Protein AF-A0A1X7U929-F1 (afdb_monomer)

Solvent-accessible surface area (backbone atoms only — not comparable to full-atom values): 43446 Å² total; per-residue (Å²): 134,88,80,62,65,66,48,79,47,64,87,82,89,85,88,79,94,68,87,87,74,83,86,74,84,82,66,61,44,80,42,69,68,27,72,35,33,40,43,38,45,81,45,80,49,63,68,26,73,37,28,40,35,34,29,31,42,14,30,39,35,40,33,35,40,37,37,33,32,51,13,36,17,60,44,0,4,36,32,26,34,28,62,79,19,32,39,34,43,32,74,53,23,42,38,38,36,32,47,12,29,11,58,36,32,0,0,27,33,21,31,53,52,97,72,80,81,77,54,67,86,36,68,28,37,69,31,51,58,41,88,62,91,51,76,89,76,54,54,49,40,38,40,40,31,63,35,34,33,64,44,32,9,18,36,27,20,33,33,52,62,59,66,43,41,54,92,48,30,92,65,63,53,64,66,48,53,62,72,32,47,42,74,54,84,66,93,65,82,67,43,40,71,27,41,65,42,44,37,35,42,76,31,46,82,80,79,50,98,66,65,83,52,68,47,78,44,44,38,48,25,65,44,77,48,27,34,24,27,16,17,94,85,70,40,40,7,43,40,59,33,40,49,43,31,34,36,56,43,79,55,97,91,43,81,41,81,43,82,49,43,85,36,38,49,76,79,55,31,55,43,79,30,46,35,50,89,50,31,81,41,70,43,47,40,38,60,74,93,67,73,102,82,57,62,30,37,42,35,35,25,31,80,92,42,91,40,52,31,69,35,41,46,44,82,46,75,54,55,91,68,35,35,76,35,86,87,80,37,23,39,34,53,19,71,74,46,43,77,75,71,33,71,59,48,43,59,74,69,47,24,36,45,49,68,56,37,38,40,65,35,64,44,64,72,88,87,42,63,27,40,35,39,27,78,65,32,44,86,80,24,40,47,69,66,73,46,74,40,36,50,89,55,48,52,75,50,28,33,59,54,24,18,69,48,62,23,35,40,49,33,92,80,30,10,43,22,40,53,30,94,50,34,41,73,38,85,56,63,72,59,35,55,54,51,53,54,48,50,54,54,49,51,52,50,49,54,53,46,38,54,59,32,64,67,30,48,40,75,44,75,50,60,40,56,52,54,42,50,58,53,50,72,72,31,68,49,40,53,53,38,41,74,78,30,68,67,58,39,55,51,57,30,69,66,38,90,44,87,62,59,37,61,57,70,37,48,81,48,73,71,36,46,69,69,57,42,56,54,48,53,53,50,55,62,51,46,59,54,50,53,50,53,49,51,56,57,48,24,75,77,31,72,72,52,27,69,62,42,66,96,41,54,59,35,46,51,53,32,50,54,61,64,48,43,61,57,57,49,48,56,29,46,56,66,66,38,73,34,66,38,41,34,38,38,82,88,69,54,73,49,74,49,60,17,27,44,71,33,44,81,43,48,51,86,68,39,69,70,56,41,51,50,42,52,50,31,51,47,44,42,63,70,42,55,50,49,52,36,49,46,31,46,42,38,83,65,46,51,77,40,70,71,52,37,71,73,44,41,69,53,46,49,28,67,33,52,32,32,31,87,94,35,33,37,52,57,14,51,53,49,51,51,55,51,50,52,51,53,50,45,73,73,41,71,72,79,42,72,64,59,52,39,51,52,51,39,52,55,52,48,53,49,45,53,47,47,72,73,64,48,42,40,69,51,68,66,53,44,54,55,32,47,50,40,45,50,46,50,46,54,38,37,52,47,57,65,68,52,91,46,72,69,60,29,37,54,42,36,49,52,37,52,52,54,55,48,53,52,48,51,52,54,51,51,53,31,48,54,50,20,46,71,72,35,64,68,59,44,52,55,52,50,57,55,55,57,67,68,65,77,78,73,80,93,79,85,88,86,84,88,82,80,90,81,83,86,83,82,81,89,131

Nearest PDB structures (foldseek):
  5dfk-assembly1_A  TM=5.315E-01  e=3.531E-02  Escherichia coli
  7sqc-assembly1_O0  TM=4.287E-01  e=1.063E-02  Chlamydomonas reinhardtii
  5e5m-assembly4_G  TM=3.569E-01  e=5.771E-02  Mus musculus
  7oqz-assembly1_A  TM=4.203E-01  e=6.303E+00  Homo sapiens

Organism: Amphimedon queenslandica (NCBI:txid400682)

Structure (mmCIF, N/CA/C/O backbone):
data_AF-A0A1X7U929-F1
#
_entry.id   AF-A0A1X7U929-F1
#
loop_
_atom_site.group_PDB
_atom_site.id
_atom_site.type_symbol
_atom_site.label_atom_id
_atom_site.label_alt_id
_atom_site.label_comp_id
_atom_site.label_asym_id
_atom_site.label_entity_id
_atom_site.label_seq_id
_atom_site.pdbx_PDB_ins_code
_atom_site.Cartn_x
_atom_site.Cartn_y
_atom_site.Cartn_z
_atom_site.occupancy
_atom_site.B_iso_or_equiv
_atom_site.auth_seq_id
_atom_site.auth_comp_id
_atom_site.auth_asym_id
_atom_site.auth_atom_id
_atom_site.pdbx_PDB_model_num
ATOM 1 N N . MET A 1 1 ? 19.955 2.041 -81.168 1.00 29.95 1 MET A N 1
ATOM 2 C CA . MET A 1 1 ? 20.367 2.458 -79.813 1.00 29.95 1 MET A CA 1
ATOM 3 C C . MET A 1 1 ? 21.600 3.330 -79.960 1.00 29.95 1 MET A C 1
ATOM 5 O O . MET A 1 1 ? 22.627 2.822 -80.381 1.00 29.95 1 MET A O 1
ATOM 9 N N . LEU A 1 2 ? 21.472 4.642 -79.746 1.00 27.42 2 LEU A N 1
ATOM 10 C CA . LEU A 1 2 ? 22.621 5.549 -79.690 1.00 27.42 2 LEU A CA 1
ATOM 11 C C . LEU A 1 2 ? 23.243 5.412 -78.298 1.00 27.42 2 LEU A C 1
ATOM 13 O O . LEU A 1 2 ? 22.657 5.854 -77.315 1.00 27.42 2 LEU A O 1
ATOM 17 N N . GLU A 1 3 ? 24.393 4.752 -78.221 1.00 36.56 3 GLU A N 1
ATOM 18 C CA . GLU A 1 3 ? 25.202 4.662 -77.008 1.00 36.56 3 GLU A CA 1
ATOM 19 C C . GLU A 1 3 ? 25.937 6.002 -76.838 1.00 36.56 3 GLU A C 1
ATOM 21 O O . GLU A 1 3 ? 26.908 6.298 -77.536 1.00 36.56 3 GLU A O 1
ATOM 26 N N . ILE A 1 4 ? 25.407 6.879 -75.982 1.00 48.03 4 ILE A N 1
ATOM 27 C CA . ILE A 1 4 ? 26.048 8.159 -75.664 1.00 48.03 4 ILE A CA 1
ATOM 28 C C . ILE A 1 4 ? 27.238 7.853 -74.748 1.00 48.03 4 ILE A C 1
ATOM 30 O O . ILE A 1 4 ? 27.059 7.576 -73.566 1.00 48.03 4 ILE A O 1
ATOM 34 N N . LYS A 1 5 ? 28.454 7.881 -75.308 1.00 49.88 5 LYS A N 1
ATOM 35 C CA . LYS A 1 5 ? 29.692 7.547 -74.581 1.00 49.88 5 LYS A CA 1
ATOM 36 C C . LYS A 1 5 ? 30.238 8.684 -73.707 1.00 49.88 5 LYS A C 1
ATOM 38 O O . LYS A 1 5 ? 31.030 8.405 -72.811 1.00 49.88 5 LYS A O 1
ATOM 43 N N . SER A 1 6 ? 29.832 9.937 -73.934 1.00 54.31 6 SER A N 1
ATOM 44 C CA . SER A 1 6 ? 30.267 11.083 -73.119 1.00 54.31 6 SER A CA 1
ATOM 45 C C . SER A 1 6 ? 29.239 12.223 -73.053 1.00 54.31 6 SER A C 1
ATOM 47 O O . SER A 1 6 ? 28.485 12.450 -74.002 1.00 54.31 6 SER A O 1
ATOM 49 N N . PHE A 1 7 ? 29.207 12.944 -71.924 1.00 60.88 7 PHE A N 1
ATOM 50 C CA . PHE A 1 7 ? 28.325 14.093 -71.673 1.00 60.88 7 PHE A CA 1
ATOM 51 C C . PHE A 1 7 ? 29.051 15.188 -70.870 1.00 60.88 7 PHE A C 1
ATOM 53 O O . PHE A 1 7 ? 29.724 14.893 -69.887 1.00 60.88 7 PHE A O 1
ATOM 60 N N . HIS A 1 8 ? 28.907 16.459 -71.261 1.00 60.97 8 HIS A N 1
ATOM 61 C CA . HIS A 1 8 ? 29.612 17.593 -70.647 1.00 60.97 8 HIS A CA 1
ATOM 62 C C . HIS A 1 8 ? 28.639 18.732 -70.289 1.00 60.97 8 HIS A C 1
ATOM 64 O O . HIS A 1 8 ? 27.838 19.134 -71.135 1.00 60.97 8 HIS A O 1
ATOM 70 N N . VAL A 1 9 ? 28.720 19.269 -69.062 1.00 61.00 9 VAL A N 1
ATOM 71 C CA . VAL A 1 9 ? 27.876 20.377 -68.557 1.00 61.00 9 VAL A CA 1
ATOM 72 C C . VAL A 1 9 ? 28.749 21.516 -68.012 1.00 61.00 9 VAL A C 1
ATOM 74 O O . VAL A 1 9 ? 29.560 21.277 -67.118 1.00 61.00 9 VAL A O 1
ATOM 77 N N . GLY A 1 10 ? 28.563 22.739 -68.531 1.00 56.09 10 GLY A N 1
ATOM 78 C CA . GLY A 1 10 ? 29.246 23.967 -68.088 1.00 56.09 10 GLY A CA 1
ATOM 79 C C . GLY A 1 10 ? 29.126 25.130 -69.093 1.00 56.09 10 GLY A C 1
ATOM 80 O O . GLY A 1 10 ? 28.741 24.920 -70.248 1.00 56.09 10 GLY A O 1
ATOM 81 N N . ASP A 1 11 ? 29.459 26.357 -68.675 1.00 43.72 11 ASP A N 1
ATOM 82 C CA . ASP A 1 11 ? 29.458 27.539 -69.556 1.00 43.72 11 ASP A CA 1
ATOM 83 C C . ASP A 1 11 ? 30.633 27.514 -70.565 1.00 43.72 11 ASP A C 1
ATOM 85 O O . ASP A 1 11 ? 31.771 27.177 -70.240 1.00 43.72 11 ASP A O 1
ATOM 89 N N . ARG A 1 12 ? 30.308 27.805 -71.834 1.00 47.31 12 ARG A N 1
ATOM 90 C CA . ARG A 1 12 ? 31.078 27.579 -73.089 1.00 47.31 12 ARG A CA 1
ATOM 91 C C . ARG A 1 12 ? 32.472 28.247 -73.153 1.00 47.31 12 ARG A C 1
ATOM 93 O O . ARG A 1 12 ? 32.685 29.277 -72.536 1.00 47.31 12 ARG A O 1
ATOM 100 N N . GLN A 1 13 ? 33.431 27.782 -73.979 1.00 33.47 13 GLN A N 1
ATOM 101 C CA . GLN A 1 13 ? 33.316 27.568 -75.440 1.00 33.47 13 GLN A CA 1
ATOM 102 C C . GLN A 1 13 ? 34.194 26.434 -76.027 1.00 33.47 13 GLN A C 1
ATOM 104 O O . GLN A 1 13 ? 35.414 26.522 -76.044 1.00 33.47 13 GLN A O 1
ATOM 109 N N . SER A 1 14 ? 33.575 25.442 -76.677 1.00 29.39 14 SER A N 1
ATOM 110 C CA . SER A 1 14 ? 33.659 25.186 -78.135 1.00 29.39 14 SER A CA 1
ATOM 111 C C . SER A 1 14 ? 32.857 23.923 -78.510 1.00 29.39 14 SER A C 1
ATOM 113 O O . SER A 1 14 ? 32.583 23.066 -77.676 1.00 29.39 14 SER A O 1
ATOM 115 N N . LYS A 1 15 ? 32.337 23.890 -79.744 1.00 28.81 15 LYS A N 1
ATOM 116 C CA . LYS A 1 15 ? 31.302 22.966 -80.251 1.00 28.81 15 LYS A CA 1
ATOM 117 C C . LYS A 1 15 ? 31.901 21.682 -80.844 1.00 28.81 15 LYS A C 1
ATOM 119 O O . LYS A 1 15 ? 32.730 21.797 -81.737 1.00 28.81 15 LYS A O 1
ATOM 124 N N . ILE A 1 16 ? 31.305 20.522 -80.545 1.00 26.70 16 ILE A N 1
ATOM 125 C CA . ILE A 1 16 ? 31.075 19.429 -81.516 1.00 26.70 16 ILE A CA 1
ATOM 126 C C . ILE A 1 16 ? 29.621 18.941 -81.355 1.00 26.70 16 ILE A C 1
ATOM 128 O O . ILE A 1 16 ? 29.051 19.004 -80.268 1.00 26.70 16 ILE A O 1
ATOM 132 N N . ALA A 1 17 ? 28.982 18.568 -82.466 1.00 31.50 17 ALA A N 1
ATOM 133 C CA . ALA A 1 17 ? 27.551 18.297 -82.575 1.00 31.50 17 ALA A CA 1
ATOM 134 C C . ALA A 1 17 ? 27.130 16.918 -82.019 1.00 31.50 17 ALA A C 1
ATOM 136 O O . ALA A 1 17 ? 27.472 15.885 -82.580 1.00 31.50 17 ALA A O 1
ATOM 137 N N . ALA A 1 18 ? 26.305 16.938 -80.972 1.00 28.17 18 ALA A N 1
ATOM 138 C CA . ALA A 1 18 ? 25.324 15.923 -80.562 1.00 28.17 18 ALA A CA 1
ATOM 139 C C . ALA A 1 18 ? 24.189 16.680 -79.816 1.00 28.17 18 ALA A C 1
ATOM 141 O O . ALA A 1 18 ? 24.393 17.859 -79.504 1.00 28.17 18 ALA A O 1
ATOM 142 N N . PRO A 1 19 ? 22.968 16.128 -79.647 1.00 26.73 19 PRO A N 1
ATOM 143 C CA . PRO A 1 19 ? 21.728 16.909 -79.600 1.00 26.73 19 PRO A CA 1
ATOM 144 C C . PRO A 1 19 ? 21.768 18.039 -78.566 1.00 26.73 19 PRO A C 1
ATOM 146 O O . PRO A 1 19 ? 22.056 17.835 -77.390 1.00 26.73 19 PRO A O 1
ATOM 149 N N . LYS A 1 20 ? 21.458 19.252 -79.042 1.00 26.48 20 LYS A N 1
ATOM 150 C CA . LYS A 1 20 ? 21.290 20.450 -78.220 1.00 26.48 20 LYS A CA 1
ATOM 151 C C . LYS A 1 20 ? 20.157 20.211 -77.220 1.00 26.48 20 LYS A C 1
ATOM 153 O O . LYS A 1 20 ? 18.993 20.334 -77.589 1.00 26.48 20 LYS A O 1
ATOM 158 N N . ILE A 1 21 ? 20.490 19.955 -75.962 1.00 33.19 21 ILE A N 1
ATOM 159 C CA . ILE A 1 21 ? 19.586 20.250 -74.852 1.00 33.19 21 ILE A CA 1
ATOM 160 C C . ILE A 1 21 ? 19.982 21.637 -74.353 1.00 33.19 21 ILE A C 1
ATOM 162 O O . ILE A 1 21 ? 21.122 21.877 -73.958 1.00 33.19 21 ILE A O 1
ATOM 166 N N . ARG A 1 22 ? 19.050 22.583 -74.475 1.00 28.33 22 ARG A N 1
ATOM 167 C CA . ARG A 1 22 ? 19.158 23.924 -73.906 1.00 28.33 22 ARG A CA 1
ATOM 168 C C . ARG A 1 22 ? 18.928 23.783 -72.401 1.00 28.33 22 ARG A C 1
ATOM 170 O O . ARG A 1 22 ? 17.828 23.440 -71.985 1.00 28.33 22 ARG A O 1
ATOM 177 N N . VAL A 1 23 ? 19.989 23.961 -71.623 1.00 42.19 23 VAL A N 1
ATOM 178 C CA . VAL A 1 23 ? 19.998 23.828 -70.163 1.00 42.19 23 VAL A CA 1
ATOM 179 C C . VAL A 1 23 ? 19.705 25.198 -69.556 1.00 42.19 23 VAL A C 1
ATOM 181 O O . VAL A 1 23 ? 20.608 25.893 -69.117 1.00 42.19 23 VAL A O 1
ATOM 184 N N . ASP A 1 24 ? 18.434 25.591 -69.585 1.00 28.12 24 ASP A N 1
ATOM 185 C CA . ASP A 1 24 ? 17.897 26.684 -68.772 1.00 28.12 24 ASP A CA 1
ATOM 186 C C . ASP A 1 24 ? 16.918 26.010 -67.781 1.00 28.12 24 ASP A C 1
ATOM 188 O O . ASP A 1 24 ? 15.962 25.373 -68.219 1.00 28.12 24 ASP A O 1
ATOM 192 N N . ASN A 1 25 ? 17.175 26.087 -66.466 1.00 38.59 25 ASN A N 1
ATOM 193 C CA . ASN A 1 25 ? 16.407 25.460 -65.362 1.00 38.59 25 ASN A CA 1
ATOM 194 C C . ASN A 1 25 ? 16.397 23.915 -65.288 1.00 38.59 25 ASN A C 1
ATOM 196 O O . ASN A 1 25 ? 15.356 23.283 -65.480 1.00 38.59 25 ASN A O 1
ATOM 200 N N . ILE A 1 26 ? 17.511 23.270 -64.912 1.00 46.31 26 ILE A N 1
ATOM 201 C CA . ILE A 1 26 ? 17.467 21.838 -64.563 1.00 46.31 26 ILE A CA 1
ATOM 202 C C . ILE A 1 26 ? 17.121 21.643 -63.088 1.00 46.31 26 ILE A C 1
ATOM 204 O O . ILE A 1 26 ? 17.910 21.941 -62.198 1.00 46.31 26 ILE A O 1
ATOM 208 N N . GLY A 1 27 ? 15.952 21.045 -62.865 1.00 57.22 27 GLY A N 1
ATOM 209 C CA . GLY A 1 27 ? 15.507 20.541 -61.571 1.00 57.22 27 GLY A CA 1
ATOM 210 C C . GLY A 1 27 ? 15.985 19.125 -61.222 1.00 57.22 27 GLY A C 1
ATOM 211 O O . GLY A 1 27 ? 15.583 18.648 -60.173 1.00 57.22 27 GLY A O 1
ATOM 212 N N . LYS A 1 28 ? 16.772 18.423 -62.063 1.00 73.19 28 LYS A N 1
ATOM 213 C CA . LYS A 1 28 ? 17.411 17.112 -61.772 1.00 73.19 28 LYS A CA 1
ATOM 214 C C . LYS A 1 28 ? 18.264 16.585 -62.944 1.00 73.19 28 LYS A C 1
ATOM 216 O O . LYS A 1 28 ? 17.809 16.643 -64.083 1.00 73.19 28 LYS A O 1
ATOM 221 N N . LEU A 1 29 ? 19.422 15.976 -62.686 1.00 84.00 29 LEU A N 1
ATOM 222 C CA . LEU A 1 29 ? 20.263 15.259 -63.658 1.00 84.00 29 LEU A CA 1
ATOM 223 C C . LEU A 1 29 ? 20.238 13.750 -63.377 1.00 84.00 29 LEU A C 1
ATOM 225 O O . LEU A 1 29 ? 20.488 13.325 -62.251 1.00 84.00 29 LEU A O 1
ATOM 229 N N . ILE A 1 30 ? 19.946 12.933 -64.393 1.00 84.50 30 ILE A N 1
ATOM 230 C CA . ILE A 1 30 ? 19.907 11.467 -64.277 1.00 84.50 30 ILE A CA 1
ATOM 231 C C . ILE A 1 30 ? 20.780 10.848 -65.372 1.00 84.50 30 ILE A C 1
ATOM 233 O O . ILE A 1 30 ? 20.557 11.103 -66.553 1.00 84.50 30 ILE A O 1
ATOM 237 N N . PHE A 1 31 ? 21.737 10.011 -64.976 1.00 85.38 31 PHE A N 1
ATOM 238 C CA . PHE A 1 31 ? 22.667 9.307 -65.858 1.00 85.38 31 PHE A CA 1
ATOM 239 C C . PHE A 1 31 ? 22.551 7.798 -65.642 1.00 85.38 31 PHE A C 1
ATOM 241 O O . PHE A 1 31 ? 22.587 7.328 -64.505 1.00 85.38 31 PHE A O 1
ATOM 248 N N . VAL A 1 32 ? 22.391 7.041 -66.729 1.00 84.56 32 VAL A N 1
ATOM 249 C CA . VAL A 1 32 ? 22.271 5.576 -66.704 1.00 84.56 32 VAL A CA 1
ATOM 250 C C . VAL A 1 32 ? 23.157 4.996 -67.801 1.00 84.56 32 VAL A C 1
ATOM 252 O O . VAL A 1 32 ? 22.965 5.341 -68.966 1.00 84.56 32 VAL A O 1
ATOM 255 N N . ASN A 1 33 ? 24.092 4.111 -67.443 1.00 83.44 33 ASN A N 1
ATOM 256 C CA . ASN A 1 33 ? 25.058 3.491 -68.362 1.00 83.44 33 ASN A CA 1
ATOM 257 C C . ASN A 1 33 ? 25.922 4.498 -69.154 1.00 83.44 33 ASN A C 1
ATOM 259 O O . ASN A 1 33 ? 26.187 4.291 -70.338 1.00 83.44 33 ASN A O 1
ATOM 263 N N . VAL A 1 34 ? 26.350 5.599 -68.522 1.00 80.00 34 VAL A N 1
ATOM 264 C CA . VAL A 1 34 ? 27.199 6.629 -69.150 1.00 80.00 34 VAL A CA 1
ATOM 265 C C . VAL A 1 34 ? 28.591 6.627 -68.522 1.00 80.00 34 VAL A C 1
ATOM 267 O O . VAL A 1 34 ? 28.760 7.008 -67.369 1.00 80.00 34 VAL A O 1
ATOM 270 N N . GLY A 1 35 ? 29.608 6.239 -69.291 1.00 75.06 35 GLY A N 1
ATOM 271 C CA . GLY A 1 35 ? 30.975 6.070 -68.779 1.00 75.06 35 GLY A CA 1
ATOM 272 C C . GLY A 1 35 ? 31.802 7.353 -68.623 1.00 75.06 35 GLY A C 1
ATOM 273 O O . GLY A 1 35 ? 32.908 7.288 -68.107 1.00 75.06 35 GLY A O 1
ATOM 274 N N . ASN A 1 36 ? 31.334 8.513 -69.095 1.00 81.12 36 ASN A N 1
ATOM 275 C CA . ASN A 1 36 ? 32.084 9.763 -68.936 1.00 81.12 36 ASN A CA 1
ATOM 276 C C . ASN A 1 36 ? 31.168 10.991 -68.911 1.00 81.12 36 ASN A C 1
ATOM 278 O O . ASN A 1 36 ? 30.815 11.544 -69.956 1.00 81.12 36 ASN A O 1
ATOM 282 N N . VAL A 1 37 ? 30.773 11.418 -67.713 1.00 82.94 37 VAL A N 1
ATOM 283 C CA . VAL A 1 37 ? 29.990 12.640 -67.506 1.00 82.94 37 VAL A CA 1
ATOM 284 C C . VAL A 1 37 ? 30.843 13.680 -66.799 1.00 82.94 37 VAL A C 1
ATOM 286 O O . VAL A 1 37 ? 31.101 13.523 -65.617 1.00 82.94 37 VAL A O 1
ATOM 289 N N . THR A 1 38 ? 31.246 14.766 -67.457 1.00 84.19 38 THR A N 1
ATOM 290 C CA . THR A 1 38 ? 32.010 15.839 -66.791 1.00 84.19 38 THR A CA 1
ATOM 291 C C . THR A 1 38 ? 31.146 17.060 -66.508 1.00 84.19 38 THR A C 1
ATOM 293 O O . THR A 1 38 ? 30.606 17.679 -67.426 1.00 84.19 38 THR A O 1
ATOM 296 N N . ILE A 1 39 ? 31.073 17.447 -65.238 1.00 84.19 39 ILE A N 1
ATOM 297 C CA . ILE A 1 39 ? 30.466 18.691 -64.767 1.00 84.19 39 ILE A CA 1
ATOM 298 C C . ILE A 1 39 ? 31.606 19.629 -64.389 1.00 84.19 39 ILE A C 1
ATOM 300 O O . ILE A 1 39 ? 32.355 19.352 -63.450 1.00 84.19 39 ILE A O 1
ATOM 304 N N . TYR A 1 40 ? 31.753 20.721 -65.137 1.00 82.25 40 TYR A N 1
ATOM 305 C CA . TYR A 1 40 ? 32.863 21.654 -64.973 1.00 82.25 40 TYR A CA 1
ATOM 306 C C . TYR A 1 40 ? 32.401 23.113 -64.879 1.00 82.25 40 TYR A C 1
ATOM 308 O O . TYR A 1 40 ? 31.286 23.464 -65.268 1.00 82.25 40 TYR A O 1
ATOM 316 N N . GLY A 1 41 ? 33.275 23.983 -64.373 1.00 75.75 41 GLY A N 1
ATOM 317 C CA . GLY A 1 41 ? 33.029 25.426 -64.291 1.00 75.75 41 GLY A CA 1
ATOM 318 C C . GLY A 1 41 ? 32.432 25.859 -62.952 1.00 75.75 41 GLY A C 1
ATOM 319 O O . GLY A 1 41 ? 32.745 25.269 -61.921 1.00 75.75 41 GLY A O 1
ATOM 320 N N . SER A 1 42 ? 31.625 26.926 -62.959 1.00 78.31 42 SER A N 1
ATOM 321 C CA . SER A 1 42 ? 30.987 27.487 -61.760 1.00 78.31 42 SER A CA 1
ATOM 322 C C . SER A 1 42 ? 29.484 27.201 -61.765 1.00 78.31 42 SER A C 1
ATOM 324 O O . SER A 1 42 ? 28.730 27.950 -62.377 1.00 78.31 42 SER A O 1
ATOM 326 N N . ASN A 1 43 ? 29.044 26.133 -61.094 1.00 75.56 43 ASN A N 1
ATOM 327 C CA . ASN A 1 43 ? 27.644 25.682 -61.118 1.00 75.56 43 ASN A CA 1
ATOM 328 C C . ASN A 1 43 ? 26.977 25.850 -59.746 1.00 75.56 43 ASN A C 1
ATOM 330 O O . ASN A 1 43 ? 27.574 25.492 -58.731 1.00 75.56 43 ASN A O 1
ATOM 334 N N . ILE A 1 44 ? 25.733 26.341 -59.716 1.00 82.38 44 ILE A N 1
ATOM 335 C CA . ILE A 1 44 ? 24.904 26.452 -58.503 1.00 82.38 44 ILE A CA 1
ATOM 336 C C . ILE A 1 44 ? 23.603 25.679 -58.727 1.00 82.38 44 ILE A C 1
ATOM 338 O O . ILE A 1 44 ? 22.876 25.952 -59.679 1.00 82.38 44 ILE A O 1
ATOM 342 N N . MET A 1 45 ? 23.331 24.696 -57.868 1.00 85.19 45 MET A N 1
ATOM 343 C CA . MET A 1 45 ? 22.179 23.798 -57.946 1.00 85.19 45 MET A CA 1
ATOM 344 C C . MET A 1 45 ? 21.445 23.786 -56.606 1.00 85.19 45 MET A C 1
ATOM 346 O O . MET A 1 45 ? 21.935 23.229 -55.617 1.00 85.19 45 MET A O 1
ATOM 350 N N . GLU A 1 46 ? 20.275 24.418 -56.570 1.00 87.81 46 GLU A N 1
ATOM 351 C CA . GLU A 1 46 ? 19.562 24.662 -55.322 1.00 87.81 46 GLU A CA 1
ATOM 352 C C . GLU A 1 46 ? 18.053 24.426 -55.373 1.00 87.81 46 GLU A C 1
ATOM 354 O O . GLU A 1 46 ? 17.427 24.503 -56.427 1.00 87.81 46 GLU A O 1
ATOM 359 N N . TYR A 1 47 ? 17.479 24.142 -54.199 1.00 85.94 47 TYR A N 1
ATOM 360 C CA . TYR A 1 47 ? 16.041 23.933 -53.977 1.00 85.94 47 TYR A CA 1
ATOM 361 C C . TYR A 1 47 ? 15.416 22.791 -54.795 1.00 85.94 47 TYR A C 1
ATOM 363 O O . TYR A 1 47 ? 14.218 22.798 -55.088 1.00 85.94 47 TYR A O 1
ATOM 371 N N . ILE A 1 48 ? 16.203 21.768 -55.127 1.00 84.06 48 ILE A N 1
ATOM 372 C CA . ILE A 1 48 ? 15.733 20.612 -55.889 1.00 84.06 48 ILE A CA 1
ATOM 373 C C . ILE A 1 48 ? 15.120 19.554 -54.963 1.00 84.06 48 ILE A C 1
ATOM 375 O O . ILE A 1 48 ? 15.666 19.214 -53.910 1.00 84.06 48 ILE A O 1
ATOM 379 N N . SER A 1 49 ? 13.978 18.999 -55.384 1.00 82.75 49 SER A N 1
ATOM 380 C CA . SER A 1 49 ? 13.375 17.813 -54.774 1.00 82.75 49 SER A CA 1
ATOM 381 C C . SER A 1 49 ? 13.762 16.550 -55.555 1.00 82.75 49 SER A C 1
ATOM 383 O O . SER A 1 49 ? 13.488 16.415 -56.746 1.00 82.75 49 SER A O 1
ATOM 385 N N . GLY A 1 50 ? 14.407 15.609 -54.872 1.00 82.56 50 GLY A N 1
ATOM 386 C CA . GLY A 1 50 ? 15.169 14.505 -55.447 1.00 82.56 50 GLY A CA 1
ATOM 387 C C . GLY A 1 50 ? 16.673 14.795 -55.452 1.00 82.56 50 GLY A C 1
ATOM 388 O O . GLY A 1 50 ? 17.099 15.924 -55.253 1.00 82.56 50 GLY A O 1
ATOM 389 N N . SER A 1 51 ? 17.489 13.760 -55.654 1.00 88.75 51 SER A N 1
ATOM 390 C CA . SER A 1 51 ? 18.942 13.923 -55.784 1.00 88.75 51 SER A CA 1
ATOM 391 C C . SER A 1 51 ? 19.254 14.737 -57.034 1.00 88.75 51 SER A C 1
ATOM 393 O O . SER A 1 51 ? 18.795 14.348 -58.110 1.00 88.75 51 SER A O 1
ATOM 395 N N . VAL A 1 52 ? 20.015 15.826 -56.898 1.00 89.94 52 VAL A N 1
ATOM 396 C CA . VAL A 1 52 ? 20.398 16.696 -58.025 1.00 89.94 52 VAL A CA 1
ATOM 397 C C . VAL A 1 52 ? 21.095 15.902 -59.122 1.00 89.94 52 VAL A C 1
ATOM 399 O O . VAL A 1 52 ? 20.751 16.055 -60.287 1.00 89.94 52 VAL A O 1
ATOM 402 N N . ILE A 1 53 ? 22.027 15.027 -58.752 1.00 90.75 53 ILE A N 1
ATOM 403 C CA . ILE A 1 53 ? 22.683 14.074 -59.643 1.00 90.75 53 ILE A CA 1
ATOM 404 C C . ILE A 1 53 ? 22.292 12.671 -59.196 1.00 90.75 53 ILE A C 1
ATOM 406 O O . ILE A 1 53 ? 22.578 12.266 -58.072 1.00 90.75 53 ILE A O 1
ATOM 410 N N . LEU A 1 54 ? 21.659 11.917 -60.086 1.00 90.06 54 LEU A N 1
ATOM 411 C CA . LEU A 1 54 ? 21.394 10.495 -59.927 1.00 90.06 54 LEU A CA 1
ATOM 412 C C . LEU A 1 54 ? 22.181 9.733 -60.992 1.00 90.06 54 LEU A C 1
ATOM 414 O O . LEU A 1 54 ? 21.842 9.811 -62.169 1.00 90.06 54 LEU A O 1
ATOM 418 N N . ALA A 1 55 ? 23.207 8.993 -60.591 1.00 89.12 55 ALA A N 1
ATOM 419 C CA . ALA A 1 55 ? 24.015 8.176 -61.487 1.00 89.12 55 ALA A CA 1
ATOM 420 C C . ALA A 1 55 ? 23.773 6.689 -61.208 1.00 89.12 55 ALA A C 1
ATOM 422 O O . ALA A 1 55 ? 23.766 6.264 -60.053 1.00 89.12 55 ALA A O 1
ATOM 423 N N . CYS A 1 56 ? 23.566 5.904 -62.260 1.00 86.81 56 CYS A N 1
ATOM 424 C CA . CYS A 1 56 ? 23.431 4.456 -62.191 1.00 86.81 56 CYS A CA 1
ATOM 425 C C . CYS A 1 56 ? 24.350 3.815 -63.232 1.00 86.81 56 CYS A C 1
ATOM 427 O O . CYS A 1 56 ? 24.227 4.118 -64.423 1.00 86.81 56 CYS A O 1
ATOM 429 N N . ASN A 1 57 ? 25.290 2.974 -62.787 1.00 85.88 57 ASN A N 1
ATOM 430 C CA . ASN A 1 57 ? 26.308 2.358 -63.649 1.00 85.88 57 ASN A CA 1
ATOM 431 C C . ASN A 1 57 ? 26.983 3.383 -64.591 1.00 85.88 57 ASN A C 1
ATOM 433 O O . ASN A 1 57 ? 27.043 3.214 -65.805 1.00 85.88 57 ASN A O 1
ATOM 437 N N . SER A 1 58 ? 27.342 4.534 -64.028 1.00 85.94 58 SER A N 1
ATOM 438 C CA . SER A 1 58 ? 27.840 5.716 -64.737 1.00 85.94 58 SER A CA 1
ATOM 439 C C . SER A 1 58 ? 28.926 6.419 -63.931 1.00 85.94 58 SER A C 1
ATOM 441 O O . SER A 1 58 ? 28.800 6.509 -62.706 1.00 85.94 58 SER A O 1
ATOM 443 N N . ASP A 1 59 ? 29.910 6.989 -64.621 1.00 88.69 59 ASP A N 1
ATOM 444 C CA . ASP A 1 59 ? 31.040 7.695 -64.015 1.00 88.69 59 ASP A CA 1
ATOM 445 C C . ASP A 1 59 ? 30.881 9.212 -64.168 1.00 88.69 59 ASP A C 1
ATOM 447 O O . ASP A 1 59 ? 30.748 9.745 -65.277 1.00 88.69 59 ASP A O 1
ATOM 451 N N . ILE A 1 60 ? 30.875 9.910 -63.031 1.00 89.62 60 ILE A N 1
ATOM 452 C CA . ILE A 1 60 ? 30.661 11.356 -62.938 1.00 89.62 60 ILE A CA 1
ATOM 453 C C . ILE A 1 60 ? 31.966 12.033 -62.536 1.00 89.62 60 ILE A C 1
ATOM 455 O O . ILE A 1 60 ? 32.513 11.737 -61.486 1.00 89.62 60 ILE A O 1
ATOM 459 N N . TYR A 1 61 ? 32.430 12.986 -63.326 1.00 90.00 61 TYR A N 1
ATOM 460 C CA . TYR A 1 61 ? 33.634 13.774 -63.113 1.00 90.00 61 TYR A CA 1
ATOM 461 C C . TYR A 1 61 ? 33.249 15.193 -62.695 1.00 90.00 61 TYR A C 1
ATOM 463 O O . TYR A 1 61 ? 32.527 15.878 -63.421 1.00 90.00 61 TYR A O 1
ATOM 471 N N . LEU A 1 62 ? 33.734 15.650 -61.543 1.00 89.69 62 LEU A N 1
ATOM 472 C CA . LEU A 1 62 ? 33.561 17.023 -61.069 1.00 89.69 62 LEU A CA 1
ATOM 473 C C . LEU A 1 62 ? 34.851 17.818 -61.247 1.00 89.69 62 LEU A C 1
ATOM 475 O O . LEU A 1 62 ? 35.933 17.321 -60.943 1.00 89.69 62 LEU A O 1
ATOM 479 N N . HIS A 1 63 ? 34.717 19.055 -61.721 1.00 87.69 63 HIS A N 1
ATOM 480 C CA . HIS A 1 63 ? 35.820 19.994 -61.898 1.00 87.69 63 HIS A CA 1
ATOM 481 C C . HIS A 1 63 ? 35.352 21.442 -61.679 1.00 87.69 63 HIS A C 1
ATOM 483 O O . HIS A 1 63 ? 34.250 21.822 -62.065 1.00 87.69 63 HIS A O 1
ATOM 489 N N . GLY A 1 64 ? 36.190 22.302 -61.109 1.00 85.75 64 GLY A N 1
ATOM 490 C CA . GLY A 1 64 ? 35.847 23.705 -60.857 1.00 85.75 64 GLY A CA 1
ATOM 491 C C . GLY A 1 64 ? 35.054 23.925 -59.564 1.00 85.75 64 GLY A C 1
ATOM 492 O O . GLY A 1 64 ? 35.237 23.210 -58.582 1.00 85.75 64 GLY A O 1
ATOM 493 N N . LYS A 1 65 ? 34.215 24.967 -59.522 1.00 86.94 65 LYS A N 1
ATOM 494 C CA . LYS A 1 65 ? 33.522 25.442 -58.312 1.00 86.94 65 LYS A CA 1
ATOM 495 C C . LYS A 1 65 ? 32.036 25.076 -58.360 1.00 86.94 65 LYS A C 1
ATOM 497 O O . LYS A 1 65 ? 31.293 25.620 -59.167 1.00 86.94 65 LYS A O 1
ATOM 502 N N . ILE A 1 66 ? 31.574 24.178 -57.495 1.00 88.31 66 ILE A N 1
ATOM 503 C CA . ILE A 1 66 ? 30.223 23.601 -57.597 1.00 88.31 66 ILE A CA 1
ATOM 504 C C . ILE A 1 66 ? 29.473 23.756 -56.275 1.00 88.31 66 ILE A C 1
ATOM 506 O O . ILE A 1 66 ? 30.028 23.489 -55.218 1.00 88.31 66 ILE A O 1
ATOM 510 N N . TRP A 1 67 ? 28.217 24.195 -56.324 1.00 89.88 67 TRP A N 1
ATOM 511 C CA . TRP A 1 67 ? 27.387 24.450 -55.148 1.00 89.88 67 TRP A CA 1
ATOM 512 C C . TRP A 1 67 ? 26.114 23.617 -55.217 1.00 89.88 67 TRP A C 1
ATOM 514 O O . TRP A 1 67 ? 25.365 23.708 -56.187 1.00 89.88 67 TRP A O 1
ATOM 524 N N . PHE A 1 68 ? 25.854 22.848 -54.165 1.00 92.31 68 PHE A N 1
ATOM 525 C CA . PHE A 1 68 ? 24.599 22.140 -53.946 1.00 92.31 68 PHE A CA 1
ATOM 526 C C . PHE A 1 68 ? 23.948 22.685 -52.679 1.00 92.31 68 PHE A C 1
ATOM 528 O O . PHE A 1 68 ? 24.456 22.435 -51.583 1.00 92.31 68 PHE A O 1
ATOM 535 N N . ALA A 1 69 ? 22.847 23.429 -52.805 1.00 92.31 69 ALA A N 1
ATOM 536 C CA . ALA A 1 69 ? 22.222 24.096 -51.664 1.00 92.31 69 ALA A CA 1
ATOM 537 C C . ALA A 1 69 ? 20.732 23.765 -51.487 1.00 92.31 69 ALA A C 1
ATOM 539 O O . ALA A 1 69 ? 19.957 23.784 -52.432 1.00 92.31 69 ALA A O 1
ATOM 540 N N . ASN A 1 70 ? 20.290 23.518 -50.253 1.00 92.00 70 ASN A N 1
ATOM 541 C CA . ASN A 1 70 ? 18.871 23.352 -49.905 1.00 92.00 70 ASN A CA 1
ATOM 542 C C . ASN A 1 70 ? 18.131 22.235 -50.681 1.00 92.00 70 ASN A C 1
ATOM 544 O O . ASN A 1 70 ? 16.910 22.303 -50.853 1.00 92.00 70 ASN A O 1
ATOM 548 N N . ASN A 1 71 ? 18.840 21.201 -51.149 1.00 92.00 71 ASN A N 1
ATOM 549 C CA . ASN A 1 71 ? 18.234 20.096 -51.898 1.00 92.00 71 ASN A CA 1
ATOM 550 C C . ASN A 1 71 ? 17.686 19.018 -50.954 1.00 92.00 71 ASN A C 1
ATOM 552 O O . ASN A 1 71 ? 18.248 18.767 -49.887 1.00 92.00 71 ASN A O 1
ATOM 556 N N . LYS A 1 72 ? 16.582 18.363 -51.331 1.00 91.38 72 LYS A N 1
ATOM 557 C CA . LYS A 1 72 ? 15.885 17.375 -50.489 1.00 91.38 72 LYS A CA 1
ATOM 558 C C . LYS A 1 72 ? 15.638 16.078 -51.244 1.00 91.38 72 LYS A C 1
ATOM 560 O O . LYS A 1 72 ? 14.910 16.095 -52.228 1.00 91.38 72 LYS A O 1
ATOM 565 N N . ALA A 1 73 ? 16.135 14.942 -50.763 1.00 91.50 73 ALA A N 1
ATOM 566 C CA . ALA A 1 73 ? 15.951 13.641 -51.418 1.00 91.50 73 ALA A CA 1
ATOM 567 C C . ALA A 1 73 ? 15.608 12.512 -50.434 1.00 91.50 73 ALA A C 1
ATOM 569 O O . ALA A 1 73 ? 15.625 12.691 -49.219 1.00 91.50 73 ALA A O 1
ATOM 570 N N . THR A 1 74 ? 15.311 11.318 -50.957 1.00 89.69 74 THR A N 1
ATOM 571 C CA . THR A 1 74 ? 15.213 10.107 -50.125 1.00 89.69 74 THR A CA 1
ATOM 572 C C . THR A 1 74 ? 16.589 9.662 -49.631 1.00 89.69 74 THR A C 1
ATOM 574 O O . THR A 1 74 ? 16.762 9.464 -48.436 1.00 89.69 74 THR A O 1
ATOM 577 N N . ASN A 1 75 ? 17.573 9.613 -50.530 1.00 91.69 75 ASN A N 1
ATOM 578 C CA . ASN A 1 75 ? 18.995 9.407 -50.244 1.00 91.69 75 ASN A CA 1
ATOM 579 C C . ASN A 1 75 ? 19.803 10.397 -51.082 1.00 91.69 75 ASN A C 1
ATOM 581 O O . ASN A 1 75 ? 19.416 10.608 -52.234 1.00 91.69 75 ASN A O 1
ATOM 585 N N . GLY A 1 76 ? 20.894 10.959 -50.560 1.00 92.12 76 GLY A N 1
ATOM 586 C CA . GLY A 1 76 ? 21.799 11.821 -51.332 1.00 92.12 76 GLY A CA 1
ATOM 587 C C . GLY A 1 76 ? 21.099 13.059 -51.881 1.00 92.12 76 GLY A C 1
ATOM 588 O O . GLY A 1 76 ? 20.691 13.059 -53.042 1.00 92.12 76 GLY A O 1
ATOM 589 N N . GLY A 1 77 ? 20.917 14.103 -51.067 1.00 90.19 77 GLY A N 1
ATOM 590 C CA . GLY A 1 77 ? 20.240 15.340 -51.484 1.00 90.19 77 GLY A CA 1
ATOM 591 C C . GLY A 1 77 ? 20.884 15.995 -52.708 1.00 90.19 77 GLY A C 1
ATOM 592 O O . GLY A 1 77 ? 20.183 16.471 -53.598 1.00 90.19 77 GLY A O 1
ATOM 593 N N . ALA A 1 78 ? 22.212 15.943 -52.797 1.00 93.31 78 ALA A N 1
ATOM 594 C CA . ALA A 1 78 ? 22.973 16.438 -53.933 1.00 93.31 78 ALA A CA 1
ATOM 595 C C . ALA A 1 78 ? 23.287 15.318 -54.931 1.00 93.31 78 ALA A C 1
ATOM 597 O O . ALA A 1 78 ? 22.882 15.389 -56.086 1.00 93.31 78 ALA A O 1
ATOM 598 N N . ILE A 1 79 ? 23.985 14.270 -54.496 1.00 93.50 79 ILE A N 1
ATOM 599 C CA . ILE A 1 79 ? 24.505 13.230 -55.390 1.00 93.50 79 ILE A CA 1
ATOM 600 C C . ILE A 1 79 ? 24.082 11.859 -54.880 1.00 93.50 79 ILE A C 1
ATOM 602 O O . ILE A 1 79 ? 24.255 11.537 -53.706 1.00 93.50 79 ILE A O 1
ATOM 606 N N . ARG A 1 80 ? 23.557 11.031 -55.779 1.00 92.62 80 ARG A N 1
ATOM 607 C CA . ARG A 1 80 ? 23.179 9.646 -55.520 1.00 92.62 80 ARG A CA 1
ATOM 608 C C . ARG A 1 80 ? 23.789 8.737 -56.575 1.00 92.62 80 ARG A C 1
ATOM 610 O O . ARG A 1 80 ? 23.440 8.836 -57.749 1.00 92.62 80 ARG A O 1
ATOM 617 N N . LEU A 1 81 ? 24.675 7.852 -56.138 1.00 90.81 81 LEU A N 1
ATOM 618 C CA . LEU A 1 81 ? 25.366 6.868 -56.964 1.00 90.81 81 LEU A CA 1
ATOM 619 C C . LEU A 1 81 ? 24.768 5.482 -56.708 1.00 90.81 81 LEU A C 1
ATOM 621 O O . LEU A 1 81 ? 24.547 5.095 -55.559 1.00 90.81 81 LEU A O 1
ATOM 625 N N . TYR A 1 82 ? 24.502 4.745 -57.783 1.00 86.19 82 TYR A N 1
ATOM 626 C CA . TYR A 1 82 ? 23.945 3.400 -57.738 1.00 86.19 82 TYR A CA 1
ATOM 627 C C . TYR A 1 82 ? 24.729 2.407 -58.583 1.00 86.19 82 TYR A C 1
ATOM 629 O O . TYR A 1 82 ? 25.172 2.731 -59.685 1.00 86.19 82 TYR A O 1
ATOM 637 N N . GLN A 1 83 ? 24.774 1.155 -58.114 1.00 83.00 83 GLN A N 1
ATOM 638 C CA . GLN A 1 83 ? 25.486 0.060 -58.782 1.00 83.00 83 GLN A CA 1
ATOM 639 C C . GLN A 1 83 ? 26.971 0.426 -58.962 1.00 83.00 83 GLN A C 1
ATOM 641 O O . GLN A 1 83 ? 27.566 1.000 -58.058 1.00 83.00 83 GLN A O 1
ATOM 646 N N . SER A 1 84 ? 27.584 0.118 -60.104 1.00 82.12 84 SER A N 1
ATOM 647 C CA . SER A 1 84 ? 28.984 0.454 -60.400 1.00 82.12 84 SER A CA 1
ATOM 648 C C . SER A 1 84 ? 29.155 1.915 -60.850 1.00 82.12 84 SER A C 1
ATOM 650 O O . SER A 1 84 ? 29.749 2.175 -61.890 1.00 82.12 84 SER A O 1
ATOM 652 N N . SER A 1 85 ? 28.571 2.869 -60.119 1.00 87.50 85 SER A N 1
ATOM 653 C CA . SER A 1 85 ? 28.742 4.305 -60.371 1.00 87.50 85 SER A CA 1
ATOM 654 C C . SER A 1 85 ? 29.826 4.905 -59.490 1.00 87.50 85 SER A C 1
ATOM 656 O O . SER A 1 85 ? 29.816 4.688 -58.278 1.00 87.50 85 SER A O 1
ATOM 658 N N . HIS A 1 86 ? 30.677 5.745 -60.077 1.00 89.31 86 HIS A N 1
ATOM 659 C CA . HIS A 1 86 ? 31.764 6.407 -59.359 1.00 89.31 86 HIS A CA 1
ATOM 660 C C . HIS A 1 86 ? 31.728 7.925 -59.558 1.00 89.31 86 HIS A C 1
ATOM 662 O O . HIS A 1 86 ? 31.322 8.435 -60.604 1.00 89.31 86 HIS A O 1
ATOM 668 N N . LEU A 1 87 ? 32.170 8.653 -58.536 1.00 90.94 87 LEU A N 1
ATOM 669 C CA . LEU A 1 87 ? 32.369 10.096 -58.557 1.00 90.94 87 LEU A CA 1
ATOM 670 C C . LEU A 1 87 ? 33.865 10.399 -58.593 1.00 90.94 87 LEU A C 1
ATOM 672 O O . LEU A 1 87 ? 34.549 10.268 -57.585 1.00 90.94 87 LEU A O 1
ATOM 676 N N . PHE A 1 88 ? 34.365 10.830 -59.738 1.00 90.00 88 PHE A N 1
ATOM 677 C CA . PHE A 1 88 ? 35.730 11.288 -59.933 1.00 90.00 88 PHE A CA 1
ATOM 678 C C . PHE A 1 88 ? 35.851 12.780 -59.606 1.00 90.00 88 PHE A C 1
ATOM 680 O O . PHE A 1 88 ? 35.151 13.618 -60.175 1.00 90.00 88 PHE A O 1
ATOM 687 N N . LEU A 1 89 ? 36.763 13.129 -58.706 1.00 90.38 89 LEU A N 1
ATOM 688 C CA . LEU A 1 89 ? 37.104 14.511 -58.374 1.00 90.38 89 LEU A CA 1
ATOM 689 C C . LEU A 1 89 ? 38.387 14.894 -59.121 1.00 90.38 89 LEU A C 1
ATOM 691 O O . LEU A 1 89 ? 39.443 14.311 -58.870 1.00 90.38 89 LEU A O 1
ATOM 695 N N . LEU A 1 90 ? 38.284 15.848 -60.050 1.00 88.81 90 LEU A N 1
ATOM 696 C CA . LEU A 1 90 ? 39.404 16.347 -60.854 1.00 88.81 90 LEU A CA 1
ATOM 697 C C . LEU A 1 90 ? 40.038 17.580 -60.197 1.00 88.81 90 LEU A C 1
ATOM 699 O O . LEU A 1 90 ? 39.346 18.393 -59.589 1.00 88.81 90 LEU A O 1
ATOM 703 N N . GLU A 1 91 ? 41.338 17.799 -60.371 1.00 85.00 91 GLU A N 1
ATOM 704 C CA . GLU A 1 91 ? 41.983 19.034 -59.907 1.00 85.00 91 GLU A CA 1
ATOM 705 C C . GLU A 1 91 ? 41.874 20.179 -60.939 1.00 85.00 91 GLU A C 1
ATOM 707 O O . GLU A 1 91 ? 42.195 19.956 -62.108 1.00 85.00 91 GLU A O 1
ATOM 712 N N . PRO A 1 92 ? 41.509 21.419 -60.542 1.00 89.00 92 PRO A N 1
ATOM 713 C CA . PRO A 1 92 ? 41.005 21.830 -59.227 1.00 89.00 92 PRO A CA 1
ATOM 714 C C . PRO A 1 92 ? 39.493 21.589 -59.045 1.00 89.00 92 PRO A C 1
ATOM 716 O O . PRO A 1 92 ? 38.711 21.914 -59.937 1.00 89.00 92 PRO A O 1
ATOM 719 N N . THR A 1 93 ? 39.062 21.126 -57.864 1.00 89.69 93 THR A N 1
ATOM 720 C CA . THR A 1 93 ? 37.632 21.032 -57.487 1.00 89.69 93 THR A CA 1
ATOM 721 C C . THR A 1 93 ? 37.367 21.713 -56.150 1.00 89.69 93 THR A C 1
ATOM 723 O O . THR A 1 93 ? 38.037 21.446 -55.159 1.00 89.69 93 THR A O 1
ATOM 726 N N . ASN A 1 94 ? 36.352 22.569 -56.100 1.00 91.62 94 ASN A N 1
ATOM 727 C CA . ASN A 1 94 ? 35.843 23.180 -54.878 1.00 91.62 94 ASN A CA 1
ATOM 728 C C . ASN A 1 94 ? 34.319 23.015 -54.835 1.00 91.62 94 ASN A C 1
ATOM 730 O O . ASN A 1 94 ? 33.589 23.805 -55.440 1.00 91.62 94 ASN A O 1
ATOM 734 N N . ALA A 1 95 ? 33.853 21.950 -54.182 1.00 92.50 95 ALA A N 1
ATOM 735 C CA . ALA A 1 95 ? 32.440 21.603 -54.102 1.00 92.50 95 ALA A CA 1
ATOM 736 C C . ALA A 1 95 ? 31.878 21.910 -52.708 1.00 92.50 95 ALA A C 1
ATOM 738 O O . ALA A 1 95 ? 32.374 21.398 -51.708 1.00 92.50 95 ALA A O 1
ATOM 739 N N . THR A 1 96 ? 30.815 22.707 -52.646 1.00 93.56 96 THR A N 1
ATOM 740 C CA . THR A 1 96 ? 30.160 23.108 -51.398 1.00 93.56 96 THR A CA 1
ATOM 741 C C . THR A 1 96 ? 28.744 22.539 -51.331 1.00 93.56 96 THR A C 1
ATOM 743 O O . THR A 1 96 ? 27.932 22.763 -52.228 1.00 93.56 96 THR A O 1
ATOM 746 N N . PHE A 1 97 ? 28.429 21.841 -50.243 1.00 94.12 97 PHE A N 1
ATOM 747 C CA . PHE A 1 97 ? 27.144 21.212 -49.954 1.00 94.12 97 PHE A CA 1
ATOM 748 C C . PHE A 1 97 ? 26.511 21.880 -48.731 1.00 94.12 97 PHE A C 1
ATOM 750 O O . PHE A 1 97 ? 26.973 21.672 -47.610 1.00 94.12 97 PHE A O 1
ATOM 757 N N . ILE A 1 98 ? 25.457 22.671 -48.937 1.00 93.69 98 ILE A N 1
ATOM 758 C CA . ILE A 1 98 ? 24.832 23.502 -47.899 1.00 93.69 98 ILE A CA 1
ATOM 759 C C . ILE A 1 98 ? 23.380 23.077 -47.678 1.00 93.69 98 ILE A C 1
ATOM 761 O O . ILE A 1 98 ? 22.593 23.069 -48.622 1.00 93.69 98 ILE A O 1
ATOM 765 N N . ASN A 1 99 ? 22.983 22.790 -46.438 1.00 92.75 99 ASN A N 1
ATOM 766 C CA . ASN A 1 99 ? 21.586 22.523 -46.068 1.00 92.75 99 ASN A CA 1
ATOM 767 C C . ASN A 1 99 ? 20.896 21.430 -46.916 1.00 92.75 99 ASN A C 1
ATOM 769 O O . ASN A 1 99 ? 19.680 21.481 -47.131 1.00 92.75 99 ASN A O 1
ATOM 773 N N . ASN A 1 100 ? 21.637 20.448 -47.437 1.00 93.50 100 ASN A N 1
ATOM 774 C CA . ASN A 1 100 ? 21.029 19.333 -48.161 1.00 93.50 100 ASN A CA 1
ATOM 775 C C . ASN A 1 100 ? 20.459 18.321 -47.161 1.00 93.50 100 ASN A C 1
ATOM 777 O O . ASN A 1 100 ? 21.065 18.035 -46.126 1.00 93.50 100 ASN A O 1
ATOM 781 N N . LYS A 1 101 ? 19.275 17.782 -47.460 1.00 93.25 101 LYS A N 1
ATOM 782 C CA . LYS A 1 101 ? 18.537 16.889 -46.565 1.00 93.25 101 LYS A CA 1
ATOM 783 C C . LYS A 1 101 ? 18.166 15.580 -47.254 1.00 93.25 101 LYS A C 1
ATOM 785 O O . LYS A 1 101 ? 17.523 15.583 -48.303 1.00 93.25 101 LYS A O 1
ATOM 790 N N . ALA A 1 102 ? 18.484 14.460 -46.616 1.00 93.19 102 ALA A N 1
ATOM 791 C CA . ALA A 1 102 ? 18.024 13.134 -47.009 1.00 93.19 102 ALA A CA 1
ATOM 792 C C . ALA A 1 102 ? 17.025 12.572 -45.990 1.00 93.19 102 ALA A C 1
ATOM 794 O O . ALA A 1 102 ? 17.178 12.756 -44.783 1.00 93.19 102 ALA A O 1
ATOM 795 N N . PHE A 1 103 ? 16.003 11.860 -46.466 1.00 90.06 103 PHE A N 1
ATOM 796 C CA . PHE A 1 103 ? 15.070 11.153 -45.585 1.00 90.06 103 PHE A CA 1
ATOM 797 C C . PHE A 1 103 ? 15.725 9.950 -44.896 1.00 90.06 103 PHE A C 1
ATOM 799 O O . PHE A 1 103 ? 15.454 9.709 -43.726 1.00 90.06 103 PHE A O 1
ATOM 806 N N . SER A 1 104 ? 16.596 9.216 -45.593 1.00 90.00 104 SER A N 1
ATOM 807 C CA . SER A 1 104 ? 17.223 7.999 -45.073 1.00 90.00 104 SER A CA 1
ATOM 808 C C . SER A 1 104 ? 18.736 8.156 -44.929 1.00 90.00 104 SER A C 1
ATOM 810 O O . SER A 1 104 ? 19.210 8.313 -43.809 1.00 90.00 104 SER A O 1
ATOM 812 N N . TYR A 1 105 ? 19.501 8.178 -46.019 1.00 90.75 105 TYR A N 1
ATOM 813 C CA . TYR A 1 105 ? 20.966 8.115 -45.943 1.00 90.75 105 TYR A CA 1
ATOM 814 C C . TYR A 1 105 ? 21.656 9.233 -46.722 1.00 90.75 105 TYR A C 1
ATOM 816 O O . TYR A 1 105 ? 21.214 9.567 -47.826 1.00 90.75 105 TYR A O 1
ATOM 824 N N . GLY A 1 106 ? 22.771 9.746 -46.192 1.00 91.56 106 GLY A N 1
ATOM 825 C CA . GLY A 1 106 ? 23.669 10.650 -46.917 1.00 91.56 106 GLY A CA 1
ATOM 826 C C . GLY A 1 106 ? 22.998 11.972 -47.273 1.00 91.56 106 GLY A C 1
ATOM 827 O O . GLY A 1 106 ? 22.466 12.105 -48.373 1.00 91.56 106 GLY A O 1
ATOM 828 N N . GLY A 1 107 ? 22.987 12.961 -46.376 1.00 91.38 107 GLY A N 1
ATOM 829 C CA . GLY A 1 107 ? 22.253 14.216 -46.608 1.00 91.38 107 GLY A CA 1
ATOM 830 C C . GLY A 1 107 ? 22.683 14.948 -47.879 1.00 91.38 107 GLY A C 1
ATOM 831 O O . GLY A 1 107 ? 21.829 15.439 -48.621 1.00 91.38 107 GLY A O 1
ATOM 832 N N . ALA A 1 108 ? 23.980 14.933 -48.196 1.00 93.69 108 ALA A N 1
ATOM 833 C CA . ALA A 1 108 ? 24.523 15.455 -49.445 1.00 93.69 108 ALA A CA 1
ATOM 834 C C . ALA A 1 108 ? 24.818 14.339 -50.458 1.00 93.69 108 ALA A C 1
ATOM 836 O O . ALA A 1 108 ? 24.257 14.352 -51.555 1.00 93.69 108 ALA A O 1
ATOM 837 N N . ILE A 1 109 ? 25.663 13.368 -50.100 1.00 93.94 109 ILE A N 1
ATOM 838 C CA . ILE A 1 109 ? 26.125 12.314 -51.012 1.00 93.94 109 ILE A CA 1
ATOM 839 C C . ILE A 1 109 ? 25.702 10.943 -50.490 1.00 93.94 109 ILE A C 1
ATOM 841 O O . ILE A 1 109 ? 25.949 10.599 -49.335 1.00 93.94 109 ILE A O 1
ATOM 845 N N . TYR A 1 110 ? 25.110 10.141 -51.369 1.00 93.38 110 TYR A N 1
ATOM 846 C CA . TYR A 1 110 ? 24.805 8.742 -51.116 1.00 93.38 110 TYR A CA 1
ATOM 847 C C . TYR A 1 110 ? 25.434 7.850 -52.180 1.00 93.38 110 TYR A C 1
ATOM 849 O O . TYR A 1 110 ? 25.236 8.076 -53.374 1.00 93.38 110 TYR A O 1
ATOM 857 N N . SER A 1 111 ? 26.117 6.798 -51.746 1.00 90.50 111 SER A N 1
ATOM 858 C CA . SER A 1 111 ? 26.538 5.691 -52.593 1.00 90.50 111 SER A CA 1
ATOM 859 C C . SER A 1 111 ? 26.346 4.378 -51.853 1.00 90.50 111 SER A C 1
ATOM 861 O O . SER A 1 111 ? 26.790 4.231 -50.713 1.00 90.50 111 SER A O 1
ATOM 863 N N . TYR A 1 112 ? 25.693 3.425 -52.506 1.00 84.81 112 TYR A N 1
ATOM 864 C CA . TYR A 1 112 ? 25.527 2.084 -51.973 1.00 84.81 112 TYR A CA 1
ATOM 865 C C . TYR A 1 112 ? 25.649 1.051 -53.082 1.00 84.81 112 TYR A C 1
ATOM 867 O O . TYR A 1 112 ? 25.010 1.158 -54.136 1.00 84.81 112 TYR A O 1
ATOM 875 N N . VAL A 1 113 ? 26.451 0.033 -52.799 1.00 74.50 113 VAL A N 1
ATOM 876 C CA . VAL A 1 113 ? 26.713 -1.085 -53.690 1.00 74.50 113 VAL A CA 1
ATOM 877 C C . VAL A 1 113 ? 26.411 -2.365 -52.921 1.00 74.50 113 VAL A C 1
ATOM 879 O O . VAL A 1 113 ? 27.064 -2.666 -51.927 1.00 74.50 113 VAL A O 1
ATOM 882 N N . ASP A 1 114 ? 25.402 -3.102 -53.375 1.00 62.75 114 ASP A N 1
ATOM 883 C CA . ASP A 1 114 ? 24.987 -4.369 -52.773 1.00 62.75 114 ASP A CA 1
ATOM 884 C C . ASP A 1 114 ? 26.001 -5.464 -53.152 1.00 62.75 114 ASP A C 1
ATOM 886 O O . ASP A 1 114 ? 26.014 -5.921 -54.300 1.00 62.75 114 ASP A O 1
ATOM 890 N N . ARG A 1 115 ? 26.935 -5.815 -52.254 1.00 59.97 115 ARG A N 1
ATOM 891 C CA . ARG A 1 115 ? 27.923 -6.887 -52.490 1.00 59.97 115 ARG A CA 1
ATOM 892 C C . ARG A 1 115 ? 28.244 -7.678 -51.221 1.00 59.97 115 ARG A C 1
ATOM 894 O O . ARG A 1 115 ? 28.611 -7.115 -50.194 1.00 59.97 115 ARG A O 1
ATOM 901 N N . ASN A 1 116 ? 28.210 -9.002 -51.362 1.00 48.97 116 ASN A N 1
ATOM 902 C CA . ASN A 1 116 ? 28.821 -9.960 -50.440 1.00 48.97 116 ASN A CA 1
ATOM 903 C C . ASN A 1 116 ? 30.360 -9.915 -50.632 1.00 48.97 116 ASN A C 1
ATOM 905 O O . ASN A 1 116 ? 30.804 -9.949 -51.775 1.00 48.97 116 ASN A O 1
ATOM 909 N N . LEU A 1 117 ? 31.133 -9.790 -49.540 1.00 50.75 117 LEU A N 1
ATOM 910 C CA . LEU A 1 117 ? 32.609 -9.626 -49.408 1.00 50.75 117 LEU A CA 1
ATOM 911 C C . LEU A 1 117 ? 33.550 -10.248 -50.482 1.00 50.75 117 LEU A C 1
ATOM 913 O O . LEU A 1 117 ? 33.184 -11.259 -51.080 1.00 50.75 117 LEU A O 1
ATOM 917 N N . PRO A 1 118 ? 34.825 -9.781 -50.613 1.00 50.81 118 PRO A N 1
ATOM 918 C CA . PRO A 1 118 ? 35.532 -8.747 -49.837 1.00 50.81 118 PRO A CA 1
ATOM 919 C C . PRO A 1 118 ? 35.725 -7.423 -50.604 1.00 50.81 118 PRO A C 1
ATOM 921 O O . PRO A 1 118 ? 35.786 -7.385 -51.828 1.00 50.81 118 PRO A O 1
ATOM 924 N N . LEU A 1 119 ? 35.816 -6.319 -49.858 1.00 54.09 119 LEU A N 1
ATOM 925 C CA . LEU A 1 119 ? 35.868 -4.943 -50.382 1.00 54.09 119 LEU A CA 1
ATOM 926 C C . LEU A 1 119 ? 37.220 -4.574 -51.028 1.00 54.09 119 LEU A C 1
ATOM 928 O O . LEU A 1 119 ? 37.266 -3.620 -51.807 1.00 54.09 119 LEU A O 1
ATOM 932 N N . SER A 1 120 ? 38.271 -5.366 -50.784 1.00 53.84 120 SER A N 1
ATOM 933 C CA . SER A 1 120 ? 39.668 -5.052 -51.124 1.00 53.84 120 SER A CA 1
ATOM 934 C C . SER A 1 120 ? 39.941 -4.845 -52.618 1.00 53.84 120 SER A C 1
ATOM 936 O O . SER A 1 120 ? 40.816 -4.058 -52.966 1.00 53.84 120 SER A O 1
ATOM 938 N N . ASP A 1 121 ? 39.170 -5.492 -53.499 1.00 57.28 121 ASP A N 1
ATOM 939 C CA . ASP A 1 121 ? 39.361 -5.413 -54.959 1.00 57.28 121 ASP A CA 1
ATOM 940 C C . ASP A 1 121 ? 38.356 -4.466 -55.642 1.00 57.28 121 ASP A C 1
ATOM 942 O O . ASP A 1 121 ? 38.301 -4.361 -56.869 1.00 57.28 121 ASP A O 1
ATOM 946 N N . SER A 1 122 ? 37.511 -3.786 -54.861 1.00 72.00 122 SER A N 1
ATOM 947 C CA . SER A 1 122 ? 36.481 -2.891 -55.390 1.00 72.00 122 SER A CA 1
ATOM 948 C C . SER A 1 122 ? 36.975 -1.451 -55.497 1.00 72.00 122 SER A C 1
ATOM 950 O O . SER A 1 122 ? 37.702 -0.954 -54.638 1.00 72.00 122 SER A O 1
ATOM 952 N N . LEU A 1 123 ? 36.558 -0.752 -56.554 1.00 80.25 123 LEU A N 1
ATOM 953 C CA . LEU A 1 123 ? 36.819 0.677 -56.691 1.00 80.25 123 LEU A CA 1
ATOM 954 C C . LEU A 1 123 ? 36.034 1.462 -55.640 1.00 80.25 123 LEU A C 1
ATOM 956 O O . LEU A 1 123 ? 34.842 1.232 -55.435 1.00 80.25 123 LEU A O 1
ATOM 960 N N . CYS A 1 124 ? 36.687 2.436 -55.009 1.00 82.94 124 CYS A N 1
ATOM 961 C CA . CYS A 1 124 ? 35.999 3.386 -54.142 1.00 82.94 124 CYS A CA 1
ATOM 962 C C . CYS A 1 124 ? 34.928 4.155 -54.918 1.00 82.94 124 CYS A C 1
ATOM 964 O O . CYS A 1 124 ? 35.173 4.606 -56.039 1.00 82.94 124 CYS A O 1
ATOM 966 N N . ALA A 1 125 ? 33.771 4.381 -54.296 1.00 85.00 125 ALA A N 1
ATOM 967 C CA . ALA A 1 125 ? 32.688 5.138 -54.923 1.00 85.00 125 ALA A CA 1
ATOM 968 C C . ALA A 1 125 ? 33.082 6.588 -55.252 1.00 85.00 125 ALA A C 1
ATOM 970 O O . ALA A 1 125 ? 32.540 7.174 -56.184 1.00 85.00 125 ALA A O 1
ATOM 971 N N . ILE A 1 126 ? 34.021 7.170 -54.500 1.00 87.75 126 ILE A N 1
ATOM 972 C CA . ILE A 1 126 ? 34.604 8.480 -54.800 1.00 87.75 126 ILE A CA 1
ATOM 973 C C . ILE A 1 126 ? 36.074 8.272 -55.168 1.00 87.75 126 ILE A C 1
ATOM 975 O O . ILE A 1 126 ? 36.875 7.838 -54.340 1.00 87.75 126 ILE A O 1
ATOM 979 N N . GLN A 1 127 ? 36.417 8.589 -56.407 1.00 87.44 127 GLN A N 1
ATOM 980 C CA . GLN A 1 127 ? 37.748 8.459 -56.979 1.00 87.44 127 GLN A CA 1
ATOM 981 C C . GLN A 1 127 ? 38.422 9.827 -57.043 1.00 87.44 127 GLN A C 1
ATOM 983 O O . GLN A 1 127 ? 37.791 10.823 -57.400 1.00 87.44 127 GLN A O 1
ATOM 988 N N . ILE A 1 128 ? 39.711 9.886 -56.728 1.00 86.31 128 ILE A N 1
ATOM 989 C CA . ILE A 1 128 ? 40.494 11.119 -56.842 1.00 86.31 128 ILE A CA 1
ATOM 990 C C . ILE A 1 128 ? 41.477 10.993 -57.993 1.00 86.31 128 ILE A C 1
ATOM 992 O O . ILE A 1 128 ? 42.323 10.099 -58.011 1.00 86.31 128 ILE A O 1
ATOM 996 N N . ASP A 1 129 ? 41.364 11.903 -58.957 1.00 84.69 129 ASP A N 1
ATOM 997 C CA . ASP A 1 129 ? 42.249 11.958 -60.115 1.00 84.69 129 ASP A CA 1
ATOM 998 C C . ASP A 1 129 ? 43.415 12.916 -59.824 1.00 84.69 129 ASP A C 1
ATOM 1000 O O . ASP A 1 129 ? 43.368 14.103 -60.154 1.00 84.69 129 ASP A O 1
ATOM 1004 N N . SER A 1 130 ? 44.437 12.414 -59.119 1.00 80.81 130 SER A N 1
ATOM 1005 C CA . SER A 1 130 ? 45.648 13.174 -58.792 1.00 80.81 130 SER A CA 1
ATOM 1006 C C . SER A 1 130 ? 46.869 12.274 -58.617 1.00 80.81 130 SER A C 1
ATOM 1008 O O . SER A 1 130 ? 46.876 11.381 -57.773 1.00 80.81 130 SER A O 1
ATOM 1010 N N . ASN A 1 131 ? 47.945 12.585 -59.346 1.00 78.25 131 ASN A N 1
ATOM 1011 C CA . ASN A 1 131 ? 49.234 11.886 -59.256 1.00 78.25 131 ASN A CA 1
ATOM 1012 C C . ASN A 1 131 ? 50.118 12.380 -58.089 1.00 78.25 131 ASN A C 1
ATOM 1014 O O . ASN A 1 131 ? 51.292 12.017 -58.007 1.00 78.25 131 ASN A O 1
ATOM 1018 N N . LYS A 1 132 ? 49.604 13.258 -57.220 1.00 80.75 132 LYS A N 1
ATOM 1019 C CA . LYS A 1 132 ? 50.368 13.842 -56.109 1.00 80.75 132 LYS A CA 1
ATOM 1020 C C . LYS A 1 132 ? 50.491 12.854 -54.948 1.00 80.75 132 LYS A C 1
ATOM 1022 O O . LYS A 1 132 ? 49.548 12.140 -54.620 1.00 80.75 132 LYS A O 1
ATOM 1027 N N . THR A 1 133 ? 51.658 12.839 -54.307 1.00 74.25 133 THR A N 1
ATOM 1028 C CA . THR A 1 133 ? 51.973 11.933 -53.188 1.00 74.25 133 THR A CA 1
ATOM 1029 C C . THR A 1 133 ? 51.700 12.541 -51.815 1.00 74.25 133 THR A C 1
ATOM 1031 O O . THR A 1 133 ? 51.617 11.800 -50.843 1.00 74.25 133 THR A O 1
ATOM 1034 N N . ASN A 1 134 ? 51.559 13.867 -51.720 1.00 77.00 134 ASN A N 1
ATOM 1035 C CA . ASN A 1 134 ? 51.237 14.574 -50.482 1.00 77.00 134 ASN A CA 1
ATOM 1036 C C . ASN A 1 134 ? 49.823 15.149 -50.545 1.00 77.00 134 ASN A C 1
ATOM 1038 O O . ASN A 1 134 ? 49.444 15.809 -51.511 1.00 77.00 134 ASN A O 1
ATOM 1042 N N . VAL A 1 135 ? 49.064 14.937 -49.472 1.00 75.00 135 VAL A N 1
ATOM 1043 C CA . VAL A 1 135 ? 47.657 15.344 -49.374 1.00 75.00 135 VAL A CA 1
ATOM 1044 C C . VAL A 1 135 ? 47.490 16.871 -49.387 1.00 75.00 135 VAL A C 1
ATOM 1046 O O . VAL A 1 135 ? 46.530 17.374 -49.960 1.00 75.00 135 VAL A O 1
ATOM 1049 N N . SER A 1 136 ? 48.444 17.615 -48.814 1.00 76.94 136 SER A N 1
ATOM 1050 C CA . SER A 1 136 ? 48.446 19.089 -48.778 1.00 76.94 136 SER A CA 1
ATOM 1051 C C . SER A 1 136 ? 48.489 19.742 -50.157 1.00 76.94 136 SER A C 1
ATOM 1053 O O . SER A 1 136 ? 48.066 20.886 -50.312 1.00 76.94 136 SER A O 1
ATOM 1055 N N . ASP A 1 137 ? 49.010 19.021 -51.148 1.00 79.88 137 ASP A N 1
ATOM 1056 C CA . ASP A 1 137 ? 49.271 19.560 -52.477 1.00 79.88 137 ASP A CA 1
ATOM 1057 C C . ASP A 1 137 ? 48.062 19.353 -53.404 1.00 79.88 137 ASP A C 1
ATOM 1059 O O . ASP A 1 137 ? 48.018 19.915 -54.502 1.00 79.88 137 ASP A O 1
ATOM 1063 N N . ILE A 1 138 ? 47.075 18.558 -52.976 1.00 83.44 138 ILE A N 1
ATOM 1064 C CA . ILE A 1 138 ? 45.861 18.234 -53.728 1.00 83.44 138 ILE A CA 1
ATOM 1065 C C . ILE A 1 138 ? 44.906 19.429 -53.700 1.00 83.44 138 ILE A C 1
ATOM 1067 O O . ILE A 1 138 ? 44.463 19.878 -52.644 1.00 83.44 138 ILE A O 1
ATOM 1071 N N . ASN A 1 139 ? 44.536 19.937 -54.879 1.00 87.12 139 ASN A N 1
ATOM 1072 C CA . ASN A 1 139 ? 43.625 21.080 -54.997 1.00 87.12 139 ASN A CA 1
ATOM 1073 C C . ASN A 1 139 ? 42.156 20.632 -55.112 1.00 87.12 139 ASN A C 1
ATOM 1075 O O . ASN A 1 139 ? 41.471 20.934 -56.092 1.00 87.12 139 ASN A O 1
ATOM 1079 N N . ILE A 1 140 ? 41.691 19.864 -54.124 1.00 89.06 140 ILE A N 1
ATOM 1080 C CA . ILE A 1 140 ? 40.312 19.368 -54.025 1.00 89.06 140 ILE A CA 1
ATOM 1081 C C . ILE A 1 140 ? 39.774 19.710 -52.640 1.00 89.06 140 ILE A C 1
ATOM 1083 O O . ILE A 1 140 ? 40.362 19.330 -51.631 1.00 89.06 140 ILE A O 1
ATOM 1087 N N . LYS A 1 141 ? 38.651 20.429 -52.591 1.00 90.44 141 LYS A N 1
ATOM 1088 C CA . LYS A 1 141 ? 37.973 20.821 -51.352 1.00 90.44 141 LYS A CA 1
ATOM 1089 C C . LYS A 1 141 ? 36.493 20.478 -51.434 1.00 90.44 141 LYS A C 1
ATOM 1091 O O . LYS A 1 141 ? 35.815 20.890 -52.376 1.00 90.44 141 LYS A O 1
ATOM 1096 N N . LEU A 1 142 ? 36.012 19.724 -50.451 1.00 91.38 142 LEU A N 1
ATOM 1097 C CA . LEU A 1 142 ? 34.605 19.399 -50.254 1.00 91.38 142 LEU A CA 1
ATOM 1098 C C . LEU A 1 142 ? 34.143 20.054 -48.954 1.00 91.38 142 LEU A C 1
ATOM 1100 O O . LEU A 1 142 ? 34.568 19.646 -47.879 1.00 91.38 142 LEU A O 1
ATOM 1104 N N . ASN A 1 143 ? 33.283 21.062 -49.039 1.00 92.00 143 ASN A N 1
ATOM 1105 C CA . ASN A 1 143 ? 32.780 21.775 -47.869 1.00 92.00 143 ASN A CA 1
ATOM 1106 C C . ASN A 1 143 ? 31.344 21.341 -47.578 1.00 92.00 143 ASN A C 1
ATOM 1108 O O . ASN A 1 143 ? 30.460 21.542 -48.407 1.00 92.00 143 ASN A O 1
ATOM 1112 N N . PHE A 1 144 ? 31.097 20.784 -46.399 1.00 91.50 144 PHE A N 1
ATOM 1113 C CA . PHE A 1 144 ? 29.785 20.341 -45.949 1.00 91.50 144 PHE A CA 1
ATOM 1114 C C . PHE A 1 144 ? 29.290 21.241 -44.818 1.00 91.50 144 PHE A C 1
ATOM 1116 O O . PHE A 1 144 ? 29.931 21.373 -43.778 1.00 91.50 144 PHE A O 1
ATOM 1123 N N . ILE A 1 145 ? 28.139 21.874 -45.031 1.00 90.88 145 ILE A N 1
ATOM 1124 C CA . ILE A 1 145 ? 27.579 22.875 -44.127 1.00 90.88 145 ILE A CA 1
ATOM 1125 C C . ILE A 1 145 ? 26.132 22.490 -43.824 1.00 90.88 145 ILE A C 1
ATOM 1127 O O . ILE A 1 145 ? 25.269 22.569 -44.700 1.00 90.88 145 ILE A O 1
ATOM 1131 N N . ASN A 1 146 ? 25.868 22.082 -42.580 1.00 89.94 146 ASN A N 1
ATOM 1132 C CA . ASN A 1 146 ? 24.520 21.828 -42.058 1.00 89.94 146 ASN A CA 1
ATOM 1133 C C . ASN A 1 146 ? 23.666 20.859 -42.919 1.00 89.94 146 ASN A C 1
ATOM 1135 O O . ASN A 1 146 ? 22.469 21.067 -43.134 1.00 89.94 146 ASN A O 1
ATOM 1139 N N . ASN A 1 147 ? 24.283 19.801 -43.456 1.00 90.88 147 ASN A N 1
ATOM 1140 C CA . ASN A 1 147 ? 23.561 18.728 -44.147 1.00 90.88 147 ASN A CA 1
ATOM 1141 C C . ASN A 1 147 ? 22.949 17.756 -43.123 1.00 90.88 147 ASN A C 1
ATOM 1143 O O . ASN A 1 147 ? 23.474 17.595 -42.026 1.00 90.88 147 ASN A O 1
ATOM 1147 N N . THR A 1 148 ? 21.823 17.118 -43.455 1.00 90.69 148 THR A N 1
ATOM 1148 C CA . THR A 1 148 ? 21.112 16.223 -42.520 1.00 90.69 148 THR A CA 1
ATOM 1149 C C . THR A 1 148 ? 20.600 14.956 -43.200 1.00 90.69 148 THR A C 1
ATOM 1151 O O . THR A 1 148 ? 20.108 15.000 -44.329 1.00 90.69 148 THR A O 1
ATOM 1154 N N . ALA A 1 149 ? 20.655 13.824 -42.496 1.00 90.62 149 ALA A N 1
ATOM 1155 C CA . ALA A 1 149 ? 20.059 12.556 -42.918 1.00 90.62 149 ALA A CA 1
ATOM 1156 C C . ALA A 1 149 ? 19.198 11.964 -41.793 1.00 90.62 149 ALA A C 1
ATOM 1158 O O . ALA A 1 149 ? 19.463 12.204 -40.619 1.00 90.62 149 ALA A O 1
ATOM 1159 N N . GLY A 1 150 ? 18.151 11.211 -42.142 1.00 86.88 150 GLY A N 1
ATOM 1160 C CA . GLY A 1 150 ? 17.240 10.645 -41.141 1.00 86.88 150 GLY A CA 1
ATOM 1161 C C . GLY A 1 150 ? 17.737 9.372 -40.448 1.00 86.88 150 GLY A C 1
ATOM 1162 O O . GLY A 1 150 ? 17.361 9.148 -39.302 1.00 86.88 150 GLY A O 1
ATOM 1163 N N . LEU A 1 151 ? 18.553 8.541 -41.111 1.00 86.75 151 LEU A N 1
ATOM 1164 C CA . LEU A 1 151 ? 19.026 7.253 -40.579 1.00 86.75 151 LEU A CA 1
ATOM 1165 C C . LEU A 1 151 ? 20.536 7.206 -40.322 1.00 86.75 151 LEU A C 1
ATOM 1167 O O . LEU A 1 151 ? 20.921 6.748 -39.254 1.00 86.75 151 LEU A O 1
ATOM 1171 N N . ALA A 1 152 ? 21.382 7.621 -41.275 1.00 88.44 152 ALA A N 1
ATOM 1172 C CA . ALA A 1 152 ? 22.842 7.664 -41.100 1.00 88.44 152 ALA A CA 1
ATOM 1173 C C . ALA A 1 152 ? 23.544 8.543 -42.156 1.00 88.44 152 ALA A C 1
ATOM 1175 O O . ALA A 1 152 ? 23.063 8.676 -43.286 1.00 88.44 152 ALA A O 1
ATOM 1176 N N . GLY A 1 153 ? 24.714 9.090 -41.800 1.00 88.38 153 GLY A N 1
ATOM 1177 C CA . GLY A 1 153 ? 25.560 9.900 -42.684 1.00 88.38 153 GLY A CA 1
ATOM 1178 C C . GLY A 1 153 ? 24.942 11.261 -43.001 1.00 88.38 153 GLY A C 1
ATOM 1179 O O . GLY A 1 153 ? 24.345 11.442 -44.063 1.00 88.38 153 GLY A O 1
ATOM 1180 N N . ASN A 1 154 ? 25.071 12.231 -42.092 1.00 89.00 154 ASN A N 1
ATOM 1181 C CA . ASN A 1 154 ? 24.498 13.573 -42.265 1.00 89.00 154 ASN A CA 1
ATOM 1182 C C . ASN A 1 154 ? 24.973 14.250 -43.551 1.00 89.00 154 ASN A C 1
ATOM 1184 O O . ASN A 1 154 ? 24.170 14.842 -44.268 1.00 89.00 154 ASN A O 1
ATOM 1188 N N . SER A 1 155 ? 26.252 14.097 -43.880 1.00 90.62 155 SER A N 1
ATOM 1189 C CA . SER A 1 155 ? 26.833 14.611 -45.114 1.00 90.62 155 SER A CA 1
ATOM 1190 C C . SER A 1 155 ? 26.988 13.505 -46.150 1.00 90.62 155 SER A C 1
ATOM 1192 O O . SER A 1 155 ? 26.481 13.632 -47.268 1.00 90.62 155 SER A O 1
ATOM 1194 N N . MET A 1 156 ? 27.631 12.397 -45.780 1.00 90.56 156 MET A N 1
ATOM 1195 C CA . MET A 1 156 ? 27.962 11.315 -46.701 1.00 90.56 156 MET A CA 1
ATOM 1196 C C . MET A 1 156 ? 27.588 9.948 -46.130 1.00 90.56 156 MET A C 1
ATOM 1198 O O . MET A 1 156 ? 27.987 9.595 -45.023 1.00 90.56 156 MET A O 1
ATOM 1202 N N . TYR A 1 157 ? 26.867 9.159 -46.925 1.00 90.38 157 TYR A N 1
ATOM 1203 C CA . TYR A 1 157 ? 26.705 7.724 -46.702 1.00 90.38 157 TYR A CA 1
ATOM 1204 C C . TYR A 1 157 ? 27.257 6.978 -47.912 1.00 90.38 157 TYR A C 1
ATOM 1206 O O . TYR A 1 157 ? 26.645 7.011 -48.980 1.00 90.38 157 TYR A O 1
ATOM 1214 N N . VAL A 1 158 ? 28.440 6.380 -47.785 1.00 87.56 158 VAL A N 1
ATOM 1215 C CA . VAL A 1 158 ? 29.206 5.872 -48.933 1.00 87.56 158 VAL A CA 1
ATOM 1216 C C . VAL A 1 158 ? 29.711 4.465 -48.644 1.00 87.56 158 VAL A C 1
ATOM 1218 O O . VAL A 1 158 ? 30.377 4.237 -47.641 1.00 87.56 158 VAL A O 1
ATOM 1221 N N . SER A 1 159 ? 29.416 3.514 -49.529 1.00 81.00 159 SER A N 1
ATOM 1222 C CA . SER A 1 159 ? 29.911 2.138 -49.446 1.00 81.00 159 SER A CA 1
ATOM 1223 C C . SER A 1 159 ? 30.288 1.616 -50.842 1.00 81.00 159 SER A C 1
ATOM 1225 O O . SER A 1 159 ? 29.438 1.686 -51.733 1.00 81.00 159 SER A O 1
ATOM 1227 N N . PRO A 1 160 ? 31.520 1.110 -51.064 1.00 71.50 160 PRO A N 1
ATOM 1228 C CA . PRO A 1 160 ? 32.670 1.145 -50.154 1.00 71.50 160 PRO A CA 1
ATOM 1229 C C . PRO A 1 160 ? 33.220 2.569 -49.976 1.00 71.50 160 PRO A C 1
ATOM 1231 O O . PRO A 1 160 ? 33.469 3.273 -50.957 1.00 71.50 160 PRO A O 1
ATOM 1234 N N . SER A 1 161 ? 33.434 2.992 -48.729 1.00 69.44 161 SER A N 1
ATOM 1235 C CA . SER A 1 161 ? 34.174 4.223 -48.405 1.00 69.44 161 SER A CA 1
ATOM 1236 C C . SER A 1 161 ? 35.599 3.952 -47.927 1.00 69.44 161 SER A C 1
ATOM 1238 O O . SER A 1 161 ? 36.434 4.843 -47.986 1.00 69.44 161 SER A O 1
ATOM 1240 N N . TYR A 1 162 ? 35.896 2.749 -47.439 1.00 68.50 162 TYR A N 1
ATOM 1241 C CA . TYR A 1 162 ? 37.193 2.393 -46.864 1.00 68.50 162 TYR A CA 1
ATOM 1242 C C . TYR A 1 162 ? 37.564 0.974 -47.300 1.00 68.50 162 TYR A C 1
ATOM 1244 O O . TYR A 1 162 ? 36.669 0.192 -47.620 1.00 68.50 162 TYR A O 1
ATOM 1252 N N . ASP A 1 163 ? 38.865 0.672 -47.334 1.00 70.50 163 ASP A N 1
ATOM 1253 C CA . ASP A 1 163 ? 39.405 -0.605 -47.834 1.00 70.50 163 ASP A CA 1
ATOM 1254 C C . ASP A 1 163 ? 38.980 -0.913 -49.287 1.00 70.50 163 ASP A C 1
ATOM 1256 O O . ASP A 1 163 ? 38.426 -1.961 -49.601 1.00 70.50 163 ASP A O 1
ATOM 1260 N N . CYS A 1 164 ? 39.180 0.077 -50.164 1.00 77.75 164 CYS A N 1
ATOM 1261 C CA . CYS A 1 164 ? 38.843 0.056 -51.588 1.00 77.75 164 CYS A CA 1
ATOM 1262 C C . CYS A 1 164 ? 39.980 0.669 -52.420 1.00 77.75 164 CYS A C 1
ATOM 1264 O O . CYS A 1 164 ? 40.778 1.466 -51.915 1.00 77.75 164 CYS A O 1
ATOM 1266 N N . GLN A 1 165 ? 40.042 0.332 -53.707 1.00 80.88 165 GLN A N 1
ATOM 1267 C CA . GLN A 1 165 ? 41.102 0.772 -54.608 1.00 80.88 165 GLN A CA 1
ATOM 1268 C C . GLN A 1 165 ? 40.813 2.163 -55.208 1.00 80.88 165 GLN A C 1
ATOM 1270 O O . GLN A 1 165 ? 39.739 2.426 -55.766 1.00 80.88 165 GLN A O 1
ATOM 1275 N N . GLN A 1 166 ? 41.806 3.053 -55.135 1.00 82.88 166 GLN A N 1
ATOM 1276 C CA . GLN A 1 166 ? 41.870 4.296 -55.911 1.00 82.88 166 GLN A CA 1
ATOM 1277 C C . GLN A 1 166 ? 42.631 4.027 -57.216 1.00 82.88 166 GLN A C 1
ATOM 1279 O O . GLN A 1 166 ? 43.733 3.485 -57.188 1.00 82.88 166 GLN A O 1
ATOM 1284 N N . LEU A 1 167 ? 42.064 4.395 -58.368 1.00 78.88 167 LEU A N 1
ATOM 1285 C CA . LEU A 1 167 ? 42.667 4.101 -59.679 1.00 78.88 167 LEU A CA 1
ATOM 1286 C C . LEU A 1 167 ? 43.918 4.930 -59.975 1.00 78.88 167 LEU A C 1
ATOM 1288 O O . LEU A 1 167 ? 44.820 4.467 -60.669 1.00 78.88 167 LEU A O 1
ATOM 1292 N N . LYS A 1 168 ? 43.933 6.183 -59.517 1.00 73.75 168 LYS A N 1
ATOM 1293 C CA . LYS A 1 168 ? 44.910 7.193 -59.944 1.00 73.75 168 LYS A CA 1
ATOM 1294 C C . LYS A 1 168 ? 45.602 7.914 -58.791 1.00 73.75 168 LYS A C 1
ATOM 1296 O O . LYS A 1 168 ? 46.380 8.822 -59.044 1.00 73.75 168 LYS A O 1
ATOM 1301 N N . SER A 1 169 ? 45.343 7.509 -57.547 1.00 70.94 169 SER A N 1
ATOM 1302 C CA . SER A 1 169 ? 45.959 8.104 -56.361 1.00 70.94 169 SER A CA 1
ATOM 1303 C C . SER A 1 169 ? 46.702 7.038 -55.550 1.00 70.94 169 SER A C 1
ATOM 1305 O O . SER A 1 169 ? 46.113 5.999 -55.252 1.00 70.94 169 SER A O 1
ATOM 1307 N N . PRO A 1 170 ? 47.968 7.277 -55.157 1.00 67.25 170 PRO A N 1
ATOM 1308 C CA . PRO A 1 170 ? 48.744 6.348 -54.331 1.00 67.25 170 PRO A CA 1
ATOM 1309 C C . PRO A 1 170 ? 48.408 6.438 -52.827 1.00 67.25 170 PRO A C 1
ATOM 1311 O O . PRO A 1 170 ? 49.076 5.808 -52.010 1.00 67.25 170 PRO A O 1
ATOM 1314 N N . LEU A 1 171 ? 47.426 7.260 -52.440 1.00 70.62 171 LEU A N 1
ATOM 1315 C CA . LEU A 1 171 ? 47.128 7.615 -51.051 1.00 70.62 171 LEU A CA 1
ATOM 1316 C C . LEU A 1 171 ? 46.060 6.714 -50.418 1.00 70.62 171 LEU A C 1
ATOM 1318 O O . LEU A 1 171 ? 45.117 6.276 -51.072 1.00 70.62 171 LEU A O 1
ATOM 1322 N N . ASN A 1 172 ? 46.176 6.505 -49.102 1.00 72.25 172 ASN A N 1
ATOM 1323 C CA . ASN A 1 172 ? 45.164 5.798 -48.317 1.00 72.25 172 ASN A CA 1
ATOM 1324 C C . ASN A 1 172 ? 43.842 6.592 -48.291 1.00 72.25 172 ASN A C 1
ATOM 1326 O O . ASN A 1 172 ? 43.824 7.783 -47.973 1.00 72.25 172 ASN A O 1
ATOM 1330 N N . THR A 1 173 ? 42.735 5.914 -48.585 1.00 70.38 173 THR A N 1
ATOM 1331 C CA . THR A 1 173 ? 41.397 6.487 -48.787 1.00 70.38 173 THR A CA 1
ATOM 1332 C C . THR A 1 173 ? 40.844 7.189 -47.550 1.00 70.38 173 THR A C 1
ATOM 1334 O O . THR A 1 173 ? 40.233 8.249 -47.671 1.00 70.38 173 THR A O 1
ATOM 1337 N N . SER A 1 174 ? 41.101 6.663 -46.348 1.00 67.88 174 SER A N 1
ATOM 1338 C CA . SER A 1 174 ? 40.608 7.256 -45.097 1.00 67.88 174 SER A CA 1
ATOM 1339 C C . SER A 1 174 ? 41.263 8.603 -44.776 1.00 67.88 174 SER A C 1
ATOM 1341 O O . SER A 1 174 ? 40.569 9.580 -44.487 1.00 67.88 174 SER A O 1
ATOM 1343 N N . ALA A 1 175 ? 42.591 8.680 -44.889 1.00 66.12 175 ALA A N 1
ATOM 1344 C CA . ALA A 1 175 ? 43.352 9.918 -44.718 1.00 66.12 175 ALA A CA 1
ATOM 1345 C C . ALA A 1 175 ? 42.983 10.958 -45.788 1.00 66.12 175 ALA A C 1
ATOM 1347 O O . ALA A 1 175 ? 42.915 12.152 -45.503 1.00 66.12 175 ALA A O 1
ATOM 1348 N N . LEU A 1 176 ? 42.695 10.489 -47.004 1.00 73.31 176 LEU A N 1
ATOM 1349 C CA . LEU A 1 176 ? 42.328 11.317 -48.142 1.00 73.31 176 LEU A CA 1
ATOM 1350 C C . LEU A 1 176 ? 40.950 11.974 -47.965 1.00 73.31 176 LEU A C 1
ATOM 1352 O O . LEU A 1 176 ? 40.843 13.191 -48.102 1.00 73.31 176 LEU A O 1
ATOM 1356 N N . TYR A 1 177 ? 39.912 11.213 -47.593 1.00 75.50 177 TYR A N 1
ATOM 1357 C CA . TYR A 1 177 ? 38.574 11.779 -47.368 1.00 75.50 177 TYR A CA 1
ATOM 1358 C C . TYR A 1 177 ? 38.539 12.772 -46.209 1.00 75.50 177 TYR A C 1
ATOM 1360 O O . TYR A 1 177 ? 37.898 13.816 -46.337 1.00 75.50 177 TYR A O 1
ATOM 1368 N N . ASN A 1 178 ? 39.256 12.487 -45.118 1.00 72.25 178 ASN A N 1
ATOM 1369 C CA . ASN A 1 178 ? 39.337 13.389 -43.968 1.00 72.25 178 ASN A CA 1
ATOM 1370 C C . ASN A 1 178 ? 40.048 14.704 -44.301 1.00 72.25 178 ASN A C 1
ATOM 1372 O O . ASN A 1 178 ? 39.705 15.738 -43.741 1.00 72.25 178 ASN A O 1
ATOM 1376 N N . ALA A 1 179 ? 41.029 14.683 -45.203 1.00 71.94 179 ALA A N 1
ATOM 1377 C CA . ALA A 1 179 ? 41.786 15.880 -45.545 1.00 71.94 179 ALA A CA 1
ATOM 1378 C C . ALA A 1 179 ? 41.091 16.781 -46.576 1.00 71.94 179 ALA A C 1
ATOM 1380 O O . ALA A 1 179 ? 41.273 17.997 -46.546 1.00 71.94 179 ALA A O 1
ATOM 1381 N N . ILE A 1 180 ? 40.299 16.210 -47.488 1.00 79.94 180 ILE A N 1
ATOM 1382 C CA . ILE A 1 180 ? 39.567 16.997 -48.494 1.00 79.94 180 ILE A CA 1
ATOM 1383 C C . ILE A 1 180 ? 38.202 17.482 -47.985 1.00 79.94 180 ILE A C 1
ATOM 1385 O O . ILE A 1 180 ? 37.684 18.476 -48.498 1.00 79.94 180 ILE A O 1
ATOM 1389 N N . SER A 1 181 ? 37.617 16.804 -46.989 1.00 85.31 181 SER A N 1
ATOM 1390 C CA . SER A 1 181 ? 36.280 17.105 -46.462 1.00 85.31 181 SER A CA 1
ATOM 1391 C C . SER A 1 181 ? 36.351 18.046 -45.262 1.00 85.31 181 SER A C 1
ATOM 1393 O O . SER A 1 181 ? 36.935 17.717 -44.237 1.00 85.31 181 SER A O 1
ATOM 1395 N N . HIS A 1 182 ? 35.718 19.208 -45.380 1.00 85.69 182 HIS A N 1
ATOM 1396 C CA . HIS A 1 182 ? 35.653 20.238 -44.349 1.00 85.69 182 HIS A CA 1
ATOM 1397 C C . HIS A 1 182 ? 34.207 20.387 -43.871 1.00 85.69 182 HIS A C 1
ATOM 1399 O O . HIS A 1 182 ? 33.297 20.499 -44.694 1.00 85.69 182 HIS A O 1
ATOM 1405 N N . PHE A 1 183 ? 33.997 20.412 -42.555 1.00 83.56 183 PHE A N 1
ATOM 1406 C CA . PHE A 1 183 ? 32.671 20.466 -41.936 1.00 83.56 183 PHE A CA 1
ATOM 1407 C C . PHE A 1 183 ? 32.526 21.747 -41.111 1.00 83.56 183 PHE A C 1
ATOM 1409 O O . PHE A 1 183 ? 33.265 21.937 -40.146 1.00 83.56 183 PHE A O 1
ATOM 1416 N N . ASP A 1 184 ? 31.578 22.615 -41.474 1.00 70.38 184 ASP A N 1
ATOM 1417 C CA . ASP A 1 184 ? 31.254 23.824 -40.707 1.00 70.38 184 ASP A CA 1
ATOM 1418 C C . ASP A 1 184 ? 29.997 23.582 -39.858 1.00 70.38 184 ASP A C 1
ATOM 1420 O O . ASP A 1 184 ? 28.927 23.256 -40.379 1.00 70.38 184 ASP A O 1
ATOM 1424 N N . HIS A 1 185 ? 30.126 23.791 -38.542 1.00 59.66 185 HIS A N 1
ATOM 1425 C CA . HIS A 1 185 ? 29.042 23.710 -37.550 1.00 59.66 185 HIS A CA 1
ATOM 1426 C C . HIS A 1 185 ? 28.451 22.302 -37.297 1.00 59.66 185 HIS A C 1
ATOM 1428 O O . HIS A 1 185 ? 27.236 22.113 -37.283 1.00 59.66 185 HIS A O 1
ATOM 1434 N N . SER A 1 186 ? 29.298 21.309 -37.004 1.00 51.56 186 SER A N 1
ATOM 1435 C CA . SER A 1 186 ? 28.861 20.020 -36.442 1.00 51.56 186 SER A CA 1
ATOM 1436 C C . SER A 1 186 ? 29.151 19.959 -34.938 1.00 51.56 186 SER A C 1
ATOM 1438 O O . SER A 1 186 ? 30.305 19.831 -34.521 1.00 51.56 186 SER A O 1
ATOM 1440 N N . ASN A 1 187 ? 28.114 20.022 -34.103 1.00 44.09 187 ASN A N 1
ATOM 1441 C CA . ASN A 1 187 ? 28.222 19.629 -32.698 1.00 44.09 187 ASN A CA 1
ATOM 1442 C C . ASN A 1 187 ? 28.511 18.116 -32.632 1.00 44.09 187 ASN A C 1
ATOM 1444 O O . ASN A 1 187 ? 27.588 17.310 -32.614 1.00 44.09 187 ASN A O 1
ATOM 1448 N N . GLY A 1 188 ? 29.792 17.738 -32.618 1.00 50.91 188 GLY A N 1
ATOM 1449 C CA . GLY A 1 188 ? 30.242 16.345 -32.542 1.00 50.91 188 GLY A CA 1
ATOM 1450 C C . GLY A 1 188 ? 30.422 15.684 -33.914 1.00 50.91 188 GLY A C 1
ATOM 1451 O O . GLY A 1 188 ? 29.501 15.588 -34.713 1.00 50.91 188 GLY A O 1
ATOM 1452 N N . ILE A 1 189 ? 31.635 15.195 -34.170 1.00 54.25 189 ILE A N 1
ATOM 1453 C CA . ILE A 1 189 ? 32.131 14.674 -35.460 1.00 54.25 189 ILE A CA 1
ATOM 1454 C C . ILE A 1 189 ? 31.518 13.300 -35.842 1.00 54.25 189 ILE A C 1
ATOM 1456 O O . ILE A 1 189 ? 31.753 12.789 -36.933 1.00 54.25 189 ILE A O 1
ATOM 1460 N N . SER A 1 190 ? 30.725 12.657 -34.978 1.00 58.75 190 SER A N 1
ATOM 1461 C CA . SER A 1 190 ? 30.548 11.196 -35.025 1.00 58.75 190 SER A CA 1
ATOM 1462 C C . SER A 1 190 ? 29.585 10.627 -36.077 1.00 58.75 190 SER A C 1
ATOM 1464 O O . SER A 1 190 ? 29.542 9.411 -36.186 1.00 58.75 190 SER A O 1
ATOM 1466 N N . ASN A 1 191 ? 28.852 11.433 -36.860 1.00 68.38 191 ASN A N 1
ATOM 1467 C CA . ASN A 1 191 ? 27.848 10.928 -37.823 1.00 68.38 191 ASN A CA 1
ATOM 1468 C C . ASN A 1 191 ? 27.871 11.615 -39.212 1.00 68.38 191 ASN A C 1
ATOM 1470 O O . ASN A 1 191 ? 26.917 11.479 -39.984 1.00 68.38 191 ASN A O 1
ATOM 1474 N N . GLU A 1 192 ? 28.928 12.359 -39.558 1.00 83.25 192 GLU A N 1
ATOM 1475 C CA . GLU A 1 192 ? 28.996 13.100 -40.833 1.00 83.25 192 GLU A CA 1
ATOM 1476 C C . GLU A 1 192 ? 29.282 12.210 -42.048 1.00 83.25 192 GLU A C 1
ATOM 1478 O O . GLU A 1 192 ? 28.599 12.323 -43.071 1.00 83.25 192 GLU A O 1
ATOM 1483 N N . ILE A 1 193 ? 30.259 11.310 -41.923 1.00 85.81 193 ILE A N 1
ATOM 1484 C CA . ILE A 1 193 ? 30.629 10.324 -42.941 1.00 85.81 193 ILE A CA 1
ATOM 1485 C C . ILE A 1 193 ? 30.421 8.943 -42.334 1.00 85.81 193 ILE A C 1
ATOM 1487 O O . ILE A 1 193 ? 31.026 8.628 -41.313 1.00 85.81 193 ILE A O 1
ATOM 1491 N N . VAL A 1 194 ? 29.567 8.132 -42.952 1.00 85.81 194 VAL A N 1
ATOM 1492 C CA . VAL A 1 194 ? 29.220 6.797 -42.451 1.00 85.81 194 VAL A CA 1
ATOM 1493 C C . VAL A 1 194 ? 29.165 5.800 -43.611 1.00 85.81 194 VAL A C 1
ATOM 1495 O O . VAL A 1 194 ? 28.771 6.159 -44.722 1.00 85.81 194 VAL A O 1
ATOM 1498 N N . SER A 1 195 ? 29.540 4.543 -43.371 1.00 85.44 195 SER A N 1
ATOM 1499 C CA . SER A 1 195 ? 29.356 3.445 -44.332 1.00 85.44 195 SER A CA 1
ATOM 1500 C C . SER A 1 195 ? 28.332 2.405 -43.865 1.00 85.44 195 SER A C 1
ATOM 1502 O O . SER A 1 195 ? 27.669 2.554 -42.835 1.00 85.44 195 SER A O 1
ATOM 1504 N N . VAL A 1 196 ? 28.187 1.330 -44.641 1.00 84.31 196 VAL A N 1
ATOM 1505 C CA . VAL A 1 196 ? 27.398 0.158 -44.245 1.00 84.31 196 VAL A CA 1
ATOM 1506 C C . VAL A 1 196 ? 27.925 -0.403 -42.923 1.00 84.31 196 VAL A C 1
ATOM 1508 O O . VAL A 1 196 ? 29.134 -0.508 -42.716 1.00 84.31 196 VAL A O 1
ATOM 1511 N N . ALA A 1 197 ? 27.017 -0.729 -42.004 1.00 86.50 197 ALA A N 1
ATOM 1512 C CA . ALA A 1 197 ? 27.390 -1.362 -40.749 1.00 86.50 197 ALA A CA 1
ATOM 1513 C C . ALA A 1 197 ? 27.917 -2.779 -41.009 1.00 86.50 197 ALA A C 1
ATOM 1515 O O . ALA A 1 197 ? 27.280 -3.557 -41.715 1.00 86.50 197 ALA A O 1
ATOM 1516 N N . VAL A 1 198 ? 29.055 -3.111 -40.403 1.00 83.56 198 VAL A N 1
ATOM 1517 C CA . VAL A 1 198 ? 29.724 -4.413 -40.564 1.00 83.56 198 VAL A CA 1
ATOM 1518 C C . VAL A 1 198 ? 29.825 -5.157 -39.238 1.00 83.56 198 VAL A C 1
ATOM 1520 O O . VAL A 1 198 ? 29.840 -6.387 -39.225 1.00 83.56 198 VAL A O 1
ATOM 1523 N N . THR A 1 199 ? 29.879 -4.433 -38.117 1.00 86.25 199 THR A N 1
ATOM 1524 C CA . THR A 1 199 ? 30.022 -5.037 -36.790 1.00 86.25 199 THR A CA 1
ATOM 1525 C C . THR A 1 199 ? 28.929 -4.559 -35.841 1.00 86.25 199 THR A C 1
ATOM 1527 O O . THR A 1 199 ? 28.458 -3.421 -35.917 1.00 86.25 199 THR A O 1
ATOM 1530 N N . THR A 1 200 ? 28.515 -5.436 -34.930 1.00 90.00 200 THR A N 1
ATOM 1531 C CA . THR A 1 200 ? 27.663 -5.090 -33.784 1.00 90.00 200 THR A CA 1
ATOM 1532 C C . THR A 1 200 ? 28.502 -5.087 -32.514 1.00 90.00 200 THR A C 1
ATOM 1534 O O . THR A 1 200 ? 29.306 -5.996 -32.309 1.00 90.00 200 THR A O 1
ATOM 1537 N N . GLN A 1 201 ? 28.275 -4.125 -31.628 1.00 89.44 201 GLN A N 1
ATOM 1538 C CA . GLN A 1 201 ? 28.951 -4.017 -30.340 1.00 89.44 201 GLN A CA 1
ATOM 1539 C C . GLN A 1 201 ? 27.929 -3.746 -29.233 1.00 89.44 201 GLN A C 1
ATOM 1541 O O . GLN A 1 201 ? 26.933 -3.052 -29.445 1.00 89.44 201 GLN A O 1
ATOM 1546 N N . LEU A 1 202 ? 28.186 -4.284 -28.041 1.00 89.56 202 LEU A N 1
ATOM 1547 C CA . LEU A 1 202 ? 27.392 -3.990 -26.850 1.00 89.56 202 LEU A CA 1
ATOM 1548 C C . LEU A 1 202 ? 27.727 -2.586 -26.332 1.00 89.56 202 LEU A C 1
ATOM 1550 O O . LEU A 1 202 ? 28.878 -2.147 -26.396 1.00 89.56 202 LEU A O 1
ATOM 1554 N N . CYS A 1 203 ? 26.726 -1.882 -25.813 1.00 87.44 203 CYS A N 1
ATOM 1555 C CA . CYS A 1 203 ? 26.884 -0.539 -25.264 1.00 87.44 203 CYS A CA 1
ATOM 1556 C C . CYS A 1 203 ? 26.042 -0.342 -24.000 1.00 87.44 203 CYS A C 1
ATOM 1558 O O . CYS A 1 203 ? 25.028 -1.004 -23.790 1.00 87.44 203 CYS A O 1
ATOM 1560 N N . SER A 1 204 ? 26.482 0.582 -23.145 1.00 84.19 204 SER A N 1
ATOM 1561 C CA . SER A 1 204 ? 25.781 0.931 -21.908 1.00 84.19 204 SER A CA 1
ATOM 1562 C C . SER A 1 204 ? 24.669 1.941 -22.187 1.00 84.19 204 SER A C 1
ATOM 1564 O O . SER A 1 204 ? 24.912 2.988 -22.786 1.00 84.19 204 SER A O 1
ATOM 1566 N N . ILE A 1 205 ? 23.451 1.637 -21.733 1.00 78.81 205 ILE A N 1
ATOM 1567 C CA . ILE A 1 205 ? 22.257 2.476 -21.942 1.00 78.81 205 ILE A CA 1
ATOM 1568 C C . ILE A 1 205 ? 22.256 3.694 -20.996 1.00 78.81 205 ILE A C 1
ATOM 1570 O O . ILE A 1 205 ? 21.726 4.744 -21.347 1.00 78.81 205 ILE A O 1
ATOM 1574 N N . ASN A 1 206 ? 22.899 3.585 -19.824 1.00 68.06 206 ASN A N 1
ATOM 1575 C CA . ASN A 1 206 ? 22.801 4.567 -18.732 1.00 68.06 206 ASN A CA 1
ATOM 1576 C C . ASN A 1 206 ? 24.101 5.352 -18.465 1.00 68.06 206 ASN A C 1
ATOM 1578 O O . ASN A 1 206 ? 24.232 5.974 -17.414 1.00 68.06 206 ASN A O 1
ATOM 1582 N N . GLY A 1 207 ? 25.083 5.309 -19.373 1.00 58.97 207 GLY A N 1
ATOM 1583 C CA . GLY A 1 207 ? 26.353 6.036 -19.206 1.00 58.97 207 GLY A CA 1
ATOM 1584 C C . GLY A 1 207 ? 27.253 5.510 -18.079 1.00 58.97 207 GLY A C 1
ATOM 1585 O O . GLY A 1 207 ? 28.204 6.177 -17.692 1.00 58.97 207 GLY A O 1
ATOM 1586 N N . VAL A 1 208 ? 26.959 4.321 -17.545 1.00 55.75 208 VAL A N 1
ATOM 1587 C CA . VAL A 1 208 ? 27.827 3.606 -16.601 1.00 55.75 208 VAL A CA 1
ATOM 1588 C C . VAL A 1 208 ? 28.886 2.859 -17.415 1.00 55.75 208 VAL A C 1
ATOM 1590 O O . VAL A 1 208 ? 28.522 2.096 -18.309 1.00 55.75 208 VAL A O 1
ATOM 1593 N N . ASP A 1 209 ? 30.174 3.040 -17.107 1.00 57.19 209 ASP A N 1
ATOM 1594 C CA . ASP A 1 209 ? 31.330 2.539 -17.887 1.00 57.19 209 ASP A CA 1
ATOM 1595 C C . ASP A 1 209 ? 31.443 1.003 -18.020 1.00 57.19 209 ASP A C 1
ATOM 1597 O O . ASP A 1 209 ? 32.380 0.493 -18.637 1.00 57.19 209 ASP A O 1
ATOM 1601 N N . LYS A 1 210 ? 30.508 0.230 -17.454 1.00 71.06 210 LYS A N 1
ATOM 1602 C CA . LYS A 1 210 ? 30.503 -1.235 -17.534 1.00 71.06 210 LYS A CA 1
ATOM 1603 C C . LYS A 1 210 ? 29.395 -1.721 -18.458 1.00 71.06 210 LYS A C 1
ATOM 1605 O O . LYS A 1 210 ? 28.214 -1.558 -18.174 1.00 71.06 210 LYS A O 1
ATOM 1610 N N . VAL A 1 211 ? 29.807 -2.343 -19.558 1.00 79.88 211 VAL A N 1
ATOM 1611 C CA . VAL A 1 211 ? 28.925 -3.081 -20.463 1.00 79.88 211 VAL A CA 1
ATOM 1612 C C . VAL A 1 211 ? 28.653 -4.457 -19.859 1.00 79.88 211 VAL A C 1
ATOM 1614 O O . VAL A 1 211 ? 29.588 -5.213 -19.594 1.00 79.88 211 VAL A O 1
ATOM 1617 N N . GLU A 1 212 ? 27.383 -4.779 -19.629 1.00 80.62 212 GLU A N 1
ATOM 1618 C CA . GLU A 1 212 ? 26.966 -6.092 -19.137 1.00 80.62 212 GLU A CA 1
ATOM 1619 C C . GLU A 1 212 ? 27.056 -7.141 -20.253 1.00 80.62 212 GLU A C 1
ATOM 1621 O O . GLU A 1 212 ? 26.535 -6.962 -21.354 1.00 80.62 212 GLU A O 1
ATOM 1626 N N . THR A 1 213 ? 27.741 -8.248 -19.971 1.00 85.00 213 THR A N 1
ATOM 1627 C CA . THR A 1 213 ? 27.918 -9.378 -20.902 1.00 85.00 213 THR A CA 1
ATOM 1628 C C . THR A 1 213 ? 27.170 -10.633 -20.455 1.00 85.00 213 THR A C 1
ATOM 1630 O O . THR A 1 213 ? 27.102 -11.607 -21.207 1.00 85.00 213 THR A O 1
ATOM 1633 N N . SER A 1 214 ? 26.589 -10.610 -19.253 1.00 87.19 214 SER A N 1
ATOM 1634 C CA . SER A 1 214 ? 25.830 -11.706 -18.654 1.00 87.19 214 SER A CA 1
ATOM 1635 C C . SER A 1 214 ? 24.526 -11.190 -18.055 1.00 87.19 214 SER A C 1
ATOM 1637 O O . SER A 1 214 ? 24.563 -10.286 -17.220 1.00 87.19 214 SER A O 1
ATOM 1639 N N . TYR A 1 215 ? 23.405 -11.802 -18.429 1.00 86.75 215 TYR A N 1
ATOM 1640 C CA . TYR A 1 215 ? 22.079 -11.471 -17.910 1.00 86.75 215 TYR A CA 1
ATOM 1641 C C . TYR A 1 215 ? 21.436 -12.700 -17.277 1.00 86.75 215 TYR A C 1
ATOM 1643 O O . TYR A 1 215 ? 21.412 -13.774 -17.881 1.00 86.75 215 TYR A O 1
ATOM 1651 N N . SER A 1 216 ? 20.872 -12.529 -16.085 1.00 86.00 216 SER A N 1
ATOM 1652 C CA . SER A 1 216 ? 19.979 -13.513 -15.479 1.00 86.00 216 SER A CA 1
ATOM 1653 C C . SER A 1 216 ? 18.525 -13.130 -15.751 1.00 86.00 216 SER A C 1
ATOM 1655 O O . SER A 1 216 ? 18.182 -11.946 -15.763 1.00 86.00 216 SER A O 1
ATOM 1657 N N . PHE A 1 217 ? 17.671 -14.114 -16.033 1.00 85.44 217 PHE A N 1
ATOM 1658 C CA . PHE A 1 217 ? 16.279 -13.850 -16.400 1.00 85.44 217 PHE A CA 1
ATOM 1659 C C . PHE A 1 217 ? 15.320 -14.934 -15.917 1.00 85.44 217 PHE A C 1
ATOM 1661 O O . PHE A 1 217 ? 15.668 -16.113 -15.840 1.00 85.44 217 PHE A O 1
ATOM 1668 N N . TYR A 1 218 ? 14.079 -14.535 -15.647 1.00 85.75 218 TYR A N 1
ATOM 1669 C CA . TYR A 1 218 ? 12.974 -15.454 -15.400 1.00 85.75 218 TYR A CA 1
ATOM 1670 C C . TYR A 1 218 ? 12.245 -15.807 -16.706 1.00 85.75 218 TYR A C 1
ATOM 1672 O O . TYR A 1 218 ? 12.090 -14.947 -17.577 1.00 85.75 218 TYR A O 1
ATOM 1680 N N . PRO A 1 219 ? 11.722 -17.036 -16.859 1.00 84.94 219 PRO A N 1
ATOM 1681 C CA . PRO A 1 219 ? 10.924 -17.423 -18.020 1.00 84.94 219 PRO A CA 1
ATOM 1682 C C . PRO A 1 219 ? 9.793 -16.434 -18.358 1.00 84.94 219 PRO A C 1
ATOM 1684 O O . PRO A 1 219 ? 8.860 -16.240 -17.573 1.00 84.94 219 PRO A O 1
ATOM 1687 N N . GLY A 1 220 ? 9.846 -15.847 -19.558 1.00 80.06 220 GLY A N 1
ATOM 1688 C CA . GLY A 1 220 ? 8.862 -14.877 -20.049 1.00 80.06 220 GLY A CA 1
ATOM 1689 C C . GLY A 1 220 ? 9.125 -13.416 -19.663 1.00 80.06 220 GLY A C 1
ATOM 1690 O O . GLY A 1 220 ? 8.329 -12.563 -20.060 1.00 80.06 220 GLY A O 1
ATOM 1691 N N . GLN A 1 221 ? 10.211 -13.130 -18.935 1.00 86.31 221 GLN A N 1
ATOM 1692 C CA . GLN A 1 221 ? 10.682 -11.777 -18.625 1.00 86.31 221 GLN A CA 1
ATOM 1693 C C . GLN A 1 221 ? 11.237 -11.075 -19.871 1.00 86.31 221 GLN A C 1
ATOM 1695 O O . GLN A 1 221 ? 11.853 -11.701 -20.741 1.00 86.31 221 GLN A O 1
ATOM 1700 N N . THR A 1 222 ? 11.043 -9.760 -19.934 1.00 87.69 222 THR A N 1
ATOM 1701 C CA . THR A 1 222 ? 11.634 -8.896 -20.958 1.00 87.69 222 THR A CA 1
ATOM 1702 C C . THR A 1 222 ? 12.993 -8.362 -20.502 1.00 87.69 222 THR A C 1
ATOM 1704 O O . THR A 1 222 ? 13.087 -7.669 -19.493 1.00 87.69 222 THR A O 1
ATOM 1707 N N . LEU A 1 223 ? 14.046 -8.656 -21.263 1.00 88.25 223 LEU A N 1
ATOM 1708 C CA . LEU A 1 223 ? 15.396 -8.123 -21.076 1.00 88.25 223 LEU A CA 1
ATOM 1709 C C . LEU A 1 223 ? 15.639 -6.929 -21.996 1.00 88.25 223 LEU A C 1
ATOM 1711 O O . LEU A 1 223 ? 15.263 -6.969 -23.167 1.00 88.25 223 LEU A O 1
ATOM 1715 N N . THR A 1 224 ? 16.321 -5.901 -21.493 1.00 89.50 224 THR A N 1
ATOM 1716 C CA . THR A 1 224 ? 16.755 -4.751 -22.296 1.00 89.50 224 THR A CA 1
ATOM 1717 C C . THR A 1 224 ? 18.266 -4.807 -22.499 1.00 89.50 224 THR A C 1
ATOM 1719 O O . THR A 1 224 ? 19.019 -4.772 -21.531 1.00 89.50 224 THR A O 1
ATOM 1722 N N . ILE A 1 225 ? 18.714 -4.875 -23.754 1.00 90.00 225 ILE A N 1
ATOM 1723 C CA . ILE A 1 225 ? 20.134 -4.965 -24.124 1.00 90.00 225 ILE A CA 1
ATOM 1724 C C . ILE A 1 225 ? 20.492 -3.780 -25.021 1.00 90.00 225 ILE A C 1
ATOM 1726 O O . ILE A 1 225 ? 19.803 -3.499 -26.002 1.00 90.00 225 ILE A O 1
ATOM 1730 N N . GLY A 1 226 ? 21.572 -3.076 -24.681 1.00 90.00 226 GLY A N 1
ATOM 1731 C CA . GLY A 1 226 ? 22.078 -1.948 -25.457 1.00 90.00 226 GLY A CA 1
ATOM 1732 C C . GLY A 1 226 ? 22.987 -2.412 -26.589 1.00 90.00 226 GLY A C 1
ATOM 1733 O O . GLY A 1 226 ? 24.025 -3.028 -26.336 1.00 90.00 226 GLY A O 1
ATOM 1734 N N . LEU A 1 227 ? 22.628 -2.085 -27.832 1.00 90.62 227 LEU A N 1
ATOM 1735 C CA . LEU A 1 227 ? 23.448 -2.366 -29.010 1.00 90.62 227 LEU A CA 1
ATOM 1736 C C . LEU A 1 227 ? 23.802 -1.098 -29.780 1.00 90.62 227 LEU A C 1
ATOM 1738 O O . LEU A 1 227 ? 22.995 -0.177 -29.924 1.00 90.62 227 LEU A O 1
ATOM 1742 N N . ARG A 1 228 ? 25.015 -1.096 -30.330 1.00 89.75 228 ARG A N 1
ATOM 1743 C CA . ARG A 1 228 ? 25.461 -0.154 -31.354 1.00 89.75 228 ARG A CA 1
ATOM 1744 C C . ARG A 1 228 ? 26.021 -0.921 -32.541 1.00 89.75 228 ARG A C 1
ATOM 1746 O O . ARG A 1 228 ? 26.657 -1.962 -32.385 1.00 89.75 228 ARG A O 1
ATOM 1753 N N . THR A 1 229 ? 25.802 -0.395 -33.730 1.00 88.88 229 THR A N 1
ATOM 1754 C CA . THR A 1 229 ? 26.332 -0.939 -34.979 1.00 88.88 229 THR A CA 1
ATOM 1755 C C . THR A 1 229 ? 27.379 0.006 -35.524 1.00 88.88 229 THR A C 1
ATOM 1757 O O . THR A 1 229 ? 27.174 1.219 -35.503 1.00 88.88 229 THR A O 1
ATOM 1760 N N . THR A 1 230 ? 28.501 -0.531 -35.992 1.00 86.38 230 THR A N 1
ATOM 1761 C CA . THR A 1 230 ? 29.591 0.274 -36.541 1.00 86.38 230 THR A CA 1
ATOM 1762 C C . THR A 1 230 ? 30.029 -0.210 -37.914 1.00 86.38 230 THR A C 1
ATOM 1764 O O . THR A 1 230 ? 29.900 -1.390 -38.259 1.00 86.38 230 THR A O 1
ATOM 1767 N N . ASP A 1 231 ? 30.518 0.728 -38.718 1.00 83.06 231 ASP A N 1
ATOM 1768 C CA . ASP A 1 231 ? 31.202 0.427 -39.971 1.00 83.06 231 ASP A CA 1
ATOM 1769 C C . ASP A 1 231 ? 32.649 -0.057 -39.735 1.00 83.06 231 ASP A C 1
ATOM 1771 O O . ASP A 1 231 ? 33.096 -0.224 -38.597 1.00 83.06 231 ASP A O 1
ATOM 1775 N N . LEU A 1 232 ? 33.396 -0.299 -40.817 1.00 78.69 232 LEU A N 1
ATOM 1776 C CA . LEU A 1 232 ? 34.790 -0.766 -40.763 1.00 78.69 232 LEU A CA 1
ATOM 1777 C C . LEU A 1 232 ? 35.750 0.191 -40.036 1.00 78.69 232 LEU A C 1
ATOM 1779 O O . LEU A 1 232 ? 36.779 -0.255 -39.536 1.00 78.69 232 LEU A O 1
ATOM 1783 N N . ASN A 1 233 ? 35.411 1.478 -39.935 1.00 76.69 233 ASN A N 1
ATOM 1784 C CA . ASN A 1 233 ? 36.207 2.482 -39.229 1.00 76.69 233 ASN A CA 1
ATOM 1785 C C . ASN A 1 233 ? 35.713 2.720 -37.799 1.00 76.69 233 ASN A C 1
ATOM 1787 O O . ASN A 1 233 ? 36.129 3.682 -37.150 1.00 76.69 233 ASN A O 1
ATOM 1791 N N . ASN A 1 234 ? 34.846 1.840 -37.294 1.00 80.62 234 ASN A N 1
ATOM 1792 C CA . ASN A 1 234 ? 34.276 1.918 -35.959 1.00 80.62 234 ASN A CA 1
ATOM 1793 C C . ASN A 1 234 ? 33.374 3.156 -35.743 1.00 80.62 234 ASN A C 1
ATOM 1795 O O . ASN A 1 234 ? 33.174 3.577 -34.602 1.00 80.62 234 ASN A O 1
ATOM 1799 N N . VAL A 1 235 ? 32.817 3.728 -36.820 1.00 82.19 235 VAL A N 1
ATOM 1800 C CA . VAL A 1 235 ? 31.847 4.836 -36.768 1.00 82.19 235 VAL A CA 1
ATOM 1801 C C . VAL A 1 235 ? 30.433 4.271 -36.650 1.00 82.19 235 VAL A C 1
ATOM 1803 O O . VAL A 1 235 ? 30.102 3.287 -37.312 1.00 82.19 235 VAL A O 1
ATOM 1806 N N . SER A 1 236 ? 29.587 4.868 -35.804 1.00 85.75 236 SER A N 1
ATOM 1807 C CA . SER A 1 236 ? 28.207 4.417 -35.599 1.00 85.75 236 SER A CA 1
ATOM 1808 C C . SER A 1 236 ? 27.373 4.531 -36.873 1.00 85.75 236 SER A C 1
ATOM 1810 O O . SER A 1 236 ? 27.280 5.592 -37.485 1.00 85.75 236 SER A O 1
ATOM 1812 N N . SER A 1 237 ? 26.715 3.439 -37.251 1.00 87.12 237 SER A N 1
ATOM 1813 C CA . SER A 1 237 ? 25.892 3.350 -38.456 1.00 87.12 237 SER A CA 1
ATOM 1814 C C . SER A 1 237 ? 24.547 2.705 -38.154 1.00 87.12 237 SER A C 1
ATOM 1816 O O . SER A 1 237 ? 24.376 2.047 -37.132 1.00 87.12 237 SER A O 1
ATOM 1818 N N . TYR A 1 238 ? 23.582 2.909 -39.042 1.00 88.00 238 TYR A N 1
ATOM 1819 C CA . TYR A 1 238 ? 22.262 2.295 -38.972 1.00 88.00 238 TYR A CA 1
ATOM 1820 C C . TYR A 1 238 ? 22.303 0.876 -39.552 1.00 88.00 238 TYR A C 1
ATOM 1822 O O . TYR A 1 238 ? 22.824 0.680 -40.654 1.00 88.00 238 TYR A O 1
ATOM 1830 N N . ALA A 1 239 ? 21.709 -0.100 -38.861 1.00 87.94 239 ALA A N 1
ATOM 1831 C CA . ALA A 1 239 ? 21.564 -1.457 -39.388 1.00 87.94 239 ALA A CA 1
ATOM 1832 C C . ALA A 1 239 ? 20.330 -2.186 -38.845 1.00 87.94 239 ALA A C 1
ATOM 1834 O O . ALA A 1 239 ? 19.865 -1.935 -37.732 1.00 87.94 239 ALA A O 1
ATOM 1835 N N . GLN A 1 240 ? 19.840 -3.155 -39.619 1.00 87.94 240 GLN A N 1
ATOM 1836 C CA . GLN A 1 240 ? 18.960 -4.201 -39.102 1.00 87.94 240 GLN A CA 1
ATOM 1837 C C . GLN A 1 240 ? 19.823 -5.327 -38.538 1.00 87.94 240 GLN A C 1
ATOM 1839 O O . GLN A 1 240 ? 20.682 -5.868 -39.236 1.00 87.94 240 GLN A O 1
ATOM 1844 N N . VAL A 1 241 ? 19.596 -5.659 -37.271 1.00 89.50 241 VAL A N 1
ATOM 1845 C CA . VAL A 1 241 ? 20.340 -6.685 -36.544 1.00 89.50 241 VAL A CA 1
ATOM 1846 C C . VAL A 1 241 ? 19.468 -7.921 -36.394 1.00 89.50 241 VAL A C 1
ATOM 1848 O O . VAL A 1 241 ? 18.324 -7.838 -35.939 1.00 89.50 241 VAL A O 1
ATOM 1851 N N . LEU A 1 242 ? 20.032 -9.064 -36.778 1.00 89.44 242 LEU A N 1
ATOM 1852 C CA . LEU A 1 242 ? 19.476 -10.382 -36.531 1.00 89.44 242 LEU A CA 1
ATOM 1853 C C . LEU A 1 242 ? 19.969 -10.885 -35.173 1.00 89.44 242 LEU A C 1
ATOM 1855 O O . LEU A 1 242 ? 21.174 -10.964 -34.919 1.00 89.44 242 LEU A O 1
ATOM 1859 N N . THR A 1 243 ? 19.025 -11.255 -34.321 1.00 89.00 243 THR A N 1
ATOM 1860 C CA . THR A 1 243 ? 19.272 -11.886 -33.032 1.00 89.00 243 THR A CA 1
ATOM 1861 C C . THR A 1 243 ? 18.999 -13.376 -33.141 1.00 89.00 243 THR A C 1
ATOM 1863 O O . THR A 1 243 ? 17.894 -13.788 -33.494 1.00 89.00 243 THR A O 1
ATOM 1866 N N . THR A 1 244 ? 19.997 -14.181 -32.792 1.00 87.06 244 THR A N 1
ATOM 1867 C CA . THR A 1 244 ? 19.880 -15.641 -32.720 1.00 87.06 244 THR A CA 1
ATOM 1868 C C . THR A 1 244 ? 20.191 -16.127 -31.314 1.00 87.06 244 THR A C 1
ATOM 1870 O O . THR A 1 244 ? 21.005 -15.541 -30.598 1.00 87.06 244 THR A O 1
ATOM 1873 N N . LEU A 1 245 ? 19.521 -17.196 -30.906 1.00 86.81 245 LEU A N 1
ATOM 1874 C CA . LEU A 1 245 ? 19.721 -17.845 -29.621 1.00 86.81 245 LEU A CA 1
ATOM 1875 C C . LEU A 1 245 ? 20.358 -19.207 -29.872 1.00 86.81 245 LEU A C 1
ATOM 1877 O O . LEU A 1 245 ? 19.844 -19.999 -30.655 1.00 86.81 245 LEU A O 1
ATOM 1881 N N . THR A 1 246 ? 21.482 -19.474 -29.220 1.00 84.06 246 THR A N 1
ATOM 1882 C CA . THR A 1 246 ? 22.226 -20.725 -29.384 1.00 84.06 246 THR A CA 1
ATOM 1883 C C . THR A 1 246 ? 22.497 -21.359 -28.032 1.00 84.06 246 THR A C 1
ATOM 1885 O O . THR A 1 246 ? 22.803 -20.675 -27.054 1.00 84.06 246 THR A O 1
ATOM 1888 N N . LYS A 1 247 ? 22.376 -22.682 -27.973 1.00 80.81 247 LYS A N 1
ATOM 1889 C CA . LYS A 1 247 ? 22.661 -23.484 -26.786 1.00 80.81 247 LYS A CA 1
ATOM 1890 C C . LYS A 1 247 ? 23.881 -24.353 -27.051 1.00 80.81 247 LYS A C 1
ATOM 1892 O O . LYS A 1 247 ? 23.927 -25.031 -28.077 1.00 80.81 247 LYS A O 1
ATOM 1897 N N . LYS A 1 248 ? 24.843 -24.367 -26.127 1.00 78.69 248 LYS A N 1
ATOM 1898 C CA . LYS A 1 248 ? 25.982 -25.287 -26.213 1.00 78.69 248 LYS A CA 1
ATOM 1899 C C . LYS A 1 248 ? 25.600 -26.664 -25.693 1.00 78.69 248 LYS A C 1
ATOM 1901 O O . LYS A 1 248 ? 25.329 -26.829 -24.508 1.00 78.69 248 LYS A O 1
ATOM 1906 N N . PHE A 1 249 ? 25.654 -27.652 -26.574 1.00 71.56 249 PHE A N 1
ATOM 1907 C CA . PHE A 1 249 ? 25.381 -29.049 -26.273 1.00 71.56 249 PHE A CA 1
ATOM 1908 C C . PHE A 1 249 ? 26.669 -29.875 -26.358 1.00 71.56 249 PHE A C 1
ATOM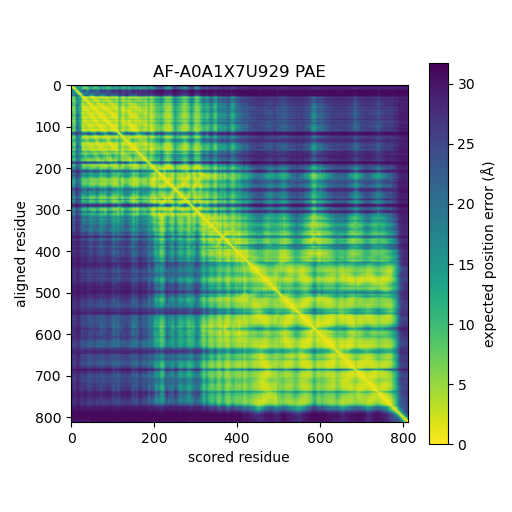 1910 O O . PHE A 1 249 ? 27.401 -29.791 -27.343 1.00 71.56 249 PHE A O 1
ATOM 1917 N N . LYS A 1 250 ? 26.955 -30.689 -25.334 1.00 73.25 250 LYS A N 1
ATOM 1918 C CA . LYS A 1 250 ? 28.087 -31.630 -25.332 1.00 73.25 250 LYS A CA 1
ATOM 1919 C C . LYS A 1 250 ? 27.597 -33.037 -25.635 1.00 73.25 250 LYS A C 1
ATOM 1921 O O . LYS A 1 250 ? 26.836 -33.600 -24.854 1.00 73.25 250 LYS A O 1
ATOM 1926 N N . TYR A 1 251 ? 28.093 -33.628 -26.718 1.00 72.75 251 TYR A N 1
ATOM 1927 C CA . TYR A 1 251 ? 27.822 -35.021 -27.068 1.00 72.75 251 TYR A CA 1
ATOM 1928 C C . TYR A 1 251 ? 29.119 -35.728 -27.447 1.00 72.75 251 TYR A C 1
ATOM 1930 O O . TYR A 1 251 ? 29.863 -35.244 -28.295 1.00 72.75 251 TYR A O 1
ATOM 1938 N N . ASN A 1 252 ? 29.412 -36.859 -26.799 1.00 73.88 252 ASN A N 1
ATOM 1939 C CA . ASN A 1 252 ? 30.629 -37.651 -27.031 1.00 73.88 252 ASN A CA 1
ATOM 1940 C C . ASN A 1 252 ? 31.941 -36.832 -27.009 1.00 73.88 252 ASN A C 1
ATOM 1942 O O . ASN A 1 252 ? 32.859 -37.097 -27.777 1.00 73.88 252 ASN A O 1
ATOM 1946 N N . GLY A 1 253 ? 32.032 -35.820 -26.139 1.00 73.56 253 GLY A N 1
ATOM 1947 C CA . GLY A 1 253 ? 33.221 -34.967 -26.005 1.00 73.56 253 GLY A CA 1
ATOM 1948 C C . GLY A 1 253 ? 33.349 -33.838 -27.037 1.00 73.56 253 GLY A C 1
ATOM 1949 O O . GLY A 1 253 ? 34.261 -33.027 -26.907 1.00 73.56 253 GLY A O 1
ATOM 1950 N N . LEU A 1 254 ? 32.434 -33.738 -28.007 1.00 72.19 254 LEU A N 1
ATOM 1951 C CA . LEU A 1 254 ? 32.353 -32.636 -28.970 1.00 72.19 254 LEU A CA 1
ATOM 1952 C C . LEU A 1 254 ? 31.292 -31.611 -28.530 1.00 72.19 254 LEU A C 1
ATOM 1954 O O . LEU A 1 254 ? 30.215 -31.981 -28.054 1.00 72.19 254 LEU A O 1
ATOM 1958 N N . GLU A 1 255 ? 31.615 -30.321 -28.662 1.00 74.12 255 GLU A N 1
ATOM 1959 C CA . GLU A 1 255 ? 30.698 -29.200 -28.407 1.00 74.12 255 GLU A CA 1
ATOM 1960 C C . GLU A 1 255 ? 29.984 -28.798 -29.706 1.00 74.12 255 GLU A C 1
ATOM 1962 O O . GLU A 1 255 ? 30.631 -28.527 -30.716 1.00 74.12 255 GLU A O 1
ATOM 1967 N N . TYR A 1 256 ? 28.653 -28.740 -29.664 1.00 76.44 256 TYR A N 1
ATOM 1968 C CA . TYR A 1 256 ? 27.793 -28.302 -30.762 1.00 76.44 256 TYR A CA 1
ATOM 1969 C C . TYR A 1 256 ? 26.975 -27.081 -30.334 1.00 76.44 256 TYR A C 1
ATOM 1971 O O . TYR A 1 256 ? 26.410 -27.069 -29.240 1.00 76.44 256 TYR A O 1
ATOM 1979 N N . ASP A 1 257 ? 26.859 -26.085 -31.214 1.00 75.56 257 ASP A N 1
ATOM 1980 C CA . ASP A 1 257 ? 25.923 -24.971 -31.045 1.00 75.56 257 ASP A CA 1
ATOM 1981 C C . ASP A 1 257 ? 24.577 -25.346 -31.683 1.00 75.56 257 ASP A C 1
ATOM 1983 O O . ASP A 1 257 ? 24.474 -25.498 -32.900 1.00 75.56 257 ASP A O 1
ATOM 1987 N N . MET A 1 258 ? 23.538 -25.507 -30.865 1.00 78.00 258 MET A N 1
ATOM 1988 C CA . MET A 1 258 ? 22.175 -25.775 -31.325 1.00 78.00 258 MET A CA 1
ATOM 1989 C C . MET A 1 258 ? 21.381 -24.469 -31.397 1.00 78.00 258 MET A C 1
ATOM 1991 O O . MET A 1 258 ? 21.307 -23.743 -30.405 1.00 78.00 258 MET A O 1
ATOM 1995 N N . ASP A 1 259 ? 20.774 -24.180 -32.548 1.00 80.62 259 ASP A N 1
ATOM 1996 C CA . ASP A 1 259 ? 19.897 -23.018 -32.719 1.00 80.62 259 ASP A CA 1
ATOM 1997 C C . ASP A 1 259 ? 18.563 -23.230 -31.986 1.00 80.62 259 ASP A C 1
ATOM 1999 O O . ASP A 1 259 ? 17.831 -24.193 -32.227 1.00 80.62 259 ASP A O 1
ATOM 2003 N N . THR A 1 260 ? 18.255 -22.318 -31.071 1.00 78.69 260 THR A N 1
ATOM 2004 C CA . THR A 1 260 ? 17.027 -22.276 -30.269 1.00 78.69 260 THR A CA 1
ATOM 2005 C C . THR A 1 260 ? 16.316 -20.929 -30.407 1.00 78.69 260 THR A C 1
ATOM 2007 O O . THR A 1 260 ? 15.518 -20.540 -29.552 1.00 78.69 260 THR A O 1
ATOM 2010 N N . SER A 1 261 ? 16.552 -20.213 -31.513 1.00 78.62 261 SER A N 1
ATOM 2011 C CA . SER A 1 261 ? 15.973 -18.889 -31.791 1.00 78.62 261 SER A CA 1
ATOM 2012 C C . SER A 1 261 ? 14.440 -18.879 -31.790 1.00 78.62 261 SER A C 1
ATOM 2014 O O . SER A 1 261 ? 13.829 -17.839 -31.556 1.00 78.62 261 SER A O 1
ATOM 2016 N N . ASN A 1 262 ? 13.796 -20.041 -31.952 1.00 76.19 262 ASN A N 1
ATOM 2017 C CA . ASN A 1 262 ? 12.348 -20.211 -31.801 1.00 76.19 262 ASN A CA 1
ATOM 2018 C C . ASN A 1 262 ? 11.804 -19.894 -30.391 1.00 76.19 262 ASN A C 1
ATOM 2020 O O . ASN A 1 262 ? 10.590 -19.764 -30.238 1.00 76.19 262 ASN A O 1
ATOM 2024 N N . GLN A 1 263 ? 12.663 -19.766 -29.373 1.00 76.75 263 GLN A N 1
ATOM 2025 C CA . GLN A 1 263 ? 12.270 -19.302 -28.037 1.00 76.75 263 GLN A CA 1
ATOM 2026 C C . GLN A 1 263 ? 12.274 -17.771 -27.897 1.00 76.75 263 GLN A C 1
ATOM 2028 O O . GLN A 1 263 ? 11.843 -17.248 -26.874 1.00 76.75 263 GLN A O 1
ATOM 2033 N N . VAL A 1 264 ? 12.729 -17.031 -28.907 1.00 81.06 264 VAL A N 1
ATOM 2034 C CA . VAL A 1 264 ? 12.590 -15.571 -28.958 1.00 81.06 264 VAL A CA 1
ATOM 2035 C C . VAL A 1 264 ? 11.365 -15.234 -29.800 1.00 81.06 264 VAL A C 1
ATOM 2037 O O . VAL A 1 264 ? 11.117 -15.866 -30.829 1.00 81.06 264 VAL A O 1
ATOM 2040 N N . ASN A 1 265 ? 10.594 -14.227 -29.382 1.00 79.44 265 ASN A N 1
ATOM 2041 C CA . ASN A 1 265 ? 9.461 -13.746 -30.166 1.00 79.44 265 ASN A CA 1
ATOM 2042 C C . ASN A 1 265 ? 9.921 -13.409 -31.604 1.00 79.44 265 ASN A C 1
ATOM 2044 O O . ASN A 1 265 ? 10.863 -12.629 -31.756 1.00 79.44 265 ASN A O 1
ATOM 2048 N N . PRO A 1 266 ? 9.263 -13.921 -32.662 1.00 79.94 266 PRO A N 1
ATOM 2049 C CA . PRO A 1 266 ? 9.683 -13.688 -34.045 1.00 79.94 266 PRO A CA 1
ATOM 2050 C C . PRO A 1 266 ? 9.841 -12.205 -34.400 1.00 79.94 266 PRO A C 1
ATOM 2052 O O . PRO A 1 266 ? 10.737 -11.836 -35.151 1.00 79.94 266 PRO A O 1
ATOM 2055 N N . LYS A 1 267 ? 9.015 -11.327 -33.812 1.00 81.81 267 LYS A N 1
ATOM 2056 C CA . LYS A 1 267 ? 9.103 -9.872 -34.029 1.00 81.81 267 LYS A CA 1
ATOM 2057 C C . LYS A 1 267 ? 10.355 -9.235 -33.416 1.00 81.81 267 LYS A C 1
ATOM 2059 O O . LYS A 1 267 ? 10.719 -8.136 -33.808 1.00 81.81 267 LYS A O 1
ATOM 2064 N N . GLN A 1 268 ? 10.974 -9.894 -32.440 1.00 84.88 268 GLN A N 1
ATOM 2065 C CA . GLN A 1 268 ? 12.161 -9.418 -31.728 1.00 84.88 268 GLN A CA 1
ATOM 2066 C C . GLN A 1 268 ? 13.460 -10.012 -32.284 1.00 84.88 268 GLN A C 1
ATOM 2068 O O . GLN A 1 268 ? 14.530 -9.531 -31.922 1.00 84.88 268 GLN A O 1
ATOM 2073 N N . GLN A 1 269 ? 13.386 -11.018 -33.162 1.00 84.75 269 GLN A N 1
ATOM 2074 C CA . GLN A 1 269 ? 14.561 -11.601 -33.818 1.00 84.75 269 GLN A CA 1
ATOM 2075 C C . GLN A 1 269 ? 15.208 -10.639 -34.817 1.00 84.75 269 GLN A C 1
ATOM 2077 O O . GLN A 1 269 ? 16.392 -10.760 -35.099 1.00 84.75 269 GLN A O 1
ATOM 2082 N N . THR A 1 270 ? 14.459 -9.681 -35.363 1.00 87.62 270 THR A N 1
ATOM 2083 C CA . THR A 1 270 ? 15.004 -8.652 -36.251 1.00 87.62 270 THR A CA 1
ATOM 2084 C C . THR A 1 270 ? 14.597 -7.283 -35.743 1.00 87.62 270 THR A C 1
ATOM 2086 O O . THR A 1 270 ? 13.424 -6.919 -35.787 1.00 87.62 270 THR A O 1
ATOM 2089 N N . GLN A 1 271 ? 15.572 -6.528 -35.244 1.00 89.50 271 GLN A N 1
ATOM 2090 C CA . GLN A 1 271 ? 15.358 -5.192 -34.696 1.00 89.50 271 GLN A CA 1
ATOM 2091 C C . GLN A 1 271 ? 16.319 -4.191 -35.333 1.00 89.50 271 GLN A C 1
ATOM 2093 O O . GLN A 1 271 ? 17.374 -4.544 -35.859 1.00 89.50 271 GLN A O 1
ATOM 2098 N N . VAL A 1 272 ? 15.921 -2.924 -35.323 1.00 88.81 272 VAL A N 1
ATOM 2099 C CA . VAL A 1 272 ? 16.685 -1.829 -35.922 1.00 88.81 272 VAL A CA 1
ATOM 2100 C C . VAL A 1 272 ? 17.580 -1.196 -34.864 1.00 88.81 272 VAL A C 1
ATOM 2102 O O . VAL A 1 272 ? 17.098 -0.814 -33.799 1.00 88.81 272 VAL A O 1
ATOM 2105 N N . VAL A 1 273 ? 18.860 -1.034 -35.189 1.00 87.56 273 VAL A N 1
ATOM 2106 C CA . VAL A 1 273 ? 19.821 -0.259 -34.402 1.00 87.56 273 VAL A CA 1
ATOM 2107 C C . VAL A 1 273 ? 20.095 1.047 -35.140 1.00 87.56 273 VAL A C 1
ATOM 2109 O O . VAL A 1 273 ? 20.461 1.050 -36.317 1.00 87.56 273 VAL A O 1
ATOM 2112 N N . TYR A 1 274 ? 19.868 2.167 -34.457 1.00 85.38 274 TYR A N 1
ATOM 2113 C CA . TYR A 1 274 ? 20.066 3.499 -35.023 1.00 85.38 274 TYR A CA 1
ATOM 2114 C C . TYR A 1 274 ? 21.534 3.917 -34.923 1.00 85.38 274 TYR A C 1
ATOM 2116 O O . TYR A 1 274 ? 22.248 3.466 -34.030 1.00 85.38 274 TYR A O 1
ATOM 2124 N N . SER A 1 275 ? 21.971 4.850 -35.775 1.00 76.69 275 SER A N 1
ATOM 2125 C CA . SER A 1 275 ? 23.337 5.403 -35.768 1.00 76.69 275 SER A CA 1
ATOM 2126 C C . SER A 1 275 ? 23.651 6.301 -34.556 1.00 76.69 275 SER A C 1
ATOM 2128 O O . SER A 1 275 ? 24.628 7.047 -34.565 1.00 76.69 275 SER A O 1
ATOM 2130 N N . ASN A 1 276 ? 22.808 6.289 -33.525 1.00 70.88 276 ASN A N 1
ATOM 2131 C CA . ASN A 1 276 ? 23.076 6.967 -32.262 1.00 70.88 276 ASN A CA 1
ATOM 2132 C C . ASN A 1 276 ? 24.024 6.105 -31.411 1.00 70.88 276 ASN A C 1
ATOM 2134 O O . ASN A 1 276 ? 24.179 4.909 -31.651 1.00 70.88 276 ASN A O 1
ATOM 2138 N N . SER A 1 277 ? 24.656 6.696 -30.396 1.00 70.75 277 SER A N 1
ATOM 2139 C CA . SER A 1 277 ? 25.715 6.043 -29.609 1.00 70.75 277 SER A CA 1
ATOM 2140 C C . SER A 1 277 ? 25.319 4.702 -28.964 1.00 70.75 277 SER A C 1
ATOM 2142 O O . SER A 1 277 ? 26.193 3.848 -28.799 1.00 70.75 277 SER A O 1
ATOM 2144 N N . CYS A 1 278 ? 24.041 4.494 -28.615 1.00 86.38 278 CYS A N 1
ATOM 2145 C CA . CYS A 1 278 ? 23.521 3.221 -28.103 1.00 86.38 278 CYS A CA 1
ATOM 2146 C C . CYS A 1 278 ? 21.993 3.107 -28.276 1.00 86.38 278 CYS A C 1
ATOM 2148 O O . CYS A 1 278 ? 21.267 4.026 -27.897 1.00 86.38 278 CYS A O 1
ATOM 2150 N N . THR A 1 279 ? 21.490 1.990 -28.817 1.00 89.25 279 THR A N 1
ATOM 2151 C CA . THR A 1 279 ? 20.045 1.713 -28.959 1.00 89.25 279 THR A CA 1
ATOM 2152 C C . THR A 1 279 ? 19.604 0.628 -27.962 1.00 89.25 279 THR A C 1
ATOM 2154 O O . THR A 1 279 ? 20.153 -0.474 -28.013 1.00 89.25 279 THR A O 1
ATOM 2157 N N . PRO A 1 280 ? 18.621 0.883 -27.074 1.00 90.19 280 PRO A N 1
ATOM 2158 C CA . PRO A 1 280 ? 18.073 -0.137 -26.180 1.00 90.19 280 PRO A CA 1
ATOM 2159 C C . PRO A 1 280 ? 17.082 -1.044 -26.925 1.00 90.19 280 PRO A C 1
ATOM 2161 O O . PRO A 1 280 ? 16.089 -0.567 -27.475 1.00 90.19 280 PRO A O 1
ATOM 2164 N N . LEU A 1 281 ? 17.336 -2.353 -26.927 1.00 90.25 281 LEU A N 1
ATOM 2165 C CA . LEU A 1 281 ? 16.482 -3.364 -27.557 1.00 90.25 281 LEU A CA 1
ATOM 2166 C C . LEU A 1 281 ? 15.847 -4.275 -26.509 1.00 90.25 281 LEU A C 1
ATOM 2168 O O . LEU A 1 281 ? 16.516 -4.685 -25.565 1.00 90.25 281 LEU A O 1
ATOM 2172 N N . ASN A 1 282 ? 14.575 -4.628 -26.703 1.00 90.75 282 ASN A N 1
ATOM 2173 C CA . ASN A 1 282 ? 13.816 -5.458 -25.766 1.00 90.75 282 ASN A CA 1
ATOM 2174 C C . ASN A 1 282 ? 13.643 -6.883 -26.305 1.00 90.75 282 ASN A C 1
ATOM 2176 O O . ASN A 1 282 ? 13.175 -7.078 -27.430 1.00 90.75 282 ASN A O 1
ATOM 2180 N N . PHE A 1 283 ? 13.958 -7.875 -25.475 1.00 88.19 283 PHE A N 1
ATOM 2181 C CA . PHE A 1 283 ? 13.876 -9.297 -25.798 1.00 88.19 283 PHE A CA 1
ATOM 2182 C C . PHE A 1 283 ? 13.067 -10.031 -24.737 1.00 88.19 283 PHE A C 1
ATOM 2184 O O . PHE A 1 283 ? 13.463 -10.096 -23.579 1.00 88.19 283 PHE A O 1
ATOM 2191 N N . GLN A 1 284 ? 11.942 -10.613 -25.134 1.00 86.19 284 GLN A N 1
ATOM 2192 C CA . GLN A 1 284 ? 11.173 -11.518 -24.297 1.00 86.19 284 GLN A CA 1
ATOM 2193 C C . GLN A 1 284 ? 11.635 -12.942 -24.586 1.00 86.19 284 GLN A C 1
ATOM 2195 O O . GLN A 1 284 ? 11.393 -13.479 -25.672 1.00 86.19 284 GLN A O 1
ATOM 2200 N N . ILE A 1 285 ? 12.323 -13.537 -23.617 1.00 78.62 285 ILE A N 1
ATOM 2201 C CA . ILE A 1 285 ? 12.909 -14.865 -23.773 1.00 78.62 285 ILE A CA 1
ATOM 2202 C C . ILE A 1 285 ? 11.950 -15.895 -23.191 1.00 78.62 285 ILE A C 1
ATOM 2204 O O . ILE A 1 285 ? 11.638 -15.889 -21.996 1.00 78.62 285 ILE A O 1
ATOM 2208 N N . LEU A 1 286 ? 11.469 -16.786 -24.053 1.00 76.50 286 LEU A N 1
ATOM 2209 C CA . LEU A 1 286 ? 10.714 -17.950 -23.628 1.00 76.50 286 LEU A CA 1
ATOM 2210 C C . LEU A 1 286 ? 11.685 -19.006 -23.057 1.00 76.50 286 LEU A C 1
ATOM 2212 O O . LEU A 1 286 ? 12.834 -19.103 -23.484 1.00 76.50 286 LEU A O 1
ATOM 2216 N N . PRO A 1 287 ? 11.242 -19.801 -22.077 1.00 69.62 287 PRO A N 1
ATOM 2217 C CA . PRO A 1 287 ? 11.990 -20.881 -21.445 1.00 69.62 287 PRO A CA 1
ATOM 2218 C C . PRO A 1 287 ? 12.626 -21.819 -22.464 1.00 69.62 287 PRO A C 1
ATOM 2220 O O . PRO A 1 287 ? 11.961 -22.341 -23.364 1.00 69.62 287 PRO A O 1
ATOM 2223 N N . ILE A 1 288 ? 13.903 -22.109 -22.244 1.00 64.94 288 ILE A N 1
ATOM 2224 C CA . ILE A 1 288 ? 14.647 -23.091 -23.022 1.00 64.94 288 ILE A CA 1
ATOM 2225 C C . ILE A 1 288 ? 14.589 -24.391 -22.230 1.00 64.94 288 ILE A C 1
ATOM 2227 O O . ILE A 1 288 ? 15.202 -24.531 -21.176 1.00 64.94 288 ILE A O 1
ATOM 2231 N N . VAL A 1 289 ? 13.789 -25.340 -22.709 1.00 54.97 289 VAL A N 1
ATOM 2232 C CA . VAL A 1 289 ? 13.639 -26.646 -22.061 1.00 54.97 289 VAL A CA 1
ATOM 2233 C C . VAL A 1 289 ? 14.970 -27.400 -22.160 1.00 54.97 289 VAL A C 1
ATOM 2235 O O . VAL A 1 289 ? 15.361 -27.853 -23.235 1.00 54.97 289 VAL A O 1
ATOM 2238 N N . GLY A 1 290 ? 15.686 -27.525 -21.044 1.00 54.84 290 GLY A N 1
ATOM 2239 C CA . GLY A 1 290 ? 16.849 -28.400 -20.904 1.00 54.84 290 GLY A CA 1
ATOM 2240 C C . GLY A 1 290 ? 17.618 -28.156 -19.604 1.00 54.84 290 GLY A C 1
ATOM 2241 O O . GLY A 1 290 ? 17.550 -27.068 -19.049 1.00 54.84 290 GLY A O 1
ATOM 2242 N N . ASN A 1 291 ? 18.319 -29.191 -19.130 1.00 53.47 291 ASN A N 1
ATOM 2243 C CA . ASN A 1 291 ? 18.990 -29.272 -17.826 1.00 53.47 291 ASN A CA 1
ATOM 2244 C C . ASN A 1 291 ? 19.761 -28.008 -17.390 1.00 53.47 291 ASN A C 1
ATOM 2246 O O . ASN A 1 291 ? 20.415 -27.347 -18.194 1.00 53.47 291 ASN A O 1
ATOM 2250 N N . GLU A 1 292 ? 19.757 -27.776 -16.073 1.00 54.28 292 GLU A N 1
ATOM 2251 C CA . GLU A 1 292 ? 20.237 -26.607 -15.306 1.00 54.28 292 GLU A CA 1
ATOM 2252 C C . GLU A 1 292 ? 21.741 -26.248 -15.439 1.00 54.28 292 GLU A C 1
ATOM 2254 O O . GLU A 1 292 ? 22.268 -25.497 -14.625 1.00 54.28 292 GLU A O 1
ATOM 2259 N N . LYS A 1 293 ? 22.484 -26.776 -16.425 1.00 54.97 293 LYS A N 1
ATOM 2260 C CA . LYS A 1 293 ? 23.946 -26.564 -16.551 1.00 54.97 293 LYS A CA 1
ATOM 2261 C C . LYS A 1 293 ? 24.437 -26.166 -17.943 1.00 54.97 293 LYS A C 1
ATOM 2263 O O . LYS A 1 293 ? 25.629 -26.282 -18.224 1.00 54.97 293 LYS A O 1
ATOM 2268 N N . GLU A 1 294 ? 23.556 -25.717 -18.827 1.00 68.19 294 GLU A N 1
ATOM 2269 C CA . GLU A 1 294 ? 23.939 -25.355 -20.195 1.00 68.19 294 GLU A CA 1
ATOM 2270 C C . GLU A 1 294 ? 23.970 -23.835 -20.388 1.00 68.19 294 GLU A C 1
ATOM 2272 O O . GLU A 1 294 ? 22.996 -23.140 -20.110 1.00 68.19 294 GLU A O 1
ATOM 2277 N N . GLN A 1 295 ? 25.101 -23.322 -20.882 1.00 72.31 295 GLN A N 1
ATOM 2278 C CA . GLN A 1 295 ? 25.254 -21.907 -21.214 1.00 72.31 295 GLN A CA 1
ATOM 2279 C C . GLN A 1 295 ? 24.477 -21.577 -22.489 1.00 72.31 295 GLN A C 1
ATOM 2281 O O . GLN A 1 295 ? 24.642 -22.228 -23.528 1.00 72.31 295 GLN A O 1
ATOM 2286 N N . ILE A 1 296 ? 23.653 -20.539 -22.400 1.00 82.12 296 ILE A N 1
ATOM 2287 C CA . ILE A 1 296 ? 22.869 -20.011 -23.510 1.00 82.12 296 ILE A CA 1
ATOM 2288 C C . ILE A 1 296 ? 23.543 -18.731 -23.999 1.00 82.12 296 ILE A C 1
ATOM 2290 O O . ILE A 1 296 ? 23.890 -17.857 -23.204 1.00 82.12 296 ILE A O 1
ATOM 2294 N N . PHE A 1 297 ? 23.709 -18.614 -25.313 1.00 86.38 297 PHE A N 1
ATOM 2295 C CA . PHE A 1 297 ? 24.310 -17.454 -25.958 1.00 86.38 297 PHE A CA 1
ATOM 2296 C C . PHE A 1 297 ? 23.282 -16.781 -26.853 1.00 86.38 297 PHE A C 1
ATOM 2298 O O . PHE A 1 297 ? 22.736 -17.407 -27.764 1.00 86.38 297 PHE A O 1
ATOM 2305 N N . MET A 1 298 ? 23.063 -15.492 -26.632 1.00 88.25 298 MET A N 1
ATOM 2306 C CA . MET A 1 298 ? 22.316 -14.649 -27.556 1.00 88.25 298 MET A CA 1
ATOM 2307 C C . MET A 1 298 ? 23.315 -13.881 -28.416 1.00 88.25 298 MET A C 1
ATOM 2309 O O . MET A 1 298 ? 24.145 -13.144 -27.887 1.00 88.25 298 MET A O 1
ATOM 2313 N N . ARG A 1 299 ? 23.267 -14.099 -29.732 1.00 89.00 299 ARG A N 1
ATOM 2314 C CA . ARG A 1 299 ? 24.180 -13.518 -30.721 1.00 89.00 299 ARG A CA 1
ATOM 2315 C C . ARG A 1 299 ? 23.457 -12.466 -31.546 1.00 89.00 299 ARG A C 1
ATOM 2317 O O . ARG A 1 299 ? 22.319 -12.675 -31.961 1.00 89.00 299 ARG A O 1
ATOM 2324 N N . PHE A 1 300 ? 24.152 -11.376 -31.822 1.00 90.19 300 PHE A N 1
ATOM 2325 C CA . PHE A 1 300 ? 23.689 -10.252 -32.621 1.00 90.19 300 PHE A CA 1
ATOM 2326 C C . PHE A 1 300 ? 24.589 -10.129 -33.840 1.00 90.19 300 PHE A C 1
ATOM 2328 O O . PHE A 1 300 ? 25.805 -10.081 -33.684 1.00 90.19 300 PHE A O 1
ATOM 2335 N N . ALA A 1 301 ? 24.012 -10.087 -35.034 1.00 88.38 301 ALA A N 1
ATOM 2336 C CA . ALA A 1 301 ? 24.771 -9.932 -36.269 1.00 88.38 301 ALA A CA 1
ATOM 2337 C C . ALA A 1 301 ? 24.047 -9.000 -37.241 1.00 88.38 301 ALA A C 1
ATOM 2339 O O . ALA A 1 301 ? 22.816 -8.973 -37.298 1.00 88.38 301 ALA A O 1
ATOM 2340 N N . VAL A 1 302 ? 24.815 -8.245 -38.026 1.00 86.12 302 VAL A N 1
ATOM 2341 C CA . VAL A 1 302 ? 24.277 -7.516 -39.180 1.00 86.12 302 VAL A CA 1
ATOM 2342 C C . VAL A 1 302 ? 24.108 -8.501 -40.337 1.00 86.12 302 VAL A C 1
ATOM 2344 O O . VAL A 1 302 ? 24.965 -9.357 -40.560 1.00 86.12 302 VAL A O 1
ATOM 2347 N N . PHE A 1 303 ? 23.010 -8.391 -41.088 1.00 74.19 303 PHE A N 1
ATOM 2348 C CA . PHE A 1 303 ? 22.798 -9.220 -42.276 1.00 74.19 303 PHE A CA 1
ATOM 2349 C C . PHE A 1 303 ? 23.982 -9.113 -43.253 1.00 74.19 303 PHE A C 1
ATOM 2351 O O . PHE A 1 303 ? 24.397 -8.014 -43.611 1.00 74.19 303 PHE A O 1
ATOM 2358 N N . GLY A 1 304 ? 24.509 -10.262 -43.688 1.00 67.19 304 GLY A N 1
ATOM 2359 C CA . GLY A 1 304 ? 25.604 -10.343 -44.664 1.00 67.19 304 GLY A CA 1
ATOM 2360 C C . GLY A 1 304 ? 27.025 -10.322 -44.084 1.00 67.19 304 GLY A C 1
ATOM 2361 O O . GLY A 1 304 ? 27.974 -10.477 -44.851 1.00 67.19 304 GLY A O 1
ATOM 2362 N N . TYR A 1 305 ? 27.197 -10.195 -42.760 1.00 72.62 305 TYR A N 1
ATOM 2363 C CA . TYR A 1 305 ? 28.516 -10.127 -42.114 1.00 72.62 305 TYR A CA 1
ATOM 2364 C C . TYR A 1 305 ? 28.654 -11.104 -40.934 1.00 72.62 305 TYR A C 1
ATOM 2366 O O . TYR A 1 305 ? 27.706 -11.354 -40.195 1.00 72.62 305 TYR A O 1
ATOM 2374 N N . PHE A 1 306 ? 29.861 -11.653 -40.742 1.00 62.34 306 PHE A N 1
ATOM 2375 C CA . PHE A 1 306 ? 30.160 -12.641 -39.689 1.00 62.34 306 PHE A CA 1
ATOM 2376 C C . PHE A 1 306 ? 30.542 -12.027 -38.331 1.00 62.34 306 PHE A C 1
ATOM 2378 O O . PHE A 1 306 ? 30.659 -12.752 -37.345 1.00 62.34 306 PHE A O 1
ATOM 2385 N N . SER A 1 307 ? 30.773 -10.712 -38.261 1.00 71.19 307 SER A N 1
ATOM 2386 C CA . SER A 1 307 ? 31.141 -10.041 -37.011 1.00 71.19 307 SER A CA 1
ATOM 2387 C C . SER A 1 307 ? 29.897 -9.771 -36.169 1.00 71.19 307 SER A C 1
ATOM 2389 O O . SER A 1 307 ? 28.983 -9.071 -36.607 1.00 71.19 307 SER A O 1
ATOM 2391 N N . GLY A 1 308 ? 29.869 -10.325 -34.958 1.00 78.94 308 GLY A N 1
ATOM 2392 C CA . GLY A 1 308 ? 28.719 -10.242 -34.071 1.00 78.94 308 GLY A CA 1
ATOM 2393 C C . GLY A 1 308 ? 29.101 -10.094 -32.604 1.00 78.94 308 GLY A C 1
ATOM 2394 O O . GLY A 1 308 ? 30.149 -10.568 -32.166 1.00 78.94 308 GLY A O 1
ATOM 2395 N N . ALA A 1 309 ? 28.231 -9.444 -31.839 1.00 86.94 309 ALA A N 1
ATOM 2396 C CA . ALA A 1 309 ? 28.307 -9.393 -30.385 1.00 86.94 309 ALA A CA 1
ATOM 2397 C C . ALA A 1 309 ? 27.519 -10.561 -29.787 1.00 86.94 309 ALA A C 1
ATOM 2399 O O . ALA A 1 309 ? 26.563 -11.049 -30.392 1.00 86.94 309 ALA A O 1
ATOM 2400 N N . PHE A 1 310 ? 27.883 -10.996 -28.584 1.00 88.44 310 PHE A N 1
ATOM 2401 C CA . PHE A 1 310 ? 27.117 -12.007 -27.865 1.00 88.44 310 PHE A CA 1
ATOM 2402 C C . PHE A 1 310 ? 27.012 -11.685 -26.379 1.00 88.44 310 PHE A C 1
ATOM 2404 O O . PHE A 1 310 ? 27.908 -11.068 -25.805 1.00 88.44 310 PHE A O 1
ATOM 2411 N N . VAL A 1 311 ? 25.921 -12.138 -25.766 1.00 90.38 311 VAL A N 1
ATOM 2412 C CA . VAL A 1 311 ? 25.719 -12.116 -24.314 1.00 90.38 311 VAL A CA 1
ATOM 2413 C C . VAL A 1 311 ? 25.417 -13.521 -23.812 1.00 90.38 311 VAL A C 1
ATOM 2415 O O . VAL A 1 311 ? 24.844 -14.345 -24.532 1.00 90.38 311 VAL A O 1
ATOM 2418 N N . ILE A 1 312 ? 25.819 -13.789 -22.575 1.00 88.12 312 ILE A N 1
ATOM 2419 C CA . ILE A 1 312 ? 25.539 -15.039 -21.873 1.00 88.12 312 ILE A CA 1
ATOM 2420 C C . ILE A 1 312 ? 24.236 -14.866 -21.097 1.00 88.12 312 ILE A C 1
ATOM 2422 O O . ILE A 1 312 ? 24.037 -13.854 -20.424 1.00 88.12 312 ILE A O 1
ATOM 2426 N N . LEU A 1 313 ? 23.356 -15.856 -21.189 1.00 86.31 313 LEU A N 1
ATOM 2427 C CA . LEU A 1 313 ? 22.078 -15.863 -20.492 1.00 86.31 313 LEU A CA 1
ATOM 2428 C C . LEU A 1 313 ? 22.035 -16.980 -19.456 1.00 86.31 313 LEU A C 1
ATOM 2430 O O . LEU A 1 313 ? 22.342 -18.135 -19.761 1.00 86.31 313 LEU A O 1
ATOM 2434 N N . GLU A 1 314 ? 21.604 -16.627 -18.250 1.00 83.88 314 GLU A N 1
ATOM 2435 C CA . GLU A 1 314 ? 21.364 -17.550 -17.147 1.00 83.88 314 GLU A CA 1
ATOM 2436 C C . GLU A 1 314 ? 19.869 -17.569 -16.814 1.00 83.88 314 GLU A C 1
ATOM 2438 O O . GLU A 1 314 ? 19.284 -16.560 -16.416 1.00 83.88 314 GLU A O 1
ATOM 2443 N N . GLN A 1 315 ? 19.226 -18.718 -17.015 1.00 80.94 315 GLN A N 1
ATOM 2444 C CA . GLN A 1 315 ? 17.811 -18.875 -16.699 1.00 80.94 315 GLN A CA 1
ATOM 2445 C C . GLN A 1 315 ? 17.644 -19.167 -15.204 1.00 80.94 315 GLN A C 1
ATOM 2447 O O . GLN A 1 315 ? 18.163 -20.162 -14.702 1.00 80.94 315 GLN A O 1
ATOM 2452 N N . LEU A 1 316 ? 16.867 -18.335 -14.514 1.00 81.81 316 LEU A N 1
ATOM 2453 C CA . LEU A 1 316 ? 16.486 -18.536 -13.120 1.00 81.81 316 LEU A CA 1
ATOM 2454 C C . LEU A 1 316 ? 15.163 -19.306 -13.018 1.00 81.81 316 LEU A C 1
ATOM 2456 O O . LEU A 1 316 ? 14.288 -19.216 -13.885 1.00 81.81 316 LEU A O 1
ATOM 2460 N N . ASN A 1 317 ? 14.986 -20.031 -11.915 1.00 81.88 317 ASN A N 1
ATOM 2461 C CA . ASN A 1 317 ? 13.691 -20.611 -11.563 1.00 81.88 317 ASN A CA 1
ATOM 2462 C C . ASN A 1 317 ? 12.679 -19.503 -11.244 1.00 81.88 317 ASN A C 1
ATOM 2464 O O . ASN A 1 317 ? 13.060 -18.440 -10.756 1.00 81.88 317 ASN A O 1
ATOM 2468 N N . CYS A 1 318 ? 11.388 -19.740 -11.514 1.00 82.25 318 CYS A N 1
ATOM 2469 C CA . CYS A 1 318 ? 10.352 -18.750 -11.213 1.00 82.25 318 CYS A CA 1
ATOM 2470 C C . CYS A 1 318 ? 10.408 -18.343 -9.726 1.00 82.25 318 CYS A C 1
ATOM 2472 O O . CYS A 1 318 ? 10.560 -19.214 -8.865 1.00 82.25 318 CYS A O 1
ATOM 2474 N N . PRO A 1 319 ? 10.268 -17.044 -9.414 1.00 83.94 319 PRO A N 1
ATOM 2475 C CA . PRO A 1 319 ? 10.327 -16.569 -8.040 1.00 83.94 319 PRO A CA 1
ATOM 2476 C C . PRO A 1 319 ? 9.118 -17.066 -7.238 1.00 83.94 319 PRO A C 1
ATOM 2478 O O . PRO A 1 319 ? 8.072 -17.400 -7.799 1.00 83.94 319 PRO A O 1
ATOM 2481 N N . LEU A 1 320 ? 9.240 -17.087 -5.909 1.00 81.62 320 LEU A N 1
ATOM 2482 C CA . LEU A 1 320 ? 8.149 -17.500 -5.023 1.00 81.62 320 LEU A CA 1
ATOM 2483 C C . LEU A 1 320 ? 6.880 -16.674 -5.286 1.00 81.62 320 LEU A C 1
ATOM 2485 O O . LEU A 1 320 ? 6.920 -15.453 -5.417 1.00 81.62 320 LEU A O 1
ATOM 2489 N N . GLY A 1 321 ? 5.743 -17.365 -5.390 1.00 78.75 321 GLY A N 1
ATOM 2490 C CA . GLY A 1 321 ? 4.465 -16.784 -5.818 1.00 78.75 321 GLY A CA 1
ATOM 2491 C C . GLY A 1 321 ? 4.178 -16.932 -7.310 1.00 78.75 321 GLY A C 1
ATOM 2492 O O . GLY A 1 321 ? 3.012 -16.847 -7.703 1.00 78.75 321 GLY A O 1
ATOM 2493 N N . PHE A 1 322 ? 5.188 -17.264 -8.115 1.00 85.50 322 PHE A N 1
ATOM 2494 C CA . PHE A 1 322 ? 5.056 -17.556 -9.535 1.00 85.50 322 PHE A CA 1
ATOM 2495 C C . PHE A 1 322 ? 5.317 -19.040 -9.809 1.00 85.50 322 PHE A C 1
ATOM 2497 O O . PHE A 1 322 ? 6.166 -19.672 -9.189 1.00 85.50 322 PHE A O 1
ATOM 2504 N N . VAL A 1 323 ? 4.579 -19.608 -10.756 1.00 86.19 323 VAL A N 1
ATOM 2505 C CA . VAL A 1 323 ? 4.730 -20.989 -11.216 1.00 86.19 323 VAL A CA 1
ATOM 2506 C C . VAL A 1 323 ? 4.859 -20.980 -12.728 1.00 86.19 323 VAL A C 1
ATOM 2508 O O . VAL A 1 323 ? 4.151 -20.258 -13.433 1.00 86.19 323 VAL A O 1
ATOM 2511 N N . TYR A 1 324 ? 5.778 -21.798 -13.220 1.00 84.81 324 TYR A N 1
ATOM 2512 C CA . TYR A 1 324 ? 5.982 -21.995 -14.640 1.00 84.81 324 TYR A CA 1
ATOM 2513 C C . TYR A 1 324 ? 4.744 -22.629 -15.292 1.00 84.81 324 TYR A C 1
ATOM 2515 O O . TYR A 1 324 ? 4.337 -23.727 -14.912 1.00 84.81 324 TYR A O 1
ATOM 2523 N N . ASP A 1 325 ? 4.153 -21.955 -16.280 1.00 83.25 325 ASP A N 1
ATOM 2524 C CA . ASP A 1 325 ? 3.066 -22.511 -17.087 1.00 83.25 325 ASP A CA 1
ATOM 2525 C C . ASP A 1 325 ? 3.600 -22.994 -18.442 1.00 83.25 325 ASP A C 1
ATOM 2527 O O . ASP A 1 325 ? 4.133 -22.224 -19.243 1.00 83.25 325 ASP A O 1
ATOM 2531 N N . ASN A 1 326 ? 3.420 -24.289 -18.715 1.00 80.81 326 ASN A N 1
ATOM 2532 C CA . ASN A 1 326 ? 3.854 -24.926 -19.956 1.00 80.81 326 ASN A CA 1
ATOM 2533 C C . ASN A 1 326 ? 3.071 -24.424 -21.188 1.00 80.81 326 ASN A C 1
ATOM 2535 O O . ASN A 1 326 ? 3.569 -24.506 -22.308 1.00 80.81 326 ASN A O 1
ATOM 2539 N N . LYS A 1 327 ? 1.849 -23.895 -21.009 1.00 81.81 327 LYS A N 1
ATOM 2540 C CA . LYS A 1 327 ? 1.031 -23.373 -22.118 1.00 81.81 327 LYS A CA 1
ATOM 2541 C C . LYS A 1 327 ? 1.511 -22.006 -22.587 1.00 81.81 327 LYS A C 1
ATOM 2543 O O . LYS A 1 327 ? 1.683 -21.796 -23.784 1.00 81.81 327 LYS A O 1
ATOM 2548 N N . THR A 1 328 ? 1.711 -21.080 -21.652 1.00 77.75 328 THR A N 1
ATOM 2549 C CA . THR A 1 328 ? 2.180 -19.721 -21.958 1.00 77.75 328 THR A CA 1
ATOM 2550 C C . THR A 1 328 ? 3.695 -19.644 -22.081 1.00 77.75 328 THR A C 1
ATOM 2552 O O . THR A 1 328 ? 4.203 -18.638 -22.570 1.00 77.75 328 THR A O 1
ATOM 2555 N N . LYS A 1 329 ? 4.410 -20.695 -21.648 1.00 79.75 329 LYS A N 1
ATOM 2556 C CA . LYS A 1 329 ? 5.869 -20.720 -21.546 1.00 79.75 329 LYS A CA 1
ATOM 2557 C C . LYS A 1 329 ? 6.379 -19.519 -20.738 1.00 79.75 329 LYS A C 1
ATOM 2559 O O . LYS A 1 329 ? 7.326 -18.849 -21.128 1.00 79.75 329 LYS A O 1
ATOM 2564 N N . SER A 1 330 ? 5.734 -19.200 -19.623 1.00 82.81 330 SER A N 1
ATOM 2565 C CA . SER A 1 330 ? 6.118 -18.062 -18.781 1.00 82.81 330 SER A CA 1
ATOM 2566 C C . SER A 1 330 ? 5.810 -18.326 -17.312 1.00 82.81 330 SER A C 1
ATOM 2568 O O . SER A 1 330 ? 5.006 -19.199 -16.975 1.00 82.81 330 SER A O 1
ATOM 2570 N N . CYS A 1 331 ? 6.459 -17.579 -16.420 1.00 85.94 331 CYS A N 1
ATOM 2571 C CA . CYS A 1 331 ? 6.110 -17.576 -15.004 1.00 85.94 331 CYS A CA 1
ATOM 2572 C C . CYS A 1 331 ? 4.766 -16.850 -14.804 1.00 85.94 331 CYS A C 1
ATOM 2574 O O . CYS A 1 331 ? 4.663 -15.644 -15.023 1.00 85.94 331 CYS A O 1
ATOM 2576 N N . THR A 1 332 ? 3.737 -17.582 -14.377 1.00 87.38 332 THR A N 1
ATOM 2577 C CA . THR A 1 332 ? 2.388 -17.056 -14.088 1.00 87.38 332 THR A CA 1
ATOM 2578 C C . THR A 1 332 ? 2.088 -17.120 -12.591 1.00 87.38 332 THR A C 1
ATOM 2580 O O . THR A 1 332 ? 2.853 -17.720 -11.841 1.00 87.38 332 THR A O 1
ATOM 2583 N N . CYS A 1 333 ? 0.986 -16.524 -12.118 1.00 87.38 333 CYS A N 1
ATOM 2584 C CA . CYS A 1 333 ? 0.615 -16.626 -10.702 1.00 87.38 333 CYS A CA 1
ATOM 2585 C C . CYS A 1 333 ? 0.477 -18.091 -10.252 1.00 87.38 333 CYS A C 1
ATOM 2587 O O . CYS A 1 333 ? -0.199 -18.900 -10.905 1.00 87.38 333 CYS A O 1
ATOM 2589 N N . SER A 1 334 ? 1.054 -18.398 -9.090 1.00 87.00 334 SER A N 1
ATOM 2590 C CA . SER A 1 334 ? 0.894 -19.682 -8.408 1.00 87.00 334 SER A CA 1
ATOM 2591 C C . SER A 1 334 ? -0.574 -20.009 -8.115 1.00 87.00 334 SER A C 1
ATOM 2593 O O . SER A 1 334 ? -1.425 -19.126 -7.977 1.00 87.00 334 SER A O 1
ATOM 2595 N N . SER A 1 335 ? -0.880 -21.302 -7.983 1.00 86.12 335 SER A N 1
ATOM 2596 C CA . SER A 1 335 ? -2.205 -21.769 -7.554 1.00 86.12 335 SER A CA 1
ATOM 2597 C C . SER A 1 335 ? -2.599 -21.203 -6.186 1.00 86.12 335 SER A C 1
ATOM 2599 O O . SER A 1 335 ? -3.761 -20.859 -5.998 1.00 86.12 335 SER A O 1
ATOM 2601 N N . PHE A 1 336 ? -1.635 -21.032 -5.276 1.00 86.12 336 PHE A N 1
ATOM 2602 C CA . PHE A 1 336 ? -1.826 -20.402 -3.968 1.00 86.12 336 PHE A CA 1
ATOM 2603 C C . PHE A 1 336 ? -2.439 -19.000 -4.081 1.00 86.12 336 PHE A C 1
ATOM 2605 O O . PHE A 1 336 ? -3.471 -18.739 -3.473 1.00 86.12 336 PHE A O 1
ATOM 2612 N N . LEU A 1 337 ? -1.863 -18.123 -4.910 1.00 86.62 337 LEU A N 1
ATOM 2613 C CA . LEU A 1 337 ? -2.381 -16.765 -5.111 1.00 86.62 337 LEU A CA 1
ATOM 2614 C C . LEU A 1 337 ? -3.751 -16.764 -5.808 1.00 86.62 337 LEU A C 1
ATOM 2616 O O . LEU A 1 337 ? -4.644 -16.009 -5.423 1.00 86.62 337 LEU A O 1
ATOM 2620 N N . LYS A 1 338 ? -3.956 -17.667 -6.776 1.00 85.88 338 LYS A N 1
ATOM 2621 C CA . LYS A 1 338 ? -5.231 -17.796 -7.503 1.00 85.88 338 LYS A CA 1
ATOM 2622 C C . LYS A 1 338 ? -6.405 -18.155 -6.588 1.00 85.88 338 LYS A C 1
ATOM 2624 O O . LYS A 1 338 ? -7.507 -17.663 -6.816 1.00 85.88 338 LYS A O 1
ATOM 2629 N N . VAL A 1 339 ? -6.182 -18.958 -5.541 1.00 85.88 339 VAL A N 1
ATOM 2630 C CA . VAL A 1 339 ? -7.217 -19.295 -4.539 1.00 85.88 339 VAL A CA 1
ATOM 2631 C C . VAL A 1 339 ? -7.745 -18.046 -3.821 1.00 85.88 339 VAL A C 1
ATOM 2633 O O . VAL A 1 339 ? -8.917 -18.005 -3.461 1.00 85.88 339 VAL A O 1
ATOM 2636 N N . PHE A 1 340 ? -6.921 -17.007 -3.675 1.00 83.12 340 PHE A N 1
ATOM 2637 C CA . PHE A 1 340 ? -7.295 -15.734 -3.050 1.00 83.12 340 PHE A CA 1
ATOM 2638 C C . PHE A 1 340 ? -7.761 -14.665 -4.055 1.00 83.12 340 PHE A C 1
ATOM 2640 O O . PHE A 1 340 ? -7.871 -13.493 -3.706 1.00 83.12 340 PHE A O 1
ATOM 2647 N N . GLY A 1 341 ? -8.031 -15.046 -5.310 1.00 81.38 341 GLY A N 1
ATOM 2648 C CA . GLY A 1 341 ? -8.496 -14.128 -6.356 1.00 81.38 341 GLY A CA 1
ATOM 2649 C C . GLY A 1 341 ? -7.395 -13.280 -7.004 1.00 81.38 341 GLY A C 1
ATOM 2650 O O . GLY A 1 341 ? -7.696 -12.410 -7.817 1.00 81.38 341 GLY A O 1
ATOM 2651 N N . ILE A 1 342 ? -6.122 -13.540 -6.692 1.00 84.56 342 ILE A N 1
ATOM 2652 C CA . ILE A 1 342 ? -4.979 -12.836 -7.281 1.00 84.56 342 ILE A CA 1
ATOM 2653 C C . ILE A 1 342 ? -4.602 -13.526 -8.597 1.00 84.56 342 ILE A C 1
ATOM 2655 O O . ILE A 1 342 ? -4.094 -14.650 -8.607 1.00 84.56 342 ILE A O 1
ATOM 2659 N N . THR A 1 343 ? -4.874 -12.857 -9.719 1.00 81.62 343 THR A N 1
ATOM 2660 C CA . THR A 1 343 ? -4.663 -13.405 -11.074 1.00 81.62 343 THR A CA 1
ATOM 2661 C C . THR A 1 343 ? -3.712 -12.577 -11.942 1.00 81.62 343 THR A C 1
ATOM 2663 O O . THR A 1 343 ? -3.118 -13.128 -12.869 1.00 81.62 343 THR A O 1
ATOM 2666 N N . ASP A 1 344 ? -3.487 -11.309 -11.594 1.00 83.38 344 ASP A N 1
ATOM 2667 C CA . ASP A 1 344 ? -2.611 -10.392 -12.324 1.00 83.38 344 ASP A CA 1
ATOM 2668 C C . ASP A 1 344 ? -1.202 -10.348 -11.705 1.00 83.38 344 ASP A C 1
ATOM 2670 O O . ASP A 1 344 ? -0.901 -9.533 -10.827 1.00 83.38 344 ASP A O 1
ATOM 2674 N N . CYS A 1 345 ? -0.315 -11.229 -12.180 1.00 83.50 345 CYS A N 1
ATOM 2675 C CA . CYS A 1 345 ? 1.108 -11.232 -11.823 1.00 83.50 345 CYS A CA 1
ATOM 2676 C C . CYS A 1 345 ? 1.969 -10.849 -13.032 1.00 83.50 345 CYS A C 1
ATOM 2678 O O . CYS A 1 345 ? 1.892 -11.478 -14.087 1.00 83.50 345 CYS A O 1
ATOM 2680 N N . LYS A 1 346 ? 2.829 -9.842 -12.864 1.00 84.06 346 LYS A N 1
ATOM 2681 C CA . LYS A 1 346 ? 3.757 -9.335 -13.881 1.00 84.06 346 LYS A CA 1
ATOM 2682 C C . LYS A 1 346 ? 5.187 -9.727 -13.526 1.00 84.06 346 LYS A C 1
ATOM 2684 O O . LYS A 1 346 ? 5.758 -9.203 -12.570 1.00 84.06 346 LYS A O 1
ATOM 2689 N N . ILE A 1 347 ? 5.775 -10.622 -14.318 1.00 83.69 347 ILE A N 1
ATOM 2690 C CA . ILE A 1 347 ? 7.129 -11.133 -14.070 1.00 83.69 347 ILE A CA 1
ATOM 2691 C C . ILE A 1 347 ? 8.223 -10.082 -14.310 1.00 83.69 347 ILE A C 1
ATOM 2693 O O . ILE A 1 347 ? 9.212 -10.096 -13.587 1.00 83.69 347 ILE A O 1
ATOM 2697 N N . ASP A 1 348 ? 8.022 -9.129 -15.235 1.00 78.69 348 ASP A N 1
ATOM 2698 C CA . ASP A 1 348 ? 9.044 -8.135 -15.621 1.00 78.69 348 ASP A CA 1
ATOM 2699 C C . ASP A 1 348 ? 9.629 -7.367 -14.428 1.00 78.69 348 ASP A C 1
ATOM 2701 O O . ASP A 1 348 ? 10.836 -7.164 -14.350 1.00 78.69 348 ASP A O 1
ATOM 2705 N N . ASN A 1 349 ? 8.769 -7.004 -13.473 1.00 75.44 349 ASN A N 1
ATOM 2706 C CA . ASN A 1 349 ? 9.142 -6.292 -12.250 1.00 75.44 349 ASN A CA 1
ATOM 2707 C C . ASN A 1 349 ? 8.852 -7.113 -10.981 1.00 75.44 349 ASN A C 1
ATOM 2709 O O . ASN A 1 349 ? 8.754 -6.534 -9.898 1.00 75.44 349 ASN A O 1
ATOM 2713 N N . THR A 1 350 ? 8.598 -8.422 -11.124 1.00 78.12 350 THR A N 1
ATOM 2714 C CA . THR A 1 350 ? 8.121 -9.305 -10.041 1.00 78.12 350 THR A CA 1
ATOM 2715 C C . THR A 1 350 ? 6.962 -8.694 -9.244 1.00 78.12 350 THR A C 1
ATOM 2717 O O . THR A 1 350 ? 6.918 -8.770 -8.014 1.00 78.12 350 THR A O 1
ATOM 2720 N N . LYS A 1 351 ? 6.034 -8.033 -9.950 1.00 81.31 351 LYS A N 1
ATOM 2721 C CA . LYS A 1 351 ? 4.913 -7.315 -9.344 1.00 81.31 351 LYS A CA 1
ATOM 2722 C C . LYS A 1 351 ? 3.641 -8.144 -9.346 1.00 81.31 351 LYS A C 1
ATOM 2724 O O . LYS A 1 351 ? 3.330 -8.811 -10.330 1.00 81.31 351 LYS A O 1
ATOM 2729 N N . VAL A 1 352 ? 2.877 -8.048 -8.268 1.00 82.88 352 VAL A N 1
ATOM 2730 C CA . VAL A 1 352 ? 1.583 -8.716 -8.107 1.00 82.88 352 VAL A CA 1
ATOM 2731 C C . VAL A 1 352 ? 0.532 -7.678 -7.741 1.00 82.88 352 VAL A C 1
ATOM 2733 O O . VAL A 1 352 ? 0.778 -6.822 -6.890 1.00 82.88 352 VAL A O 1
ATOM 2736 N N . LEU A 1 353 ? -0.626 -7.733 -8.398 1.00 83.06 353 LEU A N 1
ATOM 2737 C CA . LEU A 1 353 ? -1.773 -6.904 -8.044 1.00 83.06 353 LEU A CA 1
ATOM 2738 C C . LEU A 1 353 ? -2.545 -7.572 -6.902 1.00 83.06 353 LEU A C 1
ATOM 2740 O O . LEU A 1 353 ? -3.131 -8.638 -7.094 1.00 83.06 353 LEU A O 1
ATOM 2744 N N . ILE A 1 354 ? -2.546 -6.951 -5.721 1.00 81.44 354 ILE A N 1
ATOM 2745 C CA . ILE A 1 354 ? -3.270 -7.479 -4.557 1.00 81.44 354 ILE A CA 1
ATOM 2746 C C . ILE A 1 354 ? -4.585 -6.720 -4.302 1.00 81.44 354 ILE A C 1
ATOM 2748 O O . ILE A 1 354 ? -4.682 -5.530 -4.626 1.00 81.44 354 ILE A O 1
ATOM 2752 N N . PRO A 1 355 ? -5.594 -7.376 -3.695 1.00 77.69 355 PRO A N 1
ATOM 2753 C CA . PRO A 1 355 ? -6.812 -6.721 -3.226 1.00 77.69 355 PRO A CA 1
ATOM 2754 C C . PRO A 1 355 ? -6.543 -5.619 -2.191 1.00 77.69 355 PRO A C 1
ATOM 2756 O O . PRO A 1 355 ? -5.539 -5.644 -1.475 1.00 77.69 355 PRO A O 1
ATOM 2759 N N . GLN A 1 356 ? -7.477 -4.674 -2.067 1.00 74.50 356 GLN A N 1
ATOM 2760 C CA . GLN A 1 356 ? -7.410 -3.613 -1.056 1.00 74.50 356 GLN A CA 1
ATOM 2761 C C . GLN A 1 356 ? -7.343 -4.193 0.363 1.00 74.50 356 GLN A C 1
ATOM 2763 O O . GLN A 1 356 ? -7.939 -5.233 0.634 1.00 74.50 356 GLN A O 1
ATOM 2768 N N . ALA A 1 357 ? -6.632 -3.501 1.260 1.00 74.69 357 ALA A N 1
ATOM 2769 C CA . ALA A 1 357 ? -6.485 -3.875 2.671 1.00 74.69 357 ALA A CA 1
ATOM 2770 C C . ALA A 1 357 ? -5.921 -5.292 2.918 1.00 74.69 357 ALA A C 1
ATOM 2772 O O . ALA A 1 357 ? -6.085 -5.834 4.010 1.00 74.69 357 ALA A O 1
ATOM 2773 N N . SER A 1 358 ? -5.226 -5.874 1.936 1.00 83.31 358 SER A N 1
ATOM 2774 C CA . SER A 1 358 ? -4.500 -7.137 2.084 1.00 83.31 358 SER A CA 1
ATOM 2775 C C . SER A 1 358 ? -2.996 -6.899 2.230 1.00 83.31 358 SER A C 1
ATOM 2777 O O . SER A 1 358 ? -2.483 -5.830 1.892 1.00 83.31 358 SER A O 1
ATOM 2779 N N . TRP A 1 359 ? -2.281 -7.886 2.766 1.00 86.75 359 TRP A N 1
ATOM 2780 C CA . TRP A 1 359 ? -0.829 -7.826 2.935 1.00 86.75 359 TRP A CA 1
ATOM 2781 C C . TRP A 1 359 ? -0.184 -9.082 2.349 1.00 86.75 359 TRP A C 1
ATOM 2783 O O . TRP A 1 359 ? -0.668 -10.197 2.561 1.00 86.75 359 TRP A O 1
ATOM 2793 N N . LEU A 1 360 ? 0.898 -8.887 1.594 1.00 87.25 360 LEU A N 1
ATOM 2794 C CA . LEU A 1 360 ? 1.652 -9.932 0.906 1.00 87.25 360 LEU A CA 1
ATOM 2795 C C . LEU A 1 360 ? 3.145 -9.642 1.057 1.00 87.25 360 LEU A C 1
ATOM 2797 O O . LEU A 1 360 ? 3.584 -8.530 0.776 1.00 87.25 360 LEU A O 1
ATOM 2801 N N . SER A 1 361 ? 3.928 -10.633 1.465 1.00 84.88 361 SER A N 1
ATOM 2802 C CA . SER A 1 361 ? 5.369 -10.463 1.649 1.00 84.88 361 SER A CA 1
ATOM 2803 C C . SER A 1 361 ? 6.116 -11.783 1.498 1.00 84.88 361 SER A C 1
ATOM 2805 O O . SER A 1 361 ? 5.569 -12.840 1.811 1.00 84.88 361 SER A O 1
ATOM 2807 N N . ILE A 1 362 ? 7.372 -11.729 1.049 1.00 83.31 362 ILE A N 1
ATOM 2808 C CA . ILE A 1 362 ? 8.313 -12.837 1.232 1.00 83.31 362 ILE A CA 1
ATOM 2809 C C . ILE A 1 362 ? 9.032 -12.611 2.557 1.00 83.31 362 ILE A C 1
ATOM 2811 O O . ILE A 1 362 ? 9.706 -11.602 2.747 1.00 83.31 362 ILE A O 1
ATOM 2815 N N . VAL A 1 363 ? 8.897 -13.570 3.463 1.00 79.06 363 VAL A N 1
ATOM 2816 C CA . VAL A 1 363 ? 9.574 -13.571 4.759 1.00 79.06 363 VAL A CA 1
ATOM 2817 C C . VAL A 1 363 ? 10.621 -14.677 4.743 1.00 79.06 363 VAL A C 1
ATOM 2819 O O . VAL A 1 363 ? 10.421 -15.710 4.105 1.00 79.06 363 VAL A O 1
ATOM 2822 N N . ASP A 1 364 ? 11.729 -14.472 5.451 1.00 77.62 364 ASP A N 1
ATOM 2823 C CA . ASP A 1 364 ? 12.742 -15.502 5.688 1.00 77.62 364 ASP A CA 1
ATOM 2824 C C . ASP A 1 364 ? 12.683 -16.022 7.142 1.00 77.62 364 ASP A C 1
ATOM 2826 O O . ASP A 1 364 ? 13.494 -15.640 7.994 1.00 77.62 364 ASP A O 1
ATOM 2830 N N . PRO A 1 365 ? 11.691 -16.860 7.499 1.00 64.44 365 PRO A N 1
ATOM 2831 C CA . PRO A 1 365 ? 11.686 -17.524 8.791 1.00 64.44 365 PRO A CA 1
ATOM 2832 C C . PRO A 1 365 ? 12.802 -18.579 8.857 1.00 64.44 365 PRO A C 1
ATOM 2834 O O . PRO A 1 365 ? 12.639 -19.704 8.393 1.00 64.44 365 PRO A O 1
ATOM 2837 N N . LYS A 1 366 ? 13.904 -18.255 9.549 1.00 63.16 366 LYS A N 1
ATOM 2838 C CA . LYS A 1 366 ? 15.003 -19.193 9.873 1.00 63.16 366 LYS A CA 1
ATOM 2839 C C . LYS A 1 366 ? 15.765 -19.731 8.643 1.00 63.16 366 LYS A C 1
ATOM 2841 O O . LYS A 1 366 ? 16.062 -20.925 8.598 1.00 63.16 366 LYS A O 1
ATOM 2846 N N . ASN A 1 367 ? 16.131 -18.865 7.696 1.00 65.69 367 ASN A N 1
ATOM 2847 C CA . ASN A 1 367 ? 16.846 -19.201 6.450 1.00 65.69 367 ASN A CA 1
ATOM 2848 C C . ASN A 1 367 ? 16.033 -20.084 5.479 1.00 65.69 367 ASN A C 1
ATOM 2850 O O . ASN A 1 367 ? 16.600 -20.870 4.718 1.00 65.69 367 ASN A O 1
ATOM 2854 N N . GLN A 1 368 ? 14.704 -19.985 5.518 1.00 75.25 368 GLN A N 1
ATOM 2855 C CA . GLN A 1 368 ? 13.793 -20.604 4.561 1.00 75.25 368 GLN A CA 1
ATOM 2856 C C . GLN A 1 368 ? 12.814 -19.555 4.045 1.00 75.25 368 GLN A C 1
ATOM 2858 O O . GLN A 1 368 ? 11.883 -19.177 4.748 1.00 75.25 368 GLN A O 1
ATOM 2863 N N . LEU A 1 369 ? 12.991 -19.126 2.795 1.00 81.38 369 LEU A N 1
ATOM 2864 C CA . LEU A 1 369 ? 12.095 -18.166 2.155 1.00 81.38 369 LEU A CA 1
ATOM 2865 C C . LEU A 1 369 ? 10.673 -18.732 2.052 1.00 81.38 369 LEU A C 1
ATOM 2867 O O . LEU A 1 369 ? 10.454 -19.827 1.532 1.00 81.38 369 LEU A O 1
ATOM 2871 N N . ALA A 1 370 ? 9.694 -17.963 2.508 1.00 84.25 370 ALA A N 1
ATOM 2872 C CA . ALA A 1 370 ? 8.289 -18.312 2.406 1.00 84.25 370 ALA A CA 1
ATOM 2873 C C . ALA A 1 370 ? 7.463 -17.101 1.980 1.00 84.25 370 ALA A C 1
ATOM 2875 O O . ALA A 1 370 ? 7.687 -15.980 2.432 1.00 84.25 370 ALA A O 1
ATOM 2876 N N . LEU A 1 371 ? 6.488 -17.335 1.104 1.00 86.56 371 LEU A N 1
ATOM 2877 C CA . LEU A 1 371 ? 5.525 -16.315 0.711 1.00 86.56 371 LEU A CA 1
ATOM 2878 C C . LEU A 1 371 ? 4.360 -16.323 1.696 1.00 86.56 371 LEU A C 1
ATOM 2880 O O . LEU A 1 371 ? 3.704 -17.348 1.874 1.00 86.56 371 LEU A O 1
ATOM 2884 N N . GLU A 1 372 ? 4.080 -15.180 2.300 1.00 88.56 372 GLU A N 1
ATOM 2885 C CA . GLU A 1 372 ? 3.024 -15.007 3.286 1.00 88.56 372 GLU A CA 1
ATOM 2886 C C . GLU A 1 372 ? 1.959 -14.039 2.782 1.00 88.56 372 GLU A C 1
ATOM 2888 O O . GLU A 1 372 ? 2.266 -12.973 2.252 1.00 88.56 372 GLU A O 1
ATOM 2893 N N . TYR A 1 373 ? 0.696 -14.415 2.965 1.00 88.62 373 TYR A N 1
ATOM 2894 C CA . TYR A 1 373 ? -0.467 -13.636 2.567 1.00 88.62 373 TYR A CA 1
ATOM 2895 C C . TYR A 1 373 ? -1.501 -13.584 3.691 1.00 88.62 373 TYR A C 1
ATOM 2897 O O . TYR A 1 373 ? -1.827 -14.607 4.305 1.00 88.62 373 TYR A O 1
ATOM 2905 N N . THR A 1 374 ? -2.069 -12.401 3.914 1.00 87.25 374 THR A N 1
ATOM 2906 C CA . THR A 1 374 ? -3.304 -12.228 4.684 1.00 87.25 374 THR A CA 1
ATOM 2907 C C . THR A 1 374 ? -4.302 -11.381 3.892 1.00 87.25 374 THR A C 1
ATOM 2909 O O . THR A 1 374 ? -3.927 -10.344 3.335 1.00 87.25 374 THR A O 1
ATOM 2912 N N . PRO A 1 375 ? -5.587 -11.776 3.858 1.00 82.00 375 PRO A N 1
ATOM 2913 C CA . PRO A 1 375 ? -6.628 -10.973 3.226 1.00 82.00 375 PRO A CA 1
ATOM 2914 C C . PRO A 1 375 ? -6.936 -9.684 3.997 1.00 82.00 375 PRO A C 1
ATOM 2916 O O . PRO A 1 375 ? -7.536 -8.776 3.431 1.00 82.00 375 PRO A O 1
ATOM 2919 N N . HIS A 1 376 ? -6.547 -9.600 5.273 1.00 81.88 376 HIS A N 1
ATOM 2920 C CA . HIS A 1 376 ? -6.939 -8.514 6.166 1.00 81.88 376 HIS A CA 1
ATOM 2921 C C . HIS A 1 376 ? -5.721 -7.920 6.863 1.00 81.88 376 HIS A C 1
ATOM 2923 O O . HIS A 1 376 ? -5.041 -8.609 7.626 1.00 81.88 376 HIS A O 1
ATOM 2929 N N . CYS A 1 377 ? -5.476 -6.640 6.607 1.00 84.94 377 CYS A N 1
ATOM 2930 C CA . CYS A 1 377 ? -4.487 -5.811 7.278 1.00 84.94 377 CYS A CA 1
ATOM 2931 C C . CYS A 1 377 ? -5.177 -4.829 8.242 1.00 84.94 377 CYS A C 1
ATOM 2933 O O . CYS A 1 377 ? -6.293 -4.389 7.945 1.00 84.94 377 CYS A O 1
ATOM 2935 N N . PRO A 1 378 ? -4.553 -4.465 9.379 1.00 82.75 378 PRO A N 1
ATOM 2936 C CA . PRO A 1 378 ? -5.150 -3.525 10.315 1.00 82.75 378 PRO A CA 1
ATOM 2937 C C . PRO A 1 378 ? -5.416 -2.158 9.669 1.00 82.75 378 PRO A C 1
ATOM 2939 O O . PRO A 1 378 ? -4.601 -1.681 8.864 1.00 82.75 378 PRO A O 1
ATOM 2942 N N . PRO A 1 379 ? -6.539 -1.504 10.015 1.00 75.50 379 PRO A N 1
ATOM 2943 C CA . PRO A 1 379 ? -6.896 -0.211 9.446 1.00 75.50 379 PRO A CA 1
ATOM 2944 C C . PRO A 1 379 ? -5.822 0.836 9.767 1.00 75.50 379 PRO A C 1
ATOM 2946 O O . PRO A 1 379 ? -5.363 0.957 10.902 1.00 75.50 379 PRO A O 1
ATOM 2949 N N . GLY A 1 380 ? -5.387 1.568 8.739 1.00 73.19 380 GLY A N 1
ATOM 2950 C CA . GLY A 1 380 ? -4.335 2.585 8.836 1.00 73.19 380 GLY A CA 1
ATOM 2951 C C . GLY A 1 380 ? -2.891 2.066 8.752 1.00 73.19 380 GLY A C 1
ATOM 2952 O O . GLY A 1 380 ? -1.975 2.882 8.712 1.00 73.19 380 GLY A O 1
ATOM 2953 N N . TYR A 1 381 ? -2.664 0.747 8.687 1.00 83.06 381 TYR A N 1
ATOM 2954 C CA . TYR A 1 381 ? -1.313 0.163 8.659 1.00 83.06 381 TYR A CA 1
ATOM 2955 C C . TYR A 1 381 ? -0.851 -0.092 7.219 1.00 83.06 381 TYR A C 1
ATOM 2957 O O . TYR A 1 381 ? 0.245 0.319 6.824 1.00 83.06 381 TYR A O 1
ATOM 2965 N N . CYS A 1 382 ? -1.708 -0.731 6.418 1.00 82.88 382 CYS A N 1
ATOM 2966 C CA . CYS A 1 382 ? -1.485 -0.950 4.991 1.00 82.88 382 CYS A CA 1
ATOM 2967 C C . CYS A 1 382 ? -2.145 0.134 4.138 1.00 82.88 382 CYS A C 1
ATOM 2969 O O . CYS A 1 382 ? -3.178 0.703 4.496 1.00 82.88 382 CYS A O 1
ATOM 2971 N N . ARG A 1 383 ? -1.572 0.369 2.958 1.00 75.31 383 ARG A N 1
ATOM 2972 C CA . ARG A 1 383 ? -2.187 1.179 1.905 1.00 75.31 383 ARG A CA 1
ATOM 2973 C C . ARG A 1 383 ? -3.539 0.605 1.468 1.00 75.31 383 ARG A C 1
ATOM 2975 O O . ARG A 1 383 ? -3.708 -0.605 1.345 1.00 75.31 383 ARG A O 1
ATOM 2982 N N . THR A 1 384 ? -4.501 1.493 1.231 1.00 64.88 384 THR A N 1
ATOM 2983 C CA . THR A 1 384 ? -5.874 1.145 0.830 1.00 64.88 384 THR A CA 1
ATOM 2984 C C . THR A 1 384 ? -6.083 1.170 -0.685 1.00 64.88 384 THR A C 1
ATOM 2986 O O . THR A 1 384 ? -7.123 0.717 -1.162 1.00 64.88 384 THR A O 1
ATOM 2989 N N . ASP A 1 385 ? -5.110 1.659 -1.461 1.00 65.69 385 ASP A N 1
ATOM 2990 C CA . ASP A 1 385 ? -5.155 1.647 -2.920 1.00 65.69 385 ASP A CA 1
ATOM 2991 C C . ASP A 1 385 ? -4.703 0.295 -3.497 1.00 65.69 385 ASP A C 1
ATOM 2993 O O . ASP A 1 385 ? -3.762 -0.334 -3.015 1.00 65.69 385 ASP A O 1
ATOM 2997 N N . THR A 1 386 ? -5.378 -0.168 -4.555 1.00 60.09 386 THR A N 1
ATOM 2998 C CA . THR A 1 386 ? -4.956 -1.360 -5.306 1.00 60.09 386 THR A CA 1
ATOM 2999 C C . THR A 1 386 ? -3.609 -1.075 -5.955 1.00 60.09 386 THR A C 1
ATOM 3001 O O . THR A 1 386 ? -3.520 -0.209 -6.831 1.00 60.09 386 THR A O 1
ATOM 3004 N N . ARG A 1 387 ? -2.561 -1.789 -5.539 1.00 64.50 387 ARG A N 1
ATOM 3005 C CA . ARG A 1 387 ? -1.206 -1.587 -6.055 1.00 64.50 387 ARG A CA 1
ATOM 3006 C C . ARG A 1 387 ? -0.617 -2.847 -6.647 1.00 64.50 387 ARG A C 1
ATOM 3008 O O . ARG A 1 387 ? -0.787 -3.949 -6.133 1.00 64.50 387 ARG A O 1
ATOM 3015 N N . GLU A 1 388 ? 0.156 -2.622 -7.701 1.00 71.62 388 GLU A N 1
ATOM 3016 C CA . GLU A 1 388 ? 1.180 -3.548 -8.150 1.00 71.62 388 GLU A CA 1
ATOM 3017 C C . GLU A 1 388 ? 2.349 -3.489 -7.163 1.00 71.62 388 GLU A C 1
ATOM 3019 O O . GLU A 1 388 ? 3.126 -2.528 -7.160 1.00 71.62 388 GLU A O 1
ATOM 3024 N N . ILE A 1 389 ? 2.464 -4.500 -6.312 1.00 73.19 389 ILE A N 1
ATOM 3025 C CA . ILE A 1 389 ? 3.518 -4.568 -5.302 1.00 73.19 389 ILE A CA 1
ATOM 3026 C C . ILE A 1 389 ? 4.634 -5.439 -5.818 1.00 73.19 389 ILE A C 1
ATOM 3028 O O . ILE A 1 389 ? 4.389 -6.541 -6.306 1.00 73.19 389 ILE A O 1
ATOM 3032 N N . ASN A 1 390 ? 5.861 -4.948 -5.684 1.00 73.56 390 ASN A N 1
ATOM 3033 C CA . ASN A 1 390 ? 7.023 -5.776 -5.920 1.00 73.56 390 ASN A CA 1
ATOM 3034 C C . ASN A 1 390 ? 7.157 -6.763 -4.758 1.00 73.56 390 ASN A C 1
ATOM 3036 O O . ASN A 1 390 ? 7.404 -6.358 -3.628 1.00 73.56 390 ASN A O 1
ATOM 3040 N N . VAL A 1 391 ? 7.016 -8.054 -5.045 1.00 71.94 391 VAL A N 1
ATOM 3041 C CA . VAL A 1 391 ? 7.040 -9.120 -4.032 1.00 71.94 391 VAL A CA 1
ATOM 3042 C C . VAL A 1 391 ? 8.377 -9.151 -3.262 1.00 71.94 391 VAL A C 1
ATOM 3044 O O . VAL A 1 391 ? 8.435 -9.637 -2.138 1.00 71.94 391 VAL A O 1
ATOM 3047 N N . THR A 1 392 ? 9.440 -8.576 -3.837 1.00 67.12 392 THR A N 1
ATOM 3048 C CA . THR A 1 392 ? 10.766 -8.446 -3.206 1.00 67.12 392 THR A CA 1
ATOM 3049 C C . THR A 1 392 ? 10.921 -7.232 -2.281 1.00 67.12 392 THR A C 1
ATOM 3051 O O . THR A 1 392 ? 11.823 -7.231 -1.452 1.00 67.12 392 THR A O 1
ATOM 3054 N N . HIS A 1 393 ? 10.072 -6.204 -2.406 1.00 69.00 393 HIS A N 1
ATOM 3055 C CA . HIS A 1 393 ? 10.135 -4.969 -1.612 1.00 69.00 393 HIS A CA 1
ATOM 3056 C C . HIS A 1 393 ? 8.839 -4.815 -0.812 1.00 69.00 393 HIS A C 1
ATOM 3058 O O . HIS A 1 393 ? 7.849 -4.240 -1.261 1.00 69.00 393 HIS A O 1
ATOM 3064 N N . THR A 1 394 ? 8.840 -5.396 0.380 1.00 65.56 394 THR A N 1
ATOM 3065 C CA . THR A 1 394 ? 7.622 -5.744 1.122 1.00 65.56 394 THR A CA 1
ATOM 3066 C C . THR A 1 394 ? 7.104 -4.610 2.010 1.00 65.56 394 THR A C 1
ATOM 3068 O O . THR A 1 394 ? 5.901 -4.507 2.247 1.00 65.56 394 THR A O 1
ATOM 3071 N N . ASP A 1 395 ? 7.987 -3.706 2.444 1.00 70.31 395 ASP A N 1
ATOM 3072 C CA . ASP A 1 395 ? 7.632 -2.553 3.286 1.00 70.31 395 ASP A CA 1
ATOM 3073 C C . ASP A 1 395 ? 6.976 -1.397 2.504 1.00 70.31 395 ASP A C 1
ATOM 3075 O O . ASP A 1 395 ? 6.485 -0.440 3.107 1.00 70.31 395 ASP A O 1
ATOM 3079 N N . ASP A 1 396 ? 6.904 -1.481 1.170 1.00 74.19 396 ASP A N 1
ATOM 3080 C CA . ASP A 1 396 ? 6.222 -0.484 0.330 1.00 74.19 396 ASP A CA 1
ATOM 3081 C C . ASP A 1 396 ? 4.693 -0.483 0.526 1.00 74.19 396 ASP A C 1
ATOM 3083 O O . ASP A 1 396 ? 4.022 0.515 0.230 1.00 74.19 396 ASP A O 1
ATOM 3087 N N . ILE A 1 397 ? 4.140 -1.588 1.045 1.00 82.56 397 ILE A N 1
ATOM 3088 C CA . ILE A 1 397 ? 2.717 -1.733 1.394 1.00 82.56 397 ILE A CA 1
ATOM 3089 C C . ILE A 1 397 ? 2.373 -0.898 2.633 1.00 82.56 397 ILE A C 1
ATOM 3091 O O . ILE A 1 397 ? 1.244 -0.419 2.775 1.00 82.56 397 ILE A O 1
ATOM 3095 N N . CYS A 1 398 ? 3.343 -0.708 3.526 1.00 86.31 398 CYS A N 1
ATOM 3096 C CA . CYS A 1 398 ? 3.133 -0.083 4.819 1.00 86.31 398 CYS A CA 1
ATOM 3097 C C . CYS A 1 398 ? 3.076 1.452 4.716 1.00 86.31 398 CYS A C 1
ATOM 3099 O O . CYS A 1 398 ? 3.812 2.091 3.954 1.00 86.31 398 CYS A O 1
ATOM 3101 N N . MET A 1 399 ? 2.186 2.071 5.494 1.00 85.44 399 MET A N 1
ATOM 3102 C CA . MET A 1 399 ? 2.085 3.530 5.650 1.00 85.44 399 MET A CA 1
ATOM 3103 C C . MET A 1 399 ? 2.594 3.980 7.021 1.00 85.44 399 MET A C 1
ATOM 3105 O O . MET A 1 399 ? 3.043 3.161 7.809 1.00 85.44 399 MET A O 1
ATOM 3109 N N . SER A 1 400 ? 2.595 5.289 7.294 1.00 83.69 400 SER A N 1
ATOM 3110 C CA . SER A 1 400 ? 2.855 5.857 8.631 1.00 83.69 400 SER A CA 1
ATOM 3111 C C . SER A 1 400 ? 4.094 5.316 9.369 1.00 83.69 400 SER A C 1
ATOM 3113 O O . SER A 1 400 ? 4.088 5.150 10.586 1.00 83.69 400 SER A O 1
ATOM 3115 N N . ASN A 1 401 ? 5.180 5.061 8.629 1.00 88.00 401 ASN A N 1
ATOM 3116 C CA . ASN A 1 401 ? 6.442 4.501 9.138 1.00 88.00 401 ASN A CA 1
ATOM 3117 C C . ASN A 1 401 ? 6.324 3.109 9.787 1.00 88.00 401 ASN A C 1
ATOM 3119 O O . ASN A 1 401 ? 7.174 2.731 10.595 1.00 88.00 401 ASN A O 1
ATOM 3123 N N . HIS A 1 402 ? 5.307 2.344 9.403 1.00 87.56 402 HIS A N 1
ATOM 3124 C CA . HIS A 1 402 ? 5.190 0.927 9.713 1.00 87.56 402 HIS A CA 1
ATOM 3125 C C . HIS A 1 402 ? 6.118 0.062 8.846 1.00 87.56 402 HIS A C 1
ATOM 3127 O O . HIS A 1 402 ? 6.544 0.485 7.767 1.00 87.56 402 HIS A O 1
ATOM 3133 N N . ALA A 1 403 ? 6.419 -1.141 9.331 1.00 88.69 403 ALA A N 1
ATOM 3134 C CA . ALA A 1 403 ? 7.217 -2.171 8.672 1.00 88.69 403 ALA A CA 1
ATOM 3135 C C . ALA A 1 403 ? 6.864 -3.572 9.208 1.00 88.69 403 ALA A C 1
ATOM 3137 O O . ALA A 1 403 ? 6.098 -3.719 10.168 1.00 88.69 403 ALA A O 1
ATOM 3138 N N . GLY A 1 404 ? 7.445 -4.604 8.600 1.00 86.56 404 GLY A N 1
ATOM 3139 C CA . GLY A 1 404 ? 7.361 -5.977 9.097 1.00 86.56 404 GLY A CA 1
ATOM 3140 C C . GLY A 1 404 ? 6.032 -6.676 8.791 1.00 86.56 404 GLY A C 1
ATOM 3141 O O . GLY A 1 404 ? 5.255 -6.266 7.924 1.00 86.56 404 GLY A O 1
ATOM 3142 N N . ILE A 1 405 ? 5.777 -7.784 9.494 1.00 87.81 405 ILE A N 1
ATOM 3143 C CA . ILE A 1 405 ? 4.625 -8.659 9.229 1.00 87.81 405 ILE A CA 1
ATOM 3144 C C . ILE A 1 405 ? 3.315 -7.903 9.484 1.00 87.81 405 ILE A C 1
ATOM 3146 O O . ILE A 1 405 ? 3.105 -7.365 10.571 1.00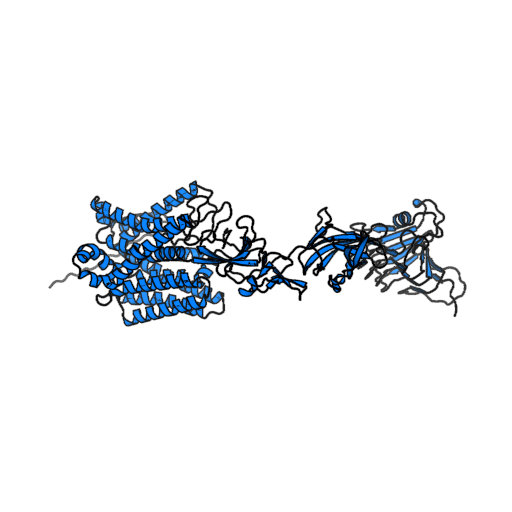 87.81 405 ILE A O 1
ATOM 3150 N N . MET A 1 406 ? 2.439 -7.852 8.474 1.00 86.88 406 MET A N 1
ATOM 3151 C CA . MET A 1 406 ? 1.193 -7.066 8.478 1.00 86.88 406 MET A CA 1
ATOM 3152 C C . MET A 1 406 ? 1.381 -5.578 8.803 1.00 86.88 406 MET A C 1
ATOM 3154 O O . MET A 1 406 ? 0.456 -4.932 9.294 1.00 86.88 406 MET A O 1
ATOM 3158 N N . CYS A 1 407 ? 2.578 -5.031 8.563 1.00 88.19 407 CYS A N 1
ATOM 3159 C CA . CYS A 1 407 ? 2.930 -3.667 8.952 1.00 88.19 407 CYS A CA 1
ATOM 3160 C C . CYS A 1 407 ? 2.778 -3.415 10.471 1.00 88.19 407 CYS A C 1
ATOM 3162 O O . CYS A 1 407 ? 2.639 -2.275 10.905 1.00 88.19 407 CYS A O 1
ATOM 3164 N N . GLY A 1 408 ? 2.779 -4.466 11.302 1.00 87.06 408 GLY A N 1
ATOM 3165 C CA . GLY A 1 408 ? 2.540 -4.364 12.746 1.00 87.06 408 GLY A CA 1
ATOM 3166 C C . GLY A 1 408 ? 3.664 -3.668 13.518 1.00 87.06 408 GLY A C 1
ATOM 3167 O O . GLY A 1 408 ? 3.425 -3.086 14.576 1.00 87.06 408 GLY A O 1
ATOM 3168 N N . GLN A 1 409 ? 4.880 -3.681 12.968 1.00 88.75 409 GLN A N 1
ATOM 3169 C CA . GLN A 1 409 ? 6.077 -3.124 13.590 1.00 88.75 409 GLN A CA 1
ATOM 3170 C C . GLN A 1 409 ? 6.367 -1.711 13.067 1.00 88.75 409 GLN A C 1
ATOM 3172 O O . GLN A 1 409 ? 5.799 -1.263 12.071 1.00 88.75 409 GLN A O 1
ATOM 3177 N N . CYS A 1 410 ? 7.255 -0.988 13.747 1.00 89.44 410 CYS A N 1
ATOM 3178 C CA . CYS A 1 410 ? 7.745 0.312 13.291 1.00 89.44 410 CYS A CA 1
ATOM 3179 C C . CYS A 1 410 ? 9.091 0.160 12.574 1.00 89.44 410 CYS A C 1
ATOM 3181 O O . CYS A 1 410 ? 9.886 -0.713 12.922 1.00 89.44 410 CYS A O 1
ATOM 3183 N N . LYS A 1 411 ? 9.366 1.043 11.607 1.00 89.25 411 LYS A N 1
ATOM 3184 C CA . LYS A 1 411 ? 10.688 1.155 10.969 1.00 89.25 411 LYS A CA 1
ATOM 3185 C C . LYS A 1 411 ? 11.783 1.444 11.998 1.00 89.25 411 LYS A C 1
ATOM 3187 O O . LYS A 1 411 ? 11.527 2.057 13.036 1.00 89.25 411 LYS A O 1
ATOM 3192 N N . GLU A 1 412 ? 13.018 1.068 11.679 1.00 86.19 412 GLU A N 1
ATOM 3193 C CA . GLU A 1 412 ? 14.171 1.355 12.537 1.00 86.19 412 GLU A CA 1
ATOM 3194 C C . GLU A 1 412 ? 14.275 2.856 12.872 1.00 86.19 412 GLU A C 1
ATOM 3196 O O . GLU A 1 412 ? 14.111 3.724 12.012 1.00 86.19 412 GLU A O 1
ATOM 3201 N N . GLY A 1 413 ? 14.511 3.173 14.150 1.00 85.19 413 GLY A N 1
ATOM 3202 C CA . GLY A 1 413 ? 14.540 4.551 14.665 1.00 85.19 413 GLY A CA 1
ATOM 3203 C C . GLY A 1 413 ? 13.165 5.176 14.949 1.00 85.19 413 GLY A C 1
ATOM 3204 O O . GLY A 1 413 ? 13.100 6.302 15.449 1.00 85.19 413 GLY A O 1
ATOM 3205 N N . TYR A 1 414 ? 12.072 4.462 14.671 1.00 88.56 414 TYR A N 1
ATOM 3206 C CA . TYR A 1 414 ? 10.711 4.844 15.046 1.00 88.56 414 TYR A CA 1
ATOM 3207 C C . TYR A 1 414 ? 10.196 3.956 16.179 1.00 88.56 414 TYR A C 1
ATOM 3209 O O . TYR A 1 414 ? 10.715 2.879 16.459 1.00 88.56 414 TYR A O 1
ATOM 3217 N N . SER A 1 415 ? 9.180 4.429 16.889 1.00 89.06 415 SER A N 1
ATOM 3218 C CA . SER A 1 415 ? 8.558 3.701 17.993 1.00 89.06 415 SER A CA 1
ATOM 3219 C C . SER A 1 415 ? 7.054 3.882 17.960 1.00 89.06 415 SER A C 1
ATOM 3221 O O . SER A 1 415 ? 6.542 4.869 17.415 1.00 89.06 415 SER A O 1
ATOM 3223 N N . LYS A 1 416 ? 6.347 2.924 18.558 1.00 87.56 416 LYS A N 1
ATOM 3224 C CA . LYS A 1 416 ? 4.908 3.040 18.730 1.00 87.56 416 LYS A CA 1
ATOM 3225 C C . LYS A 1 416 ? 4.606 4.168 19.720 1.00 87.56 416 LYS A C 1
ATOM 3227 O O . LYS A 1 416 ? 5.376 4.437 20.640 1.00 87.56 416 LYS A O 1
ATOM 3232 N N . THR A 1 417 ? 3.494 4.861 19.520 1.00 84.69 417 THR A N 1
ATOM 3233 C CA . THR A 1 417 ? 3.066 5.946 20.413 1.00 84.69 417 THR A CA 1
ATOM 3234 C C . THR A 1 417 ? 1.741 5.615 21.077 1.00 84.69 417 THR A C 1
ATOM 3236 O O . THR A 1 417 ? 0.938 4.902 20.484 1.00 84.69 417 THR A O 1
ATOM 3239 N N . LEU A 1 418 ? 1.493 6.135 22.284 1.00 76.94 418 LEU A N 1
ATOM 3240 C CA . LEU A 1 418 ? 0.157 6.042 22.888 1.00 76.94 418 LEU A CA 1
ATOM 3241 C C . LEU A 1 418 ? -0.828 6.875 22.075 1.00 76.94 418 LEU A C 1
ATOM 3243 O O . LEU A 1 418 ? -0.460 7.931 21.544 1.00 76.94 418 LEU A O 1
ATOM 3247 N N . PHE A 1 419 ? -2.077 6.414 22.042 1.00 70.75 419 PHE A N 1
ATOM 3248 C CA . PHE A 1 419 ? -3.223 7.119 21.466 1.00 70.75 419 PHE A CA 1
ATOM 3249 C C . PHE A 1 419 ? -3.172 7.308 19.940 1.00 70.75 419 PHE A C 1
ATOM 3251 O O . PHE A 1 419 ? -4.136 7.798 19.359 1.00 70.75 419 PHE A O 1
ATOM 3258 N N . SER A 1 420 ? -2.096 6.908 19.255 1.00 76.31 420 SER A N 1
ATOM 3259 C CA . SER A 1 420 ? -1.994 6.949 17.792 1.00 76.31 420 SER A CA 1
ATOM 3260 C C . SER A 1 420 ? -1.578 5.592 17.235 1.00 76.31 420 SER A C 1
ATOM 3262 O O . SER A 1 420 ? -0.727 4.901 17.794 1.00 76.31 420 SER A O 1
ATOM 3264 N N . SER A 1 421 ? -2.160 5.225 16.093 1.00 76.19 421 SER A N 1
ATOM 3265 C CA . SER A 1 421 ? -1.735 4.061 15.319 1.00 76.19 421 SER A CA 1
ATOM 3266 C C . SER A 1 421 ? -0.366 4.272 14.672 1.00 76.19 421 SER A C 1
ATOM 3268 O O . SER A 1 421 ? 0.358 3.296 14.507 1.00 76.19 421 SER A O 1
ATOM 3270 N N . ASP A 1 422 ? -0.001 5.518 14.366 1.00 83.38 422 ASP A N 1
ATOM 3271 C CA . ASP A 1 422 ? 1.197 5.862 13.599 1.00 83.38 422 ASP A CA 1
ATOM 3272 C C . ASP A 1 422 ? 2.502 5.655 14.392 1.00 83.38 422 ASP A C 1
ATOM 3274 O O . ASP A 1 422 ? 2.562 5.856 15.610 1.00 83.38 422 ASP A O 1
ATOM 3278 N N . CYS A 1 423 ? 3.581 5.317 13.681 1.00 87.25 423 CYS A N 1
ATOM 3279 C CA . CYS A 1 423 ? 4.927 5.230 14.243 1.00 87.25 423 CYS A CA 1
ATOM 3280 C C . CYS A 1 423 ? 5.652 6.587 14.156 1.00 87.25 423 CYS A C 1
ATOM 3282 O O . CYS A 1 423 ? 5.763 7.193 13.084 1.00 87.25 423 CYS A O 1
ATOM 3284 N N . HIS A 1 424 ? 6.218 7.047 15.278 1.00 86.69 424 HIS A N 1
ATOM 3285 C CA . HIS A 1 424 ? 6.941 8.323 15.371 1.00 86.69 424 HIS A CA 1
ATOM 3286 C C . HIS A 1 424 ? 8.369 8.155 15.893 1.00 86.69 424 HIS A C 1
ATOM 3288 O O . HIS A 1 424 ? 8.687 7.211 16.610 1.00 86.69 424 HIS A O 1
ATOM 3294 N N . ASN A 1 425 ? 9.244 9.097 15.536 1.00 87.12 425 ASN A N 1
ATOM 3295 C CA . ASN A 1 425 ? 10.607 9.138 16.057 1.00 87.12 425 ASN A CA 1
ATOM 3296 C C . ASN A 1 425 ? 10.602 9.684 17.495 1.00 87.12 425 ASN A C 1
ATOM 3298 O O . ASN A 1 425 ? 10.214 10.833 17.733 1.00 87.12 425 ASN A O 1
ATOM 3302 N N . CYS A 1 426 ? 11.054 8.855 18.437 1.00 81.56 426 CYS A N 1
ATOM 3303 C CA . CYS A 1 426 ? 10.994 9.117 19.872 1.00 81.56 426 CYS A CA 1
ATOM 3304 C C . CYS A 1 426 ? 12.363 9.414 20.521 1.00 81.56 426 CYS A C 1
ATOM 3306 O O . CYS A 1 426 ? 12.486 9.315 21.740 1.00 81.56 426 CYS A O 1
ATOM 3308 N N . ASN A 1 427 ? 13.377 9.841 19.753 1.00 80.00 427 ASN A N 1
ATOM 3309 C CA . ASN A 1 427 ? 14.750 10.047 20.252 1.00 80.00 427 ASN A CA 1
ATOM 3310 C C . ASN A 1 427 ? 14.924 11.151 21.326 1.00 80.00 427 ASN A C 1
ATOM 3312 O O . ASN A 1 427 ? 15.939 11.177 22.022 1.00 80.00 427 ASN A O 1
ATOM 3316 N N . ASN A 1 428 ? 13.966 12.069 21.497 1.00 77.00 428 ASN A N 1
ATOM 3317 C CA . ASN A 1 428 ? 14.119 13.232 22.384 1.00 77.00 428 ASN A CA 1
ATOM 3318 C C . ASN A 1 428 ? 13.539 13.010 23.793 1.00 77.00 428 ASN A C 1
ATOM 3320 O O . ASN A 1 428 ? 12.418 13.429 24.091 1.00 77.00 428 ASN A O 1
ATOM 3324 N N . ASN A 1 429 ? 14.351 12.462 24.701 1.00 70.31 429 ASN A N 1
ATOM 3325 C CA . ASN A 1 429 ? 13.950 12.150 26.084 1.00 70.31 429 ASN A CA 1
ATOM 3326 C C . ASN A 1 429 ? 13.387 13.351 26.879 1.00 70.31 429 ASN A C 1
ATOM 3328 O O . ASN A 1 429 ? 12.436 13.192 27.643 1.00 70.31 429 ASN A O 1
ATOM 3332 N N . ILE A 1 430 ? 13.914 14.568 26.679 1.00 71.62 430 ILE A N 1
ATOM 3333 C CA . ILE A 1 430 ? 13.455 15.781 27.392 1.00 71.62 430 ILE A CA 1
ATOM 3334 C C . ILE A 1 430 ? 12.003 16.127 27.027 1.00 71.62 430 ILE A C 1
ATOM 3336 O O . ILE A 1 430 ? 11.204 16.496 27.891 1.00 71.62 430 ILE A O 1
ATOM 3340 N N . LYS A 1 431 ? 11.643 15.972 25.747 1.00 70.94 431 LYS A N 1
ATOM 3341 C CA . LYS A 1 431 ? 10.289 16.248 25.258 1.00 70.94 431 LYS A CA 1
ATOM 3342 C C . LYS A 1 431 ? 9.289 15.257 25.856 1.00 70.94 431 LYS A C 1
ATOM 3344 O O . LYS A 1 431 ? 8.219 15.680 26.281 1.00 70.94 431 LYS A O 1
ATOM 3349 N N . ASN A 1 432 ? 9.663 13.981 25.965 1.00 69.94 432 ASN A N 1
ATOM 3350 C CA . ASN A 1 432 ? 8.798 12.920 26.493 1.00 69.94 432 ASN A CA 1
ATOM 3351 C C . ASN A 1 432 ? 8.460 13.144 27.980 1.00 69.94 432 ASN A C 1
ATOM 3353 O O . ASN A 1 432 ? 7.299 13.044 28.374 1.00 69.94 432 ASN A O 1
ATOM 3357 N N . ILE A 1 433 ? 9.444 13.546 28.797 1.00 72.75 433 ILE A N 1
ATOM 3358 C CA . ILE A 1 433 ? 9.229 13.852 30.226 1.00 72.75 433 ILE A CA 1
ATOM 3359 C C . ILE A 1 433 ? 8.319 15.075 30.404 1.00 72.75 433 ILE A C 1
ATOM 3361 O O . ILE A 1 433 ? 7.395 15.051 31.221 1.00 72.75 433 ILE A O 1
ATOM 3365 N N . SER A 1 434 ? 8.541 16.139 29.625 1.00 73.56 434 SER A N 1
ATOM 3366 C CA . SER A 1 434 ? 7.685 17.333 29.657 1.00 73.56 434 SER A CA 1
ATOM 3367 C C . SER A 1 434 ? 6.232 16.998 29.301 1.00 73.56 434 SER A C 1
ATOM 3369 O O . SER A 1 434 ? 5.301 17.479 29.954 1.00 73.56 434 SER A O 1
ATOM 3371 N N . LEU A 1 435 ? 6.034 16.120 28.317 1.00 72.25 435 LEU A N 1
ATOM 3372 C CA . LEU A 1 435 ? 4.711 15.712 27.862 1.00 72.25 435 LEU A CA 1
ATOM 3373 C C . LEU A 1 435 ? 4.000 14.826 28.898 1.00 72.25 435 LEU A C 1
ATOM 3375 O O . LEU A 1 435 ? 2.800 14.990 29.116 1.00 72.25 435 LEU A O 1
ATOM 3379 N N . LEU A 1 436 ? 4.730 13.953 29.605 1.00 76.25 436 LEU A N 1
ATOM 3380 C CA . LEU A 1 436 ? 4.180 13.172 30.719 1.00 76.25 436 LEU A CA 1
ATOM 3381 C C . LEU A 1 436 ? 3.672 14.088 31.844 1.00 76.25 436 LEU A C 1
ATOM 3383 O O . LEU A 1 436 ? 2.561 13.908 32.348 1.00 76.25 436 LEU A O 1
ATOM 3387 N N . GLY A 1 437 ? 4.455 15.114 32.197 1.00 78.94 437 GLY A N 1
ATOM 3388 C CA . GLY A 1 437 ? 4.047 16.130 33.169 1.00 78.94 437 GLY A CA 1
ATOM 3389 C C . GLY A 1 437 ? 2.773 16.866 32.743 1.00 78.94 437 GLY A C 1
ATOM 3390 O O . GLY A 1 437 ? 1.867 17.062 33.556 1.00 78.94 437 GLY A O 1
ATOM 3391 N N . PHE A 1 438 ? 2.658 17.205 31.456 1.00 80.56 438 PHE A N 1
ATOM 3392 C CA . PHE A 1 438 ? 1.460 17.836 30.901 1.00 80.56 438 PHE A CA 1
ATOM 3393 C C . PHE A 1 438 ? 0.212 16.946 31.016 1.00 80.56 438 PHE A C 1
ATOM 3395 O O . PHE A 1 438 ? -0.851 17.450 31.386 1.00 80.56 438 PHE A O 1
ATOM 3402 N N . ILE A 1 439 ? 0.323 15.635 30.768 1.00 78.25 439 ILE A N 1
ATOM 3403 C CA . ILE A 1 439 ? -0.798 14.688 30.915 1.00 78.25 439 ILE A CA 1
ATOM 3404 C C . ILE A 1 439 ? -1.267 14.619 32.364 1.00 78.25 439 ILE A C 1
ATOM 3406 O O . ILE A 1 439 ? -2.470 14.693 32.618 1.00 78.25 439 ILE A O 1
ATOM 3410 N N . VAL A 1 440 ? -0.343 14.505 33.320 1.00 82.94 440 VAL A N 1
ATOM 3411 C CA . VAL A 1 440 ? -0.689 14.428 34.748 1.00 82.94 440 VAL A CA 1
ATOM 3412 C C . VAL A 1 440 ? -1.407 15.704 35.195 1.00 82.94 440 VAL A C 1
ATOM 3414 O O . VAL A 1 440 ? -2.482 15.630 35.793 1.00 82.94 440 VAL A O 1
ATOM 3417 N N . VAL A 1 441 ? -0.873 16.880 34.847 1.00 84.94 441 VAL A N 1
ATOM 3418 C CA . VAL A 1 441 ? -1.494 18.172 35.187 1.00 84.94 441 VAL A CA 1
ATOM 3419 C C . VAL A 1 441 ? -2.864 18.324 34.523 1.00 84.94 441 VAL A C 1
ATOM 3421 O O . VAL A 1 441 ? -3.826 18.711 35.190 1.00 84.94 441 VAL A O 1
ATOM 3424 N N . SER A 1 442 ? -2.982 17.974 33.241 1.00 81.06 442 SER A N 1
ATOM 3425 C CA . SER A 1 442 ? -4.247 18.048 32.499 1.00 81.06 442 SER A CA 1
ATOM 3426 C C . SER A 1 442 ? -5.293 17.075 33.047 1.00 81.06 442 SER A C 1
ATOM 3428 O O . SER A 1 442 ? -6.461 17.437 33.158 1.00 81.06 442 SER A O 1
ATOM 3430 N N . SER A 1 443 ? -4.878 15.881 33.478 1.00 82.44 443 SER A N 1
ATOM 3431 C CA . SER A 1 443 ? -5.746 14.878 34.112 1.00 82.44 443 SER A CA 1
ATOM 3432 C C . SER A 1 443 ? -6.309 15.366 35.443 1.00 82.44 443 SER A C 1
ATOM 3434 O O . SER A 1 443 ? -7.508 15.246 35.698 1.00 82.44 443 SER A O 1
ATOM 3436 N N . ILE A 1 444 ? -5.468 15.984 36.277 1.00 85.69 444 ILE A N 1
ATOM 3437 C CA . ILE A 1 444 ? -5.909 16.584 37.541 1.00 85.69 444 ILE A CA 1
ATOM 3438 C C . ILE A 1 444 ? -6.867 17.749 37.266 1.00 85.69 444 ILE A C 1
ATOM 3440 O O . ILE A 1 444 ? -7.933 17.824 37.880 1.00 85.69 444 ILE A O 1
ATOM 3444 N N . LEU A 1 445 ? -6.527 18.634 36.323 1.00 86.19 445 LEU A N 1
ATOM 3445 C CA . LEU A 1 445 ? -7.378 19.761 35.939 1.00 86.19 445 LEU A CA 1
ATOM 3446 C C . LEU A 1 445 ? -8.745 19.287 35.431 1.00 86.19 445 LEU A C 1
ATOM 3448 O O . LEU A 1 445 ? -9.768 19.829 35.845 1.00 86.19 445 LEU A O 1
ATOM 3452 N N . TYR A 1 446 ? -8.771 18.257 34.586 1.00 86.00 446 TYR A N 1
ATOM 3453 C CA . TYR A 1 446 ? -9.995 17.658 34.062 1.00 86.00 446 TYR A CA 1
ATOM 3454 C C . TYR A 1 446 ? -10.899 17.137 35.182 1.00 86.00 446 TYR A C 1
ATOM 3456 O O . TYR A 1 446 ? -12.075 17.496 35.241 1.00 86.00 446 TYR A O 1
ATOM 3464 N N . ILE A 1 447 ? -10.347 16.385 36.140 1.00 86.38 447 ILE A N 1
ATOM 3465 C CA . ILE A 1 447 ? -11.110 15.897 37.297 1.00 86.38 447 ILE A CA 1
ATOM 3466 C C . ILE A 1 447 ? -11.657 17.067 38.127 1.00 86.38 447 ILE A C 1
ATOM 3468 O O . ILE A 1 447 ? -12.837 17.075 38.485 1.00 86.38 447 ILE A O 1
ATOM 3472 N N . VAL A 1 448 ? -10.839 18.088 38.404 1.00 83.94 448 VAL A N 1
ATOM 3473 C CA . VAL A 1 448 ? -11.275 19.285 39.145 1.00 83.94 448 VAL A CA 1
ATOM 3474 C C . VAL A 1 448 ? -12.393 20.026 38.403 1.00 83.94 448 VAL A C 1
ATOM 3476 O O . VAL A 1 448 ? -13.341 20.493 39.038 1.00 83.94 448 VAL A O 1
ATOM 3479 N N . LEU A 1 449 ? -12.334 20.108 37.072 1.00 84.19 449 LEU A N 1
ATOM 3480 C CA . LEU A 1 449 ? -13.393 20.701 36.254 1.00 84.19 449 LEU A CA 1
ATOM 3481 C C . LEU A 1 449 ? -14.695 19.895 36.332 1.00 84.19 449 LEU A C 1
ATOM 3483 O O . LEU A 1 449 ? -15.752 20.503 36.502 1.00 84.19 449 LEU A O 1
ATOM 3487 N N . LEU A 1 450 ? -14.642 18.557 36.295 1.00 85.06 450 LEU A N 1
ATOM 3488 C CA . LEU A 1 450 ? -15.831 17.710 36.471 1.00 85.06 450 LEU A CA 1
ATOM 3489 C C . LEU A 1 450 ? -16.523 17.973 37.818 1.00 85.06 450 LEU A C 1
ATOM 3491 O O . LEU A 1 450 ? -17.749 18.115 37.865 1.00 85.06 450 LEU A O 1
ATOM 3495 N N . PHE A 1 451 ? -15.741 18.114 38.894 1.00 83.69 451 PHE A N 1
ATOM 3496 C CA . PHE A 1 451 ? -16.247 18.489 40.218 1.00 83.69 451 PHE A CA 1
ATOM 3497 C C . PHE A 1 451 ? -16.864 19.895 40.232 1.00 83.69 451 PHE A C 1
ATOM 3499 O O . PHE A 1 451 ? -18.005 20.071 40.664 1.00 83.69 451 PHE A O 1
ATOM 3506 N N . CYS A 1 452 ? -16.143 20.899 39.724 1.00 80.88 452 CYS A N 1
ATOM 3507 C CA . CYS A 1 452 ? -16.574 22.299 39.740 1.00 80.88 452 CYS A CA 1
ATOM 3508 C C . CYS A 1 452 ? -17.825 22.562 38.890 1.00 80.88 452 CYS A C 1
ATOM 3510 O O . CYS A 1 452 ? -18.680 23.358 39.282 1.00 80.88 452 CYS A O 1
ATOM 3512 N N . LEU A 1 453 ? -17.921 21.921 37.722 1.00 81.31 453 LEU A N 1
ATOM 3513 C CA . LEU A 1 453 ? -19.017 22.106 36.770 1.00 81.31 453 LEU A CA 1
ATOM 3514 C C . LEU A 1 453 ? -20.213 21.189 37.053 1.00 81.31 453 LEU A C 1
ATOM 3516 O O . LEU A 1 453 ? -21.277 21.383 36.470 1.00 81.31 453 LEU A O 1
ATOM 3520 N N . LYS A 1 454 ? -20.059 20.199 37.948 1.00 79.56 454 LYS A N 1
ATOM 3521 C CA . LYS A 1 454 ? -21.034 19.115 38.176 1.00 79.56 454 LYS A CA 1
ATOM 3522 C C . LYS A 1 454 ? -21.470 18.456 36.868 1.00 79.56 454 LYS A C 1
ATOM 3524 O O . LYS A 1 454 ? -22.640 18.105 36.684 1.00 79.56 454 LYS A O 1
ATOM 3529 N N . PHE A 1 455 ? -20.505 18.297 35.969 1.00 84.06 455 PHE A N 1
ATOM 3530 C CA . PHE A 1 455 ? -20.694 17.662 34.680 1.00 84.06 455 PHE A CA 1
ATOM 3531 C C . PHE A 1 455 ? -20.706 16.143 34.891 1.00 84.06 455 PHE A C 1
ATOM 3533 O O . PHE A 1 455 ? -19.692 15.471 34.743 1.00 84.06 455 PHE A O 1
ATOM 3540 N N . THR A 1 456 ? -21.843 15.618 35.360 1.00 86.75 456 THR A N 1
ATOM 3541 C CA . THR A 1 456 ? -22.008 14.209 35.748 1.00 86.75 456 THR A CA 1
ATOM 3542 C C . THR A 1 456 ? -23.186 13.551 35.042 1.00 86.75 456 THR A C 1
ATOM 3544 O O . THR A 1 456 ? -24.176 14.201 34.681 1.00 86.75 456 THR A O 1
ATOM 3547 N N . ILE A 1 457 ? -23.123 12.224 34.913 1.00 87.44 457 ILE A N 1
ATOM 3548 C CA . ILE A 1 457 ? -24.157 11.429 34.243 1.00 87.44 457 ILE A CA 1
ATOM 3549 C C . ILE A 1 457 ? -25.540 11.544 34.899 1.00 87.44 457 ILE A C 1
ATOM 3551 O O . ILE A 1 457 ? -26.559 11.466 34.215 1.00 87.44 457 ILE A O 1
ATOM 3555 N N . ASN A 1 458 ? -25.590 11.836 36.202 1.00 85.62 458 ASN A N 1
ATOM 3556 C CA . ASN A 1 458 ? -26.829 12.020 36.962 1.00 85.62 458 ASN A CA 1
ATOM 3557 C C . ASN A 1 458 ? -27.722 13.142 36.383 1.00 85.62 458 ASN A C 1
ATOM 3559 O O . ASN A 1 458 ? -28.945 13.110 36.502 1.00 85.62 458 ASN A O 1
ATOM 3563 N N . ARG A 1 459 ? -27.126 14.135 35.705 1.00 84.94 459 ARG A N 1
ATOM 3564 C CA . ARG A 1 459 ? -27.865 15.211 35.020 1.00 84.94 459 ARG A CA 1
ATOM 3565 C C . ARG A 1 459 ? -28.523 14.764 33.711 1.00 84.94 459 ARG A C 1
ATOM 3567 O O . ARG A 1 459 ? -29.383 15.479 33.207 1.00 84.94 459 ARG A O 1
ATOM 3574 N N . GLY A 1 460 ? -28.116 13.627 33.149 1.00 84.50 460 GLY A N 1
ATOM 3575 C CA . GLY A 1 460 ? -28.709 13.014 31.957 1.00 84.50 460 GLY A CA 1
ATOM 3576 C C . GLY A 1 460 ? -28.310 13.617 30.606 1.00 84.50 460 GLY A C 1
ATOM 3577 O O . GLY A 1 460 ? -28.749 13.107 29.586 1.00 84.50 460 GLY A O 1
ATOM 3578 N N . THR A 1 461 ? -27.473 14.659 30.566 1.00 87.62 461 THR A N 1
ATOM 3579 C CA . THR A 1 461 ? -27.069 15.339 29.310 1.00 87.62 461 THR A CA 1
ATOM 3580 C C . THR A 1 461 ? -25.949 14.635 28.535 1.00 87.62 461 THR A C 1
ATOM 3582 O O . THR A 1 461 ? -25.774 14.915 27.357 1.00 87.62 461 THR A O 1
ATOM 3585 N N . MET A 1 462 ? -25.200 13.724 29.168 1.00 85.69 462 MET A N 1
ATOM 3586 C CA . MET A 1 462 ? -24.032 13.065 28.559 1.00 85.69 462 MET A CA 1
ATOM 3587 C C . MET A 1 462 ? -24.358 11.815 27.732 1.00 85.69 462 MET A C 1
ATOM 3589 O O . MET A 1 462 ? -23.602 11.493 26.826 1.00 85.69 462 MET A O 1
ATOM 3593 N N . GLY A 1 463 ? -25.441 11.095 28.056 1.00 87.00 463 GLY A N 1
ATOM 3594 C CA . GLY A 1 463 ? -25.698 9.745 27.528 1.00 87.00 463 GLY A CA 1
ATOM 3595 C C . GLY A 1 463 ? -25.705 9.686 25.999 1.00 87.00 463 GLY A C 1
ATOM 3596 O O . GLY A 1 463 ? -24.846 9.036 25.408 1.00 87.00 463 GLY A O 1
ATOM 3597 N N . GLY A 1 464 ? -26.612 10.442 25.373 1.00 88.38 464 GLY A N 1
ATOM 3598 C CA . GLY A 1 464 ? -26.734 10.495 23.914 1.00 88.38 464 GLY A CA 1
ATOM 3599 C C . GLY A 1 464 ? -25.494 11.037 23.201 1.00 88.38 464 GLY A C 1
ATOM 3600 O O . GLY A 1 464 ? -25.155 10.563 22.124 1.00 88.38 464 GLY A O 1
ATOM 3601 N N . LEU A 1 465 ? -24.785 11.986 23.817 1.00 89.38 465 LEU A N 1
ATOM 3602 C CA . LEU A 1 465 ? -23.570 12.567 23.251 1.00 89.38 465 LEU A CA 1
ATOM 3603 C C . LEU A 1 465 ? -22.403 11.559 23.232 1.00 89.38 465 LEU A C 1
ATOM 3605 O O . LEU A 1 465 ? -21.688 11.484 22.238 1.00 89.38 465 LEU A O 1
ATOM 3609 N N . ILE A 1 466 ? -22.237 10.758 24.292 1.00 89.50 466 ILE A N 1
ATOM 3610 C CA . ILE A 1 466 ? -21.185 9.730 24.358 1.00 89.50 466 ILE A CA 1
ATOM 3611 C C . ILE A 1 466 ? -21.504 8.599 23.378 1.00 89.50 466 ILE A C 1
ATOM 3613 O O . ILE A 1 466 ? -20.624 8.159 22.650 1.00 89.50 466 ILE A O 1
ATOM 3617 N N . LEU A 1 467 ? -22.770 8.175 23.297 1.00 90.50 467 LEU A N 1
ATOM 3618 C CA . LEU A 1 467 ? -23.192 7.179 22.311 1.00 90.50 467 LEU A CA 1
ATOM 3619 C C . LEU A 1 467 ? -22.963 7.668 20.872 1.00 90.50 467 LEU A C 1
ATOM 3621 O O . LEU A 1 467 ? -22.471 6.910 20.043 1.00 90.50 467 LEU A O 1
ATOM 3625 N N . TRP A 1 468 ? -23.297 8.928 20.579 1.00 90.62 468 TRP A N 1
ATOM 3626 C CA . TRP A 1 468 ? -23.035 9.535 19.273 1.00 90.62 468 TRP A CA 1
ATOM 3627 C C . TRP A 1 468 ? -21.539 9.522 18.936 1.00 90.62 468 TRP A C 1
ATOM 3629 O O . TRP A 1 468 ? -21.178 9.076 17.849 1.00 90.62 468 TRP A O 1
ATOM 3639 N N . TYR A 1 469 ? -20.680 9.942 19.872 1.00 88.50 469 TYR A N 1
ATOM 3640 C CA . TYR A 1 469 ? -19.225 9.952 19.689 1.00 88.50 469 TYR A CA 1
ATOM 3641 C C . TYR A 1 469 ? -18.650 8.543 19.447 1.00 88.50 469 TYR A C 1
ATOM 3643 O O . TYR A 1 469 ? -17.843 8.331 18.541 1.00 88.50 469 TYR A O 1
ATOM 3651 N N . ASP A 1 470 ? -19.102 7.556 20.215 1.00 88.38 470 ASP A N 1
ATOM 3652 C CA . ASP A 1 470 ? -18.622 6.182 20.080 1.00 88.38 470 ASP A CA 1
ATOM 3653 C C . ASP A 1 470 ? -18.963 5.588 18.705 1.00 88.38 470 ASP A C 1
ATOM 3655 O O . ASP A 1 470 ? -18.132 4.939 18.085 1.00 88.38 470 ASP A O 1
ATOM 3659 N N . VAL A 1 471 ? -20.168 5.830 18.182 1.00 89.69 471 VAL A N 1
ATOM 3660 C CA . VAL A 1 471 ? -20.562 5.282 16.872 1.00 89.69 471 VAL A CA 1
ATOM 3661 C C . VAL A 1 471 ? -19.923 6.068 15.724 1.00 89.69 471 VAL A C 1
ATOM 3663 O O . VAL A 1 471 ? -19.463 5.471 14.751 1.00 89.69 471 VAL A O 1
ATOM 3666 N N . ILE A 1 472 ? -19.869 7.403 15.821 1.00 87.44 472 ILE A N 1
ATOM 3667 C CA . ILE A 1 472 ? -19.304 8.256 14.763 1.00 87.44 472 ILE A CA 1
ATOM 3668 C C . ILE A 1 472 ? -17.799 8.000 14.592 1.00 87.44 472 ILE A C 1
ATOM 3670 O O . ILE A 1 472 ? -17.317 7.983 13.465 1.00 87.44 472 ILE A O 1
ATOM 3674 N N . SER A 1 473 ? -17.071 7.735 15.684 1.00 83.44 473 SER A N 1
ATOM 3675 C CA . SER A 1 473 ? -15.630 7.442 15.654 1.00 83.44 473 SER A CA 1
ATOM 3676 C C . SER A 1 473 ? -15.285 6.082 15.035 1.00 83.44 473 SER A C 1
ATOM 3678 O O . SER A 1 473 ? -14.184 5.932 14.513 1.00 83.44 473 SER A O 1
ATOM 3680 N N . LEU A 1 474 ? -16.227 5.131 15.036 1.00 85.62 474 LEU A N 1
ATOM 3681 C CA . LEU A 1 474 ? -16.108 3.813 14.395 1.00 85.62 474 LEU A CA 1
ATOM 3682 C C . LEU A 1 474 ? -16.647 3.790 12.952 1.00 85.62 474 LEU A C 1
ATOM 3684 O O . LEU A 1 474 ? -16.680 2.741 12.313 1.00 85.62 474 LEU A O 1
ATOM 3688 N N . THR A 1 475 ? -17.132 4.922 12.431 1.00 85.44 475 THR A N 1
ATOM 3689 C CA . THR A 1 475 ? -17.731 4.981 11.092 1.00 85.44 475 THR A CA 1
ATOM 3690 C C . THR A 1 475 ? -16.660 5.293 10.028 1.00 85.44 475 THR A C 1
ATOM 3692 O O . THR A 1 475 ? -16.033 6.352 10.111 1.00 85.44 475 THR A O 1
ATOM 3695 N N . PRO A 1 476 ? -16.503 4.472 8.965 1.00 80.12 476 PRO A N 1
ATOM 3696 C CA . PRO A 1 476 ? -15.467 4.673 7.938 1.00 80.12 476 PRO A CA 1
ATOM 3697 C C . PRO A 1 476 ? -15.519 6.031 7.220 1.00 80.12 476 PRO A C 1
ATOM 3699 O O . PRO A 1 476 ? -14.489 6.586 6.847 1.00 80.12 476 PRO A O 1
ATOM 3702 N N . SER A 1 477 ? -16.715 6.607 7.043 1.00 80.06 477 SER A N 1
ATOM 3703 C CA . SER A 1 477 ? -16.884 7.926 6.412 1.00 80.06 477 SER A CA 1
ATOM 3704 C C . SER A 1 477 ? -16.217 9.056 7.195 1.00 80.06 477 SER A C 1
ATOM 3706 O O . SER A 1 477 ? -15.759 10.041 6.618 1.00 80.06 477 SER A O 1
ATOM 3708 N N . VAL A 1 478 ? -16.141 8.909 8.515 1.00 78.94 478 VAL A N 1
ATOM 3709 C CA . VAL A 1 478 ? -15.520 9.887 9.407 1.00 78.94 478 VAL A CA 1
ATOM 3710 C C . VAL A 1 478 ? -14.017 9.671 9.439 1.00 78.94 478 VAL A C 1
ATOM 3712 O O . VAL A 1 478 ? -13.279 10.646 9.395 1.00 78.94 478 VAL A O 1
ATOM 3715 N N . GLU A 1 479 ? -13.548 8.422 9.439 1.00 75.88 479 GLU A N 1
ATOM 3716 C CA . GLU A 1 479 ? -12.120 8.120 9.292 1.00 75.88 479 GLU A CA 1
ATOM 3717 C C . GLU A 1 479 ? -11.548 8.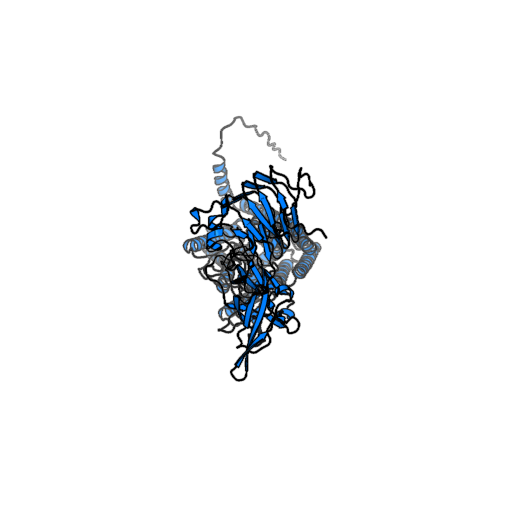760 8.020 1.00 75.88 479 GLU A C 1
ATOM 3719 O O . GLU A 1 479 ? -10.564 9.496 8.092 1.00 75.88 479 GLU A O 1
ATOM 3724 N N . LEU A 1 480 ? -12.239 8.601 6.888 1.00 74.44 480 LEU A N 1
ATOM 3725 C CA . LEU A 1 480 ? -11.900 9.263 5.630 1.00 74.44 480 LEU A CA 1
ATOM 3726 C C . LEU A 1 480 ? -11.805 10.793 5.789 1.00 74.44 480 LEU A C 1
ATOM 3728 O O . LEU A 1 480 ? -10.779 11.389 5.460 1.00 74.44 480 LEU A O 1
ATOM 3732 N N . LEU A 1 481 ? -12.825 11.437 6.364 1.00 79.50 481 LEU A N 1
ATOM 3733 C CA . LEU A 1 481 ? -12.823 12.888 6.591 1.00 79.50 481 LEU A CA 1
ATOM 3734 C C . LEU A 1 481 ? -11.614 13.350 7.428 1.00 79.50 481 LEU A C 1
ATOM 3736 O O . LEU A 1 481 ? -11.021 14.397 7.160 1.00 79.50 481 LEU A O 1
ATOM 3740 N N . MET A 1 482 ? -11.234 12.559 8.432 1.00 74.19 482 MET A N 1
ATOM 3741 C CA . MET A 1 482 ? -10.118 12.847 9.338 1.00 74.19 482 MET A CA 1
ATOM 3742 C C . MET A 1 482 ? -8.755 12.685 8.653 1.00 74.19 482 MET A C 1
ATOM 3744 O O . MET A 1 482 ? -7.794 13.334 9.071 1.00 74.19 482 MET A O 1
ATOM 3748 N N . THR A 1 483 ? -8.662 11.852 7.608 1.00 70.50 483 THR A N 1
ATOM 3749 C CA . THR A 1 483 ? -7.456 11.744 6.768 1.00 70.50 483 THR A CA 1
ATOM 3750 C C . THR A 1 483 ? -7.299 12.930 5.818 1.00 70.50 483 THR A C 1
ATOM 3752 O O . THR A 1 483 ? -6.182 13.408 5.625 1.00 70.50 483 THR A O 1
ATOM 3755 N N . HIS A 1 484 ? -8.401 13.460 5.277 1.00 73.19 484 HIS A N 1
ATOM 3756 C CA . HIS A 1 484 ? -8.365 14.581 4.335 1.00 73.19 484 HIS A CA 1
ATOM 3757 C C . HIS A 1 484 ? -8.271 15.959 5.010 1.00 73.19 484 HIS A C 1
ATOM 3759 O O . HIS A 1 484 ? -7.711 16.884 4.419 1.00 73.19 484 HIS A O 1
ATOM 3765 N N . SER A 1 485 ? -8.788 16.130 6.237 1.00 75.56 485 SER A N 1
ATOM 3766 C CA . SER A 1 485 ? -8.829 17.434 6.913 1.00 75.56 485 SER A CA 1
ATOM 3767 C C . SER A 1 485 ? -8.407 17.397 8.382 1.00 75.56 485 SER A C 1
ATOM 3769 O O . SER A 1 485 ? -9.104 16.898 9.269 1.00 75.56 485 SER A O 1
ATOM 3771 N N . ASN A 1 486 ? -7.293 18.076 8.665 1.00 76.56 486 ASN A N 1
ATOM 3772 C CA . ASN A 1 486 ? -6.764 18.233 10.020 1.00 76.56 486 ASN A CA 1
ATOM 3773 C C . ASN A 1 486 ? -7.704 19.018 10.955 1.00 76.56 486 ASN A C 1
ATOM 3775 O O . ASN A 1 486 ? -7.672 18.813 12.164 1.00 76.56 486 ASN A O 1
ATOM 3779 N N . ILE A 1 487 ? -8.555 19.909 10.431 1.00 80.81 487 ILE A N 1
ATOM 3780 C CA . ILE A 1 487 ? -9.452 20.729 11.266 1.00 80.81 487 ILE A CA 1
ATOM 3781 C C . ILE A 1 487 ? -10.498 19.845 11.950 1.00 80.81 487 ILE A C 1
ATOM 3783 O O . ILE A 1 487 ? -10.679 19.932 13.166 1.00 80.81 487 ILE A O 1
ATOM 3787 N N . PHE A 1 488 ? -11.139 18.952 11.189 1.00 76.56 488 PHE A N 1
ATOM 3788 C CA . PHE A 1 488 ? -12.097 17.993 11.744 1.00 76.56 488 PHE A CA 1
ATOM 3789 C C . PHE A 1 488 ? -11.413 17.010 12.693 1.00 76.56 488 PHE A C 1
ATOM 3791 O O . PHE A 1 488 ? -11.983 16.693 13.737 1.00 76.56 488 PHE A O 1
ATOM 3798 N N . LYS A 1 489 ? -10.156 16.641 12.398 1.00 75.00 489 LYS A N 1
ATOM 3799 C CA . LYS A 1 489 ? -9.302 15.839 13.282 1.00 75.00 489 LYS A CA 1
ATOM 3800 C C . LYS A 1 489 ? -9.189 16.424 14.683 1.00 75.00 489 LYS A C 1
ATOM 3802 O O . LYS A 1 489 ? -9.568 15.777 15.657 1.00 75.00 489 LYS A O 1
ATOM 3807 N N . TYR A 1 490 ? -8.742 17.671 14.791 1.00 75.00 490 TYR A N 1
ATOM 3808 C CA . TYR A 1 490 ? -8.613 18.333 16.089 1.00 75.00 490 TYR A CA 1
ATOM 3809 C C . TYR A 1 490 ? -9.964 18.611 16.756 1.00 75.00 490 TYR A C 1
ATOM 3811 O O . TYR A 1 490 ? -10.066 18.531 17.979 1.00 75.00 490 TYR A O 1
ATOM 3819 N N . PHE A 1 491 ? -11.004 18.905 15.974 1.00 77.12 491 PHE A N 1
ATOM 3820 C CA . PHE A 1 491 ? -12.336 19.177 16.506 1.00 77.12 491 PHE A CA 1
ATOM 3821 C C . PHE A 1 491 ? -12.979 17.937 17.141 1.00 77.12 491 PHE A C 1
ATOM 3823 O O . PHE A 1 491 ? -13.458 18.011 18.272 1.00 77.12 491 PHE A O 1
ATOM 3830 N N . LEU A 1 492 ? -12.934 16.784 16.464 1.00 74.94 492 LEU A N 1
ATOM 3831 C CA . LEU A 1 492 ? -13.464 15.526 16.996 1.00 74.94 492 LEU A CA 1
ATOM 3832 C C . LEU A 1 492 ? -12.687 15.079 18.245 1.00 74.94 492 LEU A C 1
ATOM 3834 O O . LEU A 1 492 ? -13.295 14.620 19.209 1.00 74.94 492 LEU A O 1
ATOM 3838 N N . TYR A 1 493 ? -11.364 15.279 18.273 1.00 72.56 493 TYR A N 1
ATOM 3839 C CA . TYR A 1 493 ? -10.547 15.019 19.466 1.00 72.56 493 TYR A CA 1
ATOM 3840 C C . TYR A 1 493 ? -10.888 15.952 20.626 1.00 72.56 493 TYR A C 1
ATOM 3842 O O . TYR A 1 493 ? -10.935 15.504 21.765 1.00 72.56 493 TYR A O 1
ATOM 3850 N N . GLY A 1 494 ? -11.184 17.225 20.354 1.00 68.94 494 GLY A N 1
ATOM 3851 C CA . GLY A 1 494 ? -11.633 18.175 21.375 1.00 68.94 494 GLY A CA 1
ATOM 3852 C C . GLY A 1 494 ? -13.006 17.840 21.970 1.00 68.94 494 GLY A C 1
ATOM 3853 O O . GLY A 1 494 ? -13.298 18.248 23.093 1.00 68.94 494 GLY A O 1
ATOM 3854 N N . ILE A 1 495 ? -13.839 17.093 21.237 1.00 71.69 495 ILE A N 1
ATOM 3855 C CA . ILE A 1 495 ? -15.124 16.568 21.721 1.00 71.69 495 ILE A CA 1
ATOM 3856 C C . ILE A 1 495 ? -14.941 15.249 22.477 1.00 71.69 495 ILE A C 1
ATOM 3858 O O . ILE A 1 495 ? -15.844 14.867 23.222 1.00 71.69 495 ILE A O 1
ATOM 3862 N N . SER A 1 496 ? -13.800 14.562 22.343 1.00 68.25 496 SER A N 1
ATOM 3863 C CA . SER A 1 496 ? -13.581 13.375 23.156 1.00 68.25 496 SER A CA 1
ATOM 3864 C C . SER A 1 496 ? -13.562 13.759 24.630 1.00 68.25 496 SER A C 1
ATOM 3866 O O . SER A 1 496 ? -12.757 14.561 25.101 1.00 68.25 496 SER A O 1
ATOM 3868 N N . PHE A 1 497 ? -14.495 13.175 25.376 1.00 67.75 497 PHE A N 1
ATOM 3869 C CA . PHE A 1 497 ? -14.583 13.348 26.819 1.00 67.75 497 PHE A CA 1
ATOM 3870 C C . PHE A 1 497 ? -13.535 12.520 27.559 1.00 67.75 497 PHE A C 1
ATOM 3872 O O . PHE A 1 497 ? -13.460 12.599 28.788 1.00 67.75 497 PHE A O 1
ATOM 3879 N N . THR A 1 498 ? -12.722 11.741 26.845 1.00 61.97 498 THR A N 1
ATOM 3880 C CA . THR A 1 498 ? -11.525 11.121 27.392 1.00 61.97 498 THR A CA 1
ATOM 3881 C C . THR A 1 498 ? -10.311 11.986 27.042 1.00 61.97 498 THR A C 1
ATOM 3883 O O . THR A 1 498 ? -10.171 12.505 25.939 1.00 61.97 498 THR A O 1
ATOM 3886 N N . ILE A 1 499 ? -9.371 12.102 27.981 1.00 59.41 499 ILE A N 1
ATOM 3887 C CA . ILE A 1 499 ? -8.032 12.634 27.671 1.00 59.41 499 ILE A CA 1
ATOM 3888 C C . ILE A 1 499 ? -7.275 11.682 26.717 1.00 59.41 499 ILE A C 1
ATOM 3890 O O . ILE A 1 499 ? -6.283 12.069 26.110 1.00 59.41 499 ILE A O 1
ATOM 3894 N N . TYR A 1 500 ? -7.755 10.442 26.586 1.00 56.88 500 TYR A N 1
ATOM 3895 C CA . TYR A 1 500 ? -7.061 9.321 25.962 1.00 56.88 500 TYR A CA 1
ATOM 3896 C C . TYR A 1 500 ? -7.432 9.092 24.487 1.00 56.88 500 TYR A C 1
ATOM 3898 O O . TYR A 1 500 ? -6.632 8.504 23.776 1.00 56.88 500 TYR A O 1
ATOM 3906 N N . ASP A 1 501 ? -8.558 9.616 23.983 1.00 58.00 501 ASP A N 1
ATOM 3907 C CA . ASP A 1 501 ? -8.865 9.581 22.536 1.00 58.00 501 ASP A CA 1
ATOM 3908 C C . ASP A 1 501 ? -8.400 10.852 21.805 1.00 58.00 501 ASP A C 1
ATOM 3910 O O . ASP A 1 501 ? -8.653 11.028 20.608 1.00 58.00 501 ASP A O 1
ATOM 3914 N N . LEU A 1 502 ? -7.701 11.757 22.499 1.00 56.22 502 LEU A N 1
ATOM 3915 C CA . LEU A 1 502 ? -6.846 12.730 21.834 1.00 56.22 502 LEU A CA 1
ATOM 3916 C C . LEU A 1 502 ? -5.741 11.920 21.156 1.00 56.22 502 LEU A C 1
ATOM 3918 O O . LEU A 1 502 ? -4.732 11.635 21.794 1.00 56.22 502 LEU A O 1
ATOM 3922 N N . LYS A 1 503 ? -5.928 11.534 19.882 1.00 60.56 503 LYS A N 1
ATOM 3923 C CA . LYS A 1 503 ? -4.926 10.804 19.080 1.00 60.56 503 LYS A CA 1
ATOM 3924 C C . LYS A 1 503 ? -3.722 11.692 18.732 1.00 60.56 503 LYS A C 1
ATOM 3926 O O . LYS A 1 503 ? -3.383 11.916 17.567 1.00 60.56 503 LYS A O 1
ATOM 3931 N N . ILE A 1 504 ? -3.136 12.295 19.758 1.00 66.12 504 ILE A N 1
ATOM 3932 C CA . ILE A 1 504 ? -1.908 13.061 19.737 1.00 66.12 504 ILE A CA 1
ATOM 3933 C C . ILE A 1 504 ? -0.814 12.050 20.075 1.00 66.12 504 ILE A C 1
ATOM 3935 O O . ILE A 1 504 ? -0.826 11.505 21.179 1.00 66.12 504 ILE A O 1
ATOM 3939 N N . PRO A 1 505 ? 0.120 11.790 19.152 1.00 72.31 505 PRO A N 1
ATOM 3940 C CA . PRO A 1 505 ? 1.117 10.750 19.336 1.00 72.31 505 PRO A CA 1
ATOM 3941 C C . PRO A 1 505 ? 2.005 11.070 20.541 1.00 72.31 505 PRO A C 1
ATOM 3943 O O . PRO A 1 505 ? 2.744 12.061 20.547 1.00 72.31 505 PRO A O 1
ATOM 3946 N N . PHE A 1 506 ? 1.930 10.224 21.569 1.00 77.06 506 PHE A N 1
ATOM 3947 C CA . PHE A 1 506 ? 2.776 10.310 22.754 1.00 77.06 506 PHE A CA 1
ATOM 3948 C C . PHE A 1 506 ? 3.878 9.251 22.717 1.00 77.06 506 PHE A C 1
ATOM 3950 O O . PHE A 1 506 ? 3.608 8.052 22.771 1.00 77.06 506 PHE A O 1
ATOM 3957 N N . CYS A 1 507 ? 5.131 9.692 22.705 1.00 79.31 507 CYS A N 1
ATOM 3958 C CA . CYS A 1 507 ? 6.285 8.811 22.853 1.00 79.31 507 CYS A CA 1
ATOM 3959 C C . CYS A 1 507 ? 6.507 8.450 24.326 1.00 79.31 507 CYS A C 1
ATOM 3961 O O . CYS A 1 507 ? 6.864 9.318 25.123 1.00 79.31 507 CYS A O 1
ATOM 3963 N N . VAL A 1 508 ? 6.344 7.174 24.685 1.00 70.50 508 VAL A N 1
ATOM 3964 C CA . VAL A 1 508 ? 6.655 6.690 26.042 1.00 70.50 508 VAL A CA 1
ATOM 3965 C C . VAL A 1 508 ? 8.158 6.487 26.198 1.00 70.50 508 VAL A C 1
ATOM 3967 O O . VAL A 1 508 ? 8.806 7.158 27.000 1.00 70.50 508 VAL A O 1
ATOM 3970 N N . LEU A 1 509 ? 8.710 5.565 25.413 1.00 76.44 509 LEU A N 1
ATOM 3971 C CA . LEU A 1 509 ? 10.107 5.147 25.438 1.00 76.44 509 LEU A CA 1
ATOM 3972 C C . LEU A 1 509 ? 10.570 4.895 24.003 1.00 76.44 509 LEU A C 1
ATOM 3974 O O . LEU A 1 509 ? 9.770 4.532 23.134 1.00 76.44 509 LEU A O 1
ATOM 3978 N N . ASN A 1 510 ? 11.869 5.081 23.770 1.00 81.19 510 ASN A N 1
ATOM 3979 C CA . ASN A 1 510 ? 12.483 4.708 22.504 1.00 81.19 510 ASN A CA 1
ATOM 3980 C C . ASN A 1 510 ? 12.447 3.178 22.349 1.00 81.19 510 ASN A C 1
ATOM 3982 O O . ASN A 1 510 ? 12.798 2.460 23.282 1.00 81.19 510 ASN A O 1
ATOM 3986 N N . GLY A 1 511 ? 12.003 2.701 21.190 1.00 81.38 511 GLY A N 1
ATOM 3987 C CA . GLY A 1 511 ? 11.840 1.281 20.877 1.00 81.38 511 GLY A CA 1
ATOM 3988 C C . GLY A 1 511 ? 10.589 0.619 21.464 1.00 81.38 511 GLY A C 1
ATOM 3989 O O . GLY A 1 511 ? 10.539 -0.604 21.512 1.00 81.38 511 GLY A O 1
ATOM 3990 N N . SER A 1 512 ? 9.593 1.384 21.932 1.00 84.25 512 SER A N 1
ATOM 3991 C CA . SER A 1 512 ? 8.368 0.786 22.489 1.00 84.25 512 SER A CA 1
ATOM 3992 C C . SER A 1 512 ? 7.581 -0.025 21.451 1.00 84.25 512 SER A C 1
ATOM 3994 O O . SER A 1 512 ? 7.333 0.433 20.328 1.00 84.25 512 SER A O 1
ATOM 3996 N N . SER A 1 513 ? 7.202 -1.239 21.853 1.00 86.94 513 SER A N 1
ATOM 3997 C CA . SER A 1 513 ? 6.434 -2.189 21.049 1.00 86.94 513 SER A CA 1
ATOM 3998 C C . SER A 1 513 ? 4.925 -1.971 21.194 1.00 86.94 513 SER A C 1
ATOM 4000 O O . SER A 1 513 ? 4.454 -1.254 22.081 1.00 86.94 513 SER A O 1
ATOM 4002 N N . THR A 1 514 ? 4.137 -2.617 20.335 1.00 87.81 514 THR A N 1
ATOM 4003 C CA . THR A 1 514 ? 2.666 -2.599 20.411 1.00 87.81 514 THR A CA 1
ATOM 4004 C C . THR A 1 514 ? 2.154 -3.128 21.754 1.00 87.81 514 THR A C 1
ATOM 4006 O O . THR A 1 514 ? 1.245 -2.538 22.338 1.00 87.81 514 THR A O 1
ATOM 4009 N N . THR A 1 515 ? 2.767 -4.186 22.293 1.00 88.00 515 THR A N 1
ATOM 4010 C CA . THR A 1 515 ? 2.386 -4.768 23.587 1.00 88.00 515 THR A CA 1
ATOM 4011 C C . THR A 1 515 ? 2.607 -3.804 24.750 1.00 88.00 515 THR A C 1
ATOM 4013 O O . THR A 1 515 ? 1.759 -3.724 25.641 1.00 88.00 515 THR A O 1
ATOM 4016 N N . ASP A 1 516 ? 3.698 -3.031 24.726 1.00 87.44 516 ASP A N 1
ATOM 4017 C CA . ASP A 1 516 ? 4.019 -2.070 25.790 1.00 87.44 516 ASP A CA 1
ATOM 4018 C C . ASP A 1 516 ? 2.999 -0.931 25.828 1.00 87.44 516 ASP A C 1
ATOM 4020 O O . ASP A 1 516 ? 2.498 -0.554 26.890 1.00 87.44 516 ASP A O 1
ATOM 4024 N N . VAL A 1 517 ? 2.661 -0.403 24.649 1.00 87.19 517 VAL A N 1
ATOM 4025 C CA . VAL A 1 517 ? 1.706 0.697 24.487 1.00 87.19 517 VAL A CA 1
ATOM 4026 C C . VAL A 1 517 ? 0.318 0.281 24.976 1.00 87.19 517 VAL A C 1
ATOM 4028 O O . VAL A 1 517 ? -0.254 0.975 25.816 1.00 87.19 517 VAL A O 1
ATOM 4031 N N . MET A 1 518 ? -0.182 -0.886 24.556 1.00 88.25 518 MET A N 1
ATOM 4032 C CA . MET A 1 518 ? -1.494 -1.397 24.987 1.00 88.25 518 MET A CA 1
ATOM 4033 C C . MET A 1 518 ? -1.566 -1.612 26.510 1.00 88.25 518 MET A C 1
ATOM 4035 O O . MET A 1 518 ? -2.577 -1.315 27.149 1.00 88.25 518 MET A O 1
ATOM 4039 N N . PHE A 1 519 ? -0.481 -2.096 27.126 1.00 87.69 519 PHE A N 1
ATOM 4040 C CA . PHE A 1 519 ? -0.416 -2.259 28.579 1.00 87.69 519 PHE A CA 1
ATOM 4041 C C . PHE A 1 519 ? -0.500 -0.912 29.317 1.00 87.69 519 PHE A C 1
ATOM 4043 O O . PHE A 1 519 ? -1.216 -0.781 30.314 1.00 87.69 519 PHE A O 1
ATOM 4050 N N . ILE A 1 520 ? 0.191 0.112 28.813 1.00 86.12 520 ILE A N 1
ATOM 4051 C CA . ILE A 1 520 ? 0.161 1.461 29.390 1.00 86.12 520 ILE A CA 1
ATOM 4052 C C . ILE A 1 520 ? -1.215 2.112 29.205 1.00 86.12 520 ILE A C 1
ATOM 4054 O O . ILE A 1 520 ? -1.695 2.768 30.128 1.00 86.12 520 ILE A O 1
ATOM 4058 N N . GLU A 1 521 ? -1.896 1.894 28.079 1.00 85.50 521 GLU A N 1
ATOM 4059 C CA . GLU A 1 521 ? -3.253 2.413 27.850 1.00 85.50 521 GLU A CA 1
ATOM 4060 C C . GLU A 1 521 ? -4.276 1.868 28.861 1.00 85.50 521 GLU A C 1
ATOM 4062 O O . GLU A 1 521 ? -5.128 2.621 29.359 1.00 85.50 521 GLU A O 1
ATOM 4067 N N . TYR A 1 522 ? -4.147 0.597 29.263 1.00 88.25 522 TYR A N 1
ATOM 4068 C CA . TYR A 1 522 ? -4.922 0.062 30.385 1.00 88.25 522 TYR A CA 1
ATOM 4069 C C . TYR A 1 522 ? -4.627 0.815 31.685 1.00 88.25 522 TYR A C 1
ATOM 4071 O O . TYR A 1 522 ? -5.559 1.259 32.362 1.00 88.25 522 TYR A O 1
ATOM 4079 N N . ILE A 1 523 ? -3.348 1.004 32.027 1.00 87.25 523 ILE A N 1
ATOM 4080 C CA . ILE A 1 523 ? -2.940 1.733 33.238 1.00 87.25 523 ILE A CA 1
ATOM 4081 C C . ILE A 1 523 ? -3.504 3.158 33.228 1.00 87.25 523 ILE A C 1
ATOM 4083 O O . ILE A 1 523 ? -4.056 3.602 34.237 1.00 87.25 523 ILE A O 1
ATOM 4087 N N . CYS A 1 524 ? -3.429 3.857 32.094 1.00 82.44 524 CYS A N 1
ATOM 4088 C CA . CYS A 1 524 ? -3.983 5.197 31.924 1.00 82.44 524 CYS A CA 1
ATOM 4089 C C . CYS A 1 524 ? -5.493 5.234 32.206 1.00 82.44 524 CYS A C 1
ATOM 4091 O O . CYS A 1 524 ? -5.966 6.111 32.929 1.00 82.44 524 CYS A O 1
ATOM 4093 N N . SER A 1 525 ? -6.252 4.252 31.720 1.00 83.94 525 SER A N 1
ATOM 4094 C CA . SER A 1 525 ? -7.701 4.192 31.950 1.00 83.94 525 SER A CA 1
ATOM 4095 C C . SER A 1 525 ? -8.058 4.037 33.437 1.00 83.94 525 SER A C 1
ATOM 4097 O O . SER A 1 525 ? -8.955 4.722 33.933 1.00 83.94 525 SER A O 1
ATOM 4099 N N . PHE A 1 526 ? -7.325 3.202 34.182 1.00 87.94 526 PHE A N 1
ATOM 4100 C CA . PHE A 1 526 ? -7.540 3.020 35.626 1.00 87.94 526 PHE A CA 1
ATOM 4101 C C . PHE A 1 526 ? -6.965 4.158 36.479 1.00 87.94 526 PHE A C 1
ATOM 4103 O O . PHE A 1 526 ? -7.468 4.426 37.574 1.00 87.94 526 PHE A O 1
ATOM 4110 N N . TYR A 1 527 ? -5.948 4.863 35.983 1.00 88.38 527 TYR A N 1
ATOM 4111 C CA . TYR A 1 527 ? -5.303 5.971 36.682 1.00 88.38 527 TYR A CA 1
ATOM 4112 C C . TYR A 1 527 ? -6.288 7.092 37.047 1.00 88.38 527 TYR A C 1
ATOM 4114 O O . TYR A 1 527 ? -6.267 7.567 38.184 1.00 88.38 527 TYR A O 1
ATOM 4122 N N . LEU A 1 528 ? -7.211 7.475 36.152 1.00 86.69 528 LEU A N 1
ATOM 4123 C CA . LEU A 1 528 ? -8.225 8.497 36.475 1.00 86.69 528 LEU A CA 1
ATOM 4124 C C . LEU A 1 528 ? -9.171 8.049 37.591 1.00 86.69 528 LEU A C 1
ATOM 4126 O O . LEU A 1 528 ? -9.564 8.855 38.437 1.00 86.69 528 LEU A O 1
ATOM 4130 N N . TRP A 1 529 ? -9.537 6.766 37.611 1.00 89.81 529 TRP A N 1
ATOM 4131 C CA . TRP A 1 529 ? -10.401 6.220 38.655 1.00 89.81 529 TRP A CA 1
ATOM 4132 C C . TRP A 1 529 ? -9.673 6.239 39.999 1.00 89.81 529 TRP A C 1
ATOM 4134 O O . TRP A 1 529 ? -10.237 6.676 41.003 1.00 89.81 529 TRP A O 1
ATOM 4144 N N . LEU A 1 530 ? -8.395 5.848 40.001 1.00 90.50 530 LEU A N 1
ATOM 4145 C CA . LEU A 1 530 ? -7.529 5.877 41.174 1.00 90.50 530 LEU A CA 1
ATOM 4146 C C . LEU A 1 530 ? -7.352 7.307 41.704 1.00 90.50 530 LEU A C 1
ATOM 4148 O O . LEU A 1 530 ? -7.490 7.520 42.907 1.00 90.50 530 LEU A O 1
ATOM 4152 N N . LEU A 1 531 ? -7.141 8.301 40.833 1.00 88.31 531 LEU A N 1
ATOM 4153 C CA . LEU A 1 531 ? -7.072 9.711 41.233 1.00 88.31 531 LEU A CA 1
ATOM 4154 C C . LEU A 1 531 ? -8.348 10.178 41.944 1.00 88.31 531 LEU A C 1
ATOM 4156 O O . LEU A 1 531 ? -8.264 10.827 42.987 1.00 88.31 531 LEU A O 1
ATOM 4160 N N . VAL A 1 532 ? -9.532 9.836 41.426 1.00 88.56 532 VAL A N 1
ATOM 4161 C CA . VAL A 1 532 ? -10.798 10.200 42.085 1.00 88.56 532 VAL A CA 1
ATOM 4162 C C . VAL A 1 532 ? -10.959 9.478 43.418 1.00 88.56 532 VAL A C 1
ATOM 4164 O O . VAL A 1 532 ? -11.372 10.106 44.392 1.00 88.56 532 VAL A O 1
ATOM 4167 N N . ILE A 1 533 ? -10.584 8.201 43.509 1.00 87.31 533 ILE A N 1
ATOM 4168 C CA . ILE A 1 533 ? -10.586 7.458 44.777 1.00 87.31 533 ILE A CA 1
ATOM 4169 C C . ILE A 1 533 ? -9.655 8.131 45.795 1.00 87.31 533 ILE A C 1
ATOM 4171 O O . ILE A 1 533 ? -10.065 8.353 46.934 1.00 87.31 533 ILE A O 1
ATOM 4175 N N . ILE A 1 534 ? -8.448 8.541 45.391 1.00 87.81 534 ILE A N 1
ATOM 4176 C CA . ILE A 1 534 ? -7.519 9.292 46.247 1.00 87.81 534 ILE A CA 1
ATOM 4177 C C . ILE A 1 534 ? -8.141 10.616 46.696 1.00 87.81 534 ILE A C 1
ATOM 4179 O O . ILE A 1 534 ? -8.104 10.926 47.884 1.00 87.81 534 ILE A O 1
ATOM 4183 N N . ILE A 1 535 ? -8.759 11.386 45.795 1.00 85.31 535 ILE A N 1
ATOM 4184 C CA . ILE A 1 535 ? -9.427 12.650 46.149 1.00 85.31 535 ILE A CA 1
ATOM 4185 C C . ILE A 1 535 ? -10.552 12.406 47.165 1.00 85.31 535 ILE A C 1
ATOM 4187 O O . ILE A 1 535 ? -10.705 13.179 48.112 1.00 85.31 535 ILE A O 1
ATOM 4191 N N . ILE A 1 536 ? -11.304 11.312 47.022 1.00 82.88 536 ILE A N 1
ATOM 4192 C CA . ILE A 1 536 ? -12.340 10.902 47.978 1.00 82.88 536 ILE A CA 1
ATOM 4193 C C . ILE A 1 536 ? -11.722 10.560 49.337 1.00 82.88 536 ILE A C 1
ATOM 4195 O O . ILE A 1 536 ? -12.250 10.983 50.363 1.00 82.88 536 ILE A O 1
ATOM 4199 N N . LEU A 1 537 ? -10.593 9.855 49.380 1.00 84.56 537 LEU A N 1
ATOM 4200 C CA . LEU A 1 537 ? -9.893 9.555 50.632 1.00 84.56 537 LEU A CA 1
ATOM 4201 C C . LEU A 1 537 ? -9.345 10.832 51.289 1.00 84.56 537 LEU A C 1
ATOM 4203 O O . LEU A 1 537 ? -9.598 11.065 52.468 1.00 84.56 537 LEU A O 1
ATOM 4207 N N . ILE A 1 538 ? -8.699 11.715 50.520 1.00 83.94 538 ILE A N 1
ATOM 4208 C CA . ILE A 1 538 ? -8.170 13.006 50.994 1.00 83.94 538 ILE A CA 1
ATOM 4209 C C . ILE A 1 538 ? -9.293 13.926 51.486 1.00 83.94 538 ILE A C 1
ATOM 4211 O O . ILE A 1 538 ? -9.109 14.648 52.467 1.00 83.94 538 ILE A O 1
ATOM 4215 N N . SER A 1 539 ? -10.474 13.890 50.861 1.00 81.50 539 SER A N 1
ATOM 4216 C CA . SER A 1 539 ? -11.629 14.672 51.316 1.00 81.50 539 SER A CA 1
ATOM 4217 C C . SER A 1 539 ? -12.069 14.319 52.741 1.00 81.50 539 SER A C 1
ATOM 4219 O O . SER A 1 539 ? -12.631 15.169 53.425 1.00 81.50 539 SER A O 1
ATOM 4221 N N . ARG A 1 540 ? -11.756 13.111 53.238 1.00 81.44 540 ARG A N 1
ATOM 4222 C CA . ARG A 1 540 ? -12.007 12.740 54.641 1.00 81.44 540 ARG A CA 1
ATOM 4223 C C . ARG A 1 540 ? -11.026 13.406 55.607 1.00 81.44 540 ARG A C 1
ATOM 4225 O O . ARG A 1 540 ? -11.358 13.583 56.772 1.00 81.44 540 ARG A O 1
ATOM 4232 N N . CYS A 1 541 ? -9.846 13.788 55.125 1.00 81.81 541 CYS A N 1
ATOM 4233 C CA . CYS A 1 541 ? -8.770 14.372 55.925 1.00 81.81 541 CYS A CA 1
ATOM 4234 C C . CYS A 1 541 ? -8.698 15.906 55.825 1.00 81.81 541 CYS A C 1
ATOM 4236 O O . CYS A 1 541 ? -8.078 16.540 56.674 1.00 81.81 541 CYS A O 1
ATOM 4238 N N . SER A 1 542 ? -9.303 16.523 54.802 1.00 83.31 542 SER A N 1
ATOM 4239 C CA . SER A 1 542 ? -9.223 17.969 54.557 1.00 83.31 542 SER A CA 1
ATOM 4240 C C . SER A 1 542 ? -10.592 18.601 54.334 1.00 83.31 542 SER A C 1
ATOM 4242 O O . SER A 1 542 ? -11.293 18.286 53.372 1.00 83.31 542 SER A O 1
ATOM 4244 N N . THR A 1 543 ? -10.937 19.587 55.163 1.00 78.38 543 THR A N 1
ATOM 4245 C CA . THR A 1 543 ? -12.201 20.338 55.070 1.00 78.38 543 THR A CA 1
ATOM 4246 C C . THR A 1 543 ? -12.315 21.147 53.775 1.00 78.38 543 THR A C 1
ATOM 4248 O O . THR A 1 543 ? -13.403 21.258 53.217 1.00 78.38 543 THR A O 1
ATOM 4251 N N . LYS A 1 544 ? -11.200 21.657 53.231 1.00 77.69 544 LYS A N 1
ATOM 4252 C CA . LYS A 1 544 ? -11.189 22.395 51.953 1.00 77.69 544 LYS A CA 1
ATOM 4253 C C . LYS A 1 544 ? -11.559 21.499 50.768 1.00 77.69 544 LYS A C 1
ATOM 4255 O O . LYS A 1 544 ? -12.367 21.895 49.933 1.00 77.69 544 LYS A O 1
ATOM 4260 N N . VAL A 1 545 ? -10.983 20.296 50.708 1.00 74.06 545 VAL A N 1
ATOM 4261 C CA . VAL A 1 545 ? -11.254 19.317 49.638 1.00 74.06 545 VAL A CA 1
ATOM 4262 C C . VAL A 1 545 ? -12.630 18.678 49.829 1.00 74.06 545 VAL A C 1
ATOM 4264 O O . VAL A 1 545 ? -13.356 18.481 48.856 1.00 74.06 545 VAL A O 1
ATOM 4267 N N . SER A 1 546 ? -13.030 18.429 51.078 1.00 75.12 546 SER A N 1
ATOM 4268 C CA . SER A 1 546 ? -14.391 18.008 51.422 1.00 75.12 546 SER A CA 1
ATOM 4269 C C . SER A 1 546 ? -15.421 18.985 50.867 1.00 75.12 546 SER A C 1
ATOM 4271 O O . SER A 1 546 ? -16.263 18.579 50.074 1.00 75.12 546 SER A O 1
ATOM 4273 N N . ASN A 1 547 ? -15.264 20.287 51.138 1.00 76.38 547 ASN A N 1
ATOM 4274 C CA . ASN A 1 547 ? -16.159 21.336 50.643 1.00 76.38 547 ASN A CA 1
ATOM 4275 C C . ASN A 1 547 ? -16.249 21.395 49.106 1.00 76.38 547 ASN A C 1
ATOM 4277 O O . ASN A 1 547 ? -17.313 21.706 48.574 1.00 76.38 547 ASN A O 1
ATOM 4281 N N . LEU A 1 548 ? -15.165 21.074 48.388 1.00 72.25 548 LEU A N 1
ATOM 4282 C CA . LEU A 1 548 ? -15.160 21.011 46.920 1.00 72.25 548 LEU A CA 1
ATOM 4283 C C . LEU A 1 548 ? -15.916 19.786 46.375 1.00 72.25 548 LEU A C 1
ATOM 4285 O O . LEU A 1 548 ? -16.529 19.854 45.313 1.00 72.25 548 LEU A O 1
ATOM 4289 N N . THR A 1 549 ? -15.863 18.661 47.087 1.00 74.62 549 THR A N 1
ATOM 4290 C CA . THR A 1 549 ? -16.348 17.350 46.617 1.00 74.62 549 THR A CA 1
ATOM 4291 C C . THR A 1 549 ? -17.751 16.989 47.126 1.00 74.62 549 THR A C 1
ATOM 4293 O O . THR A 1 549 ? -18.314 15.968 46.707 1.00 74.62 549 THR A O 1
ATOM 4296 N N . VAL A 1 550 ? -18.350 17.826 47.989 1.00 69.06 550 VAL A N 1
ATOM 4297 C CA . VAL A 1 550 ? -19.654 17.578 48.632 1.00 69.06 550 VAL A CA 1
ATOM 4298 C C . VAL A 1 550 ? -20.732 17.202 47.612 1.00 69.06 550 VAL A C 1
ATOM 4300 O O . VAL A 1 550 ? -21.025 17.933 46.663 1.00 69.06 550 VAL A O 1
ATOM 4303 N N . GLY A 1 551 ? -21.355 16.041 47.834 1.00 68.62 551 GLY A N 1
ATOM 4304 C CA . GLY A 1 551 ? -22.552 15.585 47.121 1.00 68.62 551 GLY A CA 1
ATOM 4305 C C . GLY A 1 551 ? -22.348 15.106 45.677 1.00 68.62 551 GLY A C 1
ATOM 4306 O O . GLY A 1 551 ? -23.328 14.725 45.041 1.00 68.62 551 GLY A O 1
ATOM 4307 N N . SER A 1 552 ? -21.119 15.109 45.145 1.00 76.88 552 SER A N 1
ATOM 4308 C CA . SER A 1 552 ? -20.851 14.753 43.737 1.00 76.88 552 SER A CA 1
ATOM 4309 C C . SER A 1 552 ? -19.724 13.736 43.519 1.00 76.88 552 SER A C 1
ATOM 4311 O O . SER A 1 552 ? -19.610 13.208 42.419 1.00 76.88 552 SER A O 1
ATOM 4313 N N . SER A 1 553 ? -18.952 13.375 44.548 1.00 82.31 553 SER A N 1
ATOM 4314 C CA . SER A 1 553 ? -17.824 12.431 44.451 1.00 82.31 553 SER A CA 1
ATOM 4315 C C . SER A 1 553 ? -18.141 11.101 43.773 1.00 82.31 553 SER A C 1
ATOM 4317 O O . SER A 1 553 ? -17.501 10.745 42.784 1.00 82.31 553 SER A O 1
ATOM 4319 N N . VAL A 1 554 ? -19.164 10.391 44.248 1.00 85.44 554 VAL A N 1
ATOM 4320 C CA . VAL A 1 554 ? -19.580 9.117 43.640 1.00 85.44 554 VAL A CA 1
ATOM 4321 C C . VAL A 1 554 ? -20.096 9.331 42.213 1.00 85.44 554 VAL A C 1
ATOM 4323 O O . VAL A 1 554 ? -19.828 8.519 41.335 1.00 85.44 554 VAL A O 1
ATOM 4326 N N . GLN A 1 555 ? -20.779 10.449 41.950 1.00 89.12 555 GLN A N 1
ATOM 4327 C CA . GLN A 1 555 ? -21.299 10.764 40.616 1.00 89.12 555 GLN A CA 1
ATOM 4328 C C . GLN A 1 555 ? -20.172 11.016 39.606 1.00 89.12 555 GLN A C 1
ATOM 4330 O O . GLN A 1 555 ? -20.291 10.587 38.461 1.00 89.12 555 GLN A O 1
ATOM 4335 N N . VAL A 1 556 ? -19.081 11.677 40.011 1.00 89.44 556 VAL A N 1
ATOM 4336 C CA . VAL A 1 556 ? -17.900 11.898 39.158 1.00 89.44 556 VAL A CA 1
ATOM 4337 C C . VAL A 1 556 ? -17.196 10.574 38.860 1.00 89.44 556 VAL A C 1
ATOM 4339 O O . VAL A 1 556 ? -16.909 10.306 37.697 1.00 89.44 556 VAL A O 1
ATOM 4342 N N . LEU A 1 557 ? -17.004 9.704 39.861 1.00 90.81 557 LEU A N 1
ATOM 4343 C CA . LEU A 1 557 ? -16.409 8.375 39.653 1.00 90.81 557 LEU A CA 1
ATOM 4344 C C . LEU A 1 557 ? -17.218 7.536 38.652 1.00 90.81 557 LEU A C 1
ATOM 4346 O O . LEU A 1 557 ? -16.666 7.007 37.693 1.00 90.81 557 LEU A O 1
ATOM 4350 N N . VAL A 1 558 ? -18.538 7.469 38.840 1.00 91.12 558 VAL A N 1
ATOM 4351 C CA . VAL A 1 558 ? -19.458 6.761 37.936 1.00 91.12 558 VAL A CA 1
ATOM 4352 C C . VAL A 1 558 ? -19.401 7.332 36.516 1.00 91.12 558 VAL A C 1
ATOM 4354 O O . VAL A 1 558 ? -19.449 6.587 35.540 1.00 91.12 558 VAL A O 1
ATOM 4357 N N . THR A 1 559 ? -19.284 8.655 36.395 1.00 91.19 559 THR A N 1
ATOM 4358 C CA . THR A 1 559 ? -19.177 9.336 35.100 1.00 91.19 559 THR A CA 1
ATOM 4359 C C . THR A 1 559 ? -17.876 8.968 34.387 1.00 91.19 559 THR A C 1
ATOM 4361 O O . THR A 1 559 ? -17.915 8.646 33.204 1.00 91.19 559 THR A O 1
ATOM 4364 N N . LEU A 1 560 ? -16.745 8.926 35.102 1.00 90.00 560 LEU A N 1
ATOM 4365 C CA . LEU A 1 560 ? -15.470 8.467 34.541 1.00 90.00 560 LEU A CA 1
ATOM 4366 C C . LEU A 1 560 ? -15.533 7.001 34.110 1.00 90.00 560 LEU A C 1
ATOM 4368 O O . LEU A 1 560 ? -15.103 6.687 33.009 1.00 90.00 560 LEU A O 1
ATOM 4372 N N . MET A 1 561 ? -16.124 6.116 34.919 1.00 91.81 561 MET A N 1
ATOM 4373 C CA . MET A 1 561 ? -16.312 4.710 34.535 1.00 91.81 561 MET A CA 1
ATOM 4374 C C . MET A 1 561 ? -17.174 4.574 33.271 1.00 91.81 561 MET A C 1
ATOM 4376 O O . MET A 1 561 ? -16.867 3.761 32.404 1.00 91.81 561 MET A O 1
ATOM 4380 N N . PHE A 1 562 ? -18.225 5.393 33.130 1.00 90.88 562 PHE A N 1
ATOM 4381 C CA . PHE A 1 562 ? -19.064 5.411 31.929 1.00 90.88 562 PHE A CA 1
ATOM 4382 C C . PHE A 1 562 ? -18.321 5.913 30.686 1.00 90.88 562 PHE A C 1
ATOM 4384 O O . PHE A 1 562 ? -18.486 5.341 29.609 1.00 90.88 562 PHE A O 1
ATOM 4391 N N . ILE A 1 563 ? -17.508 6.961 30.824 1.00 88.12 563 ILE A N 1
ATOM 4392 C CA . ILE A 1 563 ? -16.698 7.516 29.733 1.00 88.12 563 ILE A CA 1
ATOM 4393 C C . ILE A 1 563 ? -15.610 6.511 29.313 1.00 88.12 563 ILE A C 1
ATOM 4395 O O . ILE A 1 563 ? -15.504 6.189 28.136 1.00 88.12 563 ILE A O 1
ATOM 4399 N N . SER A 1 564 ? -14.877 5.927 30.269 1.00 89.50 564 SER A N 1
ATOM 4400 C CA . SER A 1 564 ? -13.812 4.940 30.022 1.00 89.50 564 SER A CA 1
ATOM 4401 C C . SER A 1 564 ? -14.306 3.590 29.481 1.00 89.50 564 SER A C 1
ATOM 4403 O O . SER A 1 564 ? -13.492 2.788 29.031 1.00 89.50 564 SER A O 1
ATOM 4405 N N . PHE A 1 565 ? -15.614 3.312 29.539 1.00 91.75 565 PHE A N 1
ATOM 4406 C CA . PHE A 1 565 ? -16.196 2.018 29.168 1.00 91.75 565 PHE A CA 1
ATOM 4407 C C . PHE A 1 565 ? -15.846 1.581 27.740 1.00 91.75 565 PHE A C 1
ATOM 4409 O O . PHE A 1 565 ? -15.365 0.466 27.555 1.00 91.75 565 PHE A O 1
ATOM 4416 N N . SER A 1 566 ? -16.066 2.448 26.747 1.00 89.75 566 SER A N 1
ATOM 4417 C CA . SER A 1 566 ? -15.833 2.110 25.336 1.00 89.75 566 SER A CA 1
ATOM 4418 C C . SER A 1 566 ? -14.357 1.935 25.018 1.00 89.75 566 SER A C 1
ATOM 4420 O O . SER A 1 566 ? -14.011 0.982 24.332 1.00 89.75 566 SER A O 1
ATOM 4422 N N . ASN A 1 567 ? -13.482 2.767 25.593 1.00 86.94 567 ASN A N 1
ATOM 4423 C CA . ASN A 1 567 ? -12.040 2.618 25.403 1.00 86.94 567 ASN A CA 1
ATOM 4424 C C . ASN A 1 567 ? -11.530 1.284 25.978 1.00 86.94 567 ASN A C 1
ATOM 4426 O O . ASN A 1 567 ? -10.881 0.509 25.283 1.00 86.94 567 ASN A O 1
ATOM 4430 N N . LEU A 1 568 ? -11.901 0.957 27.225 1.00 91.69 568 LEU A N 1
ATOM 4431 C CA . LEU A 1 568 ? -11.531 -0.321 27.846 1.00 91.69 568 LEU A CA 1
ATOM 4432 C C . LEU A 1 568 ? -12.084 -1.523 27.072 1.00 91.69 568 LEU A C 1
ATOM 4434 O O . LEU A 1 568 ? -11.401 -2.541 26.955 1.00 91.69 568 LEU A O 1
ATOM 4438 N N . LEU A 1 569 ? -13.310 -1.422 26.553 1.00 93.25 569 LEU A N 1
ATOM 4439 C CA . LEU A 1 569 ? -13.903 -2.463 25.722 1.00 93.25 569 LEU A CA 1
ATOM 4440 C C . LEU A 1 569 ? -13.163 -2.612 24.386 1.00 93.25 569 LEU A C 1
ATOM 4442 O O . LEU A 1 569 ? -12.787 -3.728 24.048 1.00 93.25 569 LEU A O 1
ATOM 4446 N N . SER A 1 570 ? -12.931 -1.515 23.664 1.00 89.62 570 SER A N 1
ATOM 4447 C CA . SER A 1 570 ? -12.219 -1.490 22.380 1.00 89.62 570 SER A CA 1
ATOM 4448 C C . SER A 1 570 ? -10.816 -2.085 22.509 1.00 89.62 570 SER A C 1
ATOM 4450 O O . SER A 1 570 ? -10.472 -3.024 21.795 1.00 89.62 570 SER A O 1
ATOM 4452 N N . LEU A 1 571 ? -10.055 -1.649 23.517 1.00 89.94 571 LEU A N 1
ATOM 4453 C CA . LEU A 1 571 ? -8.726 -2.177 23.827 1.00 89.94 571 LEU A CA 1
ATOM 4454 C C . LEU A 1 571 ? -8.756 -3.689 24.102 1.00 89.94 571 LEU A C 1
ATOM 4456 O O . LEU A 1 571 ? -7.923 -4.441 23.598 1.00 89.94 571 LEU A O 1
ATOM 4460 N N . SER A 1 572 ? -9.760 -4.149 24.855 1.00 94.38 572 SER A N 1
ATOM 4461 C CA . SER A 1 572 ? -9.921 -5.572 25.173 1.00 94.38 572 SER A CA 1
ATOM 4462 C C . SER A 1 572 ? -10.310 -6.404 23.952 1.00 94.38 572 SER A C 1
ATOM 4464 O O . SER A 1 572 ? -9.849 -7.533 23.822 1.00 94.38 572 SER A O 1
ATOM 4466 N N . LEU A 1 573 ? -11.131 -5.863 23.049 1.00 92.62 573 LEU A N 1
ATOM 4467 C CA . LEU A 1 573 ? -11.478 -6.527 21.794 1.00 92.62 573 LEU A CA 1
ATOM 4468 C C . LEU A 1 573 ? -10.260 -6.607 20.868 1.00 92.62 573 LEU A C 1
ATOM 4470 O O . LEU A 1 573 ? -9.940 -7.699 20.420 1.00 92.62 573 LEU A O 1
ATOM 4474 N N . ASN A 1 574 ? -9.515 -5.514 20.682 1.00 89.44 574 ASN A N 1
ATOM 4475 C CA . ASN A 1 574 ? -8.320 -5.474 19.828 1.00 89.44 574 ASN A CA 1
ATOM 4476 C C . ASN A 1 574 ? -7.239 -6.480 20.255 1.00 89.44 574 ASN A C 1
ATOM 4478 O O . ASN A 1 574 ? -6.596 -7.105 19.412 1.00 89.44 574 ASN A O 1
ATOM 4482 N N . ILE A 1 575 ? -7.048 -6.676 21.563 1.00 92.19 575 ILE A N 1
ATOM 4483 C CA . ILE A 1 575 ? -6.124 -7.692 22.093 1.00 92.19 575 ILE A CA 1
ATOM 4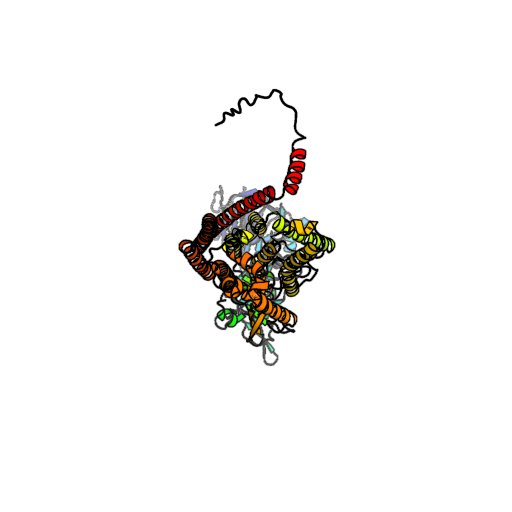484 C C . ILE A 1 575 ? -6.636 -9.110 21.813 1.00 92.19 575 ILE A C 1
ATOM 4486 O O . ILE A 1 575 ? -5.852 -10.003 21.499 1.00 92.19 575 ILE A O 1
ATOM 4490 N N . LEU A 1 576 ? -7.949 -9.328 21.912 1.00 92.94 576 LEU A N 1
ATOM 4491 C CA . LEU A 1 576 ? -8.561 -10.640 21.722 1.00 92.94 576 LEU A CA 1
ATOM 4492 C C . LEU A 1 576 ? -8.793 -11.004 20.250 1.00 92.94 576 LEU A C 1
ATOM 4494 O O . LEU A 1 576 ? -9.070 -12.173 19.987 1.00 92.94 576 LEU A O 1
ATOM 4498 N N . THR A 1 577 ? -8.651 -10.076 19.301 1.00 90.44 577 THR A N 1
ATOM 4499 C CA . THR A 1 577 ? -8.855 -10.331 17.866 1.00 90.44 577 THR A CA 1
ATOM 4500 C C . THR A 1 577 ? -7.661 -11.073 17.239 1.00 90.44 577 THR A C 1
ATOM 4502 O O . THR A 1 577 ? -6.550 -10.532 17.180 1.00 90.44 577 THR A O 1
ATOM 4505 N N . PRO A 1 578 ? -7.854 -12.307 16.730 1.00 91.12 578 PRO A N 1
ATOM 4506 C CA . PRO A 1 578 ? -6.817 -13.037 16.014 1.00 91.12 578 PRO A CA 1
ATOM 4507 C C . PRO A 1 578 ? -6.825 -12.732 14.508 1.00 91.12 578 PRO A C 1
ATOM 4509 O O . PRO A 1 578 ? -7.866 -12.436 13.924 1.00 91.12 578 PRO A O 1
ATOM 4512 N N . ALA A 1 579 ? -5.683 -12.933 13.855 1.00 88.81 579 ALA A N 1
ATOM 4513 C CA . ALA A 1 579 ? -5.536 -12.931 12.402 1.00 88.81 579 ALA A CA 1
ATOM 4514 C C . ALA A 1 579 ? -4.914 -14.242 11.906 1.00 88.81 579 ALA A C 1
ATOM 4516 O O . ALA A 1 579 ? -4.164 -14.910 12.624 1.00 88.81 579 ALA A O 1
ATOM 4517 N N . ARG A 1 580 ? -5.229 -14.635 10.667 1.00 89.62 580 ARG A N 1
ATOM 4518 C CA . ARG A 1 580 ? -4.653 -15.823 10.022 1.00 89.62 580 ARG A CA 1
ATOM 4519 C C . ARG A 1 580 ? -3.740 -15.402 8.880 1.00 89.62 580 ARG A C 1
ATOM 4521 O O . ARG A 1 580 ? -4.191 -14.726 7.963 1.00 89.62 580 ARG A O 1
ATOM 4528 N N . ILE A 1 581 ? -2.495 -15.867 8.919 1.00 89.81 581 ILE A N 1
ATOM 4529 C CA . ILE A 1 581 ? -1.561 -15.772 7.794 1.00 89.81 581 ILE A CA 1
ATOM 4530 C C . ILE A 1 581 ? -1.499 -17.122 7.096 1.00 89.81 581 ILE A C 1
ATOM 4532 O O . ILE A 1 581 ? -1.329 -18.163 7.740 1.00 89.81 581 ILE A O 1
ATOM 4536 N N . HIS A 1 582 ? -1.618 -17.082 5.775 1.00 89.75 582 HIS A N 1
ATOM 4537 C CA . HIS A 1 582 ? -1.397 -18.207 4.883 1.00 89.75 582 HIS A CA 1
ATOM 4538 C C . HIS A 1 582 ? 0.027 -18.140 4.342 1.00 89.75 582 HIS A C 1
ATOM 4540 O O . HIS A 1 582 ? 0.459 -17.092 3.875 1.00 89.75 582 HIS A O 1
ATOM 4546 N N . GLN A 1 583 ? 0.749 -19.252 4.401 1.00 88.69 583 GLN A N 1
ATOM 4547 C CA . GLN A 1 583 ? 2.159 -19.336 4.049 1.00 88.69 583 GLN A CA 1
ATOM 4548 C C . GLN A 1 583 ? 2.377 -20.413 2.983 1.00 88.69 583 GLN A C 1
ATOM 4550 O O . GLN A 1 583 ? 1.843 -21.519 3.094 1.00 88.69 583 GLN A O 1
ATOM 4555 N N . LEU A 1 584 ? 3.189 -20.097 1.978 1.00 86.44 584 LEU A N 1
ATOM 4556 C CA . LEU A 1 584 ? 3.665 -21.002 0.938 1.00 86.44 584 LEU A CA 1
ATOM 4557 C C . LEU A 1 584 ? 5.189 -21.121 1.044 1.00 86.44 584 LEU A C 1
ATOM 4559 O O . LEU A 1 584 ? 5.910 -20.158 0.779 1.00 86.44 584 LEU A O 1
ATOM 4563 N N . ASN A 1 585 ? 5.668 -22.305 1.422 1.00 83.50 585 ASN A N 1
ATOM 4564 C CA . ASN A 1 585 ? 7.100 -22.598 1.506 1.00 83.50 585 ASN A CA 1
ATOM 4565 C C . ASN A 1 585 ? 7.686 -22.942 0.128 1.00 83.50 585 ASN A C 1
ATOM 4567 O O . ASN A 1 585 ? 6.954 -23.305 -0.796 1.00 83.50 585 ASN A O 1
ATOM 4571 N N . THR A 1 586 ? 9.018 -22.915 0.019 1.00 76.50 586 THR A N 1
ATOM 4572 C CA . THR A 1 586 ? 9.773 -23.374 -1.166 1.00 76.50 586 THR A CA 1
ATOM 4573 C C . THR A 1 586 ? 9.418 -24.791 -1.604 1.00 76.50 586 THR A C 1
ATOM 4575 O O . THR A 1 586 ? 9.413 -25.076 -2.797 1.00 76.50 586 THR A O 1
ATOM 4578 N N . ASP A 1 587 ? 9.050 -25.656 -0.660 1.00 75.06 587 ASP A N 1
ATOM 4579 C CA . ASP A 1 587 ? 8.707 -27.060 -0.921 1.00 75.06 587 ASP A CA 1
ATOM 4580 C C . ASP A 1 587 ? 7.293 -27.224 -1.516 1.00 75.06 587 ASP A C 1
ATOM 4582 O O . ASP A 1 587 ? 6.813 -28.337 -1.719 1.00 75.06 587 ASP A O 1
ATOM 4586 N N . GLY A 1 588 ? 6.577 -26.115 -1.743 1.00 74.44 588 GLY A N 1
ATOM 4587 C CA . GLY A 1 588 ? 5.193 -26.095 -2.222 1.00 74.44 588 GLY A CA 1
ATOM 4588 C C . GLY A 1 588 ? 4.151 -26.442 -1.154 1.00 74.44 588 GLY A C 1
ATOM 4589 O O . GLY A 1 588 ? 2.954 -26.448 -1.440 1.00 74.44 588 GLY A O 1
ATOM 4590 N N . ILE A 1 589 ? 4.579 -26.708 0.085 1.00 80.44 589 ILE A N 1
ATOM 4591 C CA . ILE A 1 589 ? 3.688 -27.001 1.210 1.00 80.44 589 ILE A CA 1
ATOM 4592 C C . ILE A 1 589 ? 3.044 -25.702 1.696 1.00 80.44 589 ILE A C 1
ATOM 4594 O O . ILE A 1 589 ? 3.727 -24.746 2.075 1.00 80.44 589 ILE A O 1
ATOM 4598 N N . THR A 1 590 ? 1.713 -25.689 1.724 1.00 83.62 590 THR A N 1
ATOM 4599 C CA . THR A 1 590 ? 0.931 -24.596 2.300 1.00 83.62 590 THR A CA 1
ATOM 4600 C C . THR A 1 590 ? 0.705 -24.829 3.786 1.00 83.62 590 THR A C 1
ATOM 4602 O O . THR A 1 590 ? 0.221 -25.891 4.183 1.00 83.62 590 THR A O 1
ATOM 4605 N N . SER A 1 591 ? 0.987 -23.826 4.607 1.00 86.38 591 SER A N 1
ATOM 4606 C CA . SER A 1 591 ? 0.683 -23.837 6.038 1.00 86.38 591 SER A CA 1
ATOM 4607 C C . SER A 1 591 ? -0.076 -22.571 6.431 1.00 86.38 591 SER A C 1
ATOM 4609 O O . SER A 1 591 ? -0.143 -21.601 5.677 1.00 86.38 591 SER A O 1
ATOM 4611 N N . SER A 1 592 ? -0.710 -22.580 7.600 1.00 87.94 592 SER A N 1
ATOM 4612 C CA . SER A 1 592 ? -1.371 -21.392 8.140 1.00 87.94 592 SER A CA 1
ATOM 4613 C C . SER A 1 592 ? -1.065 -21.253 9.616 1.00 87.94 592 SER A C 1
ATOM 4615 O O . SER A 1 592 ? -1.114 -22.249 10.345 1.00 87.94 592 SER A O 1
ATOM 4617 N N . ARG A 1 593 ? -0.812 -20.026 10.071 1.00 89.62 593 ARG A N 1
ATOM 4618 C CA . ARG A 1 593 ? -0.585 -19.726 11.487 1.00 89.62 593 ARG A CA 1
ATOM 4619 C C . ARG A 1 593 ? -1.489 -18.601 11.976 1.00 89.62 593 ARG A C 1
ATOM 4621 O O . ARG A 1 593 ? -1.874 -17.716 11.214 1.00 89.62 593 ARG A O 1
ATOM 4628 N N . LEU A 1 594 ? -1.835 -18.681 13.258 1.00 91.19 594 LEU A N 1
ATOM 4629 C CA . LEU A 1 594 ? -2.605 -17.674 13.980 1.00 91.19 594 LEU A CA 1
ATOM 4630 C C . LEU A 1 594 ? -1.647 -16.690 14.649 1.00 91.19 594 LEU A C 1
ATOM 4632 O O . LEU A 1 594 ? -0.764 -17.088 15.410 1.00 91.19 594 LEU A O 1
ATOM 4636 N N . ILE A 1 595 ? -1.847 -15.417 14.356 1.00 91.19 595 ILE A N 1
ATOM 4637 C CA . ILE A 1 595 ? -1.069 -14.283 14.856 1.00 91.19 595 ILE A CA 1
ATOM 4638 C C . ILE A 1 595 ? -2.016 -13.235 15.436 1.00 91.19 595 ILE A C 1
ATOM 4640 O O . ILE A 1 595 ? -3.230 -13.290 15.219 1.00 91.19 595 ILE A O 1
ATOM 4644 N N . TRP A 1 596 ? -1.480 -12.307 16.214 1.00 91.94 596 TRP A N 1
ATOM 4645 C CA . TRP A 1 596 ? -2.271 -11.214 16.759 1.00 91.94 596 TRP A CA 1
ATOM 4646 C C . TRP A 1 596 ? -2.579 -10.174 15.673 1.00 91.94 596 TRP A C 1
ATOM 4648 O O . TRP A 1 596 ? -1.695 -9.791 14.912 1.00 91.94 596 TRP A O 1
ATOM 4658 N N . PHE A 1 597 ? -3.837 -9.728 15.572 1.00 88.56 597 PHE A N 1
ATOM 4659 C CA . PHE A 1 597 ? -4.275 -8.861 14.472 1.00 88.56 597 PHE A CA 1
ATOM 4660 C C . PHE A 1 597 ? -3.516 -7.533 14.417 1.00 88.56 597 PHE A C 1
ATOM 4662 O O . PHE A 1 597 ? -3.102 -7.125 13.339 1.00 88.56 597 PHE A O 1
ATOM 4669 N N . THR A 1 598 ? -3.280 -6.875 15.554 1.00 87.00 598 THR A N 1
ATOM 4670 C CA . THR A 1 598 ? -2.613 -5.562 15.575 1.00 87.00 598 THR A CA 1
ATOM 4671 C C . THR A 1 598 ? -1.099 -5.635 15.384 1.00 87.00 598 THR A C 1
ATOM 4673 O O . THR A 1 598 ? -0.495 -4.642 14.987 1.00 87.00 598 THR A O 1
ATOM 4676 N N . ASP A 1 599 ? -0.479 -6.778 15.686 1.00 88.25 599 ASP A N 1
ATOM 4677 C CA . ASP A 1 599 ? 0.953 -7.002 15.491 1.00 88.25 599 ASP A CA 1
ATOM 4678 C C . ASP A 1 599 ? 1.209 -8.427 14.997 1.00 88.25 599 ASP A C 1
ATOM 4680 O O . ASP A 1 599 ? 1.243 -9.389 15.772 1.00 88.25 599 ASP A O 1
ATOM 4684 N N . GLY A 1 600 ? 1.415 -8.552 13.685 1.00 86.19 600 GLY A N 1
ATOM 4685 C CA . GLY A 1 600 ? 1.588 -9.846 13.036 1.00 86.19 600 GLY A CA 1
ATOM 4686 C C . GLY A 1 600 ? 2.889 -10.571 13.379 1.00 86.19 600 GLY A C 1
ATOM 4687 O O . GLY A 1 600 ? 3.044 -11.735 13.008 1.00 86.19 600 GLY A O 1
ATOM 4688 N N . SER A 1 601 ? 3.815 -9.920 14.091 1.00 87.44 601 SER A N 1
ATOM 4689 C CA . SER A 1 601 ? 5.037 -10.565 14.580 1.00 87.44 601 SER A CA 1
ATOM 4690 C C . SER A 1 601 ? 4.810 -11.436 15.822 1.00 87.44 601 SER A C 1
ATOM 4692 O O . SER A 1 601 ? 5.621 -12.317 16.104 1.00 87.44 601 SER A O 1
ATOM 4694 N N . VAL A 1 602 ? 3.689 -11.235 16.523 1.00 89.69 602 VAL A N 1
ATOM 4695 C CA . VAL A 1 602 ? 3.338 -11.932 17.764 1.00 89.69 602 VAL A CA 1
ATOM 4696 C C . VAL A 1 602 ? 2.394 -13.101 17.466 1.00 89.69 602 VAL A C 1
ATOM 4698 O O . VAL A 1 602 ? 1.346 -12.949 16.829 1.00 89.69 602 VAL A O 1
ATOM 4701 N N . LEU A 1 603 ? 2.739 -14.295 17.949 1.00 89.94 603 LEU A N 1
ATOM 4702 C CA . LEU A 1 603 ? 1.922 -15.498 17.826 1.00 89.94 603 LEU A CA 1
ATOM 4703 C C . LEU A 1 603 ? 0.759 -15.466 18.823 1.00 89.94 603 LEU A C 1
ATOM 4705 O O . LEU A 1 603 ? 0.941 -15.424 20.045 1.00 89.94 603 LEU A O 1
ATOM 4709 N N . TYR A 1 604 ? -0.457 -15.581 18.291 1.00 92.19 604 TYR A N 1
ATOM 4710 C CA . TYR A 1 604 ? -1.676 -15.510 19.090 1.00 92.19 604 TYR A CA 1
ATOM 4711 C C . TYR A 1 604 ? -1.742 -16.658 20.106 1.00 92.19 604 TYR A C 1
ATOM 4713 O O . TYR A 1 604 ? -1.606 -17.833 19.752 1.00 92.19 604 TYR A O 1
ATOM 4721 N N . GLY A 1 605 ? -1.949 -16.315 21.379 1.00 88.19 605 GLY A N 1
ATOM 4722 C CA . GLY A 1 605 ? -2.041 -17.262 22.495 1.00 88.19 605 GLY A CA 1
ATOM 4723 C C . GLY A 1 605 ? -0.784 -18.094 22.793 1.00 88.19 605 GLY A C 1
ATOM 4724 O O . GLY A 1 605 ? -0.890 -19.066 23.539 1.00 88.19 605 GLY A O 1
ATOM 4725 N N . LYS A 1 606 ? 0.385 -17.765 22.222 1.00 89.88 606 LYS A N 1
ATOM 4726 C CA . LYS A 1 606 ? 1.649 -18.486 22.478 1.00 89.88 606 LYS A CA 1
ATOM 4727 C C . LYS A 1 606 ? 2.713 -17.621 23.136 1.00 89.88 606 LYS A C 1
ATOM 4729 O O . LYS A 1 606 ? 3.442 -18.122 23.989 1.00 89.88 606 LYS A O 1
ATOM 4734 N N . ASP A 1 607 ? 2.797 -16.349 22.761 1.00 88.75 607 ASP A N 1
ATOM 4735 C CA . ASP A 1 607 ? 3.768 -15.447 23.370 1.00 88.75 607 ASP A CA 1
ATOM 4736 C C . ASP A 1 607 ? 3.375 -15.105 24.814 1.00 88.75 607 ASP A C 1
ATOM 4738 O O . ASP A 1 607 ? 2.230 -14.716 25.064 1.00 88.75 607 ASP A O 1
ATOM 4742 N N . PRO A 1 608 ? 4.301 -15.208 25.787 1.00 90.62 608 PRO A N 1
ATOM 4743 C CA . PRO A 1 608 ? 3.980 -15.050 27.205 1.00 90.62 608 PRO A CA 1
ATOM 4744 C C . PRO A 1 608 ? 3.434 -13.654 27.527 1.00 90.62 608 PRO A C 1
ATOM 4746 O O . PRO A 1 608 ? 2.495 -13.524 28.309 1.00 90.62 608 PRO A O 1
ATOM 4749 N N . VAL A 1 609 ? 3.971 -12.611 26.884 1.00 89.56 609 VAL A N 1
ATOM 4750 C CA . VAL A 1 609 ? 3.509 -11.224 27.055 1.00 89.56 609 VAL A CA 1
ATOM 4751 C C . VAL A 1 609 ? 2.084 -11.052 26.526 1.00 89.56 609 VAL A C 1
ATOM 4753 O O . VAL A 1 609 ? 1.242 -10.442 27.185 1.00 89.56 609 VAL A O 1
ATOM 4756 N N . HIS A 1 610 ? 1.782 -11.642 25.369 1.00 91.81 610 HIS A N 1
ATOM 4757 C CA . HIS A 1 610 ? 0.444 -11.583 24.795 1.00 91.81 610 HIS A CA 1
ATOM 4758 C C . HIS A 1 610 ? -0.569 -12.384 25.623 1.00 91.81 610 HIS A C 1
ATOM 4760 O O . HIS A 1 610 ? -1.676 -11.907 25.843 1.00 91.81 610 HIS A O 1
ATOM 4766 N N . ILE A 1 611 ? -0.188 -13.541 26.179 1.00 93.31 611 ILE A N 1
ATOM 4767 C CA . ILE A 1 611 ? -1.043 -14.304 27.106 1.00 93.31 611 ILE A CA 1
ATOM 4768 C C . ILE A 1 611 ? -1.403 -13.463 28.338 1.00 93.31 611 ILE A C 1
ATOM 4770 O O . ILE A 1 611 ? -2.559 -13.466 28.763 1.00 93.31 611 ILE A O 1
ATOM 4774 N N . ILE A 1 612 ? -0.446 -12.712 28.898 1.00 93.50 612 ILE A N 1
ATOM 4775 C CA . ILE A 1 612 ? -0.718 -11.800 30.019 1.00 93.50 612 ILE A CA 1
ATOM 4776 C C . ILE A 1 612 ? -1.761 -10.752 29.609 1.00 93.50 612 ILE A C 1
ATOM 4778 O O . ILE A 1 612 ? -2.731 -10.560 30.341 1.00 93.50 612 ILE A O 1
ATOM 4782 N N . LEU A 1 613 ? -1.611 -10.133 28.433 1.00 92.81 613 LEU A N 1
ATOM 4783 C CA . LEU A 1 613 ? -2.579 -9.166 27.899 1.00 92.81 613 LEU A CA 1
ATOM 4784 C C . LEU A 1 613 ? -3.961 -9.790 27.649 1.00 92.81 613 LEU A C 1
ATOM 4786 O O . LEU A 1 613 ? -4.975 -9.204 28.008 1.00 92.81 613 LEU A O 1
ATOM 4790 N N . MET A 1 614 ? -4.033 -11.002 27.099 1.00 94.31 614 MET A N 1
ATOM 4791 C CA . MET A 1 614 ? -5.306 -11.705 26.915 1.00 94.31 614 MET A CA 1
ATOM 4792 C C . MET A 1 614 ? -6.003 -11.955 28.258 1.00 94.31 614 MET A C 1
ATOM 4794 O O . MET A 1 614 ? -7.201 -11.703 28.400 1.00 94.31 614 MET A O 1
ATOM 4798 N N . CYS A 1 615 ? -5.256 -12.413 29.267 1.00 94.94 615 CYS A N 1
ATOM 4799 C CA . CYS A 1 615 ? -5.774 -12.621 30.616 1.00 94.94 615 CYS A CA 1
ATOM 4800 C C . CYS A 1 615 ? -6.278 -11.313 31.241 1.00 94.94 615 CYS A C 1
ATOM 4802 O O . CYS A 1 615 ? -7.344 -11.316 31.862 1.00 94.94 615 CYS A O 1
ATOM 4804 N N . THR A 1 616 ? -5.566 -10.192 31.065 1.00 94.06 616 THR A N 1
ATOM 4805 C CA . THR A 1 616 ? -6.029 -8.889 31.567 1.00 94.06 616 THR A CA 1
ATOM 4806 C C . THR A 1 616 ? -7.278 -8.409 30.830 1.00 94.06 616 THR A C 1
ATOM 4808 O O . THR A 1 616 ? -8.223 -7.979 31.491 1.00 94.06 616 THR A O 1
ATOM 4811 N N . SER A 1 617 ? -7.361 -8.553 29.503 1.00 95.38 617 SER A N 1
ATOM 4812 C CA . SER A 1 617 ? -8.561 -8.214 28.723 1.00 95.38 617 SER A CA 1
ATOM 4813 C C . SER A 1 617 ? -9.781 -9.030 29.157 1.00 95.38 617 SER A C 1
ATOM 4815 O O . SER A 1 617 ? -10.852 -8.468 29.400 1.00 95.38 617 SER A O 1
ATOM 4817 N N . ILE A 1 618 ? -9.622 -10.345 29.343 1.00 95.94 618 ILE A N 1
ATOM 4818 C CA . ILE A 1 618 ? -10.692 -11.222 29.843 1.00 95.94 618 ILE A CA 1
ATOM 4819 C C . ILE A 1 618 ? -11.106 -10.810 31.261 1.00 95.94 618 ILE A C 1
ATOM 4821 O O . ILE A 1 618 ? -12.301 -10.706 31.547 1.00 95.94 618 ILE A O 1
ATOM 4825 N N . ALA A 1 619 ? -10.145 -10.516 32.142 1.00 95.81 619 ALA A N 1
ATOM 4826 C CA . ALA A 1 619 ? -10.432 -10.049 33.495 1.00 95.81 619 ALA A CA 1
ATOM 4827 C C . ALA A 1 619 ? -11.217 -8.728 33.489 1.00 95.81 619 ALA A C 1
ATOM 4829 O O . ALA A 1 619 ? -12.165 -8.586 34.254 1.00 95.81 619 ALA A O 1
ATOM 4830 N N . ILE A 1 620 ? -10.895 -7.782 32.606 1.00 95.38 620 ILE A N 1
ATOM 4831 C CA . ILE A 1 620 ? -11.618 -6.505 32.492 1.00 95.38 620 ILE A CA 1
ATOM 4832 C C . ILE A 1 620 ? -13.043 -6.721 31.979 1.00 95.38 620 ILE A C 1
ATOM 4834 O O . ILE A 1 620 ? -13.988 -6.135 32.517 1.00 95.38 620 ILE A O 1
ATOM 4838 N N . ILE A 1 621 ? -13.232 -7.598 30.993 1.00 95.69 621 ILE A N 1
ATOM 4839 C CA . ILE A 1 621 ? -14.570 -7.934 30.500 1.00 95.69 621 ILE A CA 1
ATOM 4840 C C . ILE A 1 621 ? -15.415 -8.560 31.622 1.00 95.69 621 ILE A C 1
ATOM 4842 O O . ILE A 1 621 ? -16.551 -8.137 31.850 1.00 95.69 621 ILE A O 1
ATOM 4846 N N . LEU A 1 622 ? -14.857 -9.522 32.361 1.00 96.00 622 LEU A N 1
ATOM 4847 C CA . LEU A 1 622 ? -15.574 -10.262 33.403 1.00 96.00 622 LEU A CA 1
ATOM 4848 C C . LEU A 1 622 ? -15.781 -9.471 34.702 1.00 96.00 622 LEU A C 1
ATOM 4850 O O . LEU A 1 622 ? -16.823 -9.619 35.335 1.00 96.00 622 LEU A O 1
ATOM 4854 N N . LEU A 1 623 ? -14.815 -8.648 35.118 1.00 95.06 623 LEU A N 1
ATOM 4855 C CA . LEU A 1 623 ? -14.846 -7.931 36.400 1.00 95.06 623 LEU A CA 1
ATOM 4856 C C . LEU A 1 623 ? -15.398 -6.508 36.287 1.00 95.06 623 LEU A C 1
ATOM 4858 O O . LEU A 1 623 ? -15.882 -5.970 37.282 1.00 95.06 623 LEU A O 1
ATOM 4862 N N . PHE A 1 624 ? -15.354 -5.896 35.101 1.00 94.31 624 PHE A N 1
ATOM 4863 C CA . PHE A 1 624 ? -15.840 -4.534 34.890 1.00 94.31 624 PHE A CA 1
ATOM 4864 C C . PHE A 1 624 ? -16.973 -4.458 33.862 1.00 94.31 624 PHE A C 1
ATOM 4866 O O . PHE A 1 624 ? -18.074 -4.059 34.238 1.00 94.31 624 PHE A O 1
ATOM 4873 N N . VAL A 1 625 ? -16.762 -4.860 32.603 1.00 95.25 625 VAL A N 1
ATOM 4874 C CA . VAL A 1 625 ? -17.748 -4.643 31.520 1.00 95.25 625 VAL A CA 1
ATOM 4875 C C . VAL A 1 625 ? -19.076 -5.346 31.817 1.00 95.25 625 VAL A C 1
ATOM 4877 O O . VAL A 1 625 ? -20.124 -4.697 31.866 1.00 95.25 625 VAL A O 1
ATOM 4880 N N . VAL A 1 626 ? -19.042 -6.659 32.063 1.00 95.31 626 VAL A N 1
ATOM 4881 C CA . VAL A 1 626 ? -20.246 -7.458 32.332 1.00 95.31 626 VAL A CA 1
ATOM 4882 C C . VAL A 1 626 ? -20.943 -7.001 33.624 1.00 95.31 626 VAL A C 1
ATOM 4884 O O . VAL A 1 626 ? -22.142 -6.705 33.569 1.00 95.31 626 VAL A O 1
ATOM 4887 N N . PRO A 1 627 ? -20.251 -6.844 34.772 1.00 94.31 627 PRO A N 1
ATOM 4888 C CA . PRO A 1 627 ? -20.880 -6.341 35.991 1.00 94.31 627 PRO A CA 1
ATOM 4889 C C . PRO A 1 627 ? -21.471 -4.938 35.837 1.00 94.31 627 PRO A C 1
ATOM 4891 O O . PRO A 1 627 ? -22.560 -4.684 36.348 1.00 94.31 627 PRO A O 1
ATOM 4894 N N . PHE A 1 628 ? -20.814 -4.033 35.107 1.00 94.44 628 PHE A N 1
ATOM 4895 C CA . PHE A 1 628 ? -21.311 -2.672 34.901 1.00 94.44 628 PHE A CA 1
ATOM 4896 C C . PHE A 1 628 ? -22.608 -2.652 34.077 1.00 94.44 628 PHE A C 1
ATOM 4898 O O . PHE A 1 628 ? -23.554 -1.950 34.445 1.00 94.44 628 PHE A O 1
ATOM 4905 N N . ILE A 1 629 ? -22.712 -3.496 33.041 1.00 95.00 629 ILE A N 1
ATOM 4906 C CA . ILE A 1 629 ? -23.959 -3.704 32.283 1.00 95.00 629 ILE A CA 1
ATOM 4907 C C . ILE A 1 629 ? -25.059 -4.269 33.194 1.00 95.00 629 ILE A C 1
ATOM 4909 O O . ILE A 1 629 ? -26.176 -3.745 33.218 1.00 95.00 629 ILE A O 1
ATOM 4913 N N . LEU A 1 630 ? -24.754 -5.305 33.985 1.00 92.81 630 LEU A N 1
ATOM 4914 C CA . LEU A 1 630 ? -25.723 -5.939 34.887 1.00 92.81 630 LEU A CA 1
ATOM 4915 C C . LEU A 1 630 ? -26.241 -4.971 35.959 1.00 92.81 630 LEU A C 1
ATOM 4917 O O . LEU A 1 630 ? -27.447 -4.922 36.213 1.00 92.81 630 LEU A O 1
ATOM 4921 N N . ILE A 1 631 ? -25.358 -4.162 36.552 1.00 91.94 631 ILE A N 1
ATOM 4922 C CA . ILE A 1 631 ? -25.730 -3.098 37.494 1.00 91.94 631 ILE A CA 1
ATOM 4923 C C . ILE A 1 631 ? -26.607 -2.055 36.789 1.00 91.94 631 ILE A C 1
ATOM 4925 O O . ILE A 1 631 ? -27.625 -1.629 37.342 1.00 91.94 631 ILE A O 1
ATOM 4929 N N . GLY A 1 632 ? -26.271 -1.682 35.552 1.00 91.25 632 GLY A N 1
ATOM 4930 C CA . GLY A 1 632 ? -27.060 -0.750 34.752 1.00 91.25 632 GLY A CA 1
ATOM 4931 C C . GLY A 1 632 ? -28.481 -1.240 34.454 1.00 91.25 632 GLY A C 1
ATOM 4932 O O . GLY A 1 632 ? -29.427 -0.459 34.555 1.00 91.25 632 GLY A O 1
ATOM 4933 N N . LEU A 1 633 ? -28.655 -2.529 34.147 1.00 92.38 633 LEU A N 1
ATOM 4934 C CA . LEU A 1 633 ? -29.954 -3.139 33.831 1.00 92.38 633 LEU A CA 1
ATOM 4935 C C . LEU A 1 633 ? -30.796 -3.436 35.076 1.00 92.38 633 LEU A C 1
ATOM 4937 O O . LEU A 1 633 ? -31.990 -3.132 35.122 1.00 92.38 633 LEU A O 1
ATOM 4941 N N . PHE A 1 634 ? -30.181 -4.051 36.089 1.00 90.12 634 PHE A N 1
ATOM 4942 C CA . PHE A 1 634 ? -30.882 -4.654 37.223 1.00 90.12 634 PHE A CA 1
ATOM 4943 C C . PHE A 1 634 ? -30.647 -3.935 38.554 1.00 90.12 634 PHE A C 1
ATOM 4945 O O . PHE A 1 634 ? -31.180 -4.377 39.572 1.00 90.12 634 PHE A O 1
ATOM 4952 N N . GLY A 1 635 ? -29.923 -2.812 38.576 1.00 84.19 635 GLY A N 1
ATOM 4953 C CA . GLY A 1 635 ? -29.562 -2.089 39.803 1.00 84.19 635 GLY A CA 1
ATOM 4954 C C . GLY A 1 635 ? -30.746 -1.787 40.730 1.00 84.19 635 GLY A C 1
ATOM 4955 O O . GLY A 1 635 ? -30.656 -1.972 41.940 1.00 84.19 635 GLY A O 1
ATOM 4956 N N . ALA A 1 636 ? -31.912 -1.437 40.178 1.00 78.88 636 ALA A N 1
ATOM 4957 C CA . ALA A 1 636 ? -33.114 -1.189 40.978 1.00 78.88 636 ALA A CA 1
ATOM 4958 C C . ALA A 1 636 ? -33.666 -2.457 41.666 1.00 78.88 636 ALA A C 1
ATOM 4960 O O . ALA A 1 636 ? -34.241 -2.370 42.749 1.00 78.88 636 ALA A O 1
ATOM 4961 N N . LYS A 1 637 ? -33.482 -3.638 41.059 1.00 81.50 637 LYS A N 1
ATOM 4962 C CA . LYS A 1 637 ? -33.867 -4.935 41.642 1.00 81.50 637 LYS A CA 1
ATOM 4963 C C . LYS A 1 637 ? -32.825 -5.437 42.648 1.00 81.50 637 LYS A C 1
ATOM 4965 O O . LYS A 1 637 ? -33.195 -6.125 43.596 1.00 81.50 637 LYS A O 1
ATOM 4970 N N . LEU A 1 638 ? -31.556 -5.053 42.481 1.00 77.88 638 LEU A N 1
ATOM 4971 C CA . LEU A 1 638 ? -30.445 -5.385 43.385 1.00 77.88 638 LEU A CA 1
ATOM 4972 C C . LEU A 1 638 ? -30.630 -4.825 44.805 1.00 77.88 638 LEU A C 1
ATOM 4974 O O . LEU A 1 638 ? -30.126 -5.421 45.754 1.00 77.88 638 LEU A O 1
ATOM 4978 N N . PHE A 1 639 ? -31.429 -3.766 44.987 1.00 73.81 639 PHE A N 1
ATOM 4979 C CA . PHE A 1 639 ? -31.789 -3.254 46.317 1.00 73.81 639 PHE A CA 1
ATOM 4980 C C . PHE A 1 639 ? -32.600 -4.224 47.183 1.00 73.81 639 PHE A C 1
ATOM 4982 O O . PHE A 1 639 ? -32.701 -4.010 48.389 1.00 73.81 639 PHE A O 1
ATOM 4989 N N . ARG A 1 640 ? -33.134 -5.312 46.611 1.00 73.44 640 ARG A N 1
ATOM 4990 C CA . ARG A 1 640 ? -33.742 -6.400 47.395 1.00 73.44 640 ARG A CA 1
ATOM 4991 C C . ARG A 1 640 ? -32.723 -7.109 48.291 1.00 73.44 640 ARG A C 1
ATOM 4993 O O . ARG A 1 640 ? -33.103 -7.656 49.321 1.00 73.44 640 ARG A O 1
ATOM 5000 N N . PHE A 1 641 ? -31.438 -7.074 47.937 1.00 77.88 641 PHE A N 1
ATOM 5001 C CA . PHE A 1 641 ? -30.367 -7.641 48.746 1.00 77.88 641 PHE A CA 1
ATOM 5002 C C . PHE A 1 641 ? -29.794 -6.578 49.688 1.00 77.88 641 PHE A C 1
ATOM 5004 O O . PHE A 1 641 ? -29.158 -5.615 49.255 1.00 77.88 641 PHE A O 1
ATOM 5011 N N . ARG A 1 642 ? -29.993 -6.771 50.998 1.00 72.62 642 ARG A N 1
ATOM 5012 C CA . ARG A 1 642 ? -29.652 -5.791 52.048 1.00 72.62 642 ARG A CA 1
ATOM 5013 C C . ARG A 1 642 ? -28.168 -5.394 52.058 1.00 72.62 642 ARG A C 1
ATOM 5015 O O . ARG A 1 642 ? -27.860 -4.228 52.278 1.00 72.62 642 ARG A O 1
ATOM 5022 N N . PHE A 1 643 ? -27.267 -6.336 51.768 1.00 74.25 643 PHE A N 1
ATOM 5023 C CA . PHE A 1 643 ? -25.825 -6.079 51.667 1.00 74.25 643 PHE A CA 1
ATOM 5024 C C . PHE A 1 643 ? -25.479 -5.166 50.478 1.00 74.25 643 PHE A C 1
ATOM 5026 O O . PHE A 1 643 ? -24.811 -4.148 50.646 1.00 74.25 643 PHE A O 1
ATOM 5033 N N . MET A 1 644 ? -26.009 -5.469 49.288 1.00 74.62 644 MET A N 1
ATOM 5034 C CA . MET A 1 644 ? -25.775 -4.663 48.082 1.00 74.62 644 MET A CA 1
ATOM 5035 C C . MET A 1 644 ? -26.389 -3.265 48.201 1.00 74.62 644 MET A C 1
ATOM 5037 O O . MET A 1 644 ? -25.777 -2.280 47.790 1.00 74.62 644 MET A O 1
ATOM 5041 N N . ALA A 1 645 ? -27.561 -3.154 48.828 1.00 73.81 645 ALA A N 1
ATOM 5042 C CA . ALA A 1 645 ? -28.210 -1.872 49.085 1.00 73.81 645 ALA A CA 1
ATOM 5043 C C . ALA A 1 645 ? -27.411 -0.953 50.025 1.00 73.81 645 ALA A C 1
ATOM 5045 O O . ALA A 1 645 ? -27.554 0.263 49.940 1.00 73.81 645 ALA A O 1
ATOM 5046 N N . MET A 1 646 ? -26.566 -1.499 50.905 1.00 76.12 646 MET A N 1
ATOM 5047 C CA . MET A 1 646 ? -25.768 -0.691 51.829 1.00 76.12 646 MET A CA 1
ATOM 5048 C C . MET A 1 646 ? -24.601 0.015 51.122 1.00 76.12 646 MET A C 1
ATOM 5050 O O . MET A 1 646 ? -24.384 1.202 51.349 1.00 76.12 646 MET A O 1
ATOM 5054 N N . TYR A 1 647 ? -23.882 -0.689 50.241 1.00 79.06 647 TYR A N 1
ATOM 5055 C CA . TYR A 1 647 ? -22.658 -0.169 49.613 1.00 79.06 647 TYR A CA 1
ATOM 5056 C C . TYR A 1 647 ? -22.873 0.414 48.210 1.00 79.06 647 TYR A C 1
ATOM 5058 O O . TYR A 1 647 ? -22.294 1.446 47.880 1.00 79.06 647 TYR A O 1
ATOM 5066 N N . LEU A 1 648 ? -23.719 -0.205 47.377 1.00 84.12 648 LEU A N 1
ATOM 5067 C CA . LEU A 1 648 ? -23.890 0.192 45.970 1.00 84.12 648 LEU A CA 1
ATOM 5068 C C . LEU A 1 648 ? -24.977 1.247 45.755 1.00 84.12 648 LEU A C 1
ATOM 5070 O O . LEU A 1 648 ? -25.135 1.741 44.641 1.00 84.12 648 LEU A O 1
ATOM 5074 N N . ARG A 1 649 ? -25.738 1.626 46.786 1.00 85.25 649 ARG A N 1
ATOM 5075 C CA . ARG A 1 649 ? -26.855 2.566 46.624 1.00 85.25 649 ARG A CA 1
ATOM 5076 C C . ARG A 1 649 ? -26.456 3.929 46.062 1.00 85.25 649 ARG A C 1
ATOM 5078 O O . ARG A 1 649 ? -27.048 4.299 45.049 1.00 85.25 649 ARG A O 1
ATOM 5085 N N . PRO A 1 650 ? -25.438 4.633 46.591 1.00 86.00 650 PRO A N 1
ATOM 5086 C CA . PRO A 1 650 ? -25.008 5.906 46.010 1.00 86.00 650 PRO A CA 1
ATOM 5087 C C . PRO A 1 650 ? -24.545 5.773 44.550 1.00 86.00 650 PRO A C 1
ATOM 5089 O O . PRO A 1 650 ? -24.707 6.698 43.757 1.00 86.00 650 PRO A O 1
ATOM 5092 N N . PHE A 1 651 ? -23.990 4.613 44.188 1.00 88.56 651 PHE A N 1
ATOM 5093 C CA . PHE A 1 651 ? -23.507 4.309 42.842 1.00 88.56 651 PHE A CA 1
ATOM 5094 C C . PHE A 1 651 ? -24.661 4.064 41.858 1.00 88.56 651 PHE A C 1
ATOM 5096 O O . PHE A 1 651 ? -24.732 4.690 40.802 1.00 88.56 651 PHE A O 1
ATOM 5103 N N . ILE A 1 652 ? -25.613 3.202 42.226 1.00 88.56 652 ILE A N 1
ATOM 5104 C CA . ILE A 1 652 ? -26.792 2.881 41.409 1.00 88.56 652 ILE A CA 1
ATOM 5105 C C . ILE A 1 652 ? -27.699 4.109 41.254 1.00 88.56 652 ILE A C 1
ATOM 5107 O O . ILE A 1 652 ? -28.209 4.366 40.165 1.00 88.56 652 ILE A O 1
ATOM 5111 N N . GLU A 1 653 ? -27.877 4.905 42.312 1.00 88.12 653 GLU A N 1
ATOM 5112 C CA . GLU A 1 653 ? -28.663 6.142 42.247 1.00 88.12 653 GLU A CA 1
ATOM 5113 C C . GLU A 1 653 ? -28.027 7.180 41.311 1.00 88.12 653 GLU A C 1
ATOM 5115 O O . GLU A 1 653 ? -28.753 7.868 40.593 1.00 88.12 653 GLU A O 1
ATOM 5120 N N . ALA A 1 654 ? -26.693 7.251 41.240 1.00 89.62 654 ALA A N 1
ATOM 5121 C CA . ALA A 1 654 ? -26.002 8.117 40.285 1.00 89.62 654 ALA A CA 1
ATOM 5122 C C . ALA A 1 654 ? -26.230 7.691 38.822 1.00 89.62 654 ALA A C 1
ATOM 5124 O O . ALA A 1 654 ? -26.377 8.556 37.960 1.00 89.62 654 ALA A O 1
ATOM 5125 N N . LEU A 1 655 ? -26.299 6.381 38.549 1.00 90.50 655 LEU A N 1
ATOM 5126 C CA . LEU A 1 655 ? -26.572 5.826 37.216 1.00 90.50 655 LEU A CA 1
ATOM 5127 C C . LEU A 1 655 ? -28.028 6.015 36.779 1.00 90.50 655 LEU A C 1
ATOM 5129 O O . LEU A 1 655 ? -28.312 6.407 35.648 1.00 90.50 655 LEU A O 1
ATOM 5133 N N . HIS A 1 656 ? -28.967 5.713 37.675 1.00 90.94 656 HIS A N 1
ATOM 5134 C CA . HIS A 1 656 ? -30.400 5.702 37.368 1.00 90.94 656 HIS A CA 1
ATOM 5135 C C . HIS A 1 656 ? -31.087 7.055 37.570 1.00 90.94 656 HIS A C 1
ATOM 5137 O O . HIS A 1 656 ? -32.232 7.227 37.150 1.00 90.94 656 HIS A O 1
ATOM 5143 N N . GLY A 1 657 ? -30.397 8.025 38.171 1.00 88.00 657 GLY A N 1
ATOM 5144 C CA . GLY A 1 657 ? -30.912 9.346 38.529 1.00 88.00 657 GLY A CA 1
ATOM 5145 C C . GLY A 1 657 ? -31.730 10.095 37.463 1.00 88.00 657 GLY A C 1
ATOM 5146 O O . GLY A 1 657 ? -32.817 10.584 37.812 1.00 88.00 657 GLY A O 1
ATOM 5147 N N . PRO A 1 658 ? -31.306 10.169 36.182 1.00 91.25 658 PRO A N 1
ATOM 5148 C CA . PRO A 1 658 ? -32.030 10.933 35.161 1.00 91.25 658 PRO A CA 1
ATOM 5149 C C . PRO A 1 658 ? -33.284 10.225 34.613 1.00 91.25 658 PRO A C 1
ATOM 5151 O O . PRO A 1 658 ? -34.138 10.876 33.997 1.00 91.25 658 PRO A O 1
ATOM 5154 N N . TYR A 1 659 ? -33.436 8.919 34.850 1.00 92.81 659 TYR A N 1
ATOM 5155 C CA . TYR A 1 659 ? -34.501 8.092 34.274 1.00 92.81 659 TYR A CA 1
ATOM 5156 C C . TYR A 1 659 ? -35.704 7.948 35.205 1.00 92.81 659 TYR A C 1
ATOM 5158 O O . TYR A 1 659 ? -35.577 7.946 36.429 1.00 92.81 659 TYR A O 1
ATOM 5166 N N . LYS A 1 660 ? -36.900 7.795 34.629 1.00 92.06 660 LYS A N 1
ATOM 5167 C CA . LYS A 1 660 ? -38.126 7.463 35.371 1.00 92.06 660 LYS A CA 1
ATOM 5168 C C . LYS A 1 660 ? -37.980 6.106 36.059 1.00 92.06 660 LYS A C 1
ATOM 5170 O O . LYS A 1 660 ? -37.347 5.201 35.521 1.00 92.06 660 LYS A O 1
ATOM 5175 N N . ASP A 1 661 ? -38.654 5.917 37.191 1.00 86.62 661 ASP A N 1
ATOM 5176 C CA . ASP A 1 661 ? -38.501 4.704 38.010 1.00 86.62 661 ASP A CA 1
ATOM 5177 C C . ASP A 1 661 ? -38.831 3.402 37.267 1.00 86.62 661 ASP A C 1
ATOM 5179 O O . ASP A 1 661 ? -38.154 2.394 37.462 1.00 86.62 661 ASP A O 1
ATOM 5183 N N . LYS A 1 662 ? -39.803 3.439 36.346 1.00 87.81 662 LYS A N 1
ATOM 5184 C CA . LYS A 1 662 ? -40.168 2.295 35.493 1.00 87.81 662 LYS A CA 1
ATOM 5185 C C . LYS A 1 662 ? -39.136 1.978 34.401 1.00 87.81 662 LYS A C 1
ATOM 5187 O O . LYS A 1 662 ? -39.114 0.860 33.902 1.00 87.81 662 LYS A O 1
ATOM 5192 N N . HIS A 1 663 ? -38.283 2.937 34.038 1.00 90.62 663 HIS A N 1
ATOM 5193 C CA . HIS A 1 663 ? -37.372 2.855 32.889 1.00 90.62 663 HIS A CA 1
ATOM 5194 C C . HIS A 1 663 ? -35.895 2.983 33.280 1.00 90.62 663 HIS A C 1
ATOM 5196 O O . HIS A 1 663 ? -35.058 3.321 32.450 1.00 90.62 663 HIS A O 1
ATOM 5202 N N . ARG A 1 664 ? -35.541 2.679 34.535 1.00 90.69 664 ARG A N 1
ATOM 5203 C CA . ARG A 1 664 ? -34.147 2.720 35.015 1.00 90.69 664 ARG A CA 1
ATOM 5204 C C . ARG A 1 664 ? -33.200 1.780 34.248 1.00 90.69 664 ARG A C 1
ATOM 5206 O O . ARG A 1 664 ? -32.018 2.080 34.137 1.00 90.69 664 ARG A O 1
ATOM 5213 N N . TYR A 1 665 ? -33.725 0.699 33.662 1.00 91.62 665 TYR A N 1
ATOM 5214 C CA . TYR A 1 665 ? -32.964 -0.235 32.817 1.00 91.62 665 TYR A CA 1
ATOM 5215 C C . TYR A 1 665 ? -32.407 0.409 31.535 1.00 91.62 665 TYR A C 1
ATOM 5217 O O . TYR A 1 665 ? -31.522 -0.167 30.905 1.00 91.62 665 TYR A O 1
ATOM 5225 N N . TRP A 1 666 ? -32.906 1.590 31.146 1.00 93.50 666 TRP A N 1
ATOM 5226 C CA . TRP A 1 666 ? -32.497 2.282 29.923 1.00 93.50 666 TRP A CA 1
ATOM 5227 C C . TRP A 1 666 ? -30.992 2.566 29.876 1.00 93.50 666 TRP A C 1
ATOM 5229 O O . TRP A 1 666 ? -30.367 2.434 28.829 1.00 93.50 666 TRP A O 1
ATOM 5239 N N . PHE A 1 667 ? -30.386 2.871 31.026 1.00 92.62 667 PHE A N 1
ATOM 5240 C CA . PHE A 1 667 ? -28.939 3.048 31.119 1.00 92.62 667 PHE A CA 1
ATOM 5241 C C . PHE A 1 667 ? -28.167 1.782 30.711 1.00 92.62 667 PHE A C 1
ATOM 5243 O O . PHE A 1 667 ? -27.226 1.848 29.926 1.00 92.62 667 PHE A O 1
ATOM 5250 N N . GLY A 1 668 ? -28.589 0.615 31.211 1.00 93.38 668 GLY A N 1
ATOM 5251 C CA . GLY A 1 668 ? -27.986 -0.664 30.837 1.00 93.38 668 GLY A CA 1
ATOM 5252 C C . GLY A 1 668 ? -28.201 -1.015 29.361 1.00 93.38 668 GLY A C 1
ATOM 5253 O O . GLY A 1 668 ? -27.301 -1.564 28.734 1.00 93.38 668 GLY A O 1
ATOM 5254 N N . LEU A 1 669 ? -29.349 -0.641 28.783 1.00 93.50 669 LEU A N 1
ATOM 5255 C CA . LEU A 1 669 ? -29.611 -0.801 27.348 1.00 93.50 669 LEU A CA 1
ATOM 5256 C C . LEU A 1 669 ? -28.631 0.021 26.495 1.00 93.50 669 LEU A C 1
ATOM 5258 O O . LEU A 1 669 ? -28.111 -0.501 25.513 1.00 93.50 669 LEU A O 1
ATOM 5262 N N . MET A 1 670 ? -28.325 1.264 26.889 1.00 92.25 670 MET A N 1
ATOM 5263 C CA . MET A 1 670 ? -27.291 2.053 26.207 1.00 92.25 670 MET A CA 1
ATOM 5264 C C . MET A 1 670 ? -25.925 1.363 26.244 1.00 92.25 670 MET A C 1
ATOM 5266 O O . MET A 1 670 ? -25.233 1.338 25.232 1.00 92.25 670 MET A O 1
ATOM 5270 N N . LEU A 1 671 ? -25.533 0.783 27.385 1.00 94.75 671 LEU A N 1
ATOM 5271 C CA . LEU A 1 671 ? -24.272 0.041 27.485 1.00 94.75 671 LEU A CA 1
ATOM 5272 C C . LEU A 1 671 ? -24.254 -1.189 26.571 1.00 94.75 671 LEU A C 1
ATOM 5274 O O . LEU A 1 671 ? -23.247 -1.417 25.911 1.00 94.75 671 LEU A O 1
ATOM 5278 N N . ILE A 1 672 ? -25.365 -1.932 26.472 1.00 95.44 672 ILE A N 1
ATOM 5279 C CA . ILE A 1 672 ? -25.486 -3.055 25.527 1.00 95.44 672 ILE A CA 1
ATOM 5280 C C . ILE A 1 672 ? -25.274 -2.574 24.093 1.00 95.44 672 ILE A C 1
ATOM 5282 O O . ILE A 1 672 ? -24.516 -3.194 23.357 1.00 95.44 672 ILE A O 1
ATOM 5286 N N . ILE A 1 673 ? -25.914 -1.472 23.693 1.00 94.12 673 ILE A N 1
ATOM 5287 C CA . ILE A 1 673 ? -25.770 -0.932 22.336 1.00 94.12 673 ILE A CA 1
ATOM 5288 C C . ILE A 1 673 ? -24.317 -0.545 22.068 1.00 94.12 673 ILE A C 1
ATOM 5290 O O . ILE A 1 673 ? -23.776 -0.929 21.035 1.00 94.12 673 ILE A O 1
ATOM 5294 N N . ARG A 1 674 ? -23.657 0.133 23.016 1.00 93.25 674 ARG A N 1
ATOM 5295 C CA . ARG A 1 674 ? -22.224 0.451 22.914 1.00 93.25 674 ARG A CA 1
ATOM 5296 C C . ARG A 1 674 ? -21.392 -0.819 22.734 1.00 93.25 674 ARG A C 1
ATOM 5298 O O . ARG A 1 674 ? -20.540 -0.853 21.852 1.00 93.25 674 ARG A O 1
ATOM 5305 N N . THR A 1 675 ? -21.666 -1.875 23.503 1.00 94.81 675 THR A N 1
ATOM 5306 C CA . THR A 1 675 ? -20.974 -3.163 23.358 1.00 94.81 675 THR A CA 1
ATOM 5307 C C . THR A 1 675 ? -21.228 -3.819 22.002 1.00 94.81 675 THR A C 1
ATOM 5309 O O . THR A 1 675 ? -20.287 -4.308 21.382 1.00 94.81 675 THR A O 1
ATOM 5312 N N . LEU A 1 676 ? -22.467 -3.798 21.505 1.00 93.88 676 LEU A N 1
ATOM 5313 C CA . LEU A 1 676 ? -22.819 -4.346 20.193 1.00 93.88 676 LEU A CA 1
ATOM 5314 C C . LEU A 1 676 ? -22.092 -3.615 19.061 1.00 93.88 676 LEU A C 1
ATOM 5316 O O . LEU A 1 676 ? -21.506 -4.264 18.206 1.00 93.88 676 LEU A O 1
ATOM 5320 N N . VAL A 1 677 ? -22.062 -2.280 19.076 1.00 92.44 677 VAL A N 1
ATOM 5321 C CA . VAL A 1 677 ? -21.370 -1.496 18.039 1.00 92.44 677 VAL A CA 1
ATOM 5322 C C . VAL A 1 677 ? -19.870 -1.819 18.009 1.00 92.44 677 VAL A C 1
ATOM 5324 O O . VAL A 1 677 ? -19.339 -2.110 16.941 1.00 92.44 677 VAL A O 1
ATOM 5327 N N . HIS A 1 678 ? -19.198 -1.858 19.165 1.00 92.00 678 HIS A N 1
ATOM 5328 C CA . HIS A 1 678 ? -17.760 -2.162 19.226 1.00 92.00 678 HIS A CA 1
ATOM 5329 C C . HIS A 1 678 ? -17.439 -3.609 18.831 1.00 92.00 678 HIS A C 1
ATOM 5331 O O . HIS A 1 678 ? -16.477 -3.849 18.109 1.00 92.00 678 HIS A O 1
ATOM 5337 N N . THR A 1 679 ? -18.247 -4.580 19.269 1.00 91.62 679 THR A N 1
ATOM 5338 C CA . THR A 1 679 ? -18.047 -5.996 18.904 1.00 91.62 679 THR A CA 1
ATOM 5339 C C . THR A 1 679 ? -18.265 -6.240 17.414 1.00 91.62 679 THR A C 1
ATOM 5341 O O . THR A 1 679 ? -17.476 -6.951 16.795 1.00 91.62 679 THR A O 1
ATOM 5344 N N . ILE A 1 680 ? -19.283 -5.610 16.817 1.00 90.38 680 ILE A N 1
ATOM 5345 C CA . ILE A 1 680 ? -19.522 -5.672 15.372 1.00 90.38 680 ILE A CA 1
ATOM 5346 C C . ILE A 1 680 ? -18.352 -5.031 14.619 1.00 90.38 680 ILE A C 1
ATOM 5348 O O . ILE A 1 680 ? -17.846 -5.654 13.687 1.00 90.38 680 ILE A O 1
ATOM 5352 N N . SER A 1 681 ? -17.885 -3.854 15.057 1.00 87.31 681 SER A N 1
ATOM 5353 C CA . SER A 1 681 ? -16.721 -3.175 14.470 1.00 87.31 681 SER A CA 1
ATOM 5354 C C . SER A 1 681 ? -15.492 -4.081 14.448 1.00 87.31 681 SER A C 1
ATOM 5356 O O . SER A 1 681 ? -14.978 -4.358 13.371 1.00 87.31 681 SER A O 1
ATOM 5358 N N . ALA A 1 682 ? -15.107 -4.642 15.599 1.00 85.38 682 ALA A N 1
ATOM 5359 C CA . ALA A 1 682 ? -13.946 -5.529 15.717 1.00 85.38 682 ALA A CA 1
ATOM 5360 C C . ALA A 1 682 ? -14.081 -6.826 14.893 1.00 85.38 682 ALA A C 1
ATOM 5362 O O . ALA A 1 682 ? -13.089 -7.412 14.471 1.00 85.38 682 ALA A O 1
ATOM 5363 N N . SER A 1 683 ? -15.310 -7.302 14.656 1.00 82.75 683 SER A N 1
ATOM 5364 C CA . SER A 1 683 ? -15.556 -8.532 13.886 1.00 82.75 683 SER A CA 1
ATOM 5365 C C . SER A 1 683 ? -15.579 -8.336 12.365 1.00 82.75 683 SER A C 1
ATOM 5367 O O . SER A 1 683 ? -15.306 -9.279 11.623 1.00 82.75 683 SER A O 1
ATOM 5369 N N . LEU A 1 684 ? -15.935 -7.136 11.892 1.00 78.00 684 LEU A N 1
ATOM 5370 C CA . LEU A 1 684 ? -16.166 -6.838 10.473 1.00 78.00 684 LEU A CA 1
ATOM 5371 C C . LEU A 1 684 ? -15.090 -5.939 9.848 1.00 78.00 684 LEU A C 1
ATOM 5373 O O . LEU A 1 684 ? -15.190 -5.661 8.652 1.00 78.00 684 LEU A O 1
ATOM 5377 N N . GLU A 1 685 ? -14.087 -5.521 10.627 1.00 60.94 685 GLU A N 1
ATOM 5378 C CA . GLU A 1 685 ? -13.183 -4.367 10.435 1.00 60.94 685 GLU A CA 1
ATOM 5379 C C . GLU A 1 685 ? -12.384 -4.299 9.115 1.00 60.94 685 GLU A C 1
ATOM 5381 O O . GLU A 1 685 ? -11.636 -3.358 8.885 1.00 60.94 685 GLU A O 1
ATOM 5386 N N . SER A 1 686 ? -12.547 -5.255 8.203 1.00 55.94 686 SER A N 1
ATOM 5387 C CA . SER A 1 686 ? -11.855 -5.277 6.904 1.00 55.94 686 SER A CA 1
ATOM 5388 C C . SER A 1 686 ? -12.614 -5.974 5.769 1.00 55.94 686 SER A C 1
ATOM 5390 O O . SER A 1 686 ? -12.128 -5.992 4.643 1.00 55.94 686 SER A O 1
ATOM 5392 N N . ASN A 1 687 ? -13.794 -6.553 6.028 1.00 56.44 687 ASN A N 1
ATOM 5393 C CA . ASN A 1 687 ? -14.417 -7.478 5.076 1.00 56.44 687 ASN A CA 1
ATOM 5394 C C . ASN A 1 687 ? -15.529 -6.828 4.241 1.00 56.44 687 ASN A C 1
ATOM 5396 O O . ASN A 1 687 ? -15.599 -7.059 3.041 1.00 56.44 687 ASN A O 1
ATOM 5400 N N . ASN A 1 688 ? -16.406 -6.026 4.863 1.00 71.38 688 ASN A N 1
ATOM 5401 C CA . ASN A 1 688 ? -17.577 -5.431 4.204 1.00 71.38 688 ASN A CA 1
ATOM 5402 C C . ASN A 1 688 ? -18.040 -4.151 4.924 1.00 71.38 688 ASN A C 1
ATOM 5404 O O . ASN A 1 688 ? -18.890 -4.203 5.818 1.00 71.38 688 ASN A O 1
ATOM 5408 N N . THR A 1 689 ? -17.525 -2.988 4.515 1.00 78.62 689 THR A N 1
ATOM 5409 C CA . THR A 1 689 ? -17.938 -1.672 5.053 1.00 78.62 689 THR A CA 1
ATOM 5410 C C . THR A 1 689 ? -19.445 -1.434 4.921 1.00 78.62 689 THR A C 1
ATOM 5412 O O . THR A 1 689 ? -20.066 -0.844 5.802 1.00 78.62 689 THR A O 1
ATOM 5415 N N . THR A 1 690 ? -20.062 -1.961 3.864 1.00 83.94 690 THR A N 1
ATOM 5416 C CA . THR A 1 690 ? -21.512 -1.916 3.633 1.00 83.94 690 THR A CA 1
ATOM 5417 C C . THR A 1 690 ? -22.297 -2.677 4.699 1.00 83.94 690 THR A C 1
ATOM 5419 O O . THR A 1 690 ? -23.283 -2.159 5.220 1.00 83.94 690 THR A O 1
ATOM 5422 N N . LEU A 1 691 ? -21.849 -3.881 5.072 1.00 87.31 691 LEU A N 1
ATOM 5423 C CA . LEU A 1 691 ? -22.483 -4.689 6.115 1.00 87.31 691 LEU A CA 1
ATOM 5424 C C . LEU A 1 691 ? -22.331 -4.035 7.493 1.00 87.31 691 LEU A C 1
ATOM 5426 O O . LEU A 1 691 ? -23.286 -4.025 8.268 1.00 87.31 691 LEU A O 1
ATOM 5430 N N . LEU A 1 692 ? -21.159 -3.453 7.772 1.00 88.31 692 LEU A N 1
ATOM 5431 C CA . LEU A 1 692 ? -20.904 -2.684 8.992 1.00 88.31 692 LEU A CA 1
ATOM 5432 C C . LEU A 1 692 ? -21.881 -1.503 9.114 1.00 88.31 692 LEU A C 1
ATOM 5434 O O . LEU A 1 692 ? -22.584 -1.375 10.119 1.00 88.31 692 LEU A O 1
ATOM 5438 N N . LEU A 1 693 ? -21.972 -0.676 8.066 1.00 89.50 693 LEU A N 1
ATOM 5439 C CA . LEU A 1 693 ? -22.881 0.471 8.021 1.00 89.50 693 LEU A CA 1
ATOM 5440 C C . LEU A 1 693 ? -24.345 0.034 8.154 1.00 89.50 693 LEU A C 1
ATOM 5442 O O . LEU A 1 693 ? -25.092 0.628 8.932 1.00 89.50 693 LEU A O 1
ATOM 5446 N N . LEU A 1 694 ? -24.750 -1.039 7.467 1.00 91.69 694 LEU A N 1
ATOM 5447 C CA . LEU A 1 694 ? -26.098 -1.596 7.577 1.00 91.69 694 LEU A CA 1
ATOM 5448 C C . LEU A 1 694 ? -26.408 -2.024 9.020 1.00 91.69 694 LEU A C 1
ATOM 5450 O O . LEU A 1 694 ? -27.441 -1.637 9.566 1.00 91.69 694 LEU A O 1
ATOM 5454 N N . ALA A 1 695 ? -25.508 -2.757 9.676 1.00 92.44 695 ALA A N 1
ATOM 5455 C CA . ALA A 1 695 ? -25.700 -3.172 11.063 1.00 92.44 695 ALA A CA 1
ATOM 5456 C C . ALA A 1 695 ? -25.861 -1.966 12.006 1.00 92.44 695 ALA A C 1
ATOM 5458 O O . ALA A 1 695 ? -26.787 -1.938 12.823 1.00 92.44 695 ALA A O 1
ATOM 5459 N N . PHE A 1 696 ? -25.025 -0.932 11.854 1.00 93.19 696 PHE A N 1
ATOM 5460 C CA . PHE A 1 696 ? -25.129 0.292 12.654 1.00 93.19 696 PHE A CA 1
ATOM 5461 C C . PHE A 1 696 ? -26.445 1.039 12.398 1.00 93.19 696 PHE A C 1
ATOM 5463 O O . PHE A 1 696 ? -27.098 1.443 13.362 1.00 93.19 696 PHE A O 1
ATOM 5470 N N . THR A 1 697 ? -26.891 1.172 11.139 1.00 93.38 697 THR A N 1
ATOM 5471 C CA . THR A 1 697 ? -28.182 1.824 10.827 1.00 93.38 697 THR A CA 1
ATOM 5472 C C . THR A 1 697 ? -29.356 1.133 11.518 1.00 93.38 697 THR A C 1
ATOM 5474 O O . THR A 1 697 ? -30.201 1.805 12.109 1.00 93.38 697 THR A O 1
ATOM 5477 N N . VAL A 1 698 ? -29.392 -0.203 11.502 1.00 94.94 698 VAL A N 1
ATOM 5478 C CA . VAL A 1 698 ? -30.478 -0.991 12.096 1.00 94.94 698 VAL A CA 1
ATOM 5479 C C . VAL A 1 698 ? -30.488 -0.848 13.619 1.00 94.94 698 VAL A C 1
ATOM 5481 O O . VAL A 1 698 ? -31.533 -0.559 14.204 1.00 94.94 698 VAL A O 1
ATOM 5484 N N . ILE A 1 699 ? -29.328 -0.989 14.269 1.00 94.88 699 ILE A N 1
ATOM 5485 C CA . ILE A 1 699 ? -29.203 -0.883 15.732 1.00 94.88 699 ILE A CA 1
ATOM 5486 C C . ILE A 1 699 ? -29.623 0.510 16.217 1.00 94.88 699 ILE A C 1
ATOM 5488 O O . ILE A 1 699 ? -30.434 0.632 17.139 1.00 94.88 699 ILE A O 1
ATOM 5492 N N . ILE A 1 700 ? -29.111 1.566 15.578 1.00 94.50 700 ILE A N 1
ATOM 5493 C CA . ILE A 1 700 ? -29.421 2.951 15.951 1.00 94.50 700 ILE A CA 1
ATOM 5494 C C . ILE A 1 700 ? -30.872 3.311 15.605 1.00 94.50 700 ILE A C 1
ATOM 5496 O O . ILE A 1 700 ? -31.537 3.986 16.391 1.00 94.50 700 ILE A O 1
ATOM 5500 N N . GLY A 1 701 ? -31.411 2.806 14.493 1.00 94.12 701 GLY A N 1
ATOM 5501 C CA . GLY A 1 701 ? -32.819 2.970 14.134 1.00 94.12 701 GLY A CA 1
ATOM 5502 C C . GLY A 1 701 ? -33.762 2.405 15.200 1.00 94.12 701 GLY A C 1
ATOM 5503 O O . GLY A 1 701 ? -34.646 3.115 15.686 1.00 94.12 701 GLY A O 1
ATOM 5504 N N . PHE A 1 702 ? -33.534 1.163 15.646 1.00 94.62 702 PHE A N 1
ATOM 5505 C CA . PHE A 1 702 ? -34.314 0.564 16.736 1.00 94.62 702 PHE A CA 1
ATOM 5506 C C . PHE A 1 702 ? -34.155 1.317 18.058 1.00 94.62 702 PHE A C 1
ATOM 5508 O O . PHE A 1 702 ? -35.132 1.478 18.796 1.00 94.62 702 PHE A O 1
ATOM 5515 N N . TYR A 1 703 ? -32.954 1.819 18.348 1.00 94.38 703 TYR A N 1
ATOM 5516 C CA . TYR A 1 703 ? -32.707 2.624 19.537 1.00 94.38 703 TYR A CA 1
ATOM 5517 C C . TYR A 1 703 ? -33.551 3.907 19.562 1.00 94.38 703 TYR A C 1
ATOM 5519 O O . TYR A 1 703 ? -34.226 4.191 20.556 1.00 94.38 703 TYR A O 1
ATOM 5527 N N . ILE A 1 704 ? -33.580 4.648 18.449 1.00 94.62 704 ILE A N 1
ATOM 5528 C CA . ILE A 1 704 ? -34.351 5.893 18.309 1.00 94.62 704 ILE A CA 1
ATOM 5529 C C . ILE A 1 704 ? -35.855 5.622 18.391 1.00 94.62 704 ILE A C 1
ATOM 5531 O O . ILE A 1 704 ? -36.574 6.352 19.078 1.00 94.62 704 ILE A O 1
ATOM 5535 N N . LEU A 1 705 ? -36.337 4.553 17.749 1.00 94.00 705 LEU A N 1
ATOM 5536 C CA . LEU A 1 705 ? -37.735 4.127 17.865 1.00 94.00 705 LEU A CA 1
ATOM 5537 C C . LEU A 1 705 ? -38.102 3.833 19.327 1.00 94.00 705 LEU A C 1
ATOM 5539 O O . LEU A 1 705 ? -39.119 4.321 19.827 1.00 94.00 705 LEU A O 1
ATOM 5543 N N . GLY A 1 706 ? -37.237 3.110 20.044 1.00 92.25 706 GLY A N 1
ATOM 5544 C CA . GLY A 1 706 ? -37.390 2.853 21.474 1.00 92.25 706 GLY A CA 1
ATOM 5545 C C . GLY A 1 706 ? -37.451 4.137 22.308 1.00 92.25 706 GLY A C 1
ATOM 5546 O O . GLY A 1 706 ? -38.342 4.274 23.150 1.00 92.25 706 GLY A O 1
ATOM 5547 N N . LEU A 1 707 ? -36.563 5.108 22.051 1.00 92.38 707 LEU A N 1
ATOM 5548 C CA . LEU A 1 707 ? -36.572 6.419 22.7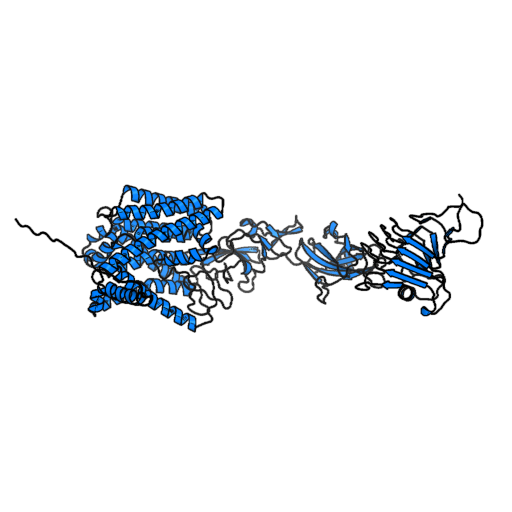19 1.00 92.38 707 LEU A CA 1
ATOM 5549 C C . LEU A 1 707 ? -37.885 7.174 22.494 1.00 92.38 707 LEU A C 1
ATOM 5551 O O . LEU A 1 707 ? -38.448 7.728 23.444 1.00 92.38 707 LEU A O 1
ATOM 5555 N N . GLY A 1 708 ? -38.379 7.180 21.252 1.00 90.69 708 GLY A N 1
ATOM 5556 C CA . GLY A 1 708 ? -39.609 7.867 20.862 1.00 90.69 708 GLY A CA 1
ATOM 5557 C C . GLY A 1 708 ? -40.853 7.323 21.570 1.00 90.69 708 GLY A C 1
ATOM 5558 O O . GLY A 1 708 ? -41.712 8.106 21.987 1.00 90.69 708 GLY A O 1
ATOM 5559 N N . ILE A 1 709 ? -40.917 6.001 21.761 1.00 92.44 709 ILE A N 1
ATOM 5560 C CA . ILE A 1 709 ? -42.042 5.311 22.408 1.00 92.44 709 ILE A CA 1
ATOM 5561 C C . ILE A 1 709 ? -41.943 5.405 23.938 1.00 92.44 709 ILE A C 1
ATOM 5563 O O . ILE A 1 709 ? -42.902 5.793 24.604 1.00 92.44 709 ILE A O 1
ATOM 5567 N N . VAL A 1 710 ? -40.783 5.067 24.511 1.00 93.25 710 VAL A N 1
ATOM 5568 C CA . VAL A 1 710 ? -40.620 4.883 25.964 1.00 93.25 710 VAL A CA 1
ATOM 5569 C C . VAL A 1 710 ? -40.456 6.212 26.705 1.00 93.25 710 VAL A C 1
ATOM 5571 O O . VAL A 1 710 ? -40.950 6.360 27.827 1.00 93.25 710 VAL A O 1
ATOM 5574 N N . LYS A 1 711 ? -39.777 7.198 26.099 1.00 92.94 711 LYS A N 1
ATOM 5575 C CA . LYS A 1 711 ? -39.443 8.501 26.712 1.00 92.94 711 LYS A CA 1
ATOM 5576 C C . LYS A 1 711 ? -38.904 8.339 28.149 1.00 92.94 711 LYS A C 1
ATOM 5578 O O . LYS A 1 711 ? -39.566 8.764 29.113 1.00 92.94 711 LYS A O 1
ATOM 5583 N N . PRO A 1 712 ? -37.740 7.685 28.314 1.00 92.62 712 PRO A N 1
ATOM 5584 C CA . PRO A 1 712 ? -37.256 7.182 29.599 1.00 92.62 712 PRO A CA 1
ATOM 5585 C C . PRO A 1 712 ? -36.828 8.281 30.586 1.00 92.62 712 PRO A C 1
ATOM 5587 O O . PRO A 1 712 ? -36.855 8.046 31.796 1.00 92.62 712 PRO A O 1
ATOM 5590 N N . TYR A 1 713 ? -36.478 9.486 30.124 1.00 92.94 713 TYR A N 1
ATOM 5591 C CA . TYR A 1 713 ? -36.003 10.564 31.000 1.00 92.94 713 TYR A CA 1
ATOM 5592 C C . TYR A 1 713 ? -37.130 11.237 31.778 1.00 92.94 713 TYR A C 1
ATOM 5594 O O . TYR A 1 713 ? -38.234 11.448 31.262 1.00 92.94 713 TYR A O 1
ATOM 5602 N N . LYS A 1 714 ? -36.818 11.664 33.009 1.00 92.06 714 LYS A N 1
ATOM 5603 C CA . LYS A 1 714 ? -37.712 12.489 33.841 1.00 92.06 714 LYS A CA 1
ATOM 5604 C C . LYS A 1 714 ? -38.019 13.837 33.179 1.00 92.06 714 LYS A C 1
ATOM 5606 O O . LYS A 1 714 ? -39.162 14.286 33.195 1.00 92.06 714 LYS A O 1
ATOM 5611 N N . ILE A 1 715 ? -37.010 14.464 32.571 1.00 92.06 715 ILE A N 1
ATOM 5612 C CA . ILE A 1 715 ? -37.120 15.769 31.908 1.00 92.06 715 ILE A CA 1
ATOM 5613 C C . ILE A 1 715 ? -37.379 15.560 30.413 1.00 92.06 715 ILE A C 1
ATOM 5615 O O . ILE A 1 715 ? -36.608 14.888 29.730 1.00 92.06 715 ILE A O 1
ATOM 5619 N N . LYS A 1 716 ? -38.445 16.173 29.881 1.00 90.00 716 LYS A N 1
ATOM 5620 C CA . LYS A 1 716 ? -38.841 16.026 28.466 1.00 90.00 716 LYS A CA 1
ATOM 5621 C C . LYS A 1 716 ? -37.749 16.481 27.488 1.00 90.00 716 LYS A C 1
ATOM 5623 O O . LYS A 1 716 ? -37.501 15.775 26.519 1.00 90.00 716 LYS A O 1
ATOM 5628 N N . ILE A 1 717 ? -37.071 17.594 27.784 1.00 90.69 717 ILE A N 1
ATOM 5629 C CA . ILE A 1 717 ? -35.994 18.156 26.948 1.00 90.69 717 ILE A CA 1
ATOM 5630 C C . ILE A 1 717 ? -34.845 17.155 26.755 1.00 90.69 717 ILE A C 1
ATOM 5632 O O . ILE A 1 717 ? -34.309 17.067 25.659 1.00 90.69 717 ILE A O 1
ATOM 5636 N N . LEU A 1 718 ? -34.511 16.350 27.773 1.00 91.12 718 LEU A N 1
ATOM 5637 C CA . LEU A 1 718 ? -33.435 15.355 27.672 1.00 91.12 718 LEU A CA 1
ATOM 5638 C C . LEU A 1 718 ? -33.766 14.237 26.673 1.00 91.12 718 LEU A C 1
ATOM 5640 O O . LEU A 1 718 ? -32.897 13.853 25.901 1.00 91.12 718 LEU A O 1
ATOM 5644 N N . ASN A 1 719 ? -35.027 13.780 26.624 1.00 92.06 719 ASN A N 1
ATOM 5645 C CA . ASN A 1 719 ? -35.457 12.824 25.594 1.00 92.06 719 ASN A CA 1
ATOM 5646 C C . ASN A 1 719 ? -35.309 13.431 24.187 1.00 92.06 719 ASN A C 1
ATOM 5648 O O . ASN A 1 719 ? -34.855 12.755 23.273 1.00 92.06 719 ASN A O 1
ATOM 5652 N N . GLY A 1 720 ? -35.688 14.704 24.014 1.00 91.50 720 GLY A N 1
ATOM 5653 C CA . GLY A 1 720 ? -35.569 15.399 22.727 1.00 91.50 720 GLY A CA 1
ATOM 5654 C C . GLY A 1 720 ? -34.116 15.589 22.284 1.00 91.50 720 GLY A C 1
ATOM 5655 O O . GLY A 1 720 ? -33.800 15.371 21.121 1.00 91.50 720 GLY A O 1
ATOM 5656 N N . LEU A 1 721 ? -33.230 15.934 23.220 1.00 92.19 721 LEU A N 1
ATOM 5657 C CA . LEU A 1 721 ? -31.798 16.100 22.969 1.00 92.19 721 LEU A CA 1
ATOM 5658 C C . LEU A 1 721 ? -31.136 14.787 22.535 1.00 92.19 721 LEU A C 1
ATOM 5660 O O . LEU A 1 721 ? -30.339 14.783 21.603 1.00 92.19 721 LEU A O 1
ATOM 5664 N N . GLU A 1 722 ? -31.487 13.665 23.161 1.00 91.62 722 GLU A N 1
ATOM 5665 C CA . GLU A 1 722 ? -30.947 12.369 22.754 1.00 91.62 722 GLU A CA 1
ATOM 5666 C C . GLU A 1 722 ? -31.497 11.885 21.405 1.00 91.62 722 GLU A C 1
ATOM 5668 O O . GLU A 1 722 ? -30.738 11.381 20.578 1.00 91.62 722 GLU A O 1
ATOM 5673 N N . ILE A 1 723 ? -32.791 12.100 21.140 1.00 93.06 723 ILE A N 1
ATOM 5674 C CA . ILE A 1 723 ? -33.377 11.831 19.820 1.00 93.06 723 ILE A CA 1
ATOM 5675 C C . ILE A 1 723 ? -32.663 12.654 18.740 1.00 93.06 723 ILE A C 1
ATOM 5677 O O . ILE A 1 723 ? -32.393 12.127 17.666 1.00 93.06 723 ILE A O 1
ATOM 5681 N N . LEU A 1 724 ? -32.307 13.912 19.022 1.00 93.38 724 LEU A N 1
ATOM 5682 C CA . LEU A 1 724 ? -31.579 14.761 18.080 1.00 93.38 724 LEU A CA 1
ATOM 5683 C C . LEU A 1 724 ? -30.194 14.189 17.733 1.00 93.38 724 LEU A C 1
ATOM 5685 O O . LEU A 1 724 ? -29.876 14.083 16.550 1.00 93.38 724 LEU A O 1
ATOM 5689 N N . PHE A 1 725 ? -29.406 13.760 18.728 1.00 92.12 725 PHE A N 1
ATOM 5690 C CA . PHE A 1 725 ? -28.128 13.070 18.481 1.00 92.12 725 PHE A CA 1
ATOM 5691 C C . PHE A 1 725 ? -28.315 11.792 17.657 1.00 92.12 725 PHE A C 1
ATOM 5693 O O . PHE A 1 725 ? -27.557 11.544 16.718 1.00 92.12 725 PHE A O 1
ATOM 5700 N N . GLY A 1 726 ? -29.350 11.009 17.972 1.00 92.19 726 GLY A N 1
ATOM 5701 C CA . GLY A 1 726 ? -29.701 9.810 17.218 1.00 92.19 726 GLY A CA 1
ATOM 5702 C C . GLY A 1 726 ? -30.052 10.106 15.758 1.00 92.19 726 GLY A C 1
ATOM 5703 O O . GLY A 1 726 ? -29.550 9.428 14.870 1.00 92.19 726 GLY A O 1
ATOM 5704 N N . ILE A 1 727 ? -30.868 11.129 15.484 1.00 92.75 727 ILE A N 1
ATOM 5705 C CA . ILE A 1 727 ? -31.269 11.504 14.116 1.00 92.75 727 ILE A CA 1
ATOM 5706 C C . ILE A 1 727 ? -30.062 11.964 13.295 1.00 92.75 727 ILE A C 1
ATOM 5708 O O . ILE A 1 727 ? -29.917 11.532 12.154 1.00 92.75 727 ILE A O 1
ATOM 5712 N N . VAL A 1 728 ? -29.187 12.797 13.870 1.00 91.88 728 VAL A N 1
ATOM 5713 C CA . VAL A 1 728 ? -27.947 13.236 13.207 1.00 91.88 728 VAL A CA 1
ATOM 5714 C C . VAL A 1 728 ? -27.082 12.029 12.832 1.00 91.88 728 VAL A C 1
ATOM 5716 O O . VAL A 1 728 ? -26.621 11.924 11.695 1.00 91.88 728 VAL A O 1
ATOM 5719 N N . LEU A 1 729 ? -26.915 11.083 13.761 1.00 91.75 729 LEU A N 1
ATOM 5720 C CA . LEU A 1 729 ? -26.154 9.857 13.524 1.00 91.75 729 LEU A CA 1
ATOM 5721 C C . LEU A 1 729 ? -26.797 8.975 12.447 1.00 91.75 729 LEU A C 1
ATOM 5723 O O . LEU A 1 729 ? -26.117 8.520 11.531 1.00 91.75 729 LEU A O 1
ATOM 5727 N N . LEU A 1 730 ? -28.109 8.749 12.540 1.00 92.88 730 LEU A N 1
ATOM 5728 C CA . LEU A 1 730 ? -28.850 7.902 11.610 1.00 92.88 730 LEU A CA 1
ATOM 5729 C C . LEU A 1 730 ? -28.821 8.478 10.189 1.00 92.88 730 LEU A C 1
ATOM 5731 O O . LEU A 1 730 ? -28.617 7.728 9.239 1.00 92.88 730 LEU A O 1
ATOM 5735 N N . ALA A 1 731 ? -28.960 9.799 10.043 1.00 90.38 731 ALA A N 1
ATOM 5736 C CA . ALA A 1 731 ? -28.839 10.476 8.756 1.00 90.38 731 ALA A CA 1
ATOM 5737 C C . ALA A 1 731 ? -27.452 10.254 8.132 1.00 90.38 731 ALA A C 1
ATOM 5739 O O . ALA A 1 731 ? -27.366 9.909 6.954 1.00 90.38 731 ALA A O 1
ATOM 5740 N N . ASN A 1 732 ? -26.375 10.369 8.921 1.00 90.25 732 ASN A N 1
ATOM 5741 C CA . ASN A 1 732 ? -25.021 10.106 8.429 1.00 90.25 732 ASN A CA 1
ATOM 5742 C C . ASN A 1 732 ? -24.840 8.655 7.963 1.00 90.25 732 ASN A C 1
ATOM 5744 O O . ASN A 1 732 ? -24.287 8.411 6.891 1.00 90.25 732 ASN A O 1
ATOM 5748 N N . LEU A 1 733 ? -25.331 7.691 8.746 1.00 91.38 733 LEU A N 1
ATOM 5749 C CA . LEU A 1 733 ? -25.209 6.271 8.420 1.00 91.38 733 LEU A CA 1
ATOM 5750 C C . LEU A 1 733 ? -26.007 5.899 7.157 1.00 91.38 733 LEU A C 1
ATOM 5752 O O . LEU A 1 733 ? -25.491 5.182 6.304 1.00 91.38 733 LEU A O 1
ATOM 5756 N N . ILE A 1 734 ? -27.229 6.423 6.998 1.00 90.69 734 ILE A N 1
ATOM 5757 C CA . ILE A 1 734 ? -28.062 6.187 5.805 1.00 90.69 734 ILE A CA 1
ATOM 5758 C C . ILE A 1 734 ? -27.402 6.777 4.556 1.00 90.69 734 ILE A C 1
ATOM 5760 O O . ILE A 1 734 ? -27.309 6.096 3.533 1.00 90.69 734 ILE A O 1
ATOM 5764 N N . VAL A 1 735 ? -26.907 8.019 4.622 1.00 88.56 735 VAL A N 1
ATOM 5765 C CA . VAL A 1 735 ? -26.246 8.621 3.457 1.00 88.56 735 VAL A CA 1
ATOM 5766 C C . VAL A 1 735 ? -24.952 7.884 3.129 1.00 88.56 735 VAL A C 1
ATOM 5768 O O . VAL A 1 735 ? -24.751 7.549 1.967 1.00 88.56 735 VAL A O 1
ATOM 5771 N N . SER A 1 736 ? -24.135 7.546 4.133 1.00 87.44 736 SER A N 1
ATOM 5772 C CA . SER A 1 736 ? -22.897 6.774 3.938 1.00 87.44 736 SER A CA 1
ATOM 5773 C C . SER A 1 736 ? -23.152 5.410 3.282 1.00 87.44 736 SER A C 1
ATOM 5775 O O . SER A 1 736 ? -22.305 4.934 2.536 1.00 87.44 736 SER A O 1
ATOM 5777 N N . LEU A 1 737 ? -24.315 4.791 3.526 1.00 87.38 737 LEU A N 1
ATOM 5778 C CA . LEU A 1 737 ? -24.717 3.531 2.893 1.00 87.38 737 LEU A CA 1
ATOM 5779 C C . LEU A 1 737 ? -25.202 3.716 1.441 1.00 87.38 737 LEU A C 1
ATOM 5781 O O . LEU A 1 737 ? -24.999 2.836 0.611 1.00 87.38 737 LEU A O 1
ATOM 5785 N N . SER A 1 738 ? -25.874 4.832 1.147 1.00 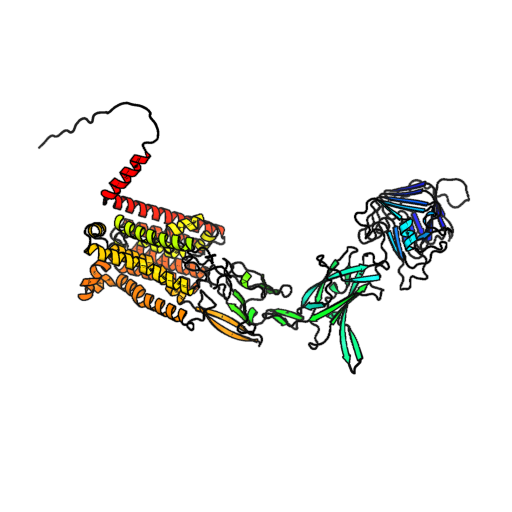85.75 738 SER A N 1
ATOM 5786 C CA . SER A 1 738 ? -26.514 5.092 -0.157 1.00 85.75 738 SER A CA 1
ATOM 5787 C C . SER A 1 738 ? -25.643 5.845 -1.169 1.00 85.75 738 SER A C 1
ATOM 5789 O O . SER A 1 738 ? -25.942 5.838 -2.363 1.00 85.75 738 SER A O 1
ATOM 5791 N N . ALA A 1 739 ? -24.599 6.534 -0.709 1.00 82.62 739 ALA A N 1
ATOM 5792 C CA . ALA A 1 739 ? -23.800 7.411 -1.547 1.00 82.62 739 ALA A CA 1
ATOM 5793 C C . ALA A 1 739 ? -22.891 6.617 -2.494 1.00 82.62 739 ALA A C 1
ATOM 5795 O O . ALA A 1 739 ? -22.101 5.776 -2.075 1.00 82.62 739 ALA A O 1
ATOM 5796 N N . SER A 1 740 ? -22.967 6.945 -3.783 1.00 74.50 740 SER A N 1
ATOM 5797 C CA . SER A 1 740 ? -22.089 6.388 -4.816 1.00 74.50 740 SER A CA 1
ATOM 5798 C C . SER A 1 740 ? -20.795 7.186 -5.004 1.00 74.50 740 SER A C 1
ATOM 5800 O O . SER A 1 740 ? -19.872 6.696 -5.649 1.00 74.50 740 SER A O 1
ATOM 5802 N N . SER A 1 741 ? -20.716 8.416 -4.479 1.00 81.38 741 SER A N 1
ATOM 5803 C CA . SER A 1 741 ? -19.543 9.284 -4.605 1.00 81.38 741 SER A CA 1
ATOM 5804 C C . SER A 1 741 ? -18.900 9.594 -3.255 1.00 81.38 741 SER A C 1
ATOM 5806 O O . SER A 1 741 ? -19.569 9.951 -2.284 1.00 81.38 741 SER A O 1
ATOM 5808 N N . LEU A 1 742 ? -17.566 9.532 -3.230 1.00 79.50 742 LEU A N 1
ATOM 5809 C CA . LEU A 1 742 ? -16.741 9.824 -2.055 1.00 79.50 742 LEU A CA 1
ATOM 5810 C C . LEU A 1 742 ? -16.982 11.244 -1.509 1.00 79.50 742 LEU A C 1
ATOM 5812 O O . LEU A 1 742 ? -17.089 11.445 -0.304 1.00 79.50 742 LEU A O 1
ATOM 5816 N N . SER A 1 743 ? -17.169 12.219 -2.403 1.00 82.38 743 SER A N 1
ATOM 5817 C CA . SER A 1 743 ? -17.422 13.620 -2.045 1.00 82.38 743 SER A CA 1
ATOM 5818 C C . SER A 1 743 ? -18.712 13.825 -1.247 1.00 82.38 743 SER A C 1
ATOM 5820 O O . SER A 1 743 ? -18.754 14.649 -0.337 1.00 82.38 743 SER A O 1
ATOM 5822 N N . VAL A 1 744 ? -19.774 13.072 -1.552 1.00 84.38 744 VAL A N 1
ATOM 5823 C CA . VAL A 1 744 ? -21.050 13.176 -0.825 1.00 84.38 744 VAL A CA 1
ATOM 5824 C C . VAL A 1 744 ? -20.899 12.611 0.586 1.00 84.38 744 VAL A C 1
ATOM 5826 O O . VAL A 1 744 ? -21.422 13.192 1.538 1.00 84.38 744 VAL A O 1
ATOM 5829 N N . ILE A 1 745 ? -20.138 11.524 0.727 1.00 82.50 745 ILE A N 1
ATOM 5830 C CA . ILE A 1 745 ? -19.837 10.897 2.016 1.00 82.50 745 ILE A CA 1
ATOM 5831 C C . ILE A 1 745 ? -19.094 11.882 2.931 1.00 82.50 745 ILE A C 1
ATOM 5833 O O . ILE A 1 745 ? -19.501 12.076 4.076 1.00 82.50 745 ILE A O 1
ATOM 5837 N N . GLU A 1 746 ? -18.063 12.561 2.422 1.00 83.44 746 GLU A N 1
ATOM 5838 C CA . GLU A 1 746 ? -17.297 13.550 3.194 1.00 83.44 746 GLU A CA 1
ATOM 5839 C C . GLU A 1 746 ? -18.142 14.748 3.635 1.00 83.44 746 GLU A C 1
ATOM 5841 O O . GLU A 1 746 ? -18.052 15.185 4.787 1.00 83.44 746 GLU A O 1
ATOM 5846 N N . ILE A 1 747 ? -18.993 15.277 2.748 1.00 85.31 747 ILE A N 1
ATOM 5847 C CA . ILE A 1 747 ? -19.862 16.419 3.064 1.00 85.31 747 ILE A CA 1
ATOM 5848 C C . ILE A 1 747 ? -20.818 16.059 4.203 1.00 85.31 747 ILE A C 1
ATOM 5850 O O . ILE A 1 747 ? -20.970 16.830 5.154 1.00 85.31 747 ILE A O 1
ATOM 5854 N N . VAL A 1 748 ? -21.445 14.882 4.150 1.00 85.75 748 VAL A N 1
ATOM 5855 C CA . VAL A 1 748 ? -22.398 14.476 5.191 1.00 85.75 748 VAL A CA 1
ATOM 5856 C C . VAL A 1 748 ? -21.703 14.141 6.506 1.00 85.75 748 VAL A C 1
ATOM 5858 O O . VAL A 1 748 ? -22.184 14.568 7.561 1.00 85.75 748 VAL A O 1
ATOM 5861 N N . ALA A 1 749 ? -20.541 13.485 6.463 1.00 86.44 749 ALA A N 1
ATOM 5862 C CA . ALA A 1 749 ? -19.711 13.296 7.648 1.00 86.44 749 ALA A CA 1
ATOM 5863 C C . ALA A 1 749 ? -19.358 14.649 8.298 1.00 86.44 749 ALA A C 1
ATOM 5865 O O . ALA A 1 749 ? -19.519 14.813 9.510 1.00 86.44 749 ALA A O 1
ATOM 5866 N N . SER A 1 750 ? -18.990 15.654 7.497 1.00 87.00 750 SER A N 1
ATOM 5867 C CA . SER A 1 750 ? -18.680 17.009 7.975 1.00 87.00 750 SER A CA 1
ATOM 5868 C C . SER A 1 750 ? -19.876 17.663 8.674 1.00 87.00 750 SER A C 1
ATOM 5870 O O . SER A 1 750 ? -19.741 18.203 9.773 1.00 87.00 750 SER A O 1
ATOM 5872 N N . ILE A 1 751 ? -21.070 17.586 8.075 1.00 88.25 751 ILE A N 1
ATOM 5873 C CA . ILE A 1 751 ? -22.304 18.146 8.652 1.00 88.25 751 ILE A CA 1
ATOM 5874 C C . ILE A 1 751 ? -22.657 17.445 9.973 1.00 88.25 751 ILE A C 1
ATOM 5876 O O . ILE A 1 751 ? -23.023 18.105 10.952 1.00 88.25 751 ILE A O 1
ATOM 5880 N N . SER A 1 752 ? -22.519 16.118 10.028 1.00 88.69 752 SER A N 1
ATOM 5881 C CA . SER A 1 752 ? -22.759 15.326 11.239 1.00 88.69 752 SER A CA 1
ATOM 5882 C C . SER A 1 752 ? -21.820 15.736 12.377 1.00 88.69 752 SER A C 1
ATOM 5884 O O . SER A 1 752 ? -22.274 16.037 13.482 1.00 88.69 752 SER A O 1
ATOM 5886 N N . VAL A 1 753 ? -20.517 15.845 12.099 1.00 87.69 753 VAL A N 1
ATOM 5887 C CA . VAL A 1 753 ? -19.513 16.254 13.093 1.00 87.69 753 VAL A CA 1
ATOM 5888 C C . VAL A 1 753 ? -19.758 17.685 13.577 1.00 87.69 753 VAL A C 1
ATOM 5890 O O . VAL A 1 753 ? -19.771 17.926 14.785 1.00 87.69 753 VAL A O 1
ATOM 5893 N N . CYS A 1 754 ? -20.027 18.629 12.670 1.00 89.00 754 CYS A N 1
ATOM 5894 C CA . CYS A 1 754 ? -20.343 20.013 13.031 1.00 89.00 754 CYS A CA 1
ATOM 5895 C C . CYS A 1 754 ? -21.597 20.111 13.909 1.00 89.00 754 CYS A C 1
ATOM 5897 O O . CYS A 1 754 ? -21.579 20.790 14.935 1.00 89.00 754 CYS A O 1
ATOM 5899 N N . SER A 1 755 ? -22.681 19.426 13.540 1.00 89.62 755 SER A N 1
ATOM 5900 C CA . SER A 1 755 ? -23.940 19.472 14.295 1.00 89.62 755 SER A CA 1
ATOM 5901 C C . SER A 1 755 ? -23.812 18.838 15.684 1.00 89.62 755 SER A C 1
ATOM 5903 O O . SER A 1 755 ? -24.225 19.455 16.671 1.00 89.62 755 SER A O 1
ATOM 5905 N N . GLY A 1 756 ? -23.170 17.671 15.798 1.00 86.62 756 GLY A N 1
ATOM 5906 C CA . GLY A 1 756 ? -22.863 17.055 17.092 1.00 86.62 756 GLY A CA 1
ATOM 5907 C C . GLY A 1 756 ? -21.948 17.927 17.959 1.00 86.62 756 GLY A C 1
ATOM 5908 O O . GLY A 1 756 ? -22.189 18.086 19.158 1.00 86.62 756 GLY A O 1
ATOM 5909 N N . GLY A 1 757 ? -20.956 18.578 17.348 1.00 85.44 757 GLY A N 1
ATOM 5910 C CA . GLY A 1 757 ? -20.060 19.510 18.027 1.00 85.44 757 GLY A CA 1
ATOM 5911 C C . GLY A 1 757 ? -20.751 20.772 18.545 1.00 85.44 757 GLY A C 1
ATOM 5912 O O . GLY A 1 757 ? -20.536 21.158 19.692 1.00 85.44 757 GLY A O 1
ATOM 5913 N N . VAL A 1 758 ? -21.650 21.379 17.764 1.00 89.88 758 VAL A N 1
ATOM 5914 C CA . VAL A 1 758 ? -22.461 22.523 18.220 1.00 89.88 758 VAL A CA 1
ATOM 5915 C C . VAL A 1 758 ? -23.317 22.132 19.427 1.00 89.88 758 VAL A C 1
ATOM 5917 O O . VAL A 1 758 ? -23.355 22.862 20.420 1.00 89.88 758 VAL A O 1
ATOM 5920 N N . LEU A 1 759 ? -23.954 20.957 19.394 1.00 90.19 759 LEU A N 1
ATOM 5921 C CA . LEU A 1 759 ? -24.725 20.444 20.531 1.00 90.19 759 LEU A CA 1
ATOM 5922 C C . LEU A 1 759 ? -23.843 20.202 21.763 1.00 90.19 759 LEU A C 1
ATOM 5924 O O . LEU A 1 759 ? -24.241 20.552 22.877 1.00 90.19 759 LEU A O 1
ATOM 5928 N N . CYS A 1 760 ? -22.632 19.674 21.574 1.00 88.88 760 CYS A N 1
ATOM 5929 C CA . CYS A 1 760 ? -21.635 19.531 22.634 1.00 88.88 760 CYS A CA 1
ATOM 5930 C C . CYS A 1 760 ? -21.289 20.889 23.273 1.00 88.88 760 CYS A C 1
ATOM 5932 O O . CYS A 1 760 ? -21.369 21.033 24.495 1.00 88.88 760 CYS A O 1
ATOM 5934 N N . CYS A 1 761 ? -21.005 21.919 22.469 1.00 87.94 761 CYS A N 1
ATOM 5935 C CA . CYS A 1 761 ? -20.728 23.271 22.962 1.00 87.94 761 CYS A CA 1
ATOM 5936 C C . CYS A 1 761 ? -21.909 23.866 23.746 1.00 87.94 761 CYS A C 1
ATOM 5938 O O . CYS A 1 761 ? -21.697 24.497 24.784 1.00 87.94 761 CYS A O 1
ATOM 5940 N N . ILE A 1 762 ? -23.152 23.635 23.303 1.00 90.06 762 ILE A N 1
ATOM 5941 C CA . ILE A 1 762 ? -24.362 24.069 24.022 1.00 90.06 762 ILE A CA 1
ATOM 5942 C C . ILE A 1 762 ? -24.452 23.384 25.394 1.00 90.06 762 ILE A C 1
ATOM 5944 O O . ILE A 1 762 ? -24.711 24.050 26.402 1.00 90.06 762 ILE A O 1
ATOM 5948 N N . ILE A 1 763 ? -24.203 22.072 25.460 1.00 88.94 763 ILE A N 1
ATOM 5949 C CA . ILE A 1 763 ? -24.201 21.307 26.716 1.00 88.94 763 ILE A CA 1
ATOM 5950 C C . ILE A 1 763 ? -23.101 21.820 27.653 1.00 88.94 763 ILE A C 1
ATOM 5952 O O . ILE A 1 763 ? -23.368 22.088 28.827 1.00 88.94 763 ILE A O 1
ATOM 5956 N N . LEU A 1 764 ? -21.880 22.007 27.150 1.00 86.81 764 LEU A N 1
ATOM 5957 C CA . LEU A 1 764 ? -20.766 22.543 27.934 1.00 86.81 764 LEU A CA 1
ATOM 5958 C C . LEU A 1 764 ? -21.079 23.950 28.457 1.00 86.81 764 LEU A C 1
ATOM 5960 O O . LEU A 1 764 ? -20.927 24.201 29.651 1.00 86.81 764 LEU A O 1
ATOM 5964 N N . GLY A 1 765 ? -21.600 24.845 27.612 1.00 87.00 765 GLY A N 1
ATOM 5965 C CA . GLY A 1 765 ? -22.017 26.192 28.011 1.00 87.00 765 GLY A CA 1
ATOM 5966 C C . GLY A 1 765 ? -23.101 26.186 29.095 1.00 87.00 765 GLY A C 1
ATOM 5967 O O . GLY A 1 765 ? -23.036 26.967 30.049 1.00 87.00 765 GLY A O 1
ATOM 5968 N N . TYR A 1 766 ? -24.060 25.259 29.008 1.00 88.81 766 TYR A N 1
ATOM 5969 C CA . TYR A 1 766 ? -25.079 25.045 30.038 1.00 88.81 766 TYR A CA 1
ATOM 5970 C C . TYR A 1 766 ? -24.462 24.650 31.391 1.00 88.81 766 TYR A C 1
ATOM 5972 O O . TYR A 1 766 ? -24.801 25.244 32.420 1.00 88.81 766 TYR A O 1
ATOM 5980 N N . HIS A 1 767 ? -23.513 23.710 31.406 1.00 86.00 767 HIS A N 1
ATOM 5981 C CA . HIS A 1 767 ? -22.839 23.284 32.642 1.00 86.00 767 HIS A CA 1
ATOM 5982 C C . HIS A 1 767 ? -21.873 24.331 33.191 1.00 86.00 767 HIS A C 1
ATOM 5984 O O . HIS A 1 767 ? -21.819 24.520 34.405 1.00 86.00 767 HIS A O 1
ATOM 5990 N N . VAL A 1 768 ? -21.189 25.090 32.332 1.00 85.81 768 VAL A N 1
ATOM 5991 C CA . VAL A 1 768 ? -20.382 26.251 32.744 1.00 85.81 768 VAL A CA 1
ATOM 5992 C C . VAL A 1 768 ? -21.260 27.288 33.437 1.00 85.81 768 VAL A C 1
ATOM 5994 O O . VAL A 1 768 ? -20.935 27.723 34.542 1.00 85.81 768 VAL A O 1
ATOM 5997 N N . ARG A 1 769 ? -22.419 27.634 32.864 1.00 84.94 769 ARG A N 1
ATOM 5998 C CA . ARG A 1 769 ? -23.368 28.569 33.489 1.00 84.94 769 ARG A CA 1
ATOM 5999 C C . ARG A 1 769 ? -23.851 28.073 34.854 1.00 84.94 769 ARG A C 1
ATOM 6001 O O . ARG A 1 769 ? -23.935 28.862 35.796 1.00 84.94 769 ARG A O 1
ATOM 6008 N N . ILE A 1 770 ? -24.149 26.781 34.985 1.00 82.25 770 ILE A N 1
ATOM 6009 C CA . ILE A 1 770 ? -24.560 26.180 36.262 1.00 82.25 770 ILE A CA 1
ATOM 6010 C C . ILE A 1 770 ? -23.422 26.206 37.283 1.00 82.25 770 ILE A C 1
ATOM 6012 O O . ILE A 1 770 ? -23.637 26.644 38.415 1.00 82.25 770 ILE A O 1
ATOM 6016 N N . GLY A 1 771 ? -22.221 25.780 36.890 1.00 77.81 771 GLY A N 1
ATOM 6017 C CA . GLY A 1 771 ? -21.040 25.773 37.750 1.00 77.81 771 GLY A CA 1
ATOM 6018 C C . GLY A 1 771 ? -20.692 27.172 38.263 1.00 77.81 771 GLY A C 1
ATOM 6019 O O . GLY A 1 771 ? -20.470 27.355 39.460 1.00 77.81 771 GLY A O 1
ATOM 6020 N N . LEU A 1 772 ? -20.736 28.186 37.391 1.00 77.25 772 LEU A N 1
ATOM 6021 C CA . LEU A 1 772 ? -20.483 29.589 37.747 1.00 77.25 772 LEU A CA 1
ATOM 6022 C C . LEU A 1 772 ? -21.531 30.173 38.700 1.00 77.25 772 LEU A C 1
ATOM 6024 O O . LEU A 1 772 ? -21.190 30.977 39.570 1.00 77.25 772 LEU A O 1
ATOM 6028 N N . ASN A 1 773 ? -22.796 29.777 38.554 1.00 74.75 773 ASN A N 1
ATOM 6029 C CA . ASN A 1 773 ? -23.866 30.233 39.437 1.00 74.75 773 ASN A CA 1
ATOM 6030 C C . ASN A 1 773 ? -23.786 29.604 40.833 1.00 74.75 773 ASN A C 1
ATOM 6032 O O . ASN A 1 773 ? -24.195 30.240 41.801 1.00 74.75 773 ASN A O 1
ATOM 6036 N N . GLN A 1 774 ? -23.252 28.385 40.950 1.00 68.56 774 GLN A N 1
ATOM 6037 C CA . GLN A 1 774 ? -23.141 27.675 42.227 1.00 68.56 774 GLN A CA 1
ATOM 6038 C C . GLN A 1 774 ? -21.837 27.983 42.981 1.00 68.56 774 GLN A C 1
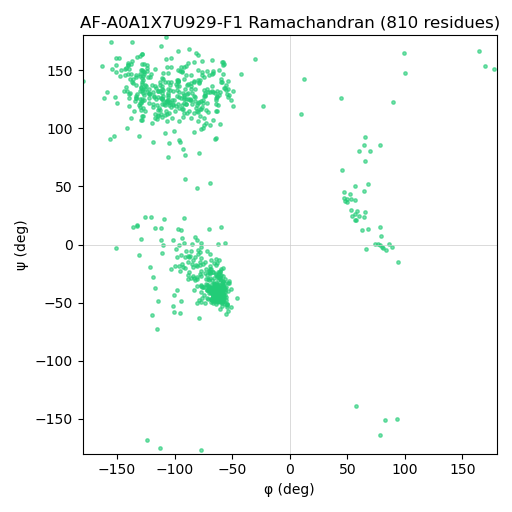ATOM 6040 O O . GLN A 1 774 ? -21.841 27.994 44.208 1.00 68.56 774 GLN A O 1
ATOM 6045 N N . ASN A 1 775 ? -20.740 28.292 42.278 1.00 67.44 775 ASN A N 1
ATOM 6046 C CA . ASN A 1 775 ? -19.437 28.582 42.885 1.00 67.44 775 ASN 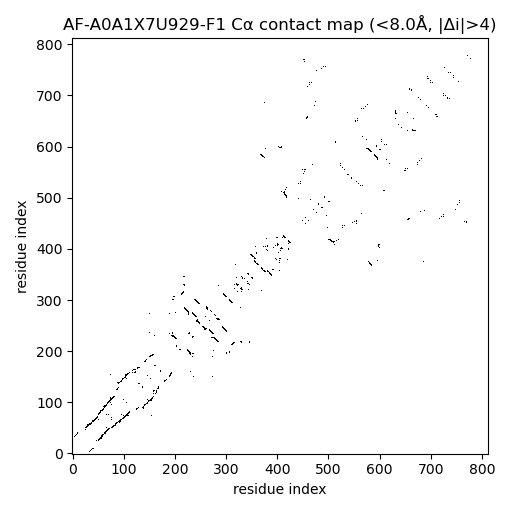A CA 1
ATOM 6047 C C . ASN A 1 775 ? -19.106 30.087 42.874 1.00 67.44 775 ASN A C 1
ATOM 6049 O O . ASN A 1 775 ? -18.400 30.595 41.997 1.00 67.44 775 ASN A O 1
ATOM 6053 N N . LEU A 1 776 ? -19.559 30.800 43.914 1.00 61.31 776 LEU A N 1
ATOM 6054 C CA . LEU A 1 776 ? -19.323 32.241 44.131 1.00 61.31 776 LEU A CA 1
ATOM 6055 C C . LEU A 1 776 ? -17.833 32.645 44.064 1.00 61.31 776 LEU A C 1
ATOM 6057 O O . LEU A 1 776 ? -17.511 33.739 43.595 1.00 61.31 776 LEU A O 1
ATOM 6061 N N . SER A 1 777 ? -16.919 31.768 44.487 1.00 58.81 777 SER A N 1
ATOM 6062 C CA . SER A 1 777 ? -15.465 31.993 44.473 1.00 58.81 777 SER A CA 1
ATOM 6063 C C . SER A 1 777 ? -14.883 32.049 43.053 1.00 58.81 777 SER A C 1
ATOM 6065 O O . SER A 1 777 ? -14.080 32.930 42.750 1.00 58.81 777 SER A O 1
ATOM 6067 N N . ILE A 1 778 ? -15.336 31.161 42.158 1.00 60.81 778 ILE A N 1
ATOM 6068 C CA . ILE A 1 778 ? -14.909 31.115 40.748 1.00 60.81 778 ILE A CA 1
ATOM 6069 C C . ILE A 1 778 ? -15.455 32.337 39.999 1.00 60.81 778 ILE A C 1
ATOM 6071 O O . 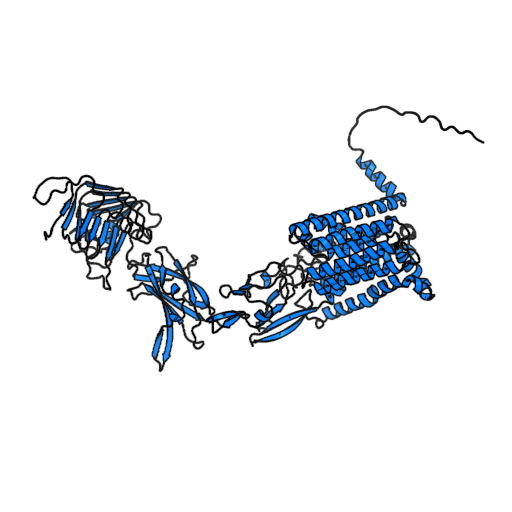ILE A 1 778 ? -14.731 32.986 39.243 1.00 60.81 778 ILE A O 1
ATOM 6075 N N . ARG A 1 779 ? -16.705 32.726 40.286 1.00 59.78 779 ARG A N 1
ATOM 6076 C CA . ARG A 1 779 ? -17.332 33.936 39.734 1.00 59.78 779 ARG A CA 1
ATOM 6077 C C . ARG A 1 779 ? -16.566 35.216 40.101 1.00 59.78 779 ARG A C 1
ATOM 6079 O O . ARG A 1 779 ? -16.426 36.099 39.256 1.00 59.78 779 ARG A O 1
ATOM 6086 N N . LYS A 1 780 ? -16.031 35.312 41.328 1.00 58.69 780 LYS A N 1
ATOM 6087 C CA . LYS A 1 780 ? -15.169 36.431 41.767 1.00 58.69 780 LYS A CA 1
ATOM 6088 C C . LYS A 1 780 ? -13.799 36.431 41.071 1.00 58.69 780 LYS A C 1
ATOM 6090 O O . LYS A 1 780 ? -13.323 37.498 40.691 1.00 58.69 780 LYS A O 1
ATOM 6095 N N . LEU A 1 781 ? -13.192 35.258 40.872 1.00 59.16 781 LEU A N 1
ATOM 6096 C CA . LEU A 1 781 ? -11.905 35.091 40.177 1.00 59.16 781 LEU A CA 1
ATOM 6097 C C . LEU A 1 781 ? -11.981 35.481 38.691 1.00 59.16 781 LEU A C 1
ATOM 6099 O O . LEU A 1 781 ? -11.111 36.199 38.200 1.00 59.16 781 LEU A O 1
ATOM 6103 N N . LEU A 1 782 ? -13.047 35.076 37.992 1.00 58.44 782 LEU A N 1
ATOM 6104 C CA . LEU A 1 782 ? -13.267 35.428 36.584 1.00 58.44 782 LEU A CA 1
ATOM 6105 C C . LEU A 1 782 ? -13.649 36.904 36.397 1.00 58.44 782 LEU A C 1
ATOM 6107 O O . LEU A 1 782 ? -13.127 37.543 35.486 1.00 58.44 782 LEU A O 1
ATOM 6111 N N . ARG A 1 783 ? -14.471 37.485 37.290 1.00 55.44 783 ARG A N 1
ATOM 6112 C CA . ARG A 1 783 ? -14.753 38.937 37.275 1.00 55.44 783 ARG A CA 1
ATOM 6113 C C . ARG A 1 783 ? -13.488 39.777 37.467 1.00 55.44 783 ARG A C 1
ATOM 6115 O O . ARG A 1 783 ? -13.313 40.747 36.743 1.00 55.44 783 ARG A O 1
ATOM 6122 N N . LYS A 1 784 ? -12.581 39.385 38.374 1.00 53.31 784 LYS A N 1
ATOM 6123 C CA . LYS A 1 784 ? -11.295 40.084 38.570 1.00 53.31 784 LYS A CA 1
ATOM 6124 C C . LYS A 1 784 ? -10.399 40.056 37.325 1.00 53.31 784 LYS A C 1
ATOM 6126 O O . LYS A 1 784 ? -9.739 41.049 37.052 1.00 53.31 784 LYS A O 1
ATOM 6131 N N . LYS A 1 785 ? -10.383 38.958 36.556 1.00 53.22 785 LYS A N 1
ATOM 6132 C CA . LYS A 1 785 ? -9.602 38.878 35.306 1.00 53.22 785 LYS A CA 1
ATOM 6133 C C . LYS A 1 785 ? -10.255 39.612 34.127 1.00 53.22 785 LYS A C 1
ATOM 6135 O O . LYS A 1 785 ? -9.527 40.221 33.357 1.00 53.22 785 LYS A O 1
ATOM 6140 N N . CYS A 1 786 ? -11.586 39.610 34.006 1.00 46.72 786 CYS A N 1
ATOM 6141 C CA . CYS A 1 786 ? -12.278 40.382 32.961 1.00 46.72 786 CYS A CA 1
ATOM 6142 C C . CYS A 1 786 ? -12.193 41.900 33.195 1.00 46.72 786 CYS A C 1
ATOM 6144 O O . CYS A 1 786 ? -11.992 42.636 32.236 1.00 46.72 786 CYS A O 1
ATOM 6146 N N . CYS A 1 787 ? -12.264 42.381 34.444 1.00 41.72 787 CYS A N 1
ATOM 6147 C CA . CYS A 1 787 ? -12.085 43.810 34.739 1.00 41.72 787 CYS A CA 1
ATOM 6148 C C . CYS A 1 787 ? -10.663 44.318 34.445 1.00 41.72 787 CYS A C 1
ATOM 6150 O O . CYS A 1 787 ? -10.518 45.473 34.072 1.00 41.72 787 CYS A O 1
ATOM 6152 N N . ASN A 1 788 ? -9.633 43.469 34.530 1.00 39.66 788 ASN A N 1
ATOM 6153 C CA . ASN A 1 788 ? -8.261 43.857 34.174 1.00 39.66 788 ASN A CA 1
ATOM 6154 C C . ASN A 1 788 ? -8.004 43.907 32.655 1.00 39.66 788 ASN A C 1
ATOM 6156 O O . ASN A 1 788 ? -6.958 44.398 32.242 1.00 39.66 788 ASN A O 1
ATOM 6160 N N . PHE A 1 789 ? -8.918 43.386 31.828 1.00 32.84 789 PHE A N 1
ATOM 6161 C CA . PHE A 1 789 ? -8.796 43.421 30.365 1.00 32.84 789 PHE A CA 1
ATOM 6162 C C . PHE A 1 789 ? -9.449 44.671 29.750 1.00 32.84 789 PHE A C 1
ATOM 6164 O O . PHE A 1 789 ? -9.087 45.066 28.652 1.00 32.84 789 PHE A O 1
ATOM 6171 N N . TRP A 1 790 ? -10.365 45.326 30.473 1.00 32.28 790 TRP A N 1
ATOM 6172 C CA . TRP A 1 790 ? -11.091 46.519 30.009 1.00 32.28 790 TRP A CA 1
ATOM 6173 C C . TRP A 1 790 ? -10.483 47.854 30.467 1.00 32.28 790 TRP A C 1
ATOM 6175 O O . TRP A 1 790 ? -10.995 48.908 30.118 1.00 32.28 790 TRP A O 1
ATOM 6185 N N . THR A 1 791 ? -9.387 47.851 31.228 1.00 34.91 791 THR A N 1
ATOM 6186 C CA . THR A 1 791 ? -8.728 49.087 31.695 1.00 34.91 791 THR A CA 1
ATOM 6187 C C . THR A 1 791 ? -7.621 49.585 30.761 1.00 34.91 791 THR A C 1
ATOM 6189 O O . THR A 1 791 ? -6.709 50.262 31.232 1.00 34.91 791 THR A O 1
ATOM 6192 N N . LYS A 1 792 ? -7.631 49.224 29.469 1.00 36.19 792 LYS A N 1
ATOM 6193 C CA . LYS A 1 792 ? -6.541 49.601 28.555 1.00 36.19 792 LYS A CA 1
ATOM 6194 C C . LYS A 1 792 ? -6.932 50.186 27.197 1.00 36.19 792 LYS A C 1
ATOM 6196 O O . LYS A 1 792 ? -6.028 50.303 26.389 1.00 36.19 792 LYS A O 1
ATOM 6201 N N . ASP A 1 793 ? -8.172 50.629 26.990 1.00 31.47 793 ASP A N 1
ATOM 6202 C CA . ASP A 1 793 ? -8.515 51.463 25.826 1.00 31.47 793 ASP A CA 1
ATOM 6203 C C . ASP A 1 793 ? -9.456 52.620 26.222 1.00 31.47 793 ASP A C 1
ATOM 6205 O O . ASP A 1 793 ? -10.599 52.422 26.622 1.00 31.47 793 ASP A O 1
ATOM 6209 N N . GLU A 1 794 ? -8.848 53.806 26.187 1.00 33.31 794 GLU A N 1
ATOM 6210 C CA . GLU A 1 794 ? -9.323 55.169 25.903 1.00 33.31 794 GLU A CA 1
ATOM 6211 C C . GLU A 1 794 ? -10.630 55.768 26.469 1.00 33.31 794 GLU A C 1
ATOM 6213 O O . GLU A 1 794 ? -11.754 55.322 26.264 1.00 33.31 794 GLU A O 1
ATOM 6218 N N . TYR A 1 795 ? -10.403 56.931 27.096 1.00 33.66 795 TYR A N 1
ATOM 6219 C CA . TYR A 1 795 ? -11.215 58.149 27.097 1.00 33.66 795 TYR A CA 1
ATOM 6220 C C . TYR A 1 795 ? -12.151 58.315 25.880 1.00 33.66 795 TYR A C 1
ATOM 6222 O O . TYR A 1 795 ? -11.668 58.561 24.780 1.00 33.66 795 TYR A O 1
ATOM 6230 N N . LEU A 1 796 ? -13.470 58.377 26.113 1.00 30.81 796 LEU A N 1
ATOM 6231 C CA . LEU A 1 796 ? -14.352 59.371 25.483 1.00 30.81 796 LEU A CA 1
ATOM 6232 C C . LEU A 1 796 ? -15.686 59.521 26.253 1.00 30.81 796 LEU A C 1
ATOM 6234 O O . LEU A 1 796 ? -16.393 58.550 26.494 1.00 30.81 796 LEU A O 1
ATOM 6238 N N . GLU A 1 797 ? -15.979 60.775 26.613 1.00 30.00 797 GLU A N 1
ATOM 6239 C CA . GLU A 1 797 ? -17.299 61.415 26.793 1.00 30.00 797 GLU A CA 1
ATOM 6240 C C . GLU A 1 797 ? -18.290 60.971 27.903 1.00 30.00 797 GLU A C 1
ATOM 6242 O O . GLU A 1 797 ? -19.157 60.120 27.762 1.00 30.00 797 GLU A O 1
ATOM 6247 N N . SER A 1 798 ? -18.153 61.687 29.026 1.00 31.48 798 SER A N 1
ATOM 6248 C CA . SER A 1 798 ? -19.150 62.418 29.841 1.00 31.48 798 SER A CA 1
ATOM 6249 C C . SER A 1 798 ? -20.685 62.275 29.668 1.00 31.48 798 SER A C 1
ATOM 6251 O O . SER A 1 798 ? -21.207 62.443 28.570 1.00 31.48 798 SER A O 1
ATOM 6253 N N . LEU A 1 799 ? -21.343 62.317 30.856 1.00 27.83 799 LEU A N 1
ATOM 6254 C CA . LEU A 1 799 ? -22.655 62.915 31.261 1.00 27.83 799 LEU A CA 1
ATOM 6255 C C . LEU A 1 799 ? -23.903 61.982 31.390 1.00 27.83 799 LEU A C 1
ATOM 6257 O O . LEU A 1 799 ? -23.999 60.995 30.675 1.00 27.83 799 LEU A O 1
ATOM 6261 N N . PRO A 1 800 ? -24.862 62.252 32.322 1.00 34.44 800 PRO A N 1
ATOM 6262 C CA . PRO A 1 800 ? -24.875 61.854 33.749 1.00 34.44 800 PRO A CA 1
ATOM 6263 C C . PRO A 1 800 ? -26.169 61.035 34.121 1.00 34.44 800 PRO A C 1
ATOM 6265 O O . PRO A 1 800 ? -26.866 60.589 33.212 1.00 34.44 800 PRO A O 1
ATOM 6268 N N . PRO A 1 801 ? -26.520 60.762 35.406 1.00 37.50 801 PRO A N 1
ATOM 6269 C CA . PRO A 1 801 ? -27.496 59.728 35.770 1.00 37.50 801 PRO A CA 1
ATOM 6270 C C . PRO A 1 801 ? -28.953 60.222 35.731 1.00 37.50 801 PRO A C 1
ATOM 6272 O O . PRO A 1 801 ? -29.265 61.299 36.236 1.00 37.50 801 PRO A O 1
ATOM 6275 N N . LEU A 1 802 ? -29.862 59.388 35.219 1.00 25.97 802 LEU A N 1
ATOM 6276 C CA . LEU A 1 802 ? -31.312 59.557 35.361 1.00 25.97 802 LEU A CA 1
ATOM 6277 C C . LEU A 1 802 ? -31.836 58.631 36.468 1.00 25.97 802 LEU A C 1
ATOM 6279 O O . LEU A 1 802 ? -31.980 57.427 36.287 1.00 25.97 802 LEU A O 1
ATOM 6283 N N . ILE A 1 803 ? -31.985 59.250 37.638 1.00 30.44 803 ILE A N 1
ATOM 6284 C CA . ILE A 1 803 ? -33.055 59.126 38.643 1.00 30.44 803 ILE A CA 1
ATOM 6285 C C . ILE A 1 803 ? -34.046 57.964 38.410 1.00 30.44 803 ILE A C 1
ATOM 6287 O O . ILE A 1 803 ? -34.875 58.021 37.506 1.00 30.44 803 ILE A O 1
ATOM 6291 N N . ASP A 1 804 ? -34.006 56.968 39.304 1.00 29.86 804 ASP A N 1
ATOM 6292 C CA . ASP A 1 804 ? -35.124 56.056 39.578 1.00 29.86 804 ASP A CA 1
ATOM 6293 C C . ASP A 1 804 ? -36.132 56.788 40.478 1.00 29.86 804 ASP A C 1
ATOM 6295 O O . ASP A 1 804 ? -35.858 57.061 41.651 1.00 29.86 804 ASP A O 1
ATOM 6299 N N . GLU A 1 805 ? -37.299 57.104 39.920 1.00 30.34 805 GLU A N 1
ATOM 6300 C CA . GLU A 1 805 ? -38.471 57.572 40.652 1.00 30.34 805 GLU A CA 1
ATOM 6301 C C . GLU A 1 805 ? -39.429 56.393 40.904 1.00 30.34 805 GLU A C 1
ATOM 6303 O O . GLU A 1 805 ? -39.733 55.602 40.014 1.00 30.34 805 GLU A O 1
ATOM 6308 N N . ASN A 1 806 ? -39.943 56.350 42.133 1.00 27.84 806 ASN A N 1
ATOM 6309 C CA . ASN A 1 806 ? -41.209 55.742 42.551 1.00 27.84 806 ASN A CA 1
ATOM 6310 C C . ASN A 1 806 ? -41.292 54.220 42.738 1.00 27.84 806 ASN A C 1
ATOM 6312 O O . ASN A 1 806 ? -41.833 53.445 41.952 1.00 27.84 806 ASN A O 1
ATOM 6316 N N . ARG A 1 807 ? -40.897 53.842 43.958 1.00 30.33 807 ARG A N 1
ATOM 6317 C CA . ARG A 1 807 ? -41.473 52.743 44.729 1.00 30.33 807 ARG A CA 1
ATOM 6318 C C . ARG A 1 807 ? -42.723 53.269 45.454 1.00 30.33 807 ARG A C 1
ATOM 6320 O O . ARG A 1 807 ? -42.593 53.843 46.531 1.00 30.33 807 ARG A O 1
ATOM 6327 N N . GLU A 1 808 ? -43.916 53.067 44.900 1.00 30.33 808 GLU A N 1
ATOM 6328 C CA . GLU A 1 808 ? -45.150 53.212 45.682 1.00 30.33 808 GLU A CA 1
ATOM 6329 C C . GLU A 1 808 ? -45.400 51.944 46.504 1.00 30.33 808 GLU A C 1
ATOM 6331 O O . GLU A 1 808 ? -45.600 50.841 45.996 1.00 30.33 808 GLU A O 1
ATOM 6336 N N . VAL A 1 809 ? -45.341 52.143 47.817 1.00 35.59 809 VAL A N 1
ATOM 6337 C CA . VAL A 1 809 ? -45.938 51.309 48.852 1.00 35.59 809 VAL A CA 1
ATOM 6338 C C . VAL A 1 809 ? -47.314 51.901 49.121 1.00 35.59 809 VAL A C 1
ATOM 6340 O O . VAL A 1 809 ? -47.367 53.043 49.563 1.00 35.59 809 VAL A O 1
ATOM 6343 N N . VAL A 1 810 ? -48.393 51.132 48.968 1.00 33.97 810 VAL A N 1
ATOM 6344 C CA . VAL A 1 810 ? -49.587 51.323 49.802 1.00 33.97 810 VAL A CA 1
ATOM 6345 C C . VAL A 1 810 ? -50.153 49.961 50.201 1.00 33.97 810 VAL A C 1
ATOM 6347 O O . VAL A 1 810 ? -50.503 49.117 49.382 1.00 33.97 810 VAL A O 1
ATOM 6350 N N . THR A 1 811 ? -50.167 49.795 51.514 1.00 35.66 811 THR A N 1
ATOM 6351 C CA . THR A 1 811 ? -50.843 48.818 52.364 1.00 35.66 811 THR A CA 1
ATOM 6352 C C . THR A 1 811 ? -52.351 48.734 52.129 1.00 35.66 811 THR A C 1
ATOM 6354 O O . THR A 1 811 ? -52.996 49.774 52.048 1.00 35.66 811 THR A O 1
ATOM 6357 N N . TYR A 1 812 ? -52.909 47.522 52.160 1.00 36.06 812 TYR A N 1
ATOM 6358 C CA . TYR A 1 812 ? -53.762 47.021 53.252 1.00 36.06 812 TYR A CA 1
ATOM 6359 C C . TYR A 1 812 ? -53.712 45.493 53.282 1.00 36.06 812 TYR A C 1
ATOM 6361 O O . TYR A 1 812 ? -53.659 44.890 52.185 1.00 36.06 812 TYR A O 1
#

Sequence (812 aa):
MLEIKSFHVGDRQSKIAAPKIRVDNIGKLIFVNVGNVTIYGSNIMEYISGSVILACNSDIYLHGKIWFANNKATNGGAIRLYQSSHLFLLEPTNATFINNKAFSYGGAIYSYVDRNLPLSDSLCAIQIDSNKTNVSDINIKLNFINNTAGLAGNSMYVSPSYDCQQLKSPLNTSALYNAISHFDHSNGISNEIVSVAVTTQLCSINGVDKVETSYSFYPGQTLTIGLRTTDLNNVSSYAQVLTTLTKKFKYNGLEYDMDTSNQVNPKQQTQVVYSNSCTPLNFQILPIVGNEKEQIFMRFAVFGYFSGAFVILEQLNCPLGFVYDNKTKSCTCSSFLKVFGITDCKIDNTKVLIPQASWLSIVDPKNQLALEYTPHCPPGYCRTDTREINVTHTDDICMSNHAGIMCGQCKEGYSKTLFSSDCHNCNNNIKNISLLGFIVVSSILYIVLLFCLKFTINRGTMGGLILWYDVISLTPSVELLMTHSNIFKYFLYGISFTIYDLKIPFCVLNGSSTTDVMFIEYICSFYLWLLVIIIILISRCSTKVSNLTVGSSVQVLVTLMFISFSNLLSLSLNILTPARIHQLNTDGITSSRLIWFTDGSVLYGKDPVHIILMCTSIAIILLFVVPFILIGLFGAKLFRFRFMAMYLRPFIEALHGPYKDKHRYWFGLMLIIRTLVHTISASLESNNTTLLLLAFTVIIGFYILGLGIVKPYKIKILNGLEILFGIVLLANLIVSLSASSLSVIEIVASISVCSGGVLCCIILGYHVRIGLNQNLSIRKLLRKKCCNFWTKDEYLESLPPLIDENREVVTY

Secondary structure (DSSP, 8-state):
------EEESS------S-----S--S-EEEES-S-EEE-SEEEEES-BS-SEEEES-EEEEEEEEEEES-EEEE-SSEEEESS-EEEEEEEEEEEEES-EEEEE-SSEEEE----S-GGGSBPSEEEE---SSGGG--EEEEEES-EESSB-SSEEESS-SS-B-SS--S-HHHHHHHHEEEES-SSSTTSEE----EEEE--SSS-S----EEEE-TTPEEEEEEEEE-TTS-B--EEEEEEEEEEEEETTEEEEEE-GGGB-GGGSEEEE-SSS-EEEEEEBPP--S-TT--EEEEEEETT---EEEEEEEEPPPPTTEEEETTTTEEEE-HHHHHTT---EETTTTEEEPPTT-EEEEE-TTS--EEEEES---TTTB--S--EEETT-GGGGB-TTEESGGG-EEPTT-EEEBTEEEEE----HHHHHHHHHHHHHHHHHHHHHHHHHT--GGGSSSHHHHHHHHHHHT-HHHHHHHHH-HHHHHHHHHH-SSSSS----B--STT--HHHHHHHHHHHHHHHHHHHHHHHHHHHH-HHHHHHHTTTHHHHHHHHHHHHHHHHHHHHHHHH-EEEEEEEETTS-EEEEEEESS-TTSBTTTSHHHHHHHHHHHHHIIIIIHHHHHHHHHHHHHTTSHHHHHHSHHHHHHHHTTB-GGGTTHHHHHHHHHHHHHHHHHHHTTT-HHHHHHHHHHHHHHHHHHHHHH--BSSHHHHHHHHHHHHHHHHHHHHHHH-SSHHHHHHHHHHHHHHHHHHHHHHHHHHHHHHHHH-HHHHHHHHHHHHTTSTTS-------------------

InterPro domains:
  IPR003368 Polymorphic outer membrane protein repeat [TIGR01376] (94-111)

Radius of gyration: 45.77 Å; Cα contacts (8 Å, |Δi|>4): 1553; chains: 1; bounding box: 106×101×138 Å

pLDDT: mean 79.78, std 14.93, range [25.97, 96.0]

Foldseek 3Di:
DPQAQEEEDDDDDDDDDDDDDDPDDDLAAEEECHAYYEYEDAEAAEDHEAARYHYENYEYEYYYEEEYEHAEHQEASHYEYYELYAYEYEPQEHYEYYAAEHAAYASHYEYDHDDQDDQQEAAFRYAYADQDQDLVVGNAAYEYENAQYNFAASHYEGPPQANHDHPHYPDHRVVNCVSRYHYDDDPDPQTNYAYDFAAKDWDDPPPDPDGAQEDEAEAQAKDKTKMFTGDPVRGTGKAWKFKWKWKWDDDPNDTDTDTPRVQWDPVQRIDIHGSPPIDIGIIGGFDDPDDQDIWMKIWIGGPSHPHIGIGTYHYDYQDPQWDQDPVVSGTFGDPVCVVVVFGDADRNQRWTFDAFQKAWEFDQDPNFTKIKIFLHAFPQFFDRDGDGDNNHDRCVRGDQQFDDDSSLHGHPQWEAFALALHTHRQPDPVVLVVVVVVLVVVLVVLLLCCLLLVVFCLQLQCLLLLLLLLLLVLAVLLVVLVVVDVVLLVLSLVSQSDPRNNSPGRDNDGHYHPLNNLVVLVVSLCVSLVVLVVLVVVLVVDVVSVVSRPPCSLRSSLRSLVSSLLVLLLSLLQLVQKTKMWMQTPVRDIDIAIARNSHRVHGAPPDPSSVVSNVVSVCCCVVRLVVVLCCQQCVLVLCVDVVCCVPCVVNSCSQQNFFDPVQSNVSSVSSVLSNVLSNLCSVCVNPDSLVNLVVNLVSLVVVLVCLVPCVGGPDNVSSVLSNVSSVLSNVLSVCCNVDPDSVSNSVSSVVSSVVSSVSSVVSVVVSVVVSCVVDVPVVVVVVVVVVVVPPPDDDDDDDDDDDDDDDDDDDD

Mean predicted aligned error: 16.15 Å